Protein AF-0000000069056607 (afdb_homodimer)

Organism: Acyrthosiphon pisum (NCBI:txid7029)

Sequence (1382 aa):
MSVDIDGSADSGLPKTWFAKIFYEALVDFNGPRDVGSMACRQQTQMYARHLENDSLWAVQMSDSWSRYPNGILVGTSHHMGVYDECVNVHRPVQGKYCIPSVKLGSSNGVDFTVGKPDQPQSNDHAWREILGFVDNDKQMHRNIVKFGICIPDSCTADDLQVALQKEFDKHFLPHRVKAQVQVEPILCSTDKDEYPYDTGYYLTSSLVGFIFLVCCLSTAYHLIIITRDDNGENNKMPETFGSFSLIRNCIDLIYYDRNNELNIFNGLKVVAMLLVLFCHKFLYFVINPITYGIYLEKFYEDGSDFLLTAMNLIDPFFYIAGYLMYVMLIPQFNRPGTSWYHILMVIVYKYMKVLPSYVIMMMVTAFIIPHLGNGPFWASRIWPEADKCKNYWWANVLAVSNYIPVDNQCLISGWYVSCLLQFLVIGTTVVYICVKHRKIGIYLIITLFIVSLVTSFVTTYFNQAYGMIRIMYSFLESPSNSLEFSNYYRPFYHRGTPFYAGLLAGVVVEELKKRKIKFSKLVVYAGTLVISTVCIWVQLYGVVFYDTSRPYNAMEQSLYAVFSHCTWAVILFWITICHFTSGYGPIEKLLNNRLTVTLGRLSYTVYLVNIIVMMMIESKQRTAVTPSSYMLVDGWIIGTFRTYFVGALMYLIIDAPFGLLIKLLLFGTTRGHIDGGSTTAAQIETDAKTKMSVDIDGSADSGLPKTWFAKIFYEALVDFNGPRDVGSMACRQQTQMYARHLENDSLWAVQMSDSWSRYPNGILVGTSHHMGVYDECVNVHRPVQGKYCIPSVKLGSSNGVDFTVGKPDQPQSNDHAWREILGFVDNDKQMHRNIVKFGICIPDSCTADDLQVALQKEFDKHFLPHRVKAQVQVEPILCSTDKDEYPYDTGYYLTSSLVGFIFLVCCLSTAYHLIIITRDDNGENNKMPETFGSFSLIRNCIDLIYYDRNNELNIFNGLKVVAMLLVLFCHKFLYFVINPITYGIYLEKFYEDGSDFLLTAMNLIDPFFYIAGYLMYVMLIPQFNRPGTSWYHILMVIVYKYMKVLPSYVIMMMVTAFIIPHLGNGPFWASRIWPEADKCKNYWWANVLAVSNYIPVDNQCLISGWYVSCLLQFLVIGTTVVYICVKHRKIGIYLIITLFIVSLVTSFVTTYFNQAYGMIRIMYSFLESPSNSLEFSNYYRPFYHRGTPFYAGLLAGVVVEELKKRKIKFSKLVVYAGTLVISTVCIWVQLYGVVFYDTSRPYNAMEQSLYAVFSHCTWAVILFWITICHFTSGYGPIEKLLNNRLTVTLGRLSYTVYLVNIIVMMMIESKQRTAVTPSSYMLVDGWIIGTFRTYFVGALMYLIIDAPFGLLIKLLLFGTTRGHIDGGSTTAAQIETDAKTK

pLDDT: mean 89.75, std 13.71, range [21.86, 98.5]

InterPro domains:
  IPR002656 Acyltransferase 3 domain [PF01757] (265-650)
  IPR006621 Nose resistant-to-fluoxetine protein, N-terminal [PF20146] (40-163)
  IPR006621 Nose resistant-to-fluoxetine protein, N-terminal [SM00703] (37-183)
  IPR052728 Oxygen and lipid transport regulator [PTHR11161] (38-671)

Nearest PDB structures (foldseek):
  6oh3-assembly1_A  TM=2.008E-01  e=7.572E+00  Mus musculus
  5xar-assembly1_B  TM=1.338E-01  e=5.653E+00  Klebsiella pneumoniae
  6jb1-assembly1_B  TM=1.290E-01  e=8.231E+00  Mesocricetus auratus
  2xut-assembly2_B  TM=1.622E-01  e=2.188E+00  Shewanella oneidensis MR-1
  7p5j-assembly1_B  TM=1.218E-01  e=1.704E+00  Homo sapiens

Structure (mmCIF, N/CA/C/O backbone):
data_AF-0000000069056607-model_v1
#
loop_
_entity.id
_entity.type
_entity.pdbx_description
1 polymer 'Nose resistant-to-fluoxetine protein N-terminal domain-containing protein'
#
loop_
_atom_site.group_PDB
_atom_site.id
_atom_site.type_symbol
_atom_site.label_atom_id
_atom_site.label_alt_id
_atom_site.label_comp_id
_atom_site.label_asym_id
_atom_site.label_entity_id
_atom_site.label_seq_id
_atom_site.pdbx_PDB_ins_code
_atom_site.Cartn_x
_atom_site.Cartn_y
_atom_site.Cartn_z
_atom_site.occupancy
_atom_site.B_iso_or_equiv
_atom_site.auth_seq_id
_atom_site.auth_comp_id
_atom_site.auth_asym_id
_atom_site.auth_atom_id
_atom_site.pdbx_PDB_model_num
ATOM 1 N N . MET A 1 1 ? 2.594 -51.531 15.742 1 21.86 1 MET A N 1
ATOM 2 C CA . MET A 1 1 ? 1.297 -51.875 15.148 1 21.86 1 MET A CA 1
ATOM 3 C C . MET A 1 1 ? 1.132 -51.188 13.789 1 21.86 1 MET A C 1
ATOM 5 O O . MET A 1 1 ? 1.214 -49.969 13.688 1 21.86 1 MET A O 1
ATOM 9 N N . SER A 1 2 ? 1.56 -51.844 12.742 1 27.31 2 SER A N 1
ATOM 10 C CA . SER A 1 2 ? 1.334 -51.562 11.32 1 27.31 2 SER A CA 1
ATOM 11 C C . SER A 1 2 ? -0.145 -51.344 11.031 1 27.31 2 SER A C 1
ATOM 13 O O . SER A 1 2 ? -0.967 -52.25 11.195 1 27.31 2 SER A O 1
ATOM 15 N N . VAL A 1 3 ? -0.693 -50.219 11.383 1 33.91 3 VAL A N 1
ATOM 16 C CA . VAL A 1 3 ? -2.07 -49.969 10.969 1 33.91 3 VAL A CA 1
ATOM 17 C C . VAL A 1 3 ? -2.242 -50.312 9.5 1 33.91 3 VAL A C 1
ATOM 19 O O . VAL A 1 3 ? -1.54 -49.781 8.633 1 33.91 3 VAL A O 1
ATOM 22 N N . ASP A 1 4 ? -2.504 -51.531 9.242 1 34.16 4 ASP A N 1
ATOM 23 C CA . ASP A 1 4 ? -3.012 -52.062 7.98 1 34.16 4 ASP A CA 1
ATOM 24 C C . ASP A 1 4 ? -3.988 -51.094 7.332 1 34.16 4 ASP A C 1
ATOM 26 O O . ASP A 1 4 ? -5.066 -50.812 7.871 1 34.16 4 ASP A O 1
ATOM 30 N N . ILE A 1 5 ? -3.512 -50.094 6.809 1 38.94 5 ILE A N 1
ATOM 31 C CA . ILE A 1 5 ? -4.227 -49.156 5.949 1 38.94 5 ILE A CA 1
ATOM 32 C C . ILE A 1 5 ? -4.996 -49.938 4.875 1 38.94 5 ILE A C 1
ATOM 34 O O . ILE A 1 5 ? -5.285 -49.375 3.807 1 38.94 5 ILE A O 1
ATOM 38 N N . ASP A 1 6 ? -4.973 -51.344 4.93 1 36.66 6 ASP A N 1
ATOM 39 C CA . ASP A 1 6 ? -5.629 -52.188 3.928 1 36.66 6 ASP A CA 1
ATOM 40 C C . ASP A 1 6 ? -7.121 -51.875 3.854 1 36.66 6 ASP A C 1
ATOM 42 O O . ASP A 1 6 ? -7.879 -52.594 3.205 1 36.66 6 ASP A O 1
ATOM 46 N N . GLY A 1 7 ? -7.629 -51.312 4.84 1 36.28 7 GLY A N 1
ATOM 47 C CA . GLY A 1 7 ? -9.07 -51.156 4.711 1 36.28 7 GLY A CA 1
ATOM 48 C C . GLY A 1 7 ? -9.484 -50.375 3.479 1 36.28 7 GLY A C 1
ATOM 49 O O . GLY A 1 7 ? -10.289 -49.469 3.566 1 36.28 7 GLY A O 1
ATOM 50 N N . SER A 1 8 ? -8.586 -50.156 2.5 1 40.91 8 SER A N 1
ATOM 51 C CA . SER A 1 8 ? -9.078 -49.5 1.3 1 40.91 8 SER A CA 1
ATOM 52 C C . SER A 1 8 ? -10.289 -50.219 0.719 1 40.91 8 SER A C 1
ATOM 54 O O . SER A 1 8 ? -10.133 -51.156 -0.1 1 40.91 8 SER A O 1
ATOM 56 N N . ALA A 1 9 ? -10.992 -50.906 1.44 1 38.62 9 ALA A N 1
ATOM 57 C CA . ALA A 1 9 ? -12.289 -51.344 0.93 1 38.62 9 ALA A CA 1
ATOM 58 C C . ALA A 1 9 ? -12.883 -50.281 -0.01 1 38.62 9 ALA A C 1
ATOM 60 O O . ALA A 1 9 ? -12.492 -49.125 0.027 1 38.62 9 ALA A O 1
ATOM 61 N N . ASP A 1 10 ? -13.961 -50.719 -0.934 1 47.81 10 ASP A N 1
ATOM 62 C CA . ASP A 1 10 ? -14.781 -50.094 -1.973 1 47.81 10 ASP A CA 1
ATOM 63 C C . ASP A 1 10 ? -15.336 -48.75 -1.508 1 47.81 10 ASP A C 1
ATOM 65 O O . ASP A 1 10 ? -16.469 -48.688 -1.034 1 47.81 10 ASP A O 1
ATOM 69 N N . SER A 1 11 ? -14.703 -48.062 -0.808 1 56.56 11 SER A N 1
ATOM 70 C CA . SER A 1 11 ? -15.281 -46.875 -0.206 1 56.56 11 SER A CA 1
ATOM 71 C C . SER A 1 11 ? -15.914 -45.969 -1.263 1 56.56 11 SER A C 1
ATOM 73 O O . SER A 1 11 ? -16.484 -44.906 -0.938 1 56.56 11 SER A O 1
ATOM 75 N N . GLY A 1 12 ? -16.078 -46.562 -2.475 1 67.75 12 GLY A N 1
ATOM 76 C CA . GLY A 1 12 ? -16.75 -45.812 -3.502 1 67.75 12 GLY A CA 1
ATOM 77 C C . GLY A 1 12 ? -16.016 -44.531 -3.863 1 67.75 12 GLY A C 1
ATOM 78 O O . GLY A 1 12 ? -16.484 -43.75 -4.719 1 67.75 12 GLY A O 1
ATOM 79 N N . LEU A 1 13 ? -14.797 -44.344 -3.271 1 77.25 13 LEU A N 1
ATOM 80 C CA . LEU A 1 13 ? -14.055 -43.125 -3.578 1 77.25 13 LEU A CA 1
ATOM 81 C C . LEU A 1 13 ? -13.094 -43.375 -4.738 1 77.25 13 LEU A C 1
ATOM 83 O O . LEU A 1 13 ? -12.625 -44.469 -4.953 1 77.25 13 LEU A O 1
ATOM 87 N N . PRO A 1 14 ? -12.812 -42.281 -5.504 1 80.69 14 PRO A N 1
ATOM 88 C CA . PRO A 1 14 ? -11.867 -42.406 -6.613 1 80.69 14 PRO A CA 1
ATOM 89 C C . PRO A 1 14 ? -10.477 -42.844 -6.148 1 80.69 14 PRO A C 1
ATOM 91 O O . PRO A 1 14 ? -10.039 -42.438 -5.059 1 80.69 14 PRO A O 1
ATOM 94 N N . LYS A 1 15 ? -9.75 -43.531 -6.996 1 79.25 15 LYS A N 1
ATOM 95 C CA . LYS A 1 15 ? -8.43 -44.062 -6.645 1 79.25 15 LYS A CA 1
ATOM 96 C C . LYS A 1 15 ? -7.324 -43.156 -7.156 1 79.25 15 LYS A C 1
ATOM 98 O O . LYS A 1 15 ? -6.156 -43.312 -6.805 1 79.25 15 LYS A O 1
ATOM 103 N N . THR A 1 16 ? -7.723 -42.281 -8.047 1 86.44 16 THR A N 1
ATOM 104 C CA . THR A 1 16 ? -6.742 -41.344 -8.609 1 86.44 16 THR A CA 1
ATOM 105 C C . THR A 1 16 ? -7.031 -39.906 -8.164 1 86.44 16 THR A C 1
ATOM 107 O O . THR A 1 16 ? -8.188 -39.469 -8.148 1 86.44 16 THR A O 1
ATOM 110 N N . TRP A 1 17 ? -5.934 -39.344 -7.785 1 89.06 17 TRP A N 1
ATOM 111 C CA . TRP A 1 17 ? -6.07 -37.969 -7.301 1 89.06 17 TRP A CA 1
ATOM 112 C C . TRP A 1 17 ? -6.527 -37.031 -8.414 1 89.06 17 TRP A C 1
ATOM 114 O O . TRP A 1 17 ? -6.18 -37.25 -9.586 1 89.06 17 TRP A O 1
ATOM 124 N N . PHE A 1 18 ? -7.242 -36.094 -8.117 1 87.69 18 PHE A N 1
ATOM 125 C CA . PHE A 1 18 ? -7.902 -35.125 -9 1 87.69 18 PHE A CA 1
ATOM 126 C C . PHE A 1 18 ? -6.906 -34.5 -9.961 1 87.69 18 PHE A C 1
ATOM 128 O O . PHE A 1 18 ? -7.16 -34.406 -11.164 1 87.69 18 PHE A O 1
ATOM 135 N N . ALA A 1 19 ? -5.758 -34 -9.477 1 90.81 19 ALA A N 1
ATOM 136 C CA . ALA A 1 19 ? -4.793 -33.25 -10.281 1 90.81 19 ALA A CA 1
ATOM 137 C C . ALA A 1 19 ? -4.238 -34.125 -11.414 1 90.81 19 ALA A C 1
ATOM 139 O O . ALA A 1 19 ? -3.955 -33.625 -12.508 1 90.81 19 ALA A O 1
ATOM 140 N N . LYS A 1 20 ? -4.078 -35.375 -11.164 1 90.5 20 LYS A N 1
ATOM 141 C CA . LYS A 1 20 ? -3.592 -36.281 -12.195 1 90.5 20 LYS A CA 1
ATOM 142 C C . LYS A 1 20 ? -4.633 -36.5 -13.289 1 90.5 20 LYS A C 1
ATOM 144 O O . LYS A 1 20 ? -4.301 -36.5 -14.477 1 90.5 20 LYS A O 1
ATOM 149 N N . ILE A 1 21 ? -5.879 -36.656 -12.867 1 92.81 21 ILE A N 1
ATOM 150 C CA . ILE A 1 21 ? -6.957 -36.812 -13.844 1 92.81 21 ILE A CA 1
ATOM 151 C C . ILE A 1 21 ? -7.066 -35.531 -14.688 1 92.81 21 ILE A C 1
ATOM 153 O O . ILE A 1 21 ? -7.25 -35.594 -15.898 1 92.81 21 ILE A O 1
ATOM 157 N N . PHE A 1 22 ? -6.949 -34.469 -13.977 1 93.69 22 PHE A N 1
ATOM 158 C CA . PHE A 1 22 ? -6.992 -33.156 -14.625 1 93.69 22 PHE A CA 1
ATOM 159 C C . PHE A 1 22 ? -5.902 -33.062 -15.688 1 93.69 22 PHE A C 1
ATOM 161 O O . PHE A 1 22 ? -6.164 -32.625 -16.812 1 93.69 22 PHE A O 1
ATOM 168 N N . TYR A 1 23 ? -4.707 -33.438 -15.367 1 93.5 23 TYR A N 1
ATOM 169 C CA . TYR A 1 23 ? -3.584 -33.406 -16.297 1 93.5 23 TYR A CA 1
ATOM 170 C C . TYR A 1 23 ? -3.84 -34.344 -17.5 1 93.5 23 TYR A C 1
ATOM 172 O O . TYR A 1 23 ? -3.578 -33.969 -18.641 1 93.5 23 TYR A O 1
ATOM 180 N N . GLU A 1 24 ? -4.309 -35.5 -17.234 1 93.31 24 GLU A N 1
ATOM 181 C CA . GLU A 1 24 ? -4.566 -36.438 -18.312 1 93.31 24 GLU A CA 1
ATOM 182 C C . GLU A 1 24 ? -5.605 -35.906 -19.297 1 93.31 24 GLU A C 1
ATOM 184 O O . GLU A 1 24 ? -5.508 -36.125 -20.5 1 93.31 24 GLU A O 1
ATOM 189 N N . ALA A 1 25 ? -6.496 -35.188 -18.703 1 94.81 25 ALA A N 1
ATOM 190 C CA . ALA A 1 25 ? -7.551 -34.625 -19.531 1 94.81 25 ALA A CA 1
ATOM 191 C C . ALA A 1 25 ? -7.02 -33.469 -20.391 1 94.81 25 ALA A C 1
ATOM 193 O O . ALA A 1 25 ? -7.492 -33.25 -21.5 1 94.81 25 ALA A O 1
ATOM 194 N N . LEU A 1 26 ? -6 -32.781 -19.891 1 94.25 26 LEU A N 1
ATOM 195 C CA . LEU A 1 26 ? -5.672 -31.484 -20.5 1 94.25 26 LEU A CA 1
ATOM 196 C C . LEU A 1 26 ? -4.316 -31.547 -21.203 1 94.25 26 LEU A C 1
ATOM 198 O O . LEU A 1 26 ? -3.947 -30.641 -21.953 1 94.25 26 LEU A O 1
ATOM 202 N N . VAL A 1 27 ? -3.535 -32.562 -21.062 1 89.44 27 VAL A N 1
ATOM 203 C CA . VAL A 1 27 ? -2.17 -32.625 -21.562 1 89.44 27 VAL A CA 1
ATOM 204 C C . VAL A 1 27 ? -2.17 -32.438 -23.078 1 89.44 27 VAL A C 1
ATOM 206 O O . VAL A 1 27 ? -1.307 -31.766 -23.641 1 89.44 27 VAL A O 1
ATOM 209 N N . ASP A 1 28 ? -3.162 -32.938 -23.781 1 87.88 28 ASP A N 1
ATOM 210 C CA . ASP A 1 28 ? -3.207 -32.875 -25.234 1 87.88 28 ASP A CA 1
ATOM 211 C C . ASP A 1 28 ? -4.352 -31.969 -25.703 1 87.88 28 ASP A C 1
ATOM 213 O O . ASP A 1 28 ? -4.742 -32 -26.875 1 87.88 28 ASP A O 1
ATOM 217 N N . PHE A 1 29 ? -4.836 -31.234 -24.75 1 93.31 29 PHE A N 1
ATOM 218 C CA . PHE A 1 29 ? -5.953 -30.359 -25.094 1 93.31 29 PHE A CA 1
ATOM 219 C C . PHE A 1 29 ? -5.453 -29.031 -25.625 1 93.31 29 PHE A C 1
ATOM 221 O O . PHE A 1 29 ? -4.711 -28.312 -24.953 1 93.31 29 PHE A O 1
ATOM 228 N N . ASN A 1 30 ? -5.836 -28.609 -26.828 1 90.88 30 ASN A N 1
ATOM 229 C CA . ASN A 1 30 ? -5.402 -27.344 -27.422 1 90.88 30 ASN A CA 1
ATOM 230 C C . ASN A 1 30 ? -6.59 -26.5 -27.875 1 90.88 30 ASN A C 1
ATOM 232 O O . ASN A 1 30 ? -6.422 -25.531 -28.609 1 90.88 30 ASN A O 1
ATOM 236 N N . GLY A 1 31 ? -7.754 -26.938 -27.5 1 91.69 31 GLY A N 1
ATOM 237 C CA . GLY A 1 31 ? -8.945 -26.203 -27.922 1 91.69 31 GLY A CA 1
ATOM 238 C C . GLY A 1 31 ? -9.992 -27.078 -28.562 1 91.69 31 GLY A C 1
ATOM 239 O O . GLY A 1 31 ? -9.875 -28.312 -28.547 1 91.69 31 GLY A O 1
ATOM 240 N N . PRO A 1 32 ? -11.047 -26.453 -29.109 1 94.25 32 PRO A N 1
ATOM 241 C CA . PRO A 1 32 ? -12.125 -27.188 -29.766 1 94.25 32 PRO A CA 1
ATOM 242 C C . PRO A 1 32 ? -11.727 -27.719 -31.156 1 94.25 32 PRO A C 1
ATOM 244 O O . PRO A 1 32 ? -11.781 -26.969 -32.125 1 94.25 32 PRO A O 1
ATOM 247 N N . ARG A 1 33 ? -11.469 -28.922 -31.219 1 90.88 33 ARG A N 1
ATOM 248 C CA . ARG A 1 33 ? -11 -29.516 -32.469 1 90.88 33 ARG A CA 1
ATOM 249 C C . ARG A 1 33 ? -12.172 -29.906 -33.344 1 90.88 33 ARG A C 1
ATOM 251 O O . ARG A 1 33 ? -12.078 -29.828 -34.594 1 90.88 33 ARG A O 1
ATOM 258 N N . ASP A 1 34 ? -13.258 -30.359 -32.781 1 90.62 34 ASP A N 1
ATOM 259 C CA . ASP A 1 34 ? -14.367 -30.906 -33.562 1 90.62 34 ASP A CA 1
ATOM 260 C C . ASP A 1 34 ? -15.648 -30.109 -33.312 1 90.62 34 ASP A C 1
ATOM 262 O O . ASP A 1 34 ? -16.734 -30.562 -33.656 1 90.62 34 ASP A O 1
ATOM 266 N N . VAL A 1 35 ? -15.539 -29.078 -32.625 1 91.25 35 VAL A N 1
ATOM 267 C CA . VAL A 1 35 ? -16.688 -28.25 -32.281 1 91.25 35 VAL A CA 1
ATOM 268 C C . VAL A 1 35 ? -16.453 -26.812 -32.75 1 91.25 35 VAL A C 1
ATOM 270 O O . VAL A 1 35 ? -15.312 -26.391 -32.906 1 91.25 35 VAL A O 1
ATOM 273 N N . GLY A 1 36 ? -17.578 -26.172 -33.031 1 91 36 GLY A N 1
ATOM 274 C CA . GLY A 1 36 ? -17.484 -24.75 -33.344 1 91 36 GLY A CA 1
ATOM 275 C C . GLY A 1 36 ? -17.453 -24.453 -34.812 1 91 36 GLY A C 1
ATOM 276 O O . GLY A 1 36 ? -17.766 -25.312 -35.656 1 91 36 GLY A O 1
ATOM 277 N N . SER A 1 37 ? -17.141 -23.203 -35.25 1 94.5 37 SER A N 1
ATOM 278 C CA . SER A 1 37 ? -17.078 -22.734 -36.625 1 94.5 37 SER A CA 1
ATOM 279 C C . SER A 1 37 ? -15.922 -23.375 -37.375 1 94.5 37 SER A C 1
ATOM 281 O O . SER A 1 37 ? -15.031 -23.969 -36.781 1 94.5 37 SER A O 1
ATOM 283 N N . MET A 1 38 ? -15.922 -23.281 -38.656 1 96.38 38 MET A N 1
ATOM 284 C CA . MET A 1 38 ? -14.836 -23.812 -39.469 1 96.38 38 MET A CA 1
ATOM 285 C C . MET A 1 38 ? -13.516 -23.125 -39.125 1 96.38 38 MET A C 1
ATOM 287 O O . MET A 1 38 ? -12.477 -23.781 -39.062 1 96.38 38 MET A O 1
ATOM 291 N N . ALA A 1 39 ? -13.578 -21.875 -38.906 1 96.44 39 ALA A N 1
ATOM 292 C CA . ALA A 1 39 ? -12.383 -21.125 -38.531 1 96.44 39 ALA A CA 1
ATOM 293 C C . ALA A 1 39 ? -11.805 -21.625 -37.188 1 96.44 39 ALA A C 1
ATOM 295 O O . ALA A 1 39 ? -10.594 -21.766 -37.062 1 96.44 39 ALA A O 1
ATOM 296 N N . CYS A 1 40 ? -12.664 -21.844 -36.281 1 97 40 CYS A N 1
ATOM 297 C CA . CYS A 1 40 ? -12.25 -22.359 -34.969 1 97 40 CYS A CA 1
ATOM 298 C C . CYS A 1 40 ? -11.555 -23.703 -35.094 1 97 40 CYS A C 1
ATOM 300 O O . CYS A 1 40 ? -10.461 -23.891 -34.594 1 97 40 CYS A O 1
ATOM 302 N N . ARG A 1 41 ? -12.117 -24.625 -35.844 1 96.81 41 ARG A N 1
ATOM 303 C CA . ARG A 1 41 ? -11.57 -25.969 -36.031 1 96.81 41 ARG A CA 1
ATOM 304 C C . ARG A 1 41 ? -10.234 -25.922 -36.75 1 96.81 41 ARG A C 1
ATOM 306 O O . ARG A 1 41 ? -9.281 -26.594 -36.375 1 96.81 41 ARG A O 1
ATOM 313 N N . GLN A 1 42 ? -10.164 -25.078 -37.812 1 96.44 42 GLN A N 1
ATOM 314 C CA . GLN A 1 42 ? -8.953 -24.969 -38.594 1 96.44 42 GLN A CA 1
ATOM 315 C C . GLN A 1 42 ? -7.805 -24.375 -37.781 1 96.44 42 GLN A C 1
ATOM 317 O O . GLN A 1 42 ? -6.676 -24.859 -37.844 1 96.44 42 GLN A O 1
ATOM 322 N N . GLN A 1 43 ? -8.094 -23.359 -37.094 1 96.94 43 GLN A N 1
ATOM 323 C CA . GLN A 1 43 ? -7.055 -22.703 -36.312 1 96.94 43 GLN A CA 1
ATOM 324 C C . GLN A 1 43 ? -6.602 -23.578 -35.156 1 96.94 43 GLN A C 1
ATOM 326 O O . GLN A 1 43 ? -5.43 -23.547 -34.781 1 96.94 43 GLN A O 1
ATOM 331 N N . THR A 1 44 ? -7.543 -24.281 -34.562 1 97.12 44 THR A N 1
ATOM 332 C CA . THR A 1 44 ? -7.172 -25.219 -33.531 1 97.12 44 THR A CA 1
ATOM 333 C C . THR A 1 44 ? -6.27 -26.328 -34.062 1 97.12 44 THR A C 1
ATOM 335 O O . THR A 1 44 ? -5.32 -26.734 -33.406 1 97.12 44 THR A O 1
ATOM 338 N N . GLN A 1 45 ? -6.559 -26.797 -35.219 1 95.56 45 GLN A N 1
ATOM 339 C CA . GLN A 1 45 ? -5.715 -27.812 -35.844 1 95.56 45 GLN A CA 1
ATOM 340 C C . GLN A 1 45 ? -4.336 -27.25 -36.188 1 95.56 45 GLN A C 1
ATOM 342 O O . GLN A 1 45 ? -3.324 -27.938 -36.031 1 95.56 45 GLN A O 1
ATOM 347 N N . MET A 1 46 ? -4.402 -26.031 -36.688 1 95.38 46 MET A N 1
ATOM 348 C CA . MET A 1 46 ? -3.127 -25.359 -36.938 1 95.38 46 MET A CA 1
ATOM 349 C C . MET A 1 46 ? -2.318 -25.234 -35.625 1 95.38 46 MET A C 1
ATOM 351 O O . MET A 1 46 ? -1.108 -25.469 -35.625 1 95.38 46 MET A O 1
ATOM 355 N N . TYR A 1 47 ? -3.008 -24.828 -34.656 1 95.75 47 TYR A N 1
ATOM 356 C CA . TYR A 1 47 ? -2.395 -24.719 -33.312 1 95.75 47 TYR A CA 1
ATOM 357 C C . TYR A 1 47 ? -1.772 -26.031 -32.906 1 95.75 47 TYR A C 1
ATOM 359 O O . TYR A 1 47 ? -0.61 -26.078 -32.469 1 95.75 47 TYR A O 1
ATOM 367 N N . ALA A 1 48 ? -2.445 -27.141 -33.031 1 94.56 48 ALA A N 1
ATOM 368 C CA . ALA A 1 48 ? -1.977 -28.469 -32.625 1 94.56 48 ALA A CA 1
ATOM 369 C C . ALA A 1 48 ? -0.766 -28.891 -33.469 1 94.56 48 ALA A C 1
ATOM 371 O O . ALA A 1 48 ? 0.207 -29.422 -32.938 1 94.56 48 ALA A O 1
ATOM 372 N N . ARG A 1 49 ? -0.771 -28.609 -34.719 1 93.12 49 ARG A N 1
ATOM 373 C CA . ARG A 1 49 ? 0.318 -28.984 -35.594 1 93.12 49 ARG A CA 1
ATOM 374 C C . ARG A 1 49 ? 1.589 -28.203 -35.281 1 93.12 49 ARG A C 1
ATOM 376 O O . ARG A 1 49 ? 2.682 -28.781 -35.25 1 93.12 49 ARG A O 1
ATOM 383 N N . HIS A 1 50 ? 1.392 -26.969 -35.031 1 93.62 50 HIS A N 1
ATOM 384 C CA . HIS A 1 50 ? 2.549 -26.125 -34.75 1 93.62 50 HIS A CA 1
ATOM 385 C C . HIS A 1 50 ? 3.109 -26.406 -33.375 1 93.62 50 HIS A C 1
ATOM 387 O O . HIS A 1 50 ? 4.301 -26.203 -33.125 1 93.62 50 HIS A O 1
ATOM 393 N N . LEU A 1 51 ? 2.271 -26.828 -32.469 1 92.81 51 LEU A N 1
ATOM 394 C CA . LEU A 1 51 ? 2.734 -27.203 -31.141 1 92.81 51 LEU A CA 1
ATOM 395 C C . LEU A 1 51 ? 3.625 -28.453 -31.203 1 92.81 51 LEU A C 1
ATOM 397 O O . LEU A 1 51 ? 4.598 -28.562 -30.453 1 92.81 51 LEU A O 1
ATOM 401 N N . GLU A 1 52 ? 3.279 -29.328 -32.094 1 89.44 52 GLU A N 1
ATOM 402 C CA . GLU A 1 52 ? 4.082 -30.547 -32.281 1 89.44 52 GLU A CA 1
ATOM 403 C C . GLU A 1 52 ? 5.48 -30.203 -32.781 1 89.44 52 GLU A C 1
ATOM 405 O O . GLU A 1 52 ? 6.445 -30.906 -32.5 1 89.44 52 GLU A O 1
ATOM 410 N N . ASN A 1 53 ? 5.551 -29.047 -33.438 1 88.06 53 ASN A N 1
ATOM 411 C CA . ASN A 1 53 ? 6.832 -28.625 -34 1 88.06 53 ASN A CA 1
ATOM 412 C C . ASN A 1 53 ? 7.504 -27.562 -33.125 1 88.06 53 ASN A C 1
ATOM 414 O O . ASN A 1 53 ? 8.516 -26.984 -33.5 1 88.06 53 ASN A O 1
ATOM 418 N N . ASP A 1 54 ? 6.91 -27.25 -32.062 1 91.12 54 ASP A N 1
ATOM 419 C CA . ASP A 1 54 ? 7.43 -26.297 -31.078 1 91.12 54 ASP A CA 1
ATOM 420 C C . ASP A 1 54 ? 7.637 -24.922 -31.719 1 91.12 54 ASP A C 1
ATOM 422 O O . ASP A 1 54 ? 8.664 -24.281 -31.5 1 91.12 54 ASP A O 1
ATOM 426 N N . SER A 1 55 ? 6.703 -24.578 -32.562 1 92.12 55 SER A N 1
ATOM 427 C CA . SER A 1 55 ? 6.715 -23.203 -33.031 1 92.12 55 SER A CA 1
ATOM 428 C C . SER A 1 55 ? 6.512 -22.219 -31.906 1 92.12 55 SER A C 1
ATOM 430 O O . SER A 1 55 ? 5.711 -22.453 -31 1 92.12 55 SER A O 1
ATOM 432 N N . LEU A 1 56 ? 7.168 -21.172 -31.953 1 92.5 56 LEU A N 1
ATOM 433 C CA . LEU A 1 56 ? 7.207 -20.219 -30.844 1 92.5 56 LEU A CA 1
ATOM 434 C C . LEU A 1 56 ? 5.801 -19.766 -30.469 1 92.5 56 LEU A C 1
ATOM 436 O O . LEU A 1 56 ? 5.418 -19.812 -29.297 1 92.5 56 LEU A O 1
ATOM 440 N N . TRP A 1 57 ? 4.984 -19.281 -31.469 1 94.88 57 TRP A N 1
ATOM 441 C CA . TRP A 1 57 ? 3.654 -18.75 -31.188 1 94.88 57 TRP A CA 1
ATOM 442 C C . TRP A 1 57 ? 2.777 -19.812 -30.531 1 94.88 57 TRP A C 1
ATOM 444 O O . TRP A 1 57 ? 2.025 -19.516 -29.594 1 94.88 57 TRP A O 1
ATOM 454 N N . ALA A 1 58 ? 2.832 -21.047 -31.031 1 95.88 58 ALA A N 1
ATOM 455 C CA . ALA A 1 58 ? 2.018 -22.141 -30.516 1 95.88 58 ALA A CA 1
ATOM 456 C C . ALA A 1 58 ? 2.443 -22.531 -29.094 1 95.88 58 ALA A C 1
ATOM 458 O O . ALA A 1 58 ? 1.599 -22.781 -28.234 1 95.88 58 ALA A O 1
ATOM 459 N N . VAL A 1 59 ? 3.73 -22.547 -28.875 1 95.25 59 VAL A N 1
ATOM 460 C CA . VAL A 1 59 ? 4.234 -22.875 -27.547 1 95.25 59 VAL A CA 1
ATOM 461 C C . VAL A 1 59 ? 3.908 -21.75 -26.578 1 95.25 59 VAL A C 1
ATOM 463 O O . VAL A 1 59 ? 3.631 -22 -25.391 1 95.25 59 VAL A O 1
ATOM 466 N N . GLN A 1 60 ? 3.988 -20.562 -27.031 1 95.44 60 GLN A N 1
ATOM 467 C CA . GLN A 1 60 ? 3.605 -19.438 -26.188 1 95.44 60 GLN A CA 1
ATOM 468 C C . GLN A 1 60 ? 2.17 -19.578 -25.688 1 95.44 60 GLN A C 1
ATOM 470 O O . GLN A 1 60 ? 1.889 -19.359 -24.5 1 95.44 60 GLN A O 1
ATOM 475 N N . MET A 1 61 ? 1.265 -19.906 -26.562 1 96.56 61 MET A N 1
ATOM 476 C CA . MET A 1 61 ? -0.13 -20.109 -26.172 1 96.56 61 MET A CA 1
ATOM 477 C C . MET A 1 61 ? -0.262 -21.25 -25.188 1 96.56 61 MET A C 1
ATOM 479 O O . MET A 1 61 ? -0.975 -21.141 -24.188 1 96.56 61 MET A O 1
ATOM 483 N N . SER A 1 62 ? 0.468 -22.297 -25.438 1 95.88 62 SER A N 1
ATOM 484 C CA . SER A 1 62 ? 0.411 -23.484 -24.578 1 95.88 62 SER A CA 1
ATOM 485 C C . SER A 1 62 ? 1.091 -23.219 -23.234 1 95.88 62 SER A C 1
ATOM 487 O O . SER A 1 62 ? 0.631 -23.688 -22.203 1 95.88 62 SER A O 1
ATOM 489 N N . ASP A 1 63 ? 2.166 -22.484 -23.25 1 95.94 63 ASP A N 1
ATOM 490 C CA . ASP A 1 63 ? 2.971 -22.188 -22.062 1 95.94 63 ASP A CA 1
ATOM 491 C C . ASP A 1 63 ? 2.256 -21.188 -21.156 1 95.94 63 ASP A C 1
ATOM 493 O O . ASP A 1 63 ? 2.613 -21.047 -19.984 1 95.94 63 ASP A O 1
ATOM 497 N N . SER A 1 64 ? 1.208 -20.562 -21.562 1 96.56 64 SER A N 1
ATOM 498 C CA . SER A 1 64 ? 0.554 -19.469 -20.844 1 96.56 64 SER A CA 1
ATOM 499 C C . SER A 1 64 ? -0.382 -20.016 -19.766 1 96.56 64 SER A C 1
ATOM 501 O O . SER A 1 64 ? -0.872 -19.25 -18.922 1 96.56 64 SER A O 1
ATOM 503 N N . TRP A 1 65 ? -0.694 -21.234 -19.734 1 95.06 65 TRP A N 1
ATOM 504 C CA . TRP A 1 65 ? -1.637 -21.75 -18.75 1 95.06 65 TRP A CA 1
ATOM 505 C C . TRP A 1 65 ? -1.153 -23.078 -18.188 1 95.06 65 TRP A C 1
ATOM 507 O O . TRP A 1 65 ? -0.313 -23.75 -18.797 1 95.06 65 TRP A O 1
ATOM 517 N N . SER A 1 66 ? -1.617 -23.406 -17 1 88.88 66 SER A N 1
ATOM 518 C CA . SER A 1 66 ? -1.159 -24.594 -16.297 1 88.88 66 SER A CA 1
ATOM 519 C C . SER A 1 66 ? -2.07 -25.781 -16.562 1 88.88 66 SER A C 1
ATOM 521 O O . SER A 1 66 ? -3.283 -25.625 -16.719 1 88.88 66 SER A O 1
ATOM 523 N N . ARG A 1 67 ? -1.474 -26.984 -16.594 1 92.94 67 ARG A N 1
ATOM 524 C CA . ARG A 1 67 ? -2.225 -28.219 -16.859 1 92.94 67 ARG A CA 1
ATOM 525 C C . ARG A 1 67 ? -2.338 -29.062 -15.594 1 92.94 67 ARG A C 1
ATOM 527 O O . ARG A 1 67 ? -3.057 -30.062 -15.586 1 92.94 67 ARG A O 1
ATOM 534 N N . TYR A 1 68 ? -1.688 -28.656 -14.633 1 93.31 68 TYR A N 1
ATOM 535 C CA . TYR A 1 68 ? -1.691 -29.422 -13.391 1 93.31 68 TYR A CA 1
ATOM 536 C C . TYR A 1 68 ? -2.004 -28.516 -12.203 1 93.31 68 TYR A C 1
ATOM 538 O O . TYR A 1 68 ? -1.132 -27.781 -11.719 1 93.31 68 TYR A O 1
ATOM 546 N N . PRO A 1 69 ? -3.189 -28.562 -11.688 1 93.38 69 PRO A N 1
ATOM 547 C CA . PRO A 1 69 ? -3.549 -27.688 -10.562 1 93.38 69 PRO A CA 1
ATOM 548 C C . PRO A 1 69 ? -2.938 -28.156 -9.242 1 93.38 69 PRO A C 1
ATOM 550 O O . PRO A 1 69 ? -2.656 -29.344 -9.07 1 93.38 69 PRO A O 1
ATOM 553 N N . ASN A 1 70 ? -2.664 -27.297 -8.391 1 94.44 70 ASN A N 1
ATOM 554 C CA . ASN A 1 70 ? -2.162 -27.578 -7.051 1 94.44 70 ASN A CA 1
ATOM 555 C C . ASN A 1 70 ? -2.844 -26.719 -5.996 1 94.44 70 ASN A C 1
ATOM 557 O O . ASN A 1 70 ? -3.512 -25.734 -6.328 1 94.44 70 ASN A O 1
ATOM 561 N N . GLY A 1 71 ? -2.746 -27.109 -4.766 1 94.44 71 GLY A N 1
ATOM 562 C CA . GLY A 1 71 ? -3.318 -26.359 -3.654 1 94.44 71 GLY A CA 1
ATOM 563 C C . GLY A 1 71 ? -4.828 -26.469 -3.574 1 94.44 71 GLY A C 1
ATOM 564 O O . GLY A 1 71 ? -5.5 -25.562 -3.088 1 94.44 71 GLY A O 1
ATOM 565 N N . ILE A 1 72 ? -5.379 -27.516 -4.078 1 93 72 ILE A N 1
ATOM 566 C CA . ILE A 1 72 ? -6.828 -27.703 -4.117 1 93 72 ILE A CA 1
ATOM 567 C C . ILE A 1 72 ? -7.355 -27.953 -2.705 1 93 72 ILE A C 1
ATOM 569 O O . ILE A 1 72 ? -8.391 -27.406 -2.318 1 93 72 ILE A O 1
ATOM 573 N N . LEU A 1 73 ? -6.621 -28.672 -1.917 1 92.31 73 LEU A N 1
ATOM 574 C CA . LEU A 1 73 ? -7.043 -29.062 -0.576 1 92.31 73 LEU A CA 1
ATOM 575 C C . LEU A 1 73 ? -7.102 -27.844 0.348 1 92.31 73 LEU A C 1
ATOM 577 O O . LEU A 1 73 ? -7.816 -27.859 1.353 1 92.31 73 LEU A O 1
ATOM 581 N N . VAL A 1 74 ? -6.32 -26.859 -0.047 1 92.44 74 VAL A N 1
ATOM 582 C CA . VAL A 1 74 ? -6.242 -25.719 0.862 1 92.44 74 VAL A CA 1
ATOM 583 C C . VAL A 1 74 ? -7.031 -24.547 0.291 1 92.44 74 VAL A C 1
ATOM 585 O O . VAL A 1 74 ? -6.898 -23.422 0.759 1 92.44 74 VAL A O 1
ATOM 588 N N . GLY A 1 75 ? -7.758 -24.75 -0.708 1 90.31 75 GLY A N 1
ATOM 589 C CA . GLY A 1 75 ? -8.734 -23.781 -1.17 1 90.31 75 GLY A CA 1
ATOM 590 C C . GLY A 1 75 ? -8.18 -22.812 -2.203 1 90.31 75 GLY A C 1
ATOM 591 O O . GLY A 1 75 ? -8.5 -21.625 -2.193 1 90.31 75 GLY A O 1
ATOM 592 N N . THR A 1 76 ? -7.219 -23.234 -3.066 1 92.19 76 THR A N 1
ATOM 593 C CA . THR A 1 76 ? -6.805 -22.422 -4.207 1 92.19 76 THR A CA 1
ATOM 594 C C . THR A 1 76 ? -7.945 -22.266 -5.211 1 92.19 76 THR A C 1
ATOM 596 O O . THR A 1 76 ? -8.445 -23.266 -5.734 1 92.19 76 THR A O 1
ATOM 599 N N . SER A 1 77 ? -8.305 -21.031 -5.445 1 89.88 77 SER A N 1
ATOM 600 C CA . SER A 1 77 ? -9.5 -20.797 -6.246 1 89.88 77 SER A CA 1
ATOM 601 C C . SER A 1 77 ? -9.164 -20.719 -7.73 1 89.88 77 SER A C 1
ATOM 603 O O . SER A 1 77 ? -9.93 -21.188 -8.57 1 89.88 77 SER A O 1
ATOM 605 N N . HIS A 1 78 ? -8.023 -20.141 -8.023 1 93.44 78 HIS A N 1
ATOM 606 C CA . HIS A 1 78 ? -7.711 -19.859 -9.422 1 93.44 78 HIS A CA 1
ATOM 607 C C . HIS A 1 78 ? -6.285 -20.281 -9.758 1 93.44 78 HIS A C 1
ATOM 609 O O . HIS A 1 78 ? -5.359 -20.031 -8.984 1 93.44 78 HIS A O 1
ATOM 615 N N . HIS A 1 79 ? -6.129 -20.969 -10.789 1 95.19 79 HIS A N 1
ATOM 616 C CA . HIS A 1 79 ? -4.844 -21.172 -11.445 1 95.19 79 HIS A CA 1
ATOM 617 C C . HIS A 1 79 ? -4.727 -20.312 -12.703 1 95.19 79 HIS A C 1
ATOM 619 O O . HIS A 1 79 ? -5.035 -20.766 -13.805 1 95.19 79 HIS A O 1
ATOM 625 N N . MET A 1 80 ? -4.188 -19.219 -12.57 1 93.88 80 MET A N 1
ATOM 626 C CA . MET A 1 80 ? -4.312 -18.141 -13.547 1 93.88 80 MET A CA 1
ATOM 627 C C . MET A 1 80 ? -3.373 -18.359 -14.727 1 93.88 80 MET A C 1
ATOM 629 O O . MET A 1 80 ? -3.646 -17.906 -15.844 1 93.88 80 MET A O 1
ATOM 633 N N . GLY A 1 81 ? -2.24 -19.125 -14.539 1 94.88 81 GLY A N 1
ATOM 634 C CA . GLY A 1 81 ? -1.206 -19.078 -15.562 1 94.88 81 GLY A CA 1
ATOM 635 C C . GLY A 1 81 ? -0.68 -17.672 -15.82 1 94.88 81 GLY A C 1
ATOM 636 O O . GLY A 1 81 ? -0.414 -16.922 -14.883 1 94.88 81 GLY A O 1
ATOM 637 N N . VAL A 1 82 ? -0.405 -17.391 -17.125 1 96.5 82 VAL A N 1
ATOM 638 C CA . VAL A 1 82 ? 0.087 -16.062 -17.484 1 96.5 82 VAL A CA 1
ATOM 639 C C . VAL A 1 82 ? -0.834 -15.43 -18.531 1 96.5 82 VAL A C 1
ATOM 641 O O . VAL A 1 82 ? -0.669 -15.656 -19.719 1 96.5 82 VAL A O 1
ATOM 644 N N . TYR A 1 83 ? -1.702 -14.555 -18.125 1 96.19 83 TYR A N 1
ATOM 645 C CA . TYR A 1 83 ? -2.713 -13.906 -18.953 1 96.19 83 TYR A CA 1
ATOM 646 C C . TYR A 1 83 ? -2.074 -13.195 -20.141 1 96.19 83 TYR A C 1
ATOM 648 O O . TYR A 1 83 ? -2.486 -13.398 -21.281 1 96.19 83 TYR A O 1
ATOM 656 N N . ASP A 1 84 ? -1.049 -12.398 -19.938 1 95.12 84 ASP A N 1
ATOM 657 C CA . ASP A 1 84 ? -0.451 -11.531 -20.938 1 95.12 84 ASP A CA 1
ATOM 658 C C . ASP A 1 84 ? 0.309 -12.344 -21.984 1 95.12 84 ASP A C 1
ATOM 660 O O . ASP A 1 84 ? 0.442 -11.914 -23.141 1 95.12 84 ASP A O 1
ATOM 664 N N . GLU A 1 85 ? 0.812 -13.523 -21.594 1 96.06 85 GLU A N 1
ATOM 665 C CA . GLU A 1 85 ? 1.493 -14.391 -22.547 1 96.06 85 GLU A CA 1
ATOM 666 C C . GLU A 1 85 ? 0.533 -14.891 -23.625 1 96.06 85 GLU A C 1
ATOM 668 O O . GLU A 1 85 ? 0.918 -15.047 -24.781 1 96.06 85 GLU A O 1
ATOM 673 N N . CYS A 1 86 ? -0.674 -15.102 -23.25 1 97.06 86 CYS A N 1
ATOM 674 C CA . CYS A 1 86 ? -1.693 -15.602 -24.172 1 97.06 86 CYS A CA 1
ATOM 675 C C . CYS A 1 86 ? -2.211 -14.492 -25.062 1 97.06 86 CYS A C 1
ATOM 677 O O . CYS A 1 86 ? -2.16 -14.609 -26.297 1 97.06 86 CYS A O 1
ATOM 679 N N . VAL A 1 87 ? -2.613 -13.398 -24.5 1 96.56 87 VAL A N 1
ATOM 680 C CA . VAL A 1 87 ? -3.352 -12.375 -25.234 1 96.56 87 VAL A CA 1
ATOM 681 C C . VAL A 1 87 ? -2.4 -11.609 -26.156 1 96.56 87 VAL A C 1
ATOM 683 O O . VAL A 1 87 ? -2.834 -10.969 -27.109 1 96.56 87 VAL A O 1
ATOM 686 N N . ASN A 1 88 ? -1.095 -11.703 -25.969 1 93.88 88 ASN A N 1
ATOM 687 C CA . ASN A 1 88 ? -0.137 -10.953 -26.781 1 93.88 88 ASN A CA 1
ATOM 688 C C . ASN A 1 88 ? 0.331 -11.75 -27.984 1 93.88 88 ASN A C 1
ATOM 690 O O . ASN A 1 88 ? 1.193 -11.297 -28.734 1 93.88 88 ASN A O 1
ATOM 694 N N . VAL A 1 89 ? -0.2 -12.961 -28.188 1 95.69 89 VAL A N 1
ATOM 695 C CA . VAL A 1 89 ? 0.01 -13.688 -29.422 1 95.69 89 VAL A CA 1
ATOM 696 C C . VAL A 1 89 ? -0.96 -13.18 -30.5 1 95.69 89 VAL A C 1
ATOM 698 O O . VAL A 1 89 ? -2.178 -13.266 -30.328 1 95.69 89 VAL A O 1
ATOM 701 N N . HIS A 1 90 ? -0.462 -12.719 -31.656 1 93.75 90 HIS A N 1
ATOM 702 C CA . HIS A 1 90 ? -1.327 -12.07 -32.625 1 93.75 90 HIS A CA 1
ATOM 703 C C . HIS A 1 90 ? -1.334 -12.828 -33.969 1 93.75 90 HIS A C 1
ATOM 705 O O . HIS A 1 90 ? -2.332 -12.812 -34.688 1 93.75 90 HIS A O 1
ATOM 711 N N . ARG A 1 91 ? -0.219 -13.359 -34.344 1 92.06 91 ARG A N 1
ATOM 712 C CA . ARG A 1 91 ? -0.08 -14.07 -35.594 1 92.06 91 ARG A CA 1
ATOM 713 C C . ARG A 1 91 ? 0.731 -15.344 -35.438 1 92.06 91 ARG A C 1
ATOM 715 O O . ARG A 1 91 ? 1.634 -15.406 -34.594 1 92.06 91 ARG A O 1
ATOM 722 N N . PRO A 1 92 ? 0.308 -16.266 -36.188 1 94.12 92 PRO A N 1
ATOM 723 C CA . PRO A 1 92 ? -0.736 -16.375 -37.219 1 94.12 92 PRO A CA 1
ATOM 724 C C . PRO A 1 92 ? -2.131 -16.562 -36.625 1 94.12 92 PRO A C 1
ATOM 726 O O . PRO A 1 92 ? -3.131 -16.375 -37.312 1 94.12 92 PRO A O 1
ATOM 729 N N . VAL A 1 93 ? -2.193 -17.016 -35.406 1 94.75 93 VAL A N 1
ATOM 730 C CA . VAL A 1 93 ? -3.451 -17.188 -34.688 1 94.75 93 VAL A CA 1
ATOM 731 C C . VAL A 1 93 ? -3.477 -16.266 -33.469 1 94.75 93 VAL A C 1
ATOM 733 O O . VAL A 1 93 ? -2.516 -16.219 -32.688 1 94.75 93 VAL A O 1
ATOM 736 N N . GLN A 1 94 ? -4.578 -15.578 -33.344 1 95.06 94 GLN A N 1
ATOM 737 C CA . GLN A 1 94 ? -4.727 -14.703 -32.188 1 95.06 94 GLN A CA 1
ATOM 738 C C . GLN A 1 94 ? -5.133 -15.5 -30.953 1 95.06 94 GLN A C 1
ATOM 740 O O . GLN A 1 94 ? -6.074 -16.297 -31 1 95.06 94 GLN A O 1
ATOM 745 N N . GLY A 1 95 ? -4.344 -15.266 -29.828 1 96.94 95 GLY A N 1
ATOM 746 C CA . GLY A 1 95 ? -4.656 -15.953 -28.594 1 96.94 95 GLY A CA 1
ATOM 747 C C . GLY A 1 95 ? -5.793 -15.312 -27.828 1 96.94 95 GLY A C 1
ATOM 748 O O . GLY A 1 95 ? -5.887 -14.086 -27.75 1 96.94 95 GLY A O 1
ATOM 749 N N . LYS A 1 96 ? -6.684 -16.125 -27.328 1 97.38 96 LYS A N 1
ATOM 750 C CA . LYS A 1 96 ? -7.797 -15.742 -26.469 1 97.38 96 LYS A CA 1
ATOM 751 C C . LYS A 1 96 ? -7.703 -16.422 -25.109 1 97.38 96 LYS A C 1
ATOM 753 O O . LYS A 1 96 ? -7.637 -17.656 -25.031 1 97.38 96 LYS A O 1
ATOM 758 N N . TYR A 1 97 ? -7.652 -15.625 -24.078 1 97.81 97 TYR A N 1
ATOM 759 C CA . TYR A 1 97 ? -7.531 -16.125 -22.703 1 97.81 97 TYR A CA 1
ATOM 760 C C . TYR A 1 97 ? -8.906 -16.281 -22.062 1 97.81 97 TYR A C 1
ATOM 762 O O . TYR A 1 97 ? -9.672 -15.32 -21.984 1 97.81 97 TYR A O 1
ATOM 770 N N . CYS A 1 98 ? -9.273 -17.5 -21.578 1 98 98 CYS A N 1
ATOM 771 C CA . CYS A 1 98 ? -10.539 -17.781 -20.922 1 98 98 CYS A CA 1
ATOM 772 C C . CYS A 1 98 ? -10.32 -18.406 -19.547 1 98 98 CYS A C 1
ATOM 774 O O . CYS A 1 98 ? -9.266 -18.969 -19.281 1 98 98 CYS A O 1
ATOM 776 N N . ILE A 1 99 ? -11.273 -18.281 -18.672 1 97.38 99 ILE A N 1
ATOM 777 C CA . ILE A 1 99 ? -11.211 -18.875 -17.344 1 97.38 99 ILE A CA 1
ATOM 778 C C . ILE A 1 99 ? -12.406 -19.797 -17.141 1 97.38 99 ILE A C 1
ATOM 780 O O . ILE A 1 99 ? -13.43 -19.391 -16.594 1 97.38 99 ILE A O 1
ATOM 784 N N . PRO A 1 100 ? -12.281 -21.031 -17.5 1 97.81 100 PRO A N 1
ATOM 785 C CA . PRO A 1 100 ? -13.336 -22 -17.219 1 97.81 100 PRO A CA 1
ATOM 786 C C . PRO A 1 100 ? -13.43 -22.344 -15.734 1 97.81 100 PRO A C 1
ATOM 788 O O . PRO A 1 100 ? -12.438 -22.281 -15.008 1 97.81 100 PRO A O 1
ATOM 791 N N . SER A 1 101 ? -14.602 -22.688 -15.32 1 96.88 101 SER A N 1
ATOM 792 C CA . SER A 1 101 ? -14.867 -23.203 -13.977 1 96.88 101 SER A CA 1
ATOM 793 C C . SER A 1 101 ? -15.312 -24.656 -14.016 1 96.88 101 SER A C 1
ATOM 795 O O . SER A 1 101 ? -16.188 -25.016 -14.797 1 96.88 101 SER A O 1
ATOM 797 N N . VAL A 1 102 ? -14.672 -25.484 -13.219 1 96.12 102 VAL A N 1
ATOM 798 C CA . VAL A 1 102 ? -15 -26.906 -13.164 1 96.12 102 VAL A CA 1
ATOM 799 C C . VAL A 1 102 ? -15.531 -27.25 -11.773 1 96.12 102 VAL A C 1
ATOM 801 O O . VAL A 1 102 ? -14.812 -27.141 -10.781 1 96.12 102 VAL A O 1
ATOM 804 N N . LYS A 1 103 ? -16.734 -27.641 -11.695 1 94 103 LYS A N 1
ATOM 805 C CA . LYS A 1 103 ? -17.359 -28.062 -10.445 1 94 103 LYS A CA 1
ATOM 806 C C . LYS A 1 103 ? -17.391 -29.594 -10.336 1 94 103 LYS A C 1
ATOM 808 O O . LYS A 1 103 ? -17.922 -30.266 -11.227 1 94 103 LYS A O 1
ATOM 813 N N . LEU A 1 104 ? -16.859 -30.062 -9.266 1 91.56 104 LEU A N 1
ATOM 814 C CA . LEU A 1 104 ? -16.812 -31.5 -9.047 1 91.56 104 LEU A CA 1
ATOM 815 C C . LEU A 1 104 ? -17.984 -31.969 -8.188 1 91.56 104 LEU A C 1
ATOM 817 O O . LEU A 1 104 ? -18.391 -31.281 -7.254 1 91.56 104 LEU A O 1
ATOM 821 N N . GLY A 1 105 ? -18.547 -33.031 -8.586 1 86.75 105 GLY A N 1
ATOM 822 C CA . GLY A 1 105 ? -19.609 -33.688 -7.828 1 86.75 105 GLY A CA 1
ATOM 823 C C . GLY A 1 105 ? -19.609 -35.188 -7.977 1 86.75 105 GLY A C 1
ATOM 824 O O . GLY A 1 105 ? -18.844 -35.75 -8.758 1 86.75 105 GLY A O 1
ATOM 825 N N . SER A 1 106 ? -20.422 -35.75 -7.078 1 81.94 106 SER A N 1
ATOM 826 C CA . SER A 1 106 ? -20.531 -37.188 -7.164 1 81.94 106 SER A CA 1
ATOM 827 C C . SER A 1 106 ? -21.422 -37.594 -8.336 1 81.94 106 SER A C 1
ATOM 829 O O . SER A 1 106 ? -22.406 -36.938 -8.641 1 81.94 106 SER A O 1
ATOM 831 N N . SER A 1 107 ? -20.969 -38.625 -9.172 1 76.44 107 SER A N 1
ATOM 832 C CA . SER A 1 107 ? -21.781 -39.125 -10.281 1 76.44 107 SER A CA 1
ATOM 833 C C . SER A 1 107 ? -22.844 -40.094 -9.797 1 76.44 107 SER A C 1
ATOM 835 O O . SER A 1 107 ? -23.891 -40.25 -10.438 1 76.44 107 SER A O 1
ATOM 837 N N . ASN A 1 108 ? -22.562 -40.844 -8.758 1 69.62 108 ASN A N 1
ATOM 838 C CA . ASN A 1 108 ? -23.453 -41.938 -8.391 1 69.62 108 ASN A CA 1
ATOM 839 C C . ASN A 1 108 ? -24.188 -41.656 -7.086 1 69.62 108 ASN A C 1
ATOM 841 O O . ASN A 1 108 ? -24.562 -42.594 -6.371 1 69.62 108 ASN A O 1
ATOM 845 N N . GLY A 1 109 ? -24.359 -40.375 -6.828 1 64.44 109 GLY A N 1
ATOM 846 C CA . GLY A 1 109 ? -25.172 -40.094 -5.652 1 64.44 109 GLY A CA 1
ATOM 847 C C . GLY A 1 109 ? -24.469 -40.406 -4.348 1 64.44 109 GLY A C 1
ATOM 848 O O . GLY A 1 109 ? -25.109 -40.5 -3.303 1 64.44 109 GLY A O 1
ATOM 849 N N . VAL A 1 110 ? -23.188 -40.781 -4.383 1 64.44 110 VAL A N 1
ATOM 850 C CA . VAL A 1 110 ? -22.484 -41.062 -3.135 1 64.44 110 VAL A CA 1
ATOM 851 C C . VAL A 1 110 ? -22.422 -39.812 -2.285 1 64.44 110 VAL A C 1
ATOM 853 O O . VAL A 1 110 ? -22.109 -38.719 -2.795 1 64.44 110 VAL A O 1
ATOM 856 N N . ASP A 1 111 ? -22.891 -39.938 -1.061 1 65.88 111 ASP A N 1
ATOM 857 C CA . ASP A 1 111 ? -22.828 -38.812 -0.117 1 65.88 111 ASP A CA 1
ATOM 858 C C . ASP A 1 111 ? -21.469 -38.781 0.589 1 65.88 111 ASP A C 1
ATOM 860 O O . ASP A 1 111 ? -21.203 -39.594 1.477 1 65.88 111 ASP A O 1
ATOM 864 N N . PHE A 1 112 ? -20.609 -37.875 0.142 1 68.56 112 PHE A N 1
ATOM 865 C CA . PHE A 1 112 ? -19.266 -37.75 0.675 1 68.56 112 PHE A CA 1
ATOM 866 C C . PHE A 1 112 ? -19.281 -37.094 2.051 1 68.56 112 PHE A C 1
ATOM 868 O O . PHE A 1 112 ? -18.266 -37.031 2.736 1 68.56 112 PHE A O 1
ATOM 875 N N . THR A 1 113 ? -20.438 -36.594 2.41 1 64.75 113 THR A N 1
ATOM 876 C CA . THR A 1 113 ? -20.562 -35.875 3.682 1 64.75 113 THR A CA 1
ATOM 877 C C . THR A 1 113 ? -20.734 -36.875 4.832 1 64.75 113 THR A C 1
ATOM 879 O O . THR A 1 113 ? -20.5 -36.531 5.996 1 64.75 113 THR A O 1
ATOM 882 N N . VAL A 1 114 ? -21.156 -38.062 4.492 1 59.16 114 VAL A N 1
ATOM 883 C CA . VAL A 1 114 ? -21.469 -39.031 5.527 1 59.16 114 VAL A CA 1
ATOM 884 C C . VAL A 1 114 ? -20.188 -39.531 6.203 1 59.16 114 VAL A C 1
ATOM 886 O O . VAL A 1 114 ? -19.25 -39.969 5.527 1 59.16 114 VAL A O 1
ATOM 889 N N . GLY A 1 115 ? -20 -39.406 7.547 1 55.94 115 GLY A N 1
ATOM 890 C CA . GLY A 1 115 ? -18.891 -39.906 8.344 1 55.94 115 GLY A CA 1
ATOM 891 C C . GLY A 1 115 ? -17.719 -38.969 8.422 1 55.94 115 GLY A C 1
ATOM 892 O O . GLY A 1 115 ? -16.641 -39.312 8.891 1 55.94 115 GLY A O 1
ATOM 893 N N . LYS A 1 116 ? -17.906 -37.812 7.855 1 60.16 116 LYS A N 1
ATOM 894 C CA . LYS A 1 116 ? -16.781 -36.875 7.934 1 60.16 116 LYS A CA 1
ATOM 895 C C . LYS A 1 116 ? -16.609 -36.344 9.359 1 60.16 116 LYS A C 1
ATOM 897 O O . LYS A 1 116 ? -17.547 -35.844 9.961 1 60.16 116 LYS A O 1
ATOM 902 N N . PRO A 1 117 ? -15.352 -36.781 9.805 1 60.91 117 PRO A N 1
ATOM 903 C CA . PRO A 1 117 ? -15.086 -36.25 11.148 1 60.91 117 PRO A CA 1
ATOM 904 C C . PRO A 1 117 ? -15.07 -34.719 11.18 1 60.91 117 PRO A C 1
ATOM 906 O O . PRO A 1 117 ? -14.859 -34.062 10.148 1 60.91 117 PRO A O 1
ATOM 909 N N . ASP A 1 118 ? -15.453 -34.188 12.258 1 61.34 118 ASP A N 1
ATOM 910 C CA . ASP A 1 118 ? -15.477 -32.75 12.477 1 61.34 118 ASP A CA 1
ATOM 911 C C . ASP A 1 118 ? -14.102 -32.125 12.195 1 61.34 118 ASP A C 1
ATOM 913 O O . ASP A 1 118 ? -14.008 -31.047 11.586 1 61.34 118 ASP A O 1
ATOM 917 N N . GLN A 1 119 ? -13.07 -33.031 12.578 1 66.88 119 GLN A N 1
ATOM 918 C CA . GLN A 1 119 ? -11.711 -32.594 12.305 1 66.88 119 GLN A CA 1
ATOM 919 C C . GLN A 1 119 ? -10.977 -33.594 11.414 1 66.88 119 GLN A C 1
ATOM 921 O O . GLN A 1 119 ? -11.023 -34.812 11.664 1 66.88 119 GLN A O 1
ATOM 926 N N . PRO A 1 120 ? -10.508 -33.062 10.422 1 74 120 PRO A N 1
ATOM 927 C CA . PRO A 1 120 ? -9.789 -33.969 9.523 1 74 120 PRO A CA 1
ATOM 928 C C . PRO A 1 120 ? -8.617 -34.688 10.211 1 74 120 PRO A C 1
ATOM 930 O O . PRO A 1 120 ? -7.91 -34.062 11.016 1 74 120 PRO A O 1
ATOM 933 N N . GLN A 1 121 ? -8.57 -35.938 10.039 1 77.31 121 GLN A N 1
ATOM 934 C CA . GLN A 1 121 ? -7.441 -36.719 10.531 1 77.31 121 GLN A CA 1
ATOM 935 C C . GLN A 1 121 ? -6.426 -37 9.422 1 77.31 121 GLN A C 1
ATOM 937 O O . GLN A 1 121 ? -6.773 -37 8.242 1 77.31 121 GLN A O 1
ATOM 942 N N . SER A 1 122 ? -5.297 -37.219 9.703 1 83.31 122 SER A N 1
ATOM 943 C CA . SER A 1 122 ? -4.184 -37.344 8.773 1 83.31 122 SER A CA 1
ATOM 944 C C . SER A 1 122 ? -4.383 -38.562 7.844 1 83.31 122 SER A C 1
ATOM 946 O O . SER A 1 122 ? -3.988 -38.5 6.676 1 83.31 122 SER A O 1
ATOM 948 N N . ASN A 1 123 ? -5.113 -39.562 8.312 1 81.19 123 ASN A N 1
ATOM 949 C CA . ASN A 1 123 ? -5.242 -40.75 7.508 1 81.19 123 ASN A CA 1
ATOM 950 C C . ASN A 1 123 ? -6.574 -40.812 6.77 1 81.19 123 ASN A C 1
ATOM 952 O O . ASN A 1 123 ? -6.879 -41.781 6.09 1 81.19 123 ASN A O 1
ATOM 956 N N . ASP A 1 124 ? -7.262 -39.719 6.859 1 82.12 124 ASP A N 1
ATOM 957 C CA . ASP A 1 124 ? -8.523 -39.656 6.125 1 82.12 124 ASP A CA 1
ATOM 958 C C . ASP A 1 124 ? -8.273 -39.594 4.621 1 82.12 124 ASP A C 1
ATOM 960 O O . ASP A 1 124 ? -7.188 -39.219 4.18 1 82.12 124 ASP A O 1
ATOM 964 N N . HIS A 1 125 ? -9.281 -40.031 3.918 1 84.75 125 HIS A N 1
ATOM 965 C CA . HIS A 1 125 ? -9.172 -39.938 2.465 1 84.75 125 HIS A CA 1
ATOM 966 C C . HIS A 1 125 ? -9.289 -38.5 1.976 1 84.75 125 HIS A C 1
ATOM 968 O O . HIS A 1 125 ? -10.227 -37.812 2.336 1 84.75 125 HIS A O 1
ATOM 974 N N . ALA A 1 126 ? -8.461 -38.125 1.081 1 88.5 126 ALA A N 1
ATOM 975 C CA . ALA A 1 126 ? -8.328 -36.719 0.662 1 88.5 126 ALA A CA 1
ATOM 976 C C . ALA A 1 126 ? -9.562 -36.25 -0.103 1 88.5 126 ALA A C 1
ATOM 978 O O . ALA A 1 126 ? -9.945 -35.094 -0.028 1 88.5 126 ALA A O 1
ATOM 979 N N . TRP A 1 127 ? -10.266 -37.125 -0.783 1 86.5 127 TRP A N 1
ATOM 980 C CA . TRP A 1 127 ? -11.438 -36.781 -1.579 1 86.5 127 TRP A CA 1
ATOM 981 C C . TRP A 1 127 ? -12.586 -36.312 -0.687 1 86.5 127 TRP A C 1
ATOM 983 O O . TRP A 1 127 ? -13.461 -35.594 -1.131 1 86.5 127 TRP A O 1
ATOM 993 N N . ARG A 1 128 ? -12.531 -36.688 0.52 1 82.25 128 ARG A N 1
ATOM 994 C CA . ARG A 1 128 ? -13.57 -36.281 1.457 1 82.25 128 ARG A CA 1
ATOM 995 C C . ARG A 1 128 ? -13.477 -34.781 1.76 1 82.25 128 ARG A C 1
ATOM 997 O O . ARG A 1 128 ? -14.484 -34.125 2.006 1 82.25 128 ARG A O 1
ATOM 1004 N N . GLU A 1 129 ? -12.242 -34.344 1.632 1 82.88 129 GLU A N 1
ATOM 1005 C CA . GLU A 1 129 ? -12.031 -32.938 1.896 1 82.88 129 GLU A CA 1
ATOM 1006 C C . GLU A 1 129 ? -12.508 -32.062 0.722 1 82.88 129 GLU A C 1
ATOM 1008 O O . GLU A 1 129 ? -12.836 -30.906 0.895 1 82.88 129 GLU A O 1
ATOM 1013 N N . ILE A 1 130 ? -12.547 -32.625 -0.406 1 85.06 130 ILE A N 1
ATOM 1014 C CA . ILE A 1 130 ? -12.945 -31.891 -1.599 1 85.06 130 ILE A CA 1
ATOM 1015 C C . ILE A 1 130 ? -14.469 -31.891 -1.725 1 85.06 130 ILE A C 1
ATOM 1017 O O . ILE A 1 130 ? -15.07 -30.844 -2.012 1 85.06 130 ILE A O 1
ATOM 1021 N N . LEU A 1 131 ? -15.102 -33 -1.417 1 80.31 131 LEU A N 1
ATOM 1022 C CA . LEU A 1 131 ? -16.516 -33.156 -1.703 1 80.31 131 LEU A CA 1
ATOM 1023 C C . LEU A 1 131 ? -17.328 -33.188 -0.413 1 80.31 131 LEU A C 1
ATOM 1025 O O . LEU A 1 131 ? -18.562 -33.156 -0.452 1 80.31 131 LEU A O 1
ATOM 1029 N N . GLY A 1 132 ? -16.703 -33.188 0.727 1 69.44 132 GLY A N 1
ATOM 1030 C CA . GLY A 1 132 ? -17.438 -33.375 1.976 1 69.44 132 GLY A CA 1
ATOM 1031 C C . GLY A 1 132 ? -18 -32.062 2.518 1 69.44 132 GLY A C 1
ATOM 1032 O O . GLY A 1 132 ? -18.953 -32.094 3.309 1 69.44 132 GLY A O 1
ATOM 1033 N N . PHE A 1 133 ? -17.328 -30.953 2.309 1 63 133 PHE A N 1
ATOM 1034 C CA . PHE A 1 133 ? -17.766 -29.703 2.91 1 63 133 PHE A CA 1
ATOM 1035 C C . PHE A 1 133 ? -18.297 -28.75 1.847 1 63 133 PHE A C 1
ATOM 1037 O O . PHE A 1 133 ? -17.969 -27.562 1.855 1 63 133 PHE A O 1
ATOM 1044 N N . VAL A 1 134 ? -19.188 -29.25 1.069 1 61.97 134 VAL A N 1
ATOM 1045 C CA . VAL A 1 134 ? -19.641 -28.438 -0.058 1 61.97 134 VAL A CA 1
ATOM 1046 C C . VAL A 1 134 ? -20.656 -27.406 0.42 1 61.97 134 VAL A C 1
ATOM 1048 O O . VAL A 1 134 ? -20.75 -26.312 -0.137 1 61.97 134 VAL A O 1
ATOM 1051 N N . ASP A 1 135 ? -21.266 -27.547 1.576 1 64.75 135 ASP A N 1
ATOM 1052 C CA . ASP A 1 135 ? -22.328 -26.641 1.978 1 64.75 135 ASP A CA 1
ATOM 1053 C C . ASP A 1 135 ? -21.906 -25.797 3.184 1 64.75 135 ASP A C 1
ATOM 1055 O O . ASP A 1 135 ? -22.734 -25.094 3.775 1 64.75 135 ASP A O 1
ATOM 1059 N N . ASN A 1 136 ? -20.688 -25.828 3.48 1 77.94 136 ASN A N 1
ATOM 1060 C CA . ASN A 1 136 ? -20.219 -25.016 4.602 1 77.94 136 ASN A CA 1
ATOM 1061 C C . ASN A 1 136 ? -19.875 -23.594 4.168 1 77.94 136 ASN A C 1
ATOM 1063 O O . ASN A 1 136 ? -18.859 -23.359 3.518 1 77.94 136 ASN A O 1
ATOM 1067 N N . ASP A 1 137 ? -20.656 -22.656 4.609 1 83.62 137 ASP A N 1
ATOM 1068 C CA . ASP A 1 137 ? -20.562 -21.266 4.152 1 83.62 137 ASP A CA 1
ATOM 1069 C C . ASP A 1 137 ? -19.375 -20.562 4.809 1 83.62 137 ASP A C 1
ATOM 1071 O O . ASP A 1 137 ? -19.094 -19.406 4.5 1 83.62 137 ASP A O 1
ATOM 1075 N N . LYS A 1 138 ? -18.688 -21.281 5.762 1 82.31 138 LYS A N 1
ATOM 1076 C CA . LYS A 1 138 ? -17.484 -20.719 6.391 1 82.31 138 LYS A CA 1
ATOM 1077 C C . LYS A 1 138 ? -16.219 -21.188 5.676 1 82.31 138 LYS A C 1
ATOM 1079 O O . LYS A 1 138 ? -15.109 -20.812 6.062 1 82.31 138 LYS A O 1
ATOM 1084 N N . GLN A 1 139 ? -16.516 -22 4.652 1 81.75 139 GLN A N 1
ATOM 1085 C CA . GLN A 1 139 ? -15.367 -22.562 3.936 1 81.75 139 GLN A CA 1
ATOM 1086 C C . GLN A 1 139 ? -15.43 -22.203 2.451 1 81.75 139 GLN A C 1
ATOM 1088 O O . GLN A 1 139 ? -16.5 -22.188 1.853 1 81.75 139 GLN A O 1
ATOM 1093 N N . MET A 1 140 ? -14.312 -21.984 1.965 1 83.38 140 MET A N 1
ATOM 1094 C CA . MET A 1 140 ? -14.227 -21.812 0.518 1 83.38 140 MET A CA 1
ATOM 1095 C C . MET A 1 140 ? -14.5 -23.125 -0.204 1 83.38 140 MET A C 1
ATOM 1097 O O . MET A 1 140 ? -14.133 -24.203 0.283 1 83.38 140 MET A O 1
ATOM 1101 N N . HIS A 1 141 ? -15.023 -22.969 -1.324 1 83.06 141 HIS A N 1
ATOM 1102 C CA . HIS A 1 141 ? -15.344 -24.156 -2.105 1 83.06 141 HIS A CA 1
ATOM 1103 C C . HIS A 1 141 ? -14.07 -24.859 -2.564 1 83.06 141 HIS A C 1
ATOM 1105 O O . HIS A 1 141 ? -13.203 -24.25 -3.186 1 83.06 141 HIS A O 1
ATOM 1111 N N . ARG A 1 142 ? -14.008 -26.156 -2.248 1 88.19 142 ARG A N 1
ATOM 1112 C CA . ARG A 1 142 ? -12.867 -26.938 -2.703 1 88.19 142 ARG A CA 1
ATOM 1113 C C . ARG A 1 142 ? -13.219 -27.75 -3.953 1 88.19 142 ARG A C 1
ATOM 1115 O O . ARG A 1 142 ? -12.32 -28.219 -4.656 1 88.19 142 ARG A O 1
ATOM 1122 N N . ASN A 1 143 ? -14.461 -27.812 -4.238 1 90.25 143 ASN A N 1
ATOM 1123 C CA . ASN A 1 143 ? -14.898 -28.625 -5.359 1 90.25 143 ASN A CA 1
ATOM 1124 C C . ASN A 1 143 ? -15.055 -27.797 -6.633 1 90.25 143 ASN A C 1
ATOM 1126 O O . ASN A 1 143 ? -15.578 -28.281 -7.637 1 90.25 143 ASN A O 1
ATOM 1130 N N . ILE A 1 144 ? -14.719 -26.562 -6.582 1 91.88 144 ILE A N 1
ATOM 1131 C CA . ILE A 1 144 ? -14.75 -25.719 -7.773 1 91.88 144 ILE A CA 1
ATOM 1132 C C . ILE A 1 144 ? -13.336 -25.234 -8.102 1 91.88 144 ILE A C 1
ATOM 1134 O O . ILE A 1 144 ? -12.68 -24.594 -7.273 1 91.88 144 ILE A O 1
ATOM 1138 N N . VAL A 1 145 ? -12.883 -25.547 -9.227 1 93.44 145 VAL A N 1
ATOM 1139 C CA . VAL A 1 145 ? -11.555 -25.141 -9.672 1 93.44 145 VAL A CA 1
ATOM 1140 C C . VAL A 1 145 ? -11.664 -24.281 -10.922 1 93.44 145 VAL A C 1
ATOM 1142 O O . VAL A 1 145 ? -12.328 -24.656 -11.891 1 93.44 145 VAL A O 1
ATOM 1145 N N . LYS A 1 146 ? -11.109 -23.156 -10.867 1 95.69 146 LYS A N 1
ATOM 1146 C CA . LYS A 1 146 ? -11.031 -22.25 -12.023 1 95.69 146 LYS A CA 1
ATOM 1147 C C . LYS A 1 146 ? -9.609 -22.156 -12.547 1 95.69 146 LYS A C 1
ATOM 1149 O O . LYS A 1 146 ? -8.648 -22.156 -11.766 1 95.69 146 LYS A O 1
ATOM 1154 N N . PHE A 1 147 ? -9.438 -22.141 -13.828 1 96.19 147 PHE A N 1
ATOM 1155 C CA . PHE A 1 147 ? -8.094 -22.094 -14.383 1 96.19 147 PHE A CA 1
ATOM 1156 C C . PHE A 1 147 ? -8.086 -21.328 -15.703 1 96.19 147 PHE A C 1
ATOM 1158 O O . PHE A 1 147 ? -9.109 -21.25 -16.391 1 96.19 147 PHE A O 1
ATOM 1165 N N . GLY A 1 148 ? -6.961 -20.703 -16 1 96.62 148 GLY A N 1
ATOM 1166 C CA . GLY A 1 148 ? -6.797 -20.031 -17.281 1 96.62 148 GLY A CA 1
ATOM 1167 C C . GLY A 1 148 ? -6.465 -20.984 -18.422 1 96.62 148 GLY A C 1
ATOM 1168 O O . GLY A 1 148 ? -5.766 -21.984 -18.219 1 96.62 148 GLY A O 1
ATOM 1169 N N . ILE A 1 149 ? -6.93 -20.703 -19.594 1 97.44 149 ILE A N 1
ATOM 1170 C CA . ILE A 1 149 ? -6.633 -21.469 -20.797 1 97.44 149 ILE A CA 1
ATOM 1171 C C . ILE A 1 149 ? -6.52 -20.531 -22 1 97.44 149 ILE A C 1
ATOM 1173 O O . ILE A 1 149 ? -7.145 -19.469 -22.016 1 97.44 149 ILE A O 1
ATOM 1177 N N . CYS A 1 150 ? -5.66 -20.844 -22.906 1 97.88 150 CYS A N 1
ATOM 1178 C CA . CYS A 1 150 ? -5.453 -20.031 -24.094 1 97.88 150 CYS A CA 1
ATOM 1179 C C . CYS A 1 150 ? -5.914 -20.766 -25.344 1 97.88 150 CYS A C 1
ATOM 1181 O O . CYS A 1 150 ? -5.391 -21.828 -25.672 1 97.88 150 CYS A O 1
ATOM 1183 N N . ILE A 1 151 ? -6.859 -20.234 -26.078 1 97.62 151 ILE A N 1
ATOM 1184 C CA . ILE A 1 151 ? -7.406 -20.844 -27.281 1 97.62 151 ILE A CA 1
ATOM 1185 C C . ILE A 1 151 ? -7.402 -19.828 -28.422 1 97.62 151 ILE A C 1
ATOM 1187 O O . ILE A 1 151 ? -7.176 -18.625 -28.203 1 97.62 151 ILE A O 1
ATOM 1191 N N . PRO A 1 152 ? -7.609 -20.312 -29.641 1 97.12 152 PRO A N 1
ATOM 1192 C CA . PRO A 1 152 ? -7.711 -19.359 -30.75 1 97.12 152 PRO A CA 1
ATOM 1193 C C . PRO A 1 152 ? -8.914 -18.438 -30.625 1 97.12 152 PRO A C 1
ATOM 1195 O O . PRO A 1 152 ? -9.992 -18.859 -30.203 1 97.12 152 PRO A O 1
ATOM 1198 N N . ASP A 1 153 ? -8.758 -17.25 -31.016 1 96.19 153 ASP A N 1
ATOM 1199 C CA . ASP A 1 153 ? -9.781 -16.219 -30.859 1 96.19 153 ASP A CA 1
ATOM 1200 C C . ASP A 1 153 ? -11.016 -16.547 -31.703 1 96.19 153 ASP A C 1
ATOM 1202 O O . ASP A 1 153 ? -12.109 -16.062 -31.406 1 96.19 153 ASP A O 1
ATOM 1206 N N . SER A 1 154 ? -10.852 -17.344 -32.719 1 96.25 154 SER A N 1
ATOM 1207 C CA . SER A 1 154 ? -11.969 -17.719 -33.594 1 96.25 154 SER A CA 1
ATOM 1208 C C . SER A 1 154 ? -12.945 -18.641 -32.844 1 96.25 154 SER A C 1
ATOM 1210 O O . SER A 1 154 ? -14.078 -18.828 -33.312 1 96.25 154 SER A O 1
ATOM 1212 N N . CYS A 1 155 ? -12.523 -19.219 -31.75 1 97.38 155 CYS A N 1
ATOM 1213 C CA . CYS A 1 155 ? -13.383 -20.094 -30.969 1 97.38 155 CYS A CA 1
ATOM 1214 C C . CYS A 1 155 ? -14.18 -19.312 -29.922 1 97.38 155 CYS A C 1
ATOM 1216 O O . CYS A 1 155 ? -13.664 -18.359 -29.344 1 97.38 155 CYS A O 1
ATOM 1218 N N . THR A 1 156 ? -15.391 -19.719 -29.656 1 96.75 156 THR A N 1
ATOM 1219 C CA . THR A 1 156 ? -16.234 -19.047 -28.688 1 96.75 156 THR A CA 1
ATOM 1220 C C . THR A 1 156 ? -16.172 -19.75 -27.344 1 96.75 156 THR A C 1
ATOM 1222 O O . THR A 1 156 ? -15.641 -20.859 -27.234 1 96.75 156 THR A O 1
ATOM 1225 N N . ALA A 1 157 ? -16.719 -19.062 -26.328 1 97.56 157 ALA A N 1
ATOM 1226 C CA . ALA A 1 157 ? -16.781 -19.641 -24.984 1 97.56 157 ALA A CA 1
ATOM 1227 C C . ALA A 1 157 ? -17.609 -20.938 -24.984 1 97.56 157 ALA A C 1
ATOM 1229 O O . ALA A 1 157 ? -17.266 -21.891 -24.297 1 97.56 157 ALA A O 1
ATOM 1230 N N . ASP A 1 158 ? -18.656 -20.953 -25.75 1 97.5 158 ASP A N 1
ATOM 1231 C CA . ASP A 1 158 ? -19.516 -22.141 -25.844 1 97.5 158 ASP A CA 1
ATOM 1232 C C . ASP A 1 158 ? -18.766 -23.312 -26.469 1 97.5 158 ASP A C 1
ATOM 1234 O O . ASP A 1 158 ? -18.906 -24.453 -26.031 1 97.5 158 ASP A O 1
ATOM 1238 N N . ASP A 1 159 ? -18.016 -22.984 -27.5 1 97.88 159 ASP A N 1
ATOM 1239 C CA . ASP A 1 159 ? -17.188 -24.031 -28.125 1 97.88 159 ASP A CA 1
ATOM 1240 C C . ASP A 1 159 ? -16.25 -24.672 -27.109 1 97.88 159 ASP A C 1
ATOM 1242 O O . ASP A 1 159 ? -16.125 -25.891 -27.047 1 97.88 159 ASP A O 1
ATOM 1246 N N . LEU A 1 160 ? -15.633 -23.812 -26.375 1 97.94 160 LEU A N 1
ATOM 1247 C CA . LEU A 1 160 ? -14.68 -24.281 -25.359 1 97.94 160 LEU A CA 1
ATOM 1248 C C . LEU A 1 160 ? -15.383 -25.109 -24.297 1 97.94 160 LEU A C 1
ATOM 1250 O O . LEU A 1 160 ? -14.867 -26.141 -23.859 1 97.94 160 LEU A O 1
ATOM 1254 N N . GLN A 1 161 ? -16.531 -24.641 -23.781 1 98.06 161 GLN A N 1
ATOM 1255 C CA . GLN A 1 161 ? -17.281 -25.344 -22.75 1 98.06 161 GLN A CA 1
ATOM 1256 C C . GLN A 1 161 ? -17.641 -26.75 -23.203 1 98.06 161 GLN A C 1
ATOM 1258 O O . GLN A 1 161 ? -17.469 -27.719 -22.453 1 98.06 161 GLN A O 1
ATOM 1263 N N . VAL A 1 162 ? -18.109 -26.922 -24.438 1 97.62 162 VAL A N 1
ATOM 1264 C CA . VAL A 1 162 ? -18.516 -28.219 -24.969 1 97.62 162 VAL A CA 1
ATOM 1265 C C . VAL A 1 162 ? -17.297 -29.125 -25.125 1 97.62 162 VAL A C 1
ATOM 1267 O O . VAL A 1 162 ? -17.328 -30.297 -24.719 1 97.62 162 VAL A O 1
ATOM 1270 N N . ALA A 1 163 ? -16.25 -28.578 -25.703 1 97.38 163 ALA A N 1
ATOM 1271 C CA . ALA A 1 163 ? -15.047 -29.359 -25.922 1 97.38 163 ALA A CA 1
ATOM 1272 C C . ALA A 1 163 ? -14.445 -29.828 -24.609 1 97.38 163 ALA A C 1
ATOM 1274 O O . ALA A 1 163 ? -14.023 -30.984 -24.469 1 97.38 163 ALA A O 1
ATOM 1275 N N . LEU A 1 164 ? -14.367 -28.953 -23.656 1 97.31 164 LEU A N 1
ATOM 1276 C CA . LEU A 1 164 ? -13.805 -29.281 -22.344 1 97.31 164 LEU A CA 1
ATOM 1277 C C . LEU A 1 164 ? -14.688 -30.281 -21.609 1 97.31 164 LEU A C 1
ATOM 1279 O O . LEU A 1 164 ? -14.18 -31.188 -20.938 1 97.31 164 LEU A O 1
ATOM 1283 N N . GLN A 1 165 ? -16 -30.047 -21.688 1 97.19 165 GLN A N 1
ATOM 1284 C CA . GLN A 1 165 ? -16.922 -30.984 -21.047 1 97.19 165 GLN A CA 1
ATOM 1285 C C . GLN A 1 165 ? -16.719 -32.406 -21.562 1 97.19 165 GLN A C 1
ATOM 1287 O O . GLN A 1 165 ? -16.703 -33.344 -20.781 1 97.19 165 GLN A O 1
ATOM 1292 N N . LYS A 1 166 ? -16.594 -32.531 -22.844 1 96.19 166 LYS A N 1
ATOM 1293 C CA . LYS A 1 166 ? -16.375 -33.812 -23.453 1 96.19 166 LYS A CA 1
ATOM 1294 C C . LYS A 1 166 ? -15.086 -34.469 -22.938 1 96.19 166 LYS A C 1
ATOM 1296 O O . LYS A 1 166 ? -15.07 -35.656 -22.578 1 96.19 166 LYS A O 1
ATOM 1301 N N . GLU A 1 167 ? -14.008 -33.719 -22.922 1 96 167 GLU A N 1
ATOM 1302 C CA . GLU A 1 167 ? -12.719 -34.219 -22.469 1 96 167 GLU A CA 1
ATOM 1303 C C . GLU A 1 167 ? -12.773 -34.594 -20.984 1 96 167 GLU A C 1
ATOM 1305 O O . GLU A 1 167 ? -12.203 -35.625 -20.594 1 96 167 GLU A O 1
ATOM 1310 N N . PHE A 1 168 ? -13.383 -33.781 -20.172 1 96.56 168 PHE A N 1
ATOM 1311 C CA . PHE A 1 168 ? -13.453 -34.062 -18.734 1 96.56 168 PHE A CA 1
ATOM 1312 C C . PHE A 1 168 ? -14.359 -35.25 -18.453 1 96.56 168 PHE A C 1
ATOM 1314 O O . PHE A 1 168 ? -14.109 -36.031 -17.531 1 96.56 168 PHE A O 1
ATOM 1321 N N . ASP A 1 169 ? -15.445 -35.406 -19.203 1 95.38 169 ASP A N 1
ATOM 1322 C CA . ASP A 1 169 ? -16.297 -36.562 -19.062 1 95.38 169 ASP A CA 1
ATOM 1323 C C . ASP A 1 169 ? -15.508 -37.844 -19.359 1 95.38 169 ASP A C 1
ATOM 1325 O O . ASP A 1 169 ? -15.625 -38.844 -18.625 1 95.38 169 ASP A O 1
ATOM 1329 N N . LYS A 1 170 ? -14.727 -37.781 -20.375 1 95.31 170 LYS A N 1
ATOM 1330 C CA . LYS A 1 170 ? -13.938 -38.938 -20.797 1 95.31 170 LYS A CA 1
ATOM 1331 C C . LYS A 1 170 ? -12.984 -39.375 -19.703 1 95.31 170 LYS A C 1
ATOM 1333 O O . LYS A 1 170 ? -12.75 -40.594 -19.531 1 95.31 170 LYS A O 1
ATOM 1338 N N . HIS A 1 171 ? -12.492 -38.5 -18.922 1 95 171 HIS A N 1
ATOM 1339 C CA . HIS A 1 171 ? -11.414 -38.875 -18.016 1 95 171 HIS A CA 1
ATOM 1340 C C . HIS A 1 171 ? -11.922 -38.938 -16.578 1 95 171 HIS A C 1
ATOM 1342 O O . HIS A 1 171 ? -11.375 -39.688 -15.758 1 95 171 HIS A O 1
ATOM 1348 N N . PHE A 1 172 ? -12.992 -38.25 -16.172 1 93.06 172 PHE A N 1
ATOM 1349 C CA . PHE A 1 172 ? -13.445 -38.188 -14.789 1 93.06 172 PHE A CA 1
ATOM 1350 C C . PHE A 1 172 ? -14.539 -39.219 -14.539 1 93.06 172 PHE A C 1
ATOM 1352 O O . PHE A 1 172 ? -14.602 -39.812 -13.461 1 93.06 172 PHE A O 1
ATOM 1359 N N . LEU A 1 173 ? -15.391 -39.5 -15.492 1 91.5 173 LEU A N 1
ATOM 1360 C CA . LEU A 1 173 ? -16.547 -40.375 -15.297 1 91.5 173 LEU A CA 1
ATOM 1361 C C . LEU A 1 173 ? -16.109 -41.781 -14.93 1 91.5 173 LEU A C 1
ATOM 1363 O O . LEU A 1 173 ? -16.75 -42.438 -14.102 1 91.5 173 LEU A O 1
ATOM 1367 N N . PRO A 1 174 ? -15.039 -42.25 -15.523 1 90.44 174 PRO A N 1
ATOM 1368 C CA . PRO A 1 174 ? -14.57 -43.594 -15.133 1 90.44 174 PRO A CA 1
ATOM 1369 C C . PRO A 1 174 ? -14.211 -43.656 -13.648 1 90.44 174 PRO A C 1
ATOM 1371 O O . PRO A 1 174 ? -14.172 -44.75 -13.078 1 90.44 174 PRO A O 1
ATOM 1374 N N . HIS A 1 175 ? -13.906 -42.562 -13.086 1 87.69 175 HIS A N 1
ATOM 1375 C CA . HIS A 1 175 ? -13.547 -42.531 -11.672 1 87.69 175 HIS A CA 1
ATOM 1376 C C . HIS A 1 175 ? -14.758 -42.188 -10.812 1 87.69 175 HIS A C 1
ATOM 1378 O O . HIS A 1 175 ? -14.602 -41.781 -9.648 1 87.69 175 HIS A O 1
ATOM 1384 N N . ARG A 1 176 ? -15.93 -42.062 -11.305 1 83.5 176 ARG A N 1
ATOM 1385 C CA . ARG A 1 176 ? -17.188 -41.812 -10.617 1 83.5 176 ARG A CA 1
ATOM 1386 C C . ARG A 1 176 ? -17.266 -40.375 -10.109 1 83.5 176 ARG A C 1
ATOM 1388 O O . ARG A 1 176 ? -17.797 -40.125 -9.023 1 83.5 176 ARG A O 1
ATOM 1395 N N . VAL A 1 177 ? -16.609 -39.594 -10.805 1 88.5 177 VAL A N 1
ATOM 1396 C CA . VAL A 1 177 ? -16.656 -38.156 -10.492 1 88.5 177 VAL A CA 1
ATOM 1397 C C . VAL A 1 177 ? -17.219 -37.375 -11.68 1 88.5 177 VAL A C 1
ATOM 1399 O O . VAL A 1 177 ? -16.859 -37.656 -12.828 1 88.5 177 VAL A O 1
ATOM 1402 N N . LYS A 1 178 ? -18.156 -36.562 -11.398 1 91.12 178 LYS A N 1
ATOM 1403 C CA . LYS A 1 178 ? -18.719 -35.688 -12.422 1 91.12 178 LYS A CA 1
ATOM 1404 C C . LYS A 1 178 ? -18.078 -34.312 -12.359 1 91.12 178 LYS A C 1
ATOM 1406 O O . LYS A 1 178 ? -18.094 -33.625 -11.32 1 91.12 178 LYS A O 1
ATOM 1411 N N . ALA A 1 179 ? -17.438 -33.969 -13.461 1 94.62 179 ALA A N 1
ATOM 1412 C CA . ALA A 1 179 ? -16.844 -32.625 -13.586 1 94.62 179 ALA A CA 1
ATOM 1413 C C . ALA A 1 179 ? -17.656 -31.75 -14.531 1 94.62 179 ALA A C 1
ATOM 1415 O O . ALA A 1 179 ? -17.578 -31.906 -15.75 1 94.62 179 ALA A O 1
ATOM 1416 N N . GLN A 1 180 ? -18.359 -30.812 -13.961 1 96.12 180 GLN A N 1
ATOM 1417 C CA . GLN A 1 180 ? -19.188 -29.906 -14.766 1 96.12 180 GLN A CA 1
ATOM 1418 C C . GLN A 1 180 ? -18.422 -28.641 -15.133 1 96.12 180 GLN A C 1
ATOM 1420 O O . GLN A 1 180 ? -17.953 -27.922 -14.25 1 96.12 180 GLN A O 1
ATOM 1425 N N . VAL A 1 181 ? -18.328 -28.406 -16.406 1 97.88 181 VAL A N 1
ATOM 1426 C CA . VAL A 1 181 ? -17.547 -27.266 -16.906 1 97.88 181 VAL A CA 1
ATOM 1427 C C . VAL A 1 181 ? -18.469 -26.109 -17.234 1 97.88 181 VAL A C 1
ATOM 1429 O O . VAL A 1 181 ? -19.547 -26.312 -17.812 1 97.88 181 VAL A O 1
ATOM 1432 N N . GLN A 1 182 ? -18.141 -24.938 -16.797 1 97.94 182 GLN A N 1
ATOM 1433 C CA . GLN A 1 182 ? -18.844 -23.719 -17.156 1 97.94 182 GLN A CA 1
ATOM 1434 C C . GLN A 1 182 ? -17.875 -22.641 -17.641 1 97.94 182 GLN A C 1
ATOM 1436 O O . GLN A 1 182 ? -16.828 -22.422 -17.016 1 97.94 182 GLN A O 1
ATOM 1441 N N . VAL A 1 183 ? -18.109 -22.078 -18.812 1 97.94 183 VAL A N 1
ATOM 1442 C CA . VAL A 1 183 ? -17.297 -21 -19.359 1 97.94 183 VAL A CA 1
ATOM 1443 C C . VAL A 1 183 ? -18.172 -19.797 -19.672 1 97.94 183 VAL A C 1
ATOM 1445 O O . VAL A 1 183 ? -19.062 -19.859 -20.516 1 97.94 183 VAL A O 1
ATOM 1448 N N . GLU A 1 184 ? -17.969 -18.688 -19 1 96.81 184 GLU A N 1
ATOM 1449 C CA . GLU A 1 184 ? -18.703 -17.453 -19.25 1 96.81 184 GLU A CA 1
ATOM 1450 C C . GLU A 1 184 ? -18.016 -16.609 -20.312 1 96.81 184 GLU A C 1
ATOM 1452 O O . GLU A 1 184 ? -16.797 -16.391 -20.25 1 96.81 184 GLU A O 1
ATOM 1457 N N . PRO A 1 185 ? -18.719 -16.188 -21.266 1 96.75 185 PRO A N 1
ATOM 1458 C CA . PRO A 1 185 ? -18.109 -15.406 -22.344 1 96.75 185 PRO A CA 1
ATOM 1459 C C . PRO A 1 185 ? -17.359 -14.18 -21.844 1 96.75 185 PRO A C 1
ATOM 1461 O O . PRO A 1 185 ? -16.328 -13.812 -22.406 1 96.75 185 PRO A O 1
ATOM 1464 N N . ILE A 1 186 ? -17.797 -13.57 -20.797 1 95.44 186 ILE A N 1
ATOM 1465 C CA . ILE A 1 186 ? -17.203 -12.328 -20.312 1 95.44 186 ILE A CA 1
ATOM 1466 C C . ILE A 1 186 ? -15.836 -12.617 -19.688 1 95.44 186 ILE A C 1
ATOM 1468 O O . ILE A 1 186 ? -15.031 -11.703 -19.516 1 95.44 186 ILE A O 1
ATOM 1472 N N . LEU A 1 187 ? -15.555 -13.844 -19.359 1 96.69 187 LEU A N 1
ATOM 1473 C CA . LEU A 1 187 ? -14.273 -14.234 -18.781 1 96.69 187 LEU A CA 1
ATOM 1474 C C . LEU A 1 187 ? -13.312 -14.719 -19.859 1 96.69 187 LEU A C 1
ATOM 1476 O O . LEU A 1 187 ? -12.258 -15.273 -19.547 1 96.69 187 LEU A O 1
ATOM 1480 N N . CYS A 1 188 ? -13.641 -14.602 -21.109 1 97.06 188 CYS A N 1
ATOM 1481 C CA . CYS A 1 188 ? -12.75 -14.812 -22.25 1 97.06 188 CYS A CA 1
ATOM 1482 C C . CYS A 1 188 ? -12.344 -13.484 -22.875 1 97.06 188 CYS A C 1
ATOM 1484 O O . CYS A 1 188 ? -13.211 -12.688 -23.25 1 97.06 188 CYS A O 1
ATOM 1486 N N . SER A 1 189 ? -11.086 -13.242 -22.922 1 94.44 189 SER A N 1
ATOM 1487 C CA . SER A 1 189 ? -10.656 -11.922 -23.375 1 94.44 189 SER A CA 1
ATOM 1488 C C . SER A 1 189 ? -9.477 -12.023 -24.328 1 94.44 189 SER A C 1
ATOM 1490 O O . SER A 1 189 ? -8.695 -12.977 -24.266 1 94.44 189 SER A O 1
ATOM 1492 N N . THR A 1 190 ? -9.391 -11.125 -25.234 1 94.56 190 THR A N 1
ATOM 1493 C CA . THR A 1 190 ? -8.25 -10.891 -26.109 1 94.56 190 THR A CA 1
ATOM 1494 C C . THR A 1 190 ? -7.625 -9.531 -25.828 1 94.56 190 THR A C 1
ATOM 1496 O O . THR A 1 190 ? -8.094 -8.789 -24.969 1 94.56 190 THR A O 1
ATOM 1499 N N . ASP A 1 191 ? -6.5 -9.203 -26.469 1 89.75 191 ASP A N 1
ATOM 1500 C CA . ASP A 1 191 ? -5.836 -7.922 -26.266 1 89.75 191 ASP A CA 1
ATOM 1501 C C . ASP A 1 191 ? -6.633 -6.785 -26.891 1 89.75 191 ASP A C 1
ATOM 1503 O O . ASP A 1 191 ? -6.379 -5.609 -26.609 1 89.75 191 ASP A O 1
ATOM 1507 N N . LYS A 1 192 ? -7.664 -7.117 -27.641 1 82.75 192 LYS A N 1
ATOM 1508 C CA . LYS A 1 192 ? -8.422 -6.113 -28.375 1 82.75 192 LYS A CA 1
ATOM 1509 C C . LYS A 1 192 ? -9.75 -5.809 -27.703 1 82.75 192 LYS A C 1
ATOM 1511 O O . LYS A 1 192 ? -10.469 -4.891 -28.094 1 82.75 192 LYS A O 1
ATOM 1516 N N . ASP A 1 193 ? -10.047 -6.648 -26.734 1 82.81 193 ASP A N 1
ATOM 1517 C CA . ASP A 1 193 ? -11.336 -6.43 -26.094 1 82.81 193 ASP A CA 1
ATOM 1518 C C . ASP A 1 193 ? -11.352 -5.105 -25.328 1 82.81 193 ASP A C 1
ATOM 1520 O O . ASP A 1 193 ? -10.508 -4.879 -24.453 1 82.81 193 ASP A O 1
ATOM 1524 N N . GLU A 1 194 ? -12.234 -4.246 -25.844 1 84.62 194 GLU A N 1
ATOM 1525 C CA . GLU A 1 194 ? -12.422 -2.945 -25.203 1 84.62 194 GLU A CA 1
ATOM 1526 C C . GLU A 1 194 ? -13.898 -2.629 -25.016 1 84.62 194 GLU A C 1
ATOM 1528 O O . GLU A 1 194 ? -14.75 -3.113 -25.766 1 84.62 194 GLU A O 1
ATOM 1533 N N . TYR A 1 195 ? -14.211 -2.002 -24 1 89.81 195 TYR A N 1
ATOM 1534 C CA . TYR A 1 195 ? -15.547 -1.443 -23.781 1 89.81 195 TYR A CA 1
ATOM 1535 C C . TYR A 1 195 ? -15.875 -0.415 -24.859 1 89.81 195 TYR A C 1
ATOM 1537 O O . TYR A 1 195 ? -15.008 0.338 -25.297 1 89.81 195 TYR A O 1
ATOM 1545 N N . PRO A 1 196 ? -17.062 -0.43 -25.391 1 91.69 196 PRO A N 1
ATOM 1546 C CA . PRO A 1 196 ? -17.406 0.466 -26.484 1 91.69 196 PRO A CA 1
ATOM 1547 C C . PRO A 1 196 ? -17.25 1.94 -26.125 1 91.69 196 PRO A C 1
ATOM 1549 O O . PRO A 1 196 ? -17.594 2.346 -25.016 1 91.69 196 PRO A O 1
ATOM 1552 N N . TYR A 1 197 ? -16.672 2.666 -27.016 1 94.81 197 TYR A N 1
ATOM 1553 C CA . TYR A 1 197 ? -16.625 4.117 -26.891 1 94.81 197 TYR A CA 1
ATOM 1554 C C . TYR A 1 197 ? -17.891 4.758 -27.438 1 94.81 197 TYR A C 1
ATOM 1556 O O . TYR A 1 197 ? -17.953 5.113 -28.625 1 94.81 197 TYR A O 1
ATOM 1564 N N . ASP A 1 198 ? -18.875 4.918 -26.656 1 94.06 198 ASP A N 1
ATOM 1565 C CA . ASP A 1 198 ? -20.156 5.441 -27.094 1 94.06 198 ASP A CA 1
ATOM 1566 C C . ASP A 1 198 ? -20.219 6.957 -26.906 1 94.06 198 ASP A C 1
ATOM 1568 O O . ASP A 1 198 ? -19.234 7.586 -26.531 1 94.06 198 ASP A O 1
ATOM 1572 N N . THR A 1 199 ? -21.359 7.547 -27.203 1 96.38 199 THR A N 1
ATOM 1573 C CA . THR A 1 199 ? -21.562 8.984 -27.094 1 96.38 199 THR A CA 1
ATOM 1574 C C . THR A 1 199 ? -21.406 9.445 -25.641 1 96.38 199 THR A C 1
ATOM 1576 O O . THR A 1 199 ? -20.891 10.539 -25.391 1 96.38 199 THR A O 1
ATOM 1579 N N . GLY A 1 200 ? -21.734 8.539 -24.766 1 96.81 200 GLY A N 1
ATOM 1580 C CA . GLY A 1 200 ? -21.594 8.859 -23.359 1 96.81 200 GLY A CA 1
ATOM 1581 C C . GLY A 1 200 ? -20.141 9.07 -22.938 1 96.81 200 GLY A C 1
ATOM 1582 O O . GLY A 1 200 ? -19.844 9.945 -22.125 1 96.81 200 GLY A O 1
ATOM 1583 N N . TYR A 1 201 ? -19.297 8.273 -23.5 1 97.38 201 TYR A N 1
ATOM 1584 C CA . TYR A 1 201 ? -17.875 8.391 -23.203 1 97.38 201 TYR A CA 1
ATOM 1585 C C . TYR A 1 201 ? -17.328 9.742 -23.625 1 97.38 201 TYR A C 1
ATOM 1587 O O . TYR A 1 201 ? -16.656 10.43 -22.859 1 97.38 201 TYR A O 1
ATOM 1595 N N . TYR A 1 202 ? -17.625 10.234 -24.828 1 97.44 202 TYR A N 1
ATOM 1596 C CA . TYR A 1 202 ? -17.094 11.477 -25.359 1 97.44 202 TYR A CA 1
ATOM 1597 C C . TYR A 1 202 ? -17.703 12.68 -24.656 1 97.44 202 TYR A C 1
ATOM 1599 O O . TYR A 1 202 ? -17.016 13.656 -24.359 1 97.44 202 TYR A O 1
ATOM 1607 N N . LEU A 1 203 ? -19 12.578 -24.375 1 97.75 203 LEU A N 1
ATOM 1608 C CA . LEU A 1 203 ? -19.672 13.672 -23.688 1 97.75 203 LEU A CA 1
ATOM 1609 C C . LEU A 1 203 ? -19.141 13.828 -22.266 1 97.75 203 LEU A C 1
ATOM 1611 O O . LEU A 1 203 ? -18.859 14.945 -21.812 1 97.75 203 LEU A O 1
ATOM 1615 N N . THR A 1 204 ? -19.047 12.68 -21.609 1 97.88 204 THR A N 1
ATOM 1616 C CA . THR A 1 204 ? -18.562 12.727 -20.234 1 97.88 204 THR A CA 1
ATOM 1617 C C . THR A 1 204 ? -17.109 13.188 -20.188 1 97.88 204 THR A C 1
ATOM 1619 O O . THR A 1 204 ? -16.719 13.992 -19.344 1 97.88 204 THR A O 1
ATOM 1622 N N . SER A 1 205 ? -16.281 12.656 -21.078 1 97.81 205 SER A N 1
ATOM 1623 C CA . SER A 1 205 ? -14.875 13.055 -21.141 1 97.81 205 SER A CA 1
ATOM 1624 C C . SER A 1 205 ? -14.742 14.539 -21.453 1 97.81 205 SER A C 1
ATOM 1626 O O . SER A 1 205 ? -13.891 15.227 -20.891 1 97.81 205 SER A O 1
ATOM 1628 N N . SER A 1 206 ? -15.594 15.039 -22.344 1 97.94 206 SER A N 1
ATOM 1629 C CA . SER A 1 206 ? -15.578 16.453 -22.688 1 97.94 206 SER A CA 1
ATOM 1630 C C . SER A 1 206 ? -16.031 17.312 -21.516 1 97.94 206 SER A C 1
ATOM 1632 O O . SER A 1 206 ? -15.469 18.391 -21.281 1 97.94 206 SER A O 1
ATOM 1634 N N . LEU A 1 207 ? -17.031 16.844 -20.828 1 97.88 207 LEU A N 1
ATOM 1635 C CA . LEU A 1 207 ? -17.531 17.578 -19.688 1 97.88 207 LEU A CA 1
ATOM 1636 C C . LEU A 1 207 ? -16.484 17.656 -18.578 1 97.88 207 LEU A C 1
ATOM 1638 O O . LEU A 1 207 ? -16.188 18.75 -18.078 1 97.88 207 LEU A O 1
ATOM 1642 N N . VAL A 1 208 ? -15.961 16.547 -18.172 1 97.19 208 VAL A N 1
ATOM 1643 C CA . VAL A 1 208 ? -14.953 16.5 -17.125 1 97.19 208 VAL A CA 1
ATOM 1644 C C . VAL A 1 208 ? -13.711 17.266 -17.562 1 97.19 208 VAL A C 1
ATOM 1646 O O . VAL A 1 208 ? -13.109 18 -16.781 1 97.19 208 VAL A O 1
ATOM 1649 N N . GLY A 1 209 ? -13.336 17.047 -18.844 1 97.31 209 GLY A N 1
ATOM 1650 C CA . GLY A 1 209 ? -12.211 17.797 -19.391 1 97.31 209 GLY A CA 1
ATOM 1651 C C . GLY A 1 209 ? -12.43 19.297 -19.391 1 97.31 209 GLY A C 1
ATOM 1652 O O . GLY A 1 209 ? -11.516 20.062 -19.094 1 97.31 209 GLY A O 1
ATOM 1653 N N . PHE A 1 210 ? -13.617 19.719 -19.703 1 97.62 210 PHE A N 1
ATOM 1654 C CA . PHE A 1 210 ? -13.969 21.125 -19.719 1 97.62 210 PHE A CA 1
ATOM 1655 C C . PHE A 1 210 ? -13.898 21.719 -18.328 1 97.62 210 PHE A C 1
ATOM 1657 O O . PHE A 1 210 ? -13.336 22.797 -18.125 1 97.62 210 PHE A O 1
ATOM 1664 N N . ILE A 1 211 ? -14.469 21.047 -17.375 1 97.31 211 ILE A N 1
ATOM 1665 C CA . ILE A 1 211 ? -14.438 21.516 -15.992 1 97.31 211 ILE A CA 1
ATOM 1666 C C . ILE A 1 211 ? -12.992 21.641 -15.516 1 97.31 211 ILE A C 1
ATOM 1668 O O . ILE A 1 211 ? -12.617 22.625 -14.875 1 97.31 211 ILE A O 1
ATOM 1672 N N . PHE A 1 212 ? -12.219 20.594 -15.844 1 97 212 PHE A N 1
ATOM 1673 C CA . PHE A 1 212 ? -10.812 20.609 -15.469 1 97 212 PHE A CA 1
ATOM 1674 C C . PHE A 1 212 ? -10.086 21.781 -16.125 1 97 212 PHE A C 1
ATOM 1676 O O . PHE A 1 212 ? -9.258 22.438 -15.492 1 97 212 PHE A O 1
ATOM 1683 N N . LEU A 1 213 ? -10.375 22.047 -17.359 1 97.5 213 LEU A N 1
ATOM 1684 C CA . LEU A 1 213 ? -9.773 23.172 -18.078 1 97.5 213 LEU A CA 1
ATOM 1685 C C . LEU A 1 213 ? -10.133 24.484 -17.422 1 97.5 213 LEU A C 1
ATOM 1687 O O . LEU A 1 213 ? -9.281 25.375 -17.266 1 97.5 213 LEU A O 1
ATOM 1691 N N . VAL A 1 214 ? -11.383 24.641 -17.031 1 97.19 214 VAL A N 1
ATOM 1692 C CA . VAL A 1 214 ? -11.828 25.844 -16.359 1 97.19 214 VAL A CA 1
ATOM 1693 C C . VAL A 1 214 ? -11.086 26.016 -15.039 1 97.19 214 VAL A C 1
ATOM 1695 O O . VAL A 1 214 ? -10.688 27.125 -14.672 1 97.19 214 VAL A O 1
ATOM 1698 N N . CYS A 1 215 ? -10.93 24.906 -14.305 1 97.25 215 CYS A N 1
ATOM 1699 C CA . CYS A 1 215 ? -10.18 24.953 -13.055 1 97.25 215 CYS A CA 1
ATOM 1700 C C . CYS A 1 215 ? -8.742 25.406 -13.297 1 97.25 215 CYS A C 1
ATOM 1702 O O . CYS A 1 215 ? -8.203 26.219 -12.539 1 97.25 215 CYS A O 1
ATOM 1704 N N . CYS A 1 216 ? -8.133 24.891 -14.359 1 96.81 216 CYS A N 1
ATOM 1705 C CA . CYS A 1 216 ? -6.758 25.25 -14.688 1 96.81 216 CYS A CA 1
ATOM 1706 C C . CYS A 1 216 ? -6.652 26.719 -15.07 1 96.81 216 CYS A C 1
ATOM 1708 O O . CYS A 1 216 ? -5.746 27.422 -14.617 1 96.81 216 CYS A O 1
ATOM 1710 N N . LEU A 1 217 ? -7.562 27.234 -15.883 1 96.5 217 LEU A N 1
ATOM 1711 C CA . LEU A 1 217 ? -7.566 28.625 -16.312 1 96.5 217 LEU A CA 1
ATOM 1712 C C . LEU A 1 217 ? -7.82 29.562 -15.125 1 96.5 217 LEU A C 1
ATOM 1714 O O . LEU A 1 217 ? -7.176 30.594 -15 1 96.5 217 LEU A O 1
ATOM 1718 N N . SER A 1 218 ? -8.773 29.141 -14.312 1 96.62 218 SER A N 1
ATOM 1719 C CA . SER A 1 218 ? -9.055 29.922 -13.117 1 96.62 218 SER A CA 1
ATOM 1720 C C . SER A 1 218 ? -7.852 29.953 -12.18 1 96.62 218 SER A C 1
ATOM 1722 O O . SER A 1 218 ? -7.555 31 -11.578 1 96.62 218 SER A O 1
ATOM 1724 N N . THR A 1 219 ? -7.184 28.875 -12.031 1 94.69 219 THR A N 1
ATOM 1725 C CA . THR A 1 219 ? -6.004 28.797 -11.18 1 94.69 219 THR A CA 1
ATOM 1726 C C . THR A 1 219 ? -4.871 29.641 -11.742 1 94.69 219 THR A C 1
ATOM 1728 O O . THR A 1 219 ? -4.184 30.344 -10.992 1 94.69 219 THR A O 1
ATOM 1731 N N . ALA A 1 220 ? -4.648 29.594 -13.07 1 92.06 220 ALA A N 1
ATOM 1732 C CA . ALA A 1 220 ? -3.627 30.422 -13.719 1 92.06 220 ALA A CA 1
ATOM 1733 C C . ALA A 1 220 ? -3.908 31.906 -13.523 1 92.06 220 ALA A C 1
ATOM 1735 O O . ALA A 1 220 ? -2.998 32.688 -13.227 1 92.06 220 ALA A O 1
ATOM 1736 N N . TYR A 1 221 ? -5.156 32.25 -13.688 1 91.94 221 TYR A N 1
ATOM 1737 C CA . TYR A 1 221 ? -5.555 33.656 -13.484 1 91.94 221 TYR A CA 1
ATOM 1738 C C . TYR A 1 221 ? -5.344 34.062 -12.039 1 91.94 221 TYR A C 1
ATOM 1740 O O . TYR A 1 221 ? -4.895 35.188 -11.773 1 91.94 221 TYR A O 1
ATOM 1748 N N . HIS A 1 222 ? -5.746 33.188 -11.133 1 90.44 222 HIS A N 1
ATOM 1749 C CA . HIS A 1 222 ? -5.547 33.469 -9.719 1 90.44 222 HIS A CA 1
ATOM 1750 C C . HIS A 1 222 ? -4.07 33.656 -9.398 1 90.44 222 HIS A C 1
ATOM 1752 O O . HIS A 1 222 ? -3.711 34.531 -8.602 1 90.44 222 HIS A O 1
ATOM 1758 N N . LEU A 1 223 ? -3.174 32.875 -9.93 1 85.06 223 LEU A N 1
ATOM 1759 C CA . LEU A 1 223 ? -1.735 32.969 -9.711 1 85.06 223 LEU A CA 1
ATOM 1760 C C . LEU A 1 223 ? -1.206 34.312 -10.227 1 85.06 223 LEU A C 1
ATOM 1762 O O . LEU A 1 223 ? -0.319 34.906 -9.617 1 85.06 223 LEU A O 1
ATOM 1766 N N . ILE A 1 224 ? -1.731 34.75 -11.344 1 84.38 224 ILE A N 1
ATOM 1767 C CA . ILE A 1 224 ? -1.335 36.031 -11.906 1 84.38 224 ILE A CA 1
ATOM 1768 C C . ILE A 1 224 ? -1.742 37.156 -10.969 1 84.38 224 ILE A C 1
ATOM 1770 O O . ILE A 1 224 ? -0.969 38.094 -10.734 1 84.38 224 ILE A O 1
ATOM 1774 N N . ILE A 1 225 ? -2.865 37.062 -10.398 1 86.06 225 ILE A N 1
ATOM 1775 C CA . ILE A 1 225 ? -3.365 38.094 -9.484 1 86.06 225 ILE A CA 1
ATOM 1776 C C . ILE A 1 225 ? -2.512 38.094 -8.219 1 86.06 225 ILE A C 1
ATOM 1778 O O . ILE A 1 225 ? -2.176 39.156 -7.707 1 86.06 225 ILE A O 1
ATOM 1782 N N . ILE A 1 226 ? -2.197 36.906 -7.68 1 82.81 226 ILE A N 1
ATOM 1783 C CA . ILE A 1 226 ? -1.389 36.812 -6.473 1 82.81 226 ILE A CA 1
ATOM 1784 C C . ILE A 1 226 ? -0.015 37.438 -6.715 1 82.81 226 ILE A C 1
ATOM 1786 O O . ILE A 1 226 ? 0.52 38.125 -5.848 1 82.81 226 ILE A O 1
ATOM 1790 N N . THR A 1 227 ? 0.583 37.25 -7.855 1 76.31 227 THR A N 1
ATOM 1791 C CA . THR A 1 227 ? 1.9 37.781 -8.195 1 76.31 227 THR A CA 1
ATOM 1792 C C . THR A 1 227 ? 1.843 39.281 -8.383 1 76.31 227 THR A C 1
ATOM 1794 O O . THR A 1 227 ? 2.77 40 -8 1 76.31 227 THR A O 1
ATOM 1797 N N . ARG A 1 228 ? 0.721 39.75 -8.938 1 77.44 228 ARG A N 1
ATOM 1798 C CA . ARG A 1 228 ? 0.564 41.188 -9.164 1 77.44 228 ARG A CA 1
ATOM 1799 C C . ARG A 1 228 ? 0.275 41.906 -7.863 1 77.44 228 ARG A C 1
ATOM 1801 O O . ARG A 1 228 ? 0.678 43.062 -7.691 1 77.44 228 ARG A O 1
ATOM 1808 N N . ASP A 1 229 ? -0.528 41.281 -7.039 1 75.5 229 ASP A N 1
ATOM 1809 C CA . ASP A 1 229 ? -0.817 41.844 -5.738 1 75.5 229 ASP A CA 1
ATOM 1810 C C . ASP A 1 229 ? 0.461 42.062 -4.926 1 75.5 229 ASP A C 1
ATOM 1812 O O . ASP A 1 229 ? 0.595 43.031 -4.188 1 75.5 229 ASP A O 1
ATOM 1816 N N . ASP A 1 230 ? 1.274 41.094 -5.004 1 68 230 ASP A N 1
ATOM 1817 C CA . ASP A 1 230 ? 2.564 41.219 -4.328 1 68 230 ASP A CA 1
ATOM 1818 C C . ASP A 1 230 ? 3.342 42.438 -4.836 1 68 230 ASP A C 1
ATOM 1820 O O . ASP A 1 230 ? 4.164 43 -4.109 1 68 230 ASP A O 1
ATOM 1824 N N . ASN A 1 231 ? 2.777 42.938 -6.023 1 65.38 231 ASN A N 1
ATOM 1825 C CA . ASN A 1 231 ? 3.414 44.094 -6.609 1 65.38 231 ASN A CA 1
ATOM 1826 C C . ASN A 1 231 ? 2.582 45.375 -6.387 1 65.38 231 ASN A C 1
ATOM 1828 O O . ASN A 1 231 ? 2.854 46.406 -6.984 1 65.38 231 ASN A O 1
ATOM 1832 N N . GLY A 1 232 ? 1.479 45.219 -5.613 1 69.06 232 GLY A N 1
ATOM 1833 C CA . GLY A 1 232 ? 0.757 46.406 -5.18 1 69.06 232 GLY A CA 1
ATOM 1834 C C . GLY A 1 232 ? -0.556 46.625 -5.914 1 69.06 232 GLY A C 1
ATOM 1835 O O . GLY A 1 232 ? -1.306 47.531 -5.609 1 69.06 232 GLY A O 1
ATOM 1836 N N . GLU A 1 233 ? -0.895 45.781 -6.902 1 70.75 233 GLU A N 1
ATOM 1837 C CA . GLU A 1 233 ? -2.152 45.938 -7.621 1 70.75 233 GLU A CA 1
ATOM 1838 C C . GLU A 1 233 ? -3.273 45.125 -6.984 1 70.75 233 GLU A C 1
ATOM 1840 O O . GLU A 1 233 ? -3.082 43.969 -6.648 1 70.75 233 GLU A O 1
ATOM 1845 N N . ASN A 1 234 ? -4.352 45.781 -6.59 1 71.56 234 ASN A N 1
ATOM 1846 C CA . ASN A 1 234 ? -5.445 45.062 -5.922 1 71.56 234 ASN A CA 1
ATOM 1847 C C . ASN A 1 234 ? -6.512 44.625 -6.914 1 71.56 234 ASN A C 1
ATOM 1849 O O . ASN A 1 234 ? -7.469 45.344 -7.176 1 71.56 234 ASN A O 1
ATOM 1853 N N . ASN A 1 235 ? -6.203 43.625 -7.73 1 76.5 235 ASN A N 1
ATOM 1854 C CA . ASN A 1 235 ? -7.23 43.062 -8.609 1 76.5 235 ASN A CA 1
ATOM 1855 C C . ASN A 1 235 ? -7.977 41.906 -7.938 1 76.5 235 ASN A C 1
ATOM 1857 O O . ASN A 1 235 ? -7.367 41.062 -7.266 1 76.5 235 ASN A O 1
ATOM 1861 N N . LYS A 1 236 ? -9.328 42.062 -7.949 1 79.19 236 LYS A N 1
ATOM 1862 C CA . LYS A 1 236 ? -10.125 41 -7.32 1 79.19 236 LYS A CA 1
ATOM 1863 C C . LYS A 1 236 ? -10.672 40.031 -8.359 1 79.19 236 LYS A C 1
ATOM 1865 O O . LYS A 1 236 ? -11.062 40.438 -9.453 1 79.19 236 LYS A O 1
ATOM 1870 N N . MET A 1 237 ? -10.578 38.75 -8.156 1 85.81 237 MET A N 1
ATOM 1871 C CA . MET A 1 237 ? -11.125 37.688 -9 1 85.81 237 MET A CA 1
ATOM 1872 C C . MET A 1 237 ? -12.648 37.656 -8.914 1 85.81 237 MET A C 1
ATOM 1874 O O . MET A 1 237 ? -13.219 37.781 -7.828 1 85.81 237 MET A O 1
ATOM 1878 N N . PRO A 1 238 ? -13.32 37.625 -10.109 1 86.31 238 PRO A N 1
ATOM 1879 C CA . PRO A 1 238 ? -14.766 37.406 -10.023 1 86.31 238 PRO A CA 1
ATOM 1880 C C . PRO A 1 238 ? -15.125 36.156 -9.234 1 86.31 238 PRO A C 1
ATOM 1882 O O . PRO A 1 238 ? -14.445 35.125 -9.344 1 86.31 238 PRO A O 1
ATOM 1885 N N . GLU A 1 239 ? -16.125 36.219 -8.555 1 86.62 239 GLU A N 1
ATOM 1886 C CA . GLU A 1 239 ? -16.484 35.156 -7.609 1 86.62 239 GLU A CA 1
ATOM 1887 C C . GLU A 1 239 ? -16.812 33.844 -8.336 1 86.62 239 GLU A C 1
ATOM 1889 O O . GLU A 1 239 ? -16.391 32.781 -7.91 1 86.62 239 GLU A O 1
ATOM 1894 N N . THR A 1 240 ? -17.531 33.938 -9.43 1 89.06 240 THR A N 1
ATOM 1895 C CA . THR A 1 240 ? -17.938 32.75 -10.156 1 89.06 240 THR A CA 1
ATOM 1896 C C . THR A 1 240 ? -16.734 32.062 -10.773 1 89.06 240 THR A C 1
ATOM 1898 O O . THR A 1 240 ? -16.594 30.828 -10.656 1 89.06 240 THR A O 1
ATOM 1901 N N . PHE A 1 241 ? -15.906 32.781 -11.328 1 91.44 241 PHE A N 1
ATOM 1902 C CA . PHE A 1 241 ? -14.719 32.219 -11.953 1 91.44 241 PHE A CA 1
ATOM 1903 C C . PHE A 1 241 ? -13.711 31.797 -10.891 1 91.44 241 PHE A C 1
ATOM 1905 O O . PHE A 1 241 ? -13.023 30.781 -11.055 1 91.44 241 PHE A O 1
ATOM 1912 N N . GLY A 1 242 ? -13.695 32.469 -9.773 1 91.94 242 GLY A N 1
ATOM 1913 C CA . GLY A 1 242 ? -12.773 32.188 -8.688 1 91.94 242 GLY A CA 1
ATOM 1914 C C . GLY A 1 242 ? -13.117 30.922 -7.93 1 91.94 242 GLY A C 1
ATOM 1915 O O . GLY A 1 242 ? -12.242 30.312 -7.312 1 91.94 242 GLY A O 1
ATOM 1916 N N . SER A 1 243 ? -14.367 30.531 -8.062 1 93.12 243 SER A N 1
ATOM 1917 C CA . SER A 1 243 ? -14.797 29.328 -7.375 1 93.12 243 SER A CA 1
ATOM 1918 C C . SER A 1 243 ? -14.109 28.094 -7.949 1 93.12 243 SER A C 1
ATOM 1920 O O . SER A 1 243 ? -14.008 27.062 -7.281 1 93.12 243 SER A O 1
ATOM 1922 N N . PHE A 1 244 ? -13.539 28.219 -9.164 1 96.5 244 PHE A N 1
ATOM 1923 C CA . PHE A 1 244 ? -12.93 27.078 -9.836 1 96.5 244 PHE A CA 1
ATOM 1924 C C . PHE A 1 244 ? -11.422 27.078 -9.625 1 96.5 244 PHE A C 1
ATOM 1926 O O . PHE A 1 244 ? -10.719 26.172 -10.102 1 96.5 244 PHE A O 1
ATOM 1933 N N . SER A 1 245 ? -10.93 28.047 -8.891 1 96.19 245 SER A N 1
ATOM 1934 C CA . SER A 1 245 ? -9.5 28.109 -8.633 1 96.19 245 SER A CA 1
ATOM 1935 C C . SER A 1 245 ? -9.062 27.016 -7.664 1 96.19 245 SER A C 1
ATOM 1937 O O . SER A 1 245 ? -9.539 26.953 -6.531 1 96.19 245 SER A O 1
ATOM 1939 N N . LEU A 1 246 ? -8.117 26.234 -8.031 1 95.5 246 LEU A N 1
ATOM 1940 C CA . LEU A 1 246 ? -7.605 25.156 -7.188 1 95.5 246 LEU A CA 1
ATOM 1941 C C . LEU A 1 246 ? -6.863 25.703 -5.977 1 95.5 246 LEU A C 1
ATOM 1943 O O . LEU A 1 246 ? -6.875 25.109 -4.902 1 95.5 246 LEU A O 1
ATOM 1947 N N . ILE A 1 247 ? -6.254 26.828 -6.121 1 91.94 247 ILE A N 1
ATOM 1948 C CA . ILE A 1 247 ? -5.531 27.453 -5.02 1 91.94 247 ILE A CA 1
ATOM 1949 C C . ILE A 1 247 ? -6.516 27.875 -3.93 1 91.94 247 ILE A C 1
ATOM 1951 O O . ILE A 1 247 ? -6.324 27.547 -2.756 1 91.94 247 ILE A O 1
ATOM 1955 N N . ARG A 1 248 ? -7.555 28.547 -4.312 1 92.56 248 ARG A N 1
ATOM 1956 C CA . ARG A 1 248 ? -8.57 29 -3.361 1 92.56 248 ARG A CA 1
ATOM 1957 C C . ARG A 1 248 ? -9.227 27.812 -2.67 1 92.56 248 ARG A C 1
ATOM 1959 O O . ARG A 1 248 ? -9.398 27.812 -1.449 1 92.56 248 ARG A O 1
ATOM 1966 N N . ASN A 1 249 ? -9.586 26.797 -3.461 1 95.62 249 ASN A N 1
ATOM 1967 C CA . ASN A 1 249 ? -10.258 25.625 -2.914 1 95.62 249 ASN A CA 1
ATOM 1968 C C . ASN A 1 249 ? -9.336 24.828 -1.998 1 95.62 249 ASN A C 1
ATOM 1970 O O . ASN A 1 249 ? -9.789 24.234 -1.022 1 95.62 249 ASN A O 1
ATOM 1974 N N . CYS A 1 250 ? -8.047 24.781 -2.301 1 93.56 250 CYS A N 1
ATOM 1975 C CA . CYS A 1 250 ? -7.09 24.094 -1.443 1 93.56 250 CYS A CA 1
ATOM 1976 C C . CYS A 1 250 ? -6.926 24.828 -0.116 1 93.56 250 CYS A C 1
ATOM 1978 O O . CYS A 1 250 ? -6.84 24.188 0.938 1 93.56 250 CYS A O 1
ATOM 1980 N N . ILE A 1 251 ? -6.887 26.141 -0.18 1 91.25 251 ILE A N 1
ATOM 1981 C CA . ILE A 1 251 ? -6.766 26.953 1.025 1 91.25 251 ILE A CA 1
ATOM 1982 C C . ILE A 1 251 ? -8.008 26.766 1.899 1 91.25 251 ILE A C 1
ATOM 1984 O O . ILE A 1 251 ? -7.895 26.594 3.115 1 91.25 251 ILE A O 1
ATOM 1988 N N . ASP A 1 252 ? -9.141 26.703 1.221 1 93.75 252 ASP A N 1
ATOM 1989 C CA . ASP A 1 252 ? -10.391 26.5 1.949 1 93.75 252 ASP A CA 1
ATOM 1990 C C . ASP A 1 252 ? -10.453 25.109 2.574 1 93.75 252 ASP A C 1
ATOM 1992 O O . ASP A 1 252 ? -10.977 24.938 3.674 1 93.75 252 ASP A O 1
ATOM 1996 N N . LEU A 1 253 ? -9.969 24.188 1.883 1 95.5 253 LEU A N 1
ATOM 1997 C CA . LEU A 1 253 ? -9.969 22.797 2.361 1 95.5 253 LEU A CA 1
ATOM 1998 C C . LEU A 1 253 ? -9.102 22.656 3.604 1 95.5 253 LEU A C 1
ATOM 2000 O O . LEU A 1 253 ? -9.477 21.953 4.551 1 95.5 253 LEU A O 1
ATOM 2004 N N . ILE A 1 254 ? -7.934 23.359 3.654 1 93.19 254 ILE A N 1
ATOM 2005 C CA . ILE A 1 254 ? -6.969 23.188 4.738 1 93.19 254 ILE A CA 1
ATOM 2006 C C . ILE A 1 254 ? -7.254 24.203 5.84 1 93.19 254 ILE A C 1
ATOM 2008 O O . ILE A 1 254 ? -6.707 24.094 6.941 1 93.19 254 ILE A O 1
ATOM 2012 N N . TYR A 1 255 ? -8.18 25.094 5.613 1 92.38 255 TYR A N 1
ATOM 2013 C CA . TYR A 1 255 ? -8.5 26.125 6.59 1 92.38 255 TYR A CA 1
ATOM 2014 C C . TYR A 1 255 ? -8.914 25.516 7.922 1 92.38 255 TYR A C 1
ATOM 2016 O O . TYR A 1 255 ? -9.68 24.547 7.953 1 92.38 255 TYR A O 1
ATOM 2024 N N . TYR A 1 256 ? -8.297 25.969 9 1 91.69 256 TYR A N 1
ATOM 2025 C CA . TYR A 1 256 ? -8.531 25.422 10.328 1 91.69 256 TYR A CA 1
ATOM 2026 C C . TYR A 1 256 ? -8.773 26.531 11.344 1 91.69 256 TYR A C 1
ATOM 2028 O O . TYR A 1 256 ? -7.934 27.422 11.508 1 91.69 256 TYR A O 1
ATOM 2036 N N . ASP A 1 257 ? -10 26.516 11.867 1 93 257 ASP A N 1
ATOM 2037 C CA . ASP A 1 257 ? -10.336 27.391 12.984 1 93 257 ASP A CA 1
ATOM 2038 C C . ASP A 1 257 ? -10.305 26.625 14.305 1 93 257 ASP A C 1
ATOM 2040 O O . ASP A 1 257 ? -11.211 25.844 14.594 1 93 257 ASP A O 1
ATOM 2044 N N . ARG A 1 258 ? -9.352 26.953 15.156 1 88.81 258 ARG A N 1
ATOM 2045 C CA . ARG A 1 258 ? -9.141 26.234 16.406 1 88.81 258 ARG A CA 1
ATOM 2046 C C . ARG A 1 258 ? -10.312 26.422 17.359 1 88.81 258 ARG A C 1
ATOM 2048 O O . ARG A 1 258 ? -10.586 25.562 18.203 1 88.81 258 ARG A O 1
ATOM 2055 N N . ASN A 1 259 ? -11.055 27.5 17.219 1 89.44 259 ASN A N 1
ATOM 2056 C CA . ASN A 1 259 ? -12.109 27.844 18.172 1 89.44 259 ASN A CA 1
ATOM 2057 C C . ASN A 1 259 ? -13.453 27.25 17.766 1 89.44 259 ASN A C 1
ATOM 2059 O O . ASN A 1 259 ? -14.43 27.344 18.516 1 89.44 259 ASN A O 1
ATOM 2063 N N . ASN A 1 260 ? -13.484 26.578 16.656 1 92.81 260 ASN A N 1
ATOM 2064 C CA . ASN A 1 260 ? -14.719 25.938 16.234 1 92.81 260 ASN A CA 1
ATOM 2065 C C . ASN A 1 260 ? -14.938 24.609 16.984 1 92.81 260 ASN A C 1
ATOM 2067 O O . ASN A 1 260 ? -14.266 23.625 16.703 1 92.81 260 ASN A O 1
ATOM 2071 N N . GLU A 1 261 ? -15.906 24.578 17.781 1 90.81 261 GLU A N 1
ATOM 2072 C CA . GLU A 1 261 ? -16.172 23.438 18.641 1 90.81 261 GLU A CA 1
ATOM 2073 C C . GLU A 1 261 ? -16.688 22.25 17.828 1 90.81 261 GLU A C 1
ATOM 2075 O O . GLU A 1 261 ? -16.625 21.094 18.281 1 90.81 261 GLU A O 1
ATOM 2080 N N . LEU A 1 262 ? -17.203 22.453 16.703 1 94.5 262 LEU A N 1
ATOM 2081 C CA . LEU A 1 262 ? -17.781 21.391 15.883 1 94.5 262 LEU A CA 1
ATOM 2082 C C . LEU A 1 262 ? -16.688 20.594 15.18 1 94.5 262 LEU A C 1
ATOM 2084 O O . LEU A 1 262 ? -16.953 19.547 14.578 1 94.5 262 LEU A O 1
ATOM 2088 N N . ASN A 1 263 ? -15.422 21 15.266 1 95.12 263 ASN A N 1
ATOM 2089 C CA . ASN A 1 263 ? -14.297 20.344 14.602 1 95.12 263 ASN A CA 1
ATOM 2090 C C . ASN A 1 263 ? -14.125 18.906 15.086 1 95.12 263 ASN A C 1
ATOM 2092 O O . ASN A 1 263 ? -13.586 18.062 14.367 1 95.12 263 ASN A O 1
ATOM 2096 N N . ILE A 1 264 ? -14.609 18.641 16.25 1 95.12 264 ILE A N 1
ATOM 2097 C CA . ILE A 1 264 ? -14.453 17.312 16.828 1 95.12 264 ILE A CA 1
ATOM 2098 C C . ILE A 1 264 ? -15.125 16.281 15.93 1 95.12 264 ILE A C 1
ATOM 2100 O O . ILE A 1 264 ? -14.656 15.141 15.82 1 95.12 264 ILE A O 1
ATOM 2104 N N . PHE A 1 265 ? -16.156 16.656 15.266 1 96.69 265 PHE A N 1
ATOM 2105 C CA . PHE A 1 265 ? -16.891 15.719 14.43 1 96.69 265 PHE A CA 1
ATOM 2106 C C . PHE A 1 265 ? -16.109 15.383 13.172 1 96.69 265 PHE A C 1
ATOM 2108 O O . PHE A 1 265 ? -16.219 14.273 12.641 1 96.69 265 PHE A O 1
ATOM 2115 N N . ASN A 1 266 ? -15.281 16.328 12.703 1 96.69 266 ASN A N 1
ATOM 2116 C CA . ASN A 1 266 ? -14.383 16 11.602 1 96.69 266 ASN A CA 1
ATOM 2117 C C . ASN A 1 266 ? -13.391 14.914 12 1 96.69 266 ASN A C 1
ATOM 2119 O O . ASN A 1 266 ? -13.125 14 11.219 1 96.69 266 ASN A O 1
ATOM 2123 N N . GLY A 1 267 ? -12.891 15.07 13.203 1 96.75 267 GLY A N 1
ATOM 2124 C CA . GLY A 1 267 ? -11.984 14.039 13.695 1 96.75 267 GLY A CA 1
ATOM 2125 C C . GLY A 1 267 ? -12.648 12.68 13.82 1 96.75 267 GLY A C 1
ATOM 2126 O O . GLY A 1 267 ? -12.062 11.664 13.445 1 96.75 267 GLY A O 1
ATOM 2127 N N . LEU A 1 268 ? -13.836 12.68 14.312 1 97 268 LEU A N 1
ATOM 2128 C CA . LEU A 1 268 ? -14.57 11.43 14.484 1 97 268 LEU A CA 1
ATOM 2129 C C . LEU A 1 268 ? -14.898 10.805 13.133 1 97 268 LEU A C 1
ATOM 2131 O O . LEU A 1 268 ? -14.852 9.586 12.984 1 97 268 LEU A O 1
ATOM 2135 N N . LYS A 1 269 ? -15.203 11.602 12.172 1 97.81 269 LYS A N 1
ATOM 2136 C CA . LYS A 1 269 ? -15.469 11.125 10.82 1 97.81 269 LYS A CA 1
ATOM 2137 C C . LYS A 1 269 ? -14.234 10.438 10.234 1 97.81 269 LYS A C 1
ATOM 2139 O O . LYS A 1 269 ? -14.359 9.43 9.539 1 97.81 269 LYS A O 1
ATOM 2144 N N . VAL A 1 270 ? -13.102 11.055 10.477 1 97.88 270 VAL A N 1
ATOM 2145 C CA . VAL A 1 270 ? -11.859 10.508 9.93 1 97.88 270 VAL A CA 1
ATOM 2146 C C . VAL A 1 270 ? -11.602 9.125 10.516 1 97.88 270 VAL A C 1
ATOM 2148 O O . VAL A 1 270 ? -11.289 8.188 9.781 1 97.88 270 VAL A O 1
ATOM 2151 N N . VAL A 1 271 ? -11.773 8.961 11.805 1 97.06 271 VAL A N 1
ATOM 2152 C CA . VAL A 1 271 ? -11.547 7.676 12.469 1 97.06 271 VAL A CA 1
ATOM 2153 C C . VAL A 1 271 ? -12.531 6.641 11.93 1 97.06 271 VAL A C 1
ATOM 2155 O O . VAL A 1 271 ? 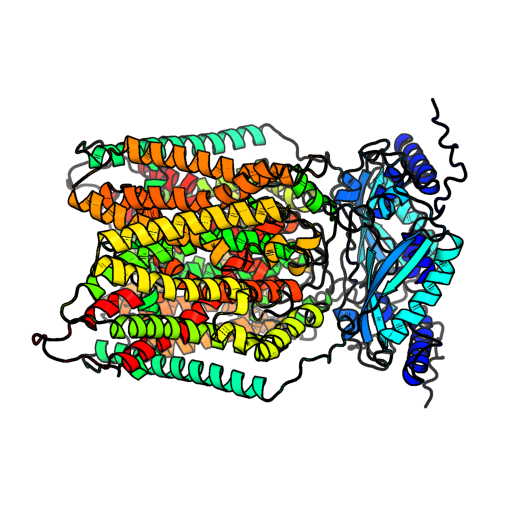-12.141 5.523 11.594 1 97.06 271 VAL A O 1
ATOM 2158 N N . ALA A 1 272 ? -13.734 7.059 11.82 1 97.44 272 ALA A N 1
ATOM 2159 C CA . ALA A 1 272 ? -14.766 6.16 11.305 1 97.44 272 ALA A CA 1
ATOM 2160 C C . ALA A 1 272 ? -14.484 5.773 9.859 1 97.44 272 ALA A C 1
ATOM 2162 O O . ALA A 1 272 ? -14.625 4.605 9.484 1 97.44 272 ALA A O 1
ATOM 2163 N N . MET A 1 273 ? -14.062 6.738 9.07 1 98.19 273 MET A N 1
ATOM 2164 C CA . MET A 1 273 ? -13.812 6.492 7.648 1 98.19 273 MET A CA 1
ATOM 2165 C C . MET A 1 273 ? -12.633 5.543 7.457 1 98.19 273 MET A C 1
ATOM 2167 O O . MET A 1 273 ? -12.68 4.66 6.598 1 98.19 273 MET A O 1
ATOM 2171 N N . LEU A 1 274 ? -11.625 5.711 8.242 1 97.62 274 LEU A N 1
ATOM 2172 C CA . LEU A 1 274 ? -10.469 4.82 8.156 1 97.62 274 LEU A CA 1
ATOM 2173 C C . LEU A 1 274 ? -10.875 3.385 8.484 1 97.62 274 LEU A C 1
ATOM 2175 O O . LEU A 1 274 ? -10.391 2.441 7.852 1 97.62 274 LEU A O 1
ATOM 2179 N N . LEU A 1 275 ? -11.742 3.26 9.445 1 97.19 275 LEU A N 1
ATOM 2180 C CA . LEU A 1 275 ? -12.219 1.933 9.812 1 97.19 275 LEU A CA 1
ATOM 2181 C C . LEU A 1 275 ? -13.125 1.357 8.727 1 97.19 275 LEU A C 1
ATOM 2183 O O . LEU A 1 275 ? -13.062 0.162 8.43 1 97.19 275 LEU A O 1
ATOM 2187 N N . VAL A 1 276 ? -13.914 2.191 8.125 1 97.44 276 VAL A N 1
ATOM 2188 C CA . VAL A 1 276 ? -14.797 1.765 7.043 1 97.44 276 VAL A CA 1
ATOM 2189 C C . VAL A 1 276 ? -13.961 1.27 5.863 1 97.44 276 VAL A C 1
ATOM 2191 O O . VAL A 1 276 ? -14.25 0.215 5.289 1 97.44 276 VAL A O 1
ATOM 2194 N N . LEU A 1 277 ? -12.922 2.027 5.52 1 97.5 277 LEU A N 1
ATOM 2195 C CA . LEU A 1 277 ? -12.062 1.646 4.406 1 97.5 277 LEU A CA 1
ATOM 2196 C C . LEU A 1 277 ? -11.352 0.329 4.691 1 97.5 277 LEU A C 1
ATOM 2198 O O . LEU A 1 277 ? -11.148 -0.482 3.787 1 97.5 277 LEU A O 1
ATOM 2202 N N . PHE A 1 278 ? -11 0.074 5.934 1 96.12 278 PHE A N 1
ATOM 2203 C CA . PHE A 1 278 ? -10.367 -1.179 6.328 1 96.12 278 PHE A CA 1
ATOM 2204 C C . PHE A 1 278 ? -11.328 -2.348 6.164 1 96.12 278 PHE A C 1
ATOM 2206 O O . PHE A 1 278 ? -10.953 -3.396 5.633 1 96.12 278 PHE A O 1
ATOM 2213 N N . CYS A 1 279 ? -12.516 -2.117 6.602 1 94.69 279 CYS A N 1
ATOM 2214 C CA . CYS A 1 279 ? -13.531 -3.158 6.48 1 94.69 279 CYS A CA 1
ATOM 2215 C C . CYS A 1 279 ? -13.844 -3.443 5.016 1 94.69 279 CYS A C 1
ATOM 2217 O O . CYS A 1 279 ? -14.023 -4.598 4.629 1 94.69 279 CYS A O 1
ATOM 2219 N N . HIS A 1 280 ? -13.93 -2.379 4.238 1 95.31 280 HIS A N 1
ATOM 2220 C CA . HIS A 1 280 ? -14.203 -2.57 2.818 1 95.31 280 HIS A CA 1
ATOM 2221 C C . HIS A 1 280 ? -13.086 -3.365 2.148 1 95.31 280 HIS A C 1
ATOM 2223 O O . HIS A 1 280 ? -13.352 -4.184 1.264 1 95.31 280 HIS A O 1
ATOM 2229 N N . LYS A 1 281 ? -11.883 -3.115 2.555 1 93.88 281 LYS A N 1
ATOM 2230 C CA . LYS A 1 281 ? -10.781 -3.902 2 1 93.88 281 LYS A CA 1
ATOM 2231 C C . LYS A 1 281 ? -10.938 -5.383 2.342 1 93.88 281 LYS A C 1
ATOM 2233 O O . LYS A 1 281 ? -10.688 -6.25 1.503 1 93.88 281 LYS A O 1
ATOM 2238 N N . PHE A 1 282 ? -11.352 -5.648 3.498 1 90.81 282 PHE A N 1
ATOM 2239 C CA . PHE A 1 282 ? -11.57 -7.023 3.928 1 90.81 282 PHE A CA 1
ATOM 2240 C C . PHE A 1 282 ? -12.68 -7.672 3.104 1 90.81 282 PHE A C 1
ATOM 2242 O O . PHE A 1 282 ? -12.523 -8.805 2.639 1 90.81 282 PHE A O 1
ATOM 2249 N N . LEU A 1 283 ? -13.734 -6.938 2.863 1 90.5 283 LEU A N 1
ATOM 2250 C CA . LEU A 1 283 ? -14.883 -7.461 2.129 1 90.5 283 LEU A CA 1
ATOM 2251 C C . LEU A 1 283 ? -14.516 -7.742 0.676 1 90.5 283 LEU A C 1
ATOM 2253 O O . LEU A 1 283 ? -14.977 -8.727 0.096 1 90.5 283 LEU A O 1
ATOM 2257 N N . TYR A 1 284 ? -13.633 -6.906 0.144 1 86.69 284 TYR A N 1
ATOM 2258 C CA . TYR A 1 284 ? -13.328 -7.02 -1.278 1 86.69 284 TYR A CA 1
ATOM 2259 C C . TYR A 1 284 ? -12.047 -7.812 -1.5 1 86.69 284 TYR A C 1
ATOM 2261 O O . TYR A 1 284 ? -11.664 -8.086 -2.641 1 86.69 284 TYR A O 1
ATOM 2269 N N . PHE A 1 285 ? -11.422 -8.25 -0.487 1 79.38 285 PHE A N 1
ATOM 2270 C CA . PHE A 1 285 ? -10.195 -9.031 -0.6 1 79.38 285 PHE A CA 1
ATOM 2271 C C . PHE A 1 285 ? -10.484 -10.406 -1.203 1 79.38 285 PHE A C 1
ATOM 2273 O O . PHE A 1 285 ? -9.719 -10.898 -2.029 1 79.38 285 PHE A O 1
ATOM 2280 N N . VAL A 1 286 ? -11.648 -10.945 -0.941 1 76.25 286 VAL A N 1
ATOM 2281 C CA . VAL A 1 286 ? -11.922 -12.344 -1.243 1 76.25 286 VAL A CA 1
ATOM 2282 C C . VAL A 1 286 ? -12.32 -12.484 -2.711 1 76.25 286 VAL A C 1
ATOM 2284 O O . VAL A 1 286 ? -12.336 -13.594 -3.252 1 76.25 286 VAL A O 1
ATOM 2287 N N . ILE A 1 287 ? -12.539 -11.312 -3.367 1 79.75 287 ILE A N 1
ATOM 2288 C CA . ILE A 1 287 ? -12.922 -11.414 -4.77 1 79.75 287 ILE A CA 1
ATOM 2289 C C . ILE A 1 287 ? -11.695 -11.711 -5.625 1 79.75 287 ILE A C 1
ATOM 2291 O O . ILE A 1 287 ? -11.812 -12.148 -6.77 1 79.75 287 ILE A O 1
ATOM 2295 N N . ASN A 1 288 ? -10.516 -11.547 -5.023 1 84.38 288 ASN A N 1
ATOM 2296 C CA . ASN A 1 288 ? -9.266 -11.844 -5.715 1 84.38 288 ASN A CA 1
ATOM 2297 C C . ASN A 1 288 ? -9.055 -13.352 -5.867 1 84.38 288 ASN A C 1
ATOM 2299 O O . ASN A 1 288 ? -9.625 -14.141 -5.121 1 84.38 288 ASN A O 1
ATOM 2303 N N . PRO A 1 289 ? -8.359 -13.68 -6.965 1 91.94 289 PRO A N 1
ATOM 2304 C CA . PRO A 1 289 ? -7.898 -15.07 -6.961 1 91.94 289 PRO A CA 1
ATOM 2305 C C . PRO A 1 289 ? -7.031 -15.398 -5.75 1 91.94 289 PRO A C 1
ATOM 2307 O O . PRO A 1 289 ? -6.129 -14.633 -5.402 1 91.94 289 PRO A O 1
ATOM 2310 N N . ILE A 1 290 ? -7.406 -16.453 -5.117 1 91.44 290 ILE A N 1
ATOM 2311 C CA . ILE A 1 290 ? -6.801 -16.75 -3.822 1 91.44 290 ILE A CA 1
ATOM 2312 C C . ILE A 1 290 ? -6.055 -18.078 -3.893 1 91.44 290 ILE A C 1
ATOM 2314 O O . ILE A 1 290 ? -6.539 -19.031 -4.496 1 91.44 290 ILE A O 1
ATOM 2318 N N . THR A 1 291 ? -4.863 -17.969 -3.234 1 90.94 291 THR A N 1
ATOM 2319 C CA . THR A 1 291 ? -4.164 -19.203 -2.887 1 90.94 291 THR A CA 1
ATOM 2320 C C . THR A 1 291 ? -4.207 -19.438 -1.379 1 90.94 291 THR A C 1
ATOM 2322 O O . THR A 1 291 ? -4.371 -18.5 -0.602 1 90.94 291 THR A O 1
ATOM 2325 N N . TYR A 1 292 ? -4.289 -20.625 -0.865 1 91 292 TYR A N 1
ATOM 2326 C CA . TYR A 1 292 ? -4.309 -20.953 0.554 1 91 292 TYR A CA 1
ATOM 2327 C C . TYR A 1 292 ? -5.547 -20.391 1.233 1 91 292 TYR A C 1
ATOM 2329 O O . TYR A 1 292 ? -5.445 -19.672 2.227 1 91 292 TYR A O 1
ATOM 2337 N N . GLY A 1 293 ? -6.664 -20.703 0.769 1 89.25 293 GLY A N 1
ATOM 2338 C CA . GLY A 1 293 ? -7.949 -20.203 1.232 1 89.25 293 GLY A CA 1
ATOM 2339 C C . GLY A 1 293 ? -8.25 -20.562 2.672 1 89.25 293 GLY A C 1
ATOM 2340 O O . GLY A 1 293 ? -9.07 -19.922 3.328 1 89.25 293 GLY A O 1
ATOM 2341 N N . ILE A 1 294 ? -7.551 -21.516 3.238 1 88.88 294 ILE A N 1
ATOM 2342 C CA . ILE A 1 294 ? -7.77 -21.984 4.602 1 88.88 294 ILE A CA 1
ATOM 2343 C C . ILE A 1 294 ? -7.492 -20.844 5.59 1 88.88 294 ILE A C 1
ATOM 2345 O O . ILE A 1 294 ? -8.109 -20.781 6.652 1 88.88 294 ILE A O 1
ATOM 2349 N N . TYR A 1 295 ? -6.609 -20.016 5.18 1 86 295 TYR A N 1
ATOM 2350 C CA . TYR A 1 295 ? -6.32 -18.891 6.059 1 86 295 TYR A CA 1
ATOM 2351 C C . TYR A 1 295 ? -7.566 -18.031 6.281 1 86 295 TYR A C 1
ATOM 2353 O O . TYR A 1 295 ? -7.805 -17.547 7.387 1 86 295 TYR A O 1
ATOM 2361 N N . LEU A 1 296 ? -8.367 -17.828 5.27 1 84.56 296 LEU A N 1
ATOM 2362 C CA . LEU A 1 296 ? -9.594 -17.047 5.375 1 84.56 296 LEU A CA 1
ATOM 2363 C C . LEU A 1 296 ? -10.617 -17.75 6.258 1 84.56 296 LEU A C 1
ATOM 2365 O O . LEU A 1 296 ? -11.406 -17.109 6.945 1 84.56 296 LEU A O 1
ATOM 2369 N N . GLU A 1 297 ? -10.531 -19.062 6.203 1 84.94 297 GLU A N 1
ATOM 2370 C CA . GLU A 1 297 ? -11.453 -19.844 7.027 1 84.94 297 GLU A CA 1
ATOM 2371 C C . GLU A 1 297 ? -11.125 -19.703 8.508 1 84.94 297 GLU A C 1
ATOM 2373 O O . GLU A 1 297 ? -12.023 -19.703 9.352 1 84.94 297 GLU A O 1
ATOM 2378 N N . LYS A 1 298 ? -9.883 -19.5 8.75 1 83.12 298 LYS A N 1
ATOM 2379 C CA . LYS A 1 298 ? -9.438 -19.359 10.133 1 83.12 298 LYS A CA 1
ATOM 2380 C C . LYS A 1 298 ? -9.875 -18.016 10.711 1 83.12 298 LYS A C 1
ATOM 2382 O O . LYS A 1 298 ? -9.93 -17.844 11.93 1 83.12 298 LYS A O 1
ATOM 2387 N N . PHE A 1 299 ? -10.234 -17.156 9.867 1 77.31 299 PHE A N 1
ATOM 2388 C CA . PHE A 1 299 ? -10.703 -15.852 10.312 1 77.31 299 PHE A CA 1
ATOM 2389 C C . PHE A 1 299 ? -11.992 -15.984 11.117 1 77.31 299 PHE A C 1
ATOM 2391 O O . PHE A 1 299 ? -12.242 -15.203 12.039 1 77.31 299 PHE A O 1
ATOM 2398 N N . TYR A 1 300 ? -12.805 -16.953 10.805 1 78.56 300 TYR A N 1
ATOM 2399 C CA . TYR A 1 300 ? -14.086 -17.156 11.477 1 78.56 300 TYR A CA 1
ATOM 2400 C C . TYR A 1 300 ? -13.875 -17.781 12.852 1 78.56 300 TYR A C 1
ATOM 2402 O O . TYR A 1 300 ? -14.75 -17.672 13.727 1 78.56 300 TYR A O 1
ATOM 2410 N N . GLU A 1 301 ? -12.703 -18.359 13.008 1 78.88 301 GLU A N 1
ATOM 2411 C CA . GLU A 1 301 ? -12.43 -19.031 14.273 1 78.88 301 GLU A CA 1
ATOM 2412 C C . GLU A 1 301 ? -11.492 -18.203 15.141 1 78.88 301 GLU A C 1
ATOM 2414 O O . GLU A 1 301 ? -11.781 -17.938 16.312 1 78.88 301 GLU A O 1
ATOM 2419 N N . ASP A 1 302 ? -10.406 -17.781 14.531 1 77.75 302 ASP A N 1
ATOM 2420 C CA . ASP A 1 302 ? -9.367 -17.078 15.281 1 77.75 302 ASP A CA 1
ATOM 2421 C C . ASP A 1 302 ? -9.164 -15.672 14.742 1 77.75 302 ASP A C 1
ATOM 2423 O O . ASP A 1 302 ? -8.172 -15.016 15.07 1 77.75 302 ASP A O 1
ATOM 2427 N N . GLY A 1 303 ? -10.07 -15.328 13.961 1 75.31 303 GLY A N 1
ATOM 2428 C CA . GLY A 1 303 ? -9.883 -14.023 13.359 1 75.31 303 GLY A CA 1
ATOM 2429 C C . GLY A 1 303 ? -10.352 -12.883 14.242 1 75.31 303 GLY A C 1
ATOM 2430 O O . GLY A 1 303 ? -10.609 -13.078 15.438 1 75.31 303 GLY A O 1
ATOM 2431 N N . SER A 1 304 ? -10.336 -11.727 13.656 1 81.69 304 SER A N 1
ATOM 2432 C CA . SER A 1 304 ? -10.703 -10.516 14.367 1 81.69 304 SER A CA 1
ATOM 2433 C C . SER A 1 304 ? -12.211 -10.398 14.531 1 81.69 304 SER A C 1
ATOM 2435 O O . SER A 1 304 ? -12.938 -10.266 13.547 1 81.69 304 SER A O 1
ATOM 2437 N N . ASP A 1 305 ? -12.648 -10.367 15.727 1 90.06 305 ASP A N 1
ATOM 2438 C CA . ASP A 1 305 ? -14.062 -10.172 16.047 1 90.06 305 ASP A CA 1
ATOM 2439 C C . ASP A 1 305 ? -14.562 -8.836 15.523 1 90.06 305 ASP A C 1
ATOM 2441 O O . ASP A 1 305 ? -15.719 -8.711 15.117 1 90.06 305 ASP A O 1
AT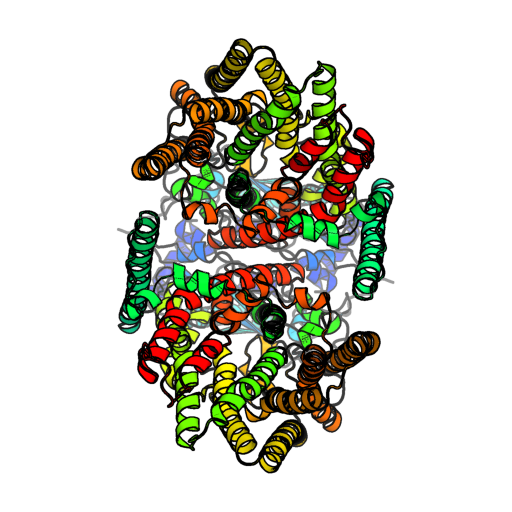OM 2445 N N . PHE A 1 306 ? -13.727 -7.984 15.469 1 92.31 306 PHE A N 1
ATOM 2446 C CA . PHE A 1 306 ? -14.07 -6.641 15.023 1 92.31 306 PHE A CA 1
ATOM 2447 C C . PHE A 1 306 ? -14.477 -6.645 13.555 1 92.31 306 PHE A C 1
ATOM 2449 O O . PHE A 1 306 ? -15.492 -6.047 13.188 1 92.31 306 PHE A O 1
ATOM 2456 N N . LEU A 1 307 ? -13.758 -7.34 12.727 1 91.62 307 LEU A N 1
ATOM 2457 C CA . LEU A 1 307 ? -14.031 -7.363 11.289 1 91.62 307 LEU A CA 1
ATOM 2458 C C . LEU A 1 307 ? -15.344 -8.094 11 1 91.62 307 LEU A C 1
ATOM 2460 O O . LEU A 1 307 ? -16.078 -7.703 10.094 1 91.62 307 LEU A O 1
ATOM 2464 N N . LEU A 1 308 ? -15.633 -9.07 11.789 1 93.19 308 LEU A N 1
ATOM 2465 C CA . LEU A 1 308 ? -16.828 -9.883 11.57 1 93.19 308 LEU A CA 1
ATOM 2466 C C . LEU A 1 308 ? -18.078 -9.141 12 1 93.19 308 LEU A C 1
ATOM 2468 O O . LEU A 1 308 ? -19.188 -9.516 11.625 1 93.19 308 LEU A O 1
ATOM 2472 N N . THR A 1 309 ? -17.938 -8.078 12.797 1 94.56 309 THR A N 1
ATOM 2473 C CA . THR A 1 309 ? -19.078 -7.328 13.297 1 94.56 309 THR A CA 1
ATOM 2474 C C . THR A 1 309 ? -19 -5.863 12.867 1 94.56 309 THR A C 1
ATOM 2476 O O . THR A 1 309 ? -19.562 -4.988 13.523 1 94.56 309 THR A O 1
ATOM 2479 N N . ALA A 1 310 ? -18.344 -5.562 11.797 1 91.81 310 ALA A N 1
ATOM 2480 C CA . ALA A 1 310 ? -17.953 -4.195 11.453 1 91.81 310 ALA A CA 1
ATOM 2481 C C . ALA A 1 310 ? -19 -3.549 10.547 1 91.81 310 ALA A C 1
ATOM 2483 O O . ALA A 1 310 ? -18.859 -2.387 10.156 1 91.81 310 ALA A O 1
ATOM 2484 N N . MET A 1 311 ? -20.109 -4.078 10.258 1 93.25 311 MET A N 1
ATOM 2485 C CA . MET A 1 311 ? -21.062 -3.572 9.266 1 93.25 311 MET A CA 1
ATOM 2486 C C . MET A 1 311 ? -21.797 -2.346 9.789 1 93.25 311 MET A C 1
ATOM 2488 O O . MET A 1 311 ? -22.438 -1.63 9.031 1 93.25 311 MET A O 1
ATOM 2492 N N . ASN A 1 312 ? -21.688 -1.991 11.047 1 94.12 312 ASN A N 1
ATOM 2493 C CA . ASN A 1 312 ? -22.359 -0.83 11.625 1 94.12 312 ASN A CA 1
ATOM 2494 C C . ASN A 1 312 ? -21.422 0.379 11.688 1 94.12 312 ASN A C 1
ATOM 2496 O O . ASN A 1 312 ? -21.75 1.384 12.328 1 94.12 312 ASN A O 1
ATOM 2500 N N . LEU A 1 313 ? -20.312 0.337 11 1 95.25 313 LEU A N 1
ATOM 2501 C CA . LEU A 1 313 ? -19.328 1.398 11.055 1 95.25 313 LEU A CA 1
ATOM 2502 C C . LEU A 1 313 ? -19.812 2.643 10.32 1 95.25 313 LEU A C 1
ATOM 2504 O O . LEU A 1 313 ? -19.203 3.709 10.43 1 95.25 313 LEU A O 1
ATOM 2508 N N . ILE A 1 314 ? -20.922 2.604 9.656 1 95.38 314 ILE A N 1
ATOM 2509 C CA . ILE A 1 314 ? -21.5 3.754 8.969 1 95.38 314 ILE A CA 1
ATOM 2510 C C . ILE A 1 314 ? -22.391 4.535 9.922 1 95.38 314 ILE A C 1
ATOM 2512 O O . ILE A 1 314 ? -22.703 5.703 9.68 1 95.38 314 ILE A O 1
ATOM 2516 N N . ASP A 1 315 ? -22.812 4.008 11.07 1 97.31 315 ASP A N 1
ATOM 2517 C CA . ASP A 1 315 ? -23.75 4.586 12.023 1 97.31 315 ASP A CA 1
ATOM 2518 C C . ASP A 1 315 ? -23.234 5.926 12.555 1 97.31 315 ASP A C 1
ATOM 2520 O O . ASP A 1 315 ? -24.016 6.875 12.695 1 97.31 315 ASP A O 1
ATOM 2524 N N . PRO A 1 316 ? -21.922 6.031 12.812 1 97.75 316 PRO A N 1
ATOM 2525 C CA . PRO A 1 316 ? -21.422 7.324 13.281 1 97.75 316 PRO A CA 1
ATOM 2526 C C . PRO A 1 316 ? -21.734 8.461 12.312 1 97.75 316 PRO A C 1
ATOM 2528 O O . PRO A 1 316 ? -22.016 9.586 12.742 1 97.75 316 PRO A O 1
ATOM 2531 N N . PHE A 1 317 ? -21.75 8.219 11.086 1 97.81 317 PHE A N 1
ATOM 2532 C CA . PHE A 1 317 ? -22.016 9.258 10.094 1 97.81 317 PHE A CA 1
ATOM 2533 C C . PHE A 1 317 ? -23.469 9.711 10.156 1 97.81 317 PHE A C 1
ATOM 2535 O O . PHE A 1 317 ? -23.766 10.898 10.023 1 97.81 317 PHE A O 1
ATOM 2542 N N . PHE A 1 318 ? -24.391 8.773 10.375 1 98.06 318 PHE A N 1
ATOM 2543 C CA . PHE A 1 318 ? -25.797 9.133 10.547 1 98.06 318 PHE A CA 1
ATOM 2544 C C . PHE A 1 318 ? -25.984 9.953 11.812 1 98.06 318 PHE A C 1
ATOM 2546 O O . PHE A 1 318 ? -26.734 10.938 11.812 1 98.06 318 PHE A O 1
ATOM 2553 N N . TYR A 1 319 ? -25.312 9.531 12.875 1 98.44 319 TYR A N 1
ATOM 2554 C CA . TYR A 1 319 ? -25.406 10.25 14.141 1 98.44 319 TYR A CA 1
ATOM 2555 C C . TYR A 1 319 ? -24.938 11.688 13.992 1 98.44 319 TYR A C 1
ATOM 2557 O O . TYR A 1 319 ? -25.625 12.617 14.43 1 98.44 319 TYR A O 1
ATOM 2565 N N . ILE A 1 320 ? -23.797 11.875 13.359 1 98.25 320 ILE A N 1
ATOM 2566 C CA . ILE A 1 320 ? -23.203 13.203 13.203 1 98.25 320 ILE A CA 1
ATOM 2567 C C . ILE A 1 320 ? -24.109 14.07 12.328 1 98.25 320 ILE A C 1
ATOM 2569 O O . ILE A 1 320 ? -24.312 15.25 12.617 1 98.25 320 ILE A O 1
ATOM 2573 N N . ALA A 1 321 ? -24.672 13.484 11.305 1 97.56 321 ALA A N 1
ATOM 2574 C CA . ALA A 1 321 ? -25.609 14.211 10.445 1 97.56 321 ALA A CA 1
ATOM 2575 C C . ALA A 1 321 ? -26.812 14.703 11.234 1 97.56 321 ALA A C 1
ATOM 2577 O O . ALA A 1 321 ? -27.25 15.852 11.062 1 97.56 321 ALA A O 1
ATOM 2578 N N . GLY A 1 322 ? -27.344 13.914 12.125 1 98.19 322 GLY A N 1
ATOM 2579 C CA . GLY A 1 322 ? -28.484 14.312 12.945 1 98.19 322 GLY A CA 1
ATOM 2580 C C . GLY A 1 322 ? -28.172 15.461 13.883 1 98.19 322 GLY A C 1
ATOM 2581 O O . GLY A 1 322 ? -28.922 16.438 13.945 1 98.19 322 GLY A O 1
ATOM 2582 N N . TYR A 1 323 ? -27.062 15.336 14.578 1 98 323 TYR A N 1
ATOM 2583 C CA . TYR A 1 323 ? -26.688 16.375 15.516 1 98 323 TYR A CA 1
ATOM 2584 C C . TYR A 1 323 ? -26.453 17.703 14.797 1 98 323 TYR A C 1
ATOM 2586 O O . TYR A 1 323 ? -26.938 18.75 15.234 1 98 323 TYR A O 1
ATOM 2594 N N . LEU A 1 324 ? -25.703 17.641 13.695 1 96.69 324 LEU A N 1
ATOM 2595 C CA . LEU A 1 324 ? -25.359 18.859 12.953 1 96.69 324 LEU A CA 1
ATOM 2596 C C . LEU A 1 324 ? -26.609 19.5 12.359 1 96.69 324 LEU A C 1
ATOM 2598 O O . LEU A 1 324 ? -26.719 20.719 12.297 1 96.69 324 LEU A O 1
ATOM 2602 N N . MET A 1 325 ? -27.5 18.672 11.914 1 96.38 325 MET A N 1
ATOM 2603 C CA . MET A 1 325 ? -28.75 19.203 11.375 1 96.38 325 MET A CA 1
ATOM 2604 C C . MET A 1 325 ? -29.516 20 12.438 1 96.38 325 MET A C 1
ATOM 2606 O O . MET A 1 325 ? -30.031 21.078 12.164 1 96.38 325 MET A O 1
ATOM 2610 N N . TYR A 1 326 ? -29.578 19.5 13.641 1 96.88 326 TYR A N 1
ATOM 2611 C CA . TYR A 1 326 ? -30.266 20.172 14.734 1 96.88 326 TYR A CA 1
ATOM 2612 C C . TYR A 1 326 ? -29.594 21.5 15.07 1 96.88 326 TYR A C 1
ATOM 2614 O O . TYR A 1 326 ? -30.25 22.531 15.117 1 96.88 326 TYR A O 1
ATOM 2622 N N . VAL A 1 327 ? -28.328 21.5 15.211 1 95.31 327 VAL A N 1
ATOM 2623 C CA . VAL A 1 327 ? -27.578 22.656 15.703 1 95.31 327 VAL A CA 1
ATOM 2624 C C . VAL A 1 327 ? -27.547 23.75 14.633 1 95.31 327 VAL A C 1
ATOM 2626 O O . VAL A 1 327 ? -27.578 24.938 14.945 1 95.31 327 VAL A O 1
ATOM 2629 N N . MET A 1 328 ? -27.547 23.328 13.398 1 93.19 328 MET A N 1
ATOM 2630 C CA . MET A 1 328 ? -27.391 24.297 12.328 1 93.19 328 MET A CA 1
ATOM 2631 C C . MET A 1 328 ? -28.734 24.891 11.922 1 93.19 328 MET A C 1
ATOM 2633 O O . MET A 1 328 ? -28.812 26.047 11.508 1 93.19 328 MET A O 1
ATOM 2637 N N . LEU A 1 329 ? -29.797 24.188 12.086 1 94 329 LEU A N 1
ATOM 2638 C CA . LEU A 1 329 ? -31.094 24.625 11.57 1 94 329 LEU A CA 1
ATOM 2639 C C . LEU A 1 329 ? -31.859 25.422 12.625 1 94 329 LEU A C 1
ATOM 2641 O O . LEU A 1 329 ? -32.688 26.266 12.289 1 94 329 LEU A O 1
ATOM 2645 N N . ILE A 1 330 ? -31.578 25.281 13.852 1 93 330 ILE A N 1
ATOM 2646 C CA . ILE A 1 330 ? -32.312 25.938 14.93 1 93 330 ILE A CA 1
ATOM 2647 C C . ILE A 1 330 ? -32.188 27.453 14.789 1 93 330 ILE A C 1
ATOM 2649 O O . ILE A 1 330 ? -33.188 28.156 14.742 1 93 330 ILE A O 1
ATOM 2653 N N . PRO A 1 331 ? -30.953 27.891 14.75 1 90.94 331 PRO A N 1
ATOM 2654 C CA . PRO A 1 331 ? -30.844 29.344 14.602 1 90.94 331 PRO A CA 1
ATOM 2655 C C . PRO A 1 331 ? -31.469 29.844 13.305 1 90.94 331 PRO A C 1
ATOM 2657 O O . PRO A 1 331 ? -32 30.969 13.258 1 90.94 331 PRO A O 1
ATOM 2660 N N . GLN A 1 332 ? -31.469 29.062 12.289 1 89.25 332 GLN A N 1
ATOM 2661 C CA . GLN A 1 332 ? -32.031 29.453 11 1 89.25 332 GLN A CA 1
ATOM 2662 C C . GLN A 1 332 ? -33.562 29.531 11.055 1 89.25 332 GLN A C 1
ATOM 2664 O O . GLN A 1 332 ? -34.156 30.469 10.5 1 89.25 332 GLN A O 1
ATOM 2669 N N . PHE A 1 333 ? -34.188 28.656 11.688 1 93.19 333 PHE A N 1
ATOM 2670 C CA . PHE A 1 333 ? -35.625 28.594 11.727 1 93.19 333 PHE A CA 1
ATOM 2671 C C . PHE A 1 333 ? -36.188 29.5 12.812 1 93.19 333 PHE A C 1
ATOM 2673 O O . PHE A 1 333 ? -37.406 29.781 12.844 1 93.19 333 PHE A O 1
ATOM 2680 N N . ASN A 1 334 ? -35.344 29.938 13.719 1 90.88 334 ASN A N 1
ATOM 2681 C CA . ASN A 1 334 ? -35.781 30.859 14.766 1 90.88 334 ASN A CA 1
ATOM 2682 C C . ASN A 1 334 ? -35.844 32.312 14.258 1 90.88 334 ASN A C 1
ATOM 2684 O O . ASN A 1 334 ? -36.344 33.188 14.945 1 90.88 334 ASN A O 1
ATOM 2688 N N . ARG A 1 335 ? -35.406 32.438 13.109 1 89.19 335 ARG A N 1
ATOM 2689 C CA . ARG A 1 335 ? -35.5 33.75 12.531 1 89.19 335 ARG A CA 1
ATOM 2690 C C . ARG A 1 335 ? -36.938 34.188 12.297 1 89.19 335 ARG A C 1
ATOM 2692 O O . ARG A 1 335 ? -37.781 33.344 11.93 1 89.19 335 ARG A O 1
ATOM 2699 N N . PRO A 1 336 ? -37.094 35.562 12.523 1 86.38 336 PRO A N 1
ATOM 2700 C CA . PRO A 1 336 ? -38.469 36.062 12.305 1 86.38 336 PRO A CA 1
ATOM 2701 C C . PRO A 1 336 ? -38.938 35.875 10.867 1 86.38 336 PRO A C 1
ATOM 2703 O O . PRO A 1 336 ? -38.156 36.031 9.93 1 86.38 336 PRO A O 1
ATOM 2706 N N . GLY A 1 337 ? -40.125 35.469 10.602 1 83.88 337 GLY A N 1
ATOM 2707 C CA . GLY A 1 337 ? -40.719 35.344 9.273 1 83.88 337 GLY A CA 1
ATOM 2708 C C . GLY A 1 337 ? -40.5 33.969 8.648 1 83.88 337 GLY A C 1
ATOM 2709 O O . GLY A 1 337 ? -40.781 33.781 7.469 1 83.88 337 GLY A O 1
ATOM 2710 N N . THR A 1 338 ? -39.938 33.094 9.43 1 86.62 338 THR A N 1
ATOM 2711 C CA . THR A 1 338 ? -39.688 31.75 8.906 1 86.62 338 THR A CA 1
ATOM 2712 C C . THR A 1 338 ? -41 30.984 8.727 1 86.62 338 THR A C 1
ATOM 2714 O O . THR A 1 338 ? -41.844 30.969 9.625 1 86.62 338 THR A O 1
ATOM 2717 N N . SER A 1 339 ? -41.219 30.562 7.387 1 88 339 SER A N 1
ATOM 2718 C CA . SER A 1 339 ? -42.406 29.781 7.051 1 88 339 SER A CA 1
ATOM 2719 C C . SER A 1 339 ? -42.031 28.422 6.477 1 88 339 SER A C 1
ATOM 2721 O O . SER A 1 339 ? -40.844 28.078 6.391 1 88 339 SER A O 1
ATOM 2723 N N . TRP A 1 340 ? -43.031 27.656 6.145 1 86.12 340 TRP A N 1
ATOM 2724 C CA . TRP A 1 340 ? -42.875 26.297 5.625 1 86.12 340 TRP A CA 1
ATOM 2725 C C . TRP A 1 340 ? -42.062 26.328 4.336 1 86.12 340 TRP A C 1
ATOM 2727 O O . TRP A 1 340 ? -41.406 25.328 3.99 1 86.12 340 TRP A O 1
ATOM 2737 N N . TYR A 1 341 ? -42.062 27.359 3.643 1 88.81 341 TYR A N 1
ATOM 2738 C CA . TYR A 1 341 ? -41.312 27.516 2.404 1 88.81 341 TYR A CA 1
ATOM 2739 C C . TYR A 1 341 ? -39.812 27.375 2.658 1 88.81 341 TYR A C 1
ATOM 2741 O O . TYR A 1 341 ? -39.062 26.906 1.793 1 88.81 341 TYR A O 1
ATOM 2749 N N . HIS A 1 342 ? -39.406 27.734 3.828 1 89.25 342 HIS A N 1
ATOM 2750 C CA . HIS A 1 342 ? -38 27.656 4.176 1 89.25 342 HIS A CA 1
ATOM 2751 C C . HIS A 1 342 ? -37.562 26.203 4.34 1 89.25 342 HIS A C 1
ATOM 2753 O O . HIS A 1 342 ? -36.375 25.875 4.094 1 89.25 342 HIS A O 1
ATOM 2759 N N . ILE A 1 343 ? -38.438 25.344 4.719 1 92.81 343 ILE A N 1
ATOM 2760 C CA . ILE A 1 343 ? -38.156 23.922 4.809 1 92.81 343 ILE A CA 1
ATOM 2761 C C . ILE A 1 343 ? -37.781 23.391 3.43 1 92.81 343 ILE A C 1
ATOM 2763 O O . ILE A 1 343 ? -36.75 22.703 3.281 1 92.81 343 ILE A O 1
ATOM 2767 N N . LEU A 1 344 ? -38.562 23.703 2.48 1 93.44 344 LEU A N 1
ATOM 2768 C CA . LEU A 1 344 ? -38.344 23.25 1.114 1 93.44 344 LEU A CA 1
ATOM 2769 C C . LEU A 1 344 ? -37.031 23.797 0.578 1 93.44 344 LEU A C 1
ATOM 2771 O O . LEU A 1 344 ? -36.281 23.094 -0.128 1 93.44 344 LEU A O 1
ATOM 2775 N N . MET A 1 345 ? -36.688 24.984 0.942 1 90.5 345 MET A N 1
ATOM 2776 C CA . MET A 1 345 ? -35.469 25.609 0.45 1 90.5 345 MET A CA 1
ATOM 2777 C C . MET A 1 345 ? -34.25 24.922 1.03 1 90.5 345 MET A C 1
ATOM 2779 O O . MET A 1 345 ? -33.25 24.719 0.328 1 90.5 345 MET A O 1
ATOM 2783 N N . VAL A 1 346 ? -34.344 24.594 2.311 1 92.75 346 VAL A N 1
ATOM 2784 C CA . VAL A 1 346 ? -33.219 23.922 2.951 1 92.75 346 VAL A CA 1
ATOM 2785 C C . VAL A 1 346 ? -33.031 22.547 2.312 1 92.75 346 VAL A C 1
ATOM 2787 O O . VAL A 1 346 ? -31.891 22.156 2.027 1 92.75 346 VAL A O 1
ATOM 2790 N N . ILE A 1 347 ? -34.094 21.844 2.057 1 95.06 347 ILE A N 1
ATOM 2791 C CA . ILE A 1 347 ? -34.031 20.516 1.47 1 95.06 347 ILE A CA 1
ATOM 2792 C C . ILE A 1 347 ? -33.438 20.594 0.059 1 95.06 347 ILE A C 1
ATOM 2794 O O . ILE A 1 347 ? -32.562 19.828 -0.297 1 95.06 347 ILE A O 1
ATOM 2798 N N . VAL A 1 348 ? -33.875 21.531 -0.697 1 94.31 348 VAL A N 1
ATOM 2799 C CA . VAL A 1 348 ? -33.438 21.688 -2.074 1 94.31 348 VAL A CA 1
ATOM 2800 C C . VAL A 1 348 ? -31.953 22.078 -2.086 1 94.31 348 VAL A C 1
ATOM 2802 O O . VAL A 1 348 ? -31.172 21.547 -2.887 1 94.31 348 VAL A O 1
ATOM 2805 N N . TYR A 1 349 ? -31.562 22.906 -1.233 1 92.75 349 TYR A N 1
ATOM 2806 C CA . TYR A 1 349 ? -30.188 23.359 -1.171 1 92.75 349 TYR A CA 1
ATOM 2807 C C . TYR A 1 349 ? -29.25 22.203 -0.855 1 92.75 349 TYR A C 1
ATOM 2809 O O . TYR A 1 349 ? -28.266 21.984 -1.565 1 92.75 349 TYR A O 1
ATOM 2817 N N . LYS A 1 350 ? -29.547 21.5 0.155 1 93.12 350 LYS A N 1
ATOM 2818 C CA . LYS A 1 350 ? -28.688 20.391 0.573 1 93.12 350 LYS A CA 1
ATOM 2819 C C . LYS A 1 350 ? -28.688 19.281 -0.466 1 93.12 350 LYS A C 1
ATOM 2821 O O . LYS A 1 350 ? -27.672 18.625 -0.687 1 93.12 350 LYS A O 1
ATOM 2826 N N . TYR A 1 351 ? -29.844 19.078 -1.016 1 94.31 351 TYR A N 1
ATOM 2827 C CA . TYR A 1 351 ? -29.938 18.094 -2.082 1 94.31 351 TYR A CA 1
ATOM 2828 C C . TYR A 1 351 ? -29.062 18.484 -3.27 1 94.31 351 TYR A C 1
ATOM 2830 O O . TYR A 1 351 ? -28.312 17.656 -3.799 1 94.31 351 TYR A O 1
ATOM 2838 N N . MET A 1 352 ? -29.094 19.703 -3.645 1 94.31 352 MET A N 1
ATOM 2839 C CA . MET A 1 352 ? -28.312 20.203 -4.785 1 94.31 352 MET A CA 1
ATOM 2840 C C . MET A 1 352 ? -26.828 20.203 -4.473 1 94.31 352 MET A C 1
ATOM 2842 O O . MET A 1 352 ? -26 20.047 -5.371 1 94.31 352 MET A O 1
ATOM 2846 N N . LYS A 1 353 ? -26.5 20.328 -3.279 1 93.19 353 LYS A N 1
ATOM 2847 C CA . LYS A 1 353 ? -25.094 20.359 -2.869 1 93.19 353 LYS A CA 1
ATOM 2848 C C . LYS A 1 353 ? -24.453 18.969 -2.969 1 93.19 353 LYS A C 1
ATOM 2850 O O . LYS A 1 353 ? -23.25 18.859 -3.213 1 93.19 353 LYS A O 1
ATOM 2855 N N . VAL A 1 354 ? -25.219 17.984 -2.834 1 94.12 354 VAL A N 1
ATOM 2856 C CA . VAL A 1 354 ? -24.734 16.609 -2.842 1 94.12 354 VAL A CA 1
ATOM 2857 C C . VAL A 1 354 ? -24.641 16.109 -4.277 1 94.12 354 VAL A C 1
ATOM 2859 O O . VAL A 1 354 ? -23.797 15.258 -4.59 1 94.12 354 VAL A O 1
ATOM 2862 N N . LEU A 1 355 ? -25.297 16.625 -5.219 1 95.38 355 LEU A N 1
ATOM 2863 C CA . LEU A 1 355 ? -25.562 16.047 -6.531 1 95.38 355 LEU A CA 1
ATOM 2864 C C . LEU A 1 355 ? -24.344 16.188 -7.441 1 95.38 355 LEU A C 1
ATOM 2866 O O . LEU A 1 355 ? -24.016 15.258 -8.188 1 95.38 355 LEU A O 1
ATOM 2870 N N . PRO A 1 356 ? -23.625 17.281 -7.414 1 96.19 356 PRO A N 1
ATOM 2871 C CA . PRO A 1 356 ? -22.562 17.438 -8.414 1 96.19 356 PRO A CA 1
ATOM 2872 C C . PRO A 1 356 ? -21.531 16.312 -8.352 1 96.19 356 PRO A C 1
ATOM 2874 O O . PRO A 1 356 ? -21.281 15.633 -9.352 1 96.19 356 PRO A O 1
ATOM 2877 N N . SER A 1 357 ? -20.922 16.047 -7.227 1 97.12 357 SER A N 1
ATOM 2878 C CA . SER A 1 357 ? -19.922 14.977 -7.098 1 97.12 357 SER A CA 1
ATOM 2879 C C . SER A 1 357 ? -20.562 13.609 -7.312 1 97.12 357 SER A C 1
ATOM 2881 O O . SER A 1 357 ? -19.938 12.711 -7.887 1 97.12 357 SER A O 1
ATOM 2883 N N . TYR A 1 358 ? -21.812 13.453 -6.891 1 97.62 358 TYR A N 1
ATOM 2884 C CA . TYR A 1 358 ? -22.531 12.188 -7.016 1 97.62 358 TYR A CA 1
ATOM 2885 C C . TYR A 1 358 ? -22.797 11.852 -8.477 1 97.62 358 TYR A C 1
ATOM 2887 O O . TYR A 1 358 ? -22.531 10.734 -8.922 1 97.62 358 TYR A O 1
ATOM 2895 N N . VAL A 1 359 ? -23.234 12.828 -9.203 1 97.31 359 VAL A N 1
ATOM 2896 C CA . VAL A 1 359 ? -23.578 12.648 -10.609 1 97.31 359 VAL A CA 1
ATOM 2897 C C . VAL A 1 359 ? -22.297 12.43 -11.43 1 97.31 359 VAL A C 1
ATOM 2899 O O . VAL A 1 359 ? -22.25 11.555 -12.297 1 97.31 359 VAL A O 1
ATOM 2902 N N . ILE A 1 360 ? -21.281 13.188 -11.172 1 97.69 360 ILE A N 1
ATOM 2903 C CA . ILE A 1 360 ? -20.031 13.031 -11.906 1 97.69 360 ILE A CA 1
ATOM 2904 C C . ILE A 1 360 ? -19.438 11.656 -11.633 1 97.69 360 ILE A C 1
ATOM 2906 O O . ILE A 1 360 ? -18.891 11.016 -12.531 1 97.69 360 ILE A O 1
ATOM 2910 N N . MET A 1 361 ? -19.531 11.172 -10.375 1 97.75 361 MET A N 1
ATOM 2911 C CA . MET A 1 361 ? -19.016 9.844 -10.055 1 97.75 361 MET A CA 1
ATOM 2912 C C . MET A 1 361 ? -19.781 8.766 -10.812 1 97.75 361 MET A C 1
ATOM 2914 O O . MET A 1 361 ? -19.188 7.793 -11.281 1 97.75 361 MET A O 1
ATOM 2918 N N . MET A 1 362 ? -21.125 8.922 -10.953 1 98.06 362 MET A N 1
ATOM 2919 C CA . MET A 1 362 ? -21.922 7.977 -11.711 1 98.06 362 MET A CA 1
ATOM 2920 C C . MET A 1 362 ? -21.547 8 -13.188 1 98.06 362 MET A C 1
ATOM 2922 O O . MET A 1 362 ? -21.406 6.949 -13.812 1 98.06 362 MET A O 1
ATOM 2926 N N . MET A 1 363 ? -21.328 9.188 -13.703 1 98 363 MET A N 1
ATOM 2927 C CA . MET A 1 363 ? -20.984 9.336 -15.117 1 98 363 MET A CA 1
ATOM 2928 C C . MET A 1 363 ? -19.609 8.75 -15.398 1 98 363 MET A C 1
ATOM 2930 O O . MET A 1 363 ? -19.422 8.023 -16.375 1 98 363 MET A O 1
ATOM 2934 N N . VAL A 1 364 ? -18.641 9.062 -14.57 1 98 364 VAL A N 1
ATOM 2935 C CA . VAL A 1 364 ? -17.281 8.555 -14.75 1 98 364 VAL A CA 1
ATOM 2936 C C . VAL A 1 364 ? -17.281 7.035 -14.641 1 98 364 VAL A C 1
ATOM 2938 O O . VAL A 1 364 ? -16.562 6.355 -15.375 1 98 364 VAL A O 1
ATOM 2941 N N . THR A 1 365 ? -18.094 6.473 -13.75 1 98 365 THR A N 1
ATOM 2942 C CA . THR A 1 365 ? -18.188 5.027 -13.586 1 98 365 THR A CA 1
ATOM 2943 C C . THR A 1 365 ? -18.844 4.387 -14.805 1 98 365 THR A C 1
ATOM 2945 O O . THR A 1 365 ? -18.406 3.33 -15.266 1 98 365 THR A O 1
ATOM 2948 N N . ALA A 1 366 ? -19.797 5.031 -15.375 1 98.06 366 ALA A N 1
ATOM 2949 C CA . ALA A 1 366 ? -20.562 4.496 -16.5 1 98.06 366 ALA A CA 1
ATOM 2950 C C . ALA A 1 366 ? -19.766 4.559 -17.797 1 98.06 366 ALA A C 1
ATOM 2952 O O . ALA A 1 366 ? -19.828 3.643 -18.609 1 98.06 366 ALA A O 1
ATOM 2953 N N . PHE A 1 367 ? -18.938 5.605 -17.938 1 98 367 PHE A N 1
ATOM 2954 C CA . PHE A 1 367 ? -18.5 5.859 -19.312 1 98 367 PHE A CA 1
ATOM 2955 C C . PHE A 1 367 ? -16.984 5.938 -19.391 1 98 367 PHE A C 1
ATOM 2957 O O . PHE A 1 367 ? -16.406 5.742 -20.469 1 98 367 PHE A O 1
ATOM 2964 N N . ILE A 1 368 ? -16.297 6.191 -18.328 1 97.69 368 ILE A N 1
ATOM 2965 C CA . ILE A 1 368 ? -14.859 6.449 -18.422 1 97.69 368 ILE A CA 1
ATOM 2966 C C . ILE A 1 368 ? -14.086 5.285 -17.797 1 97.69 368 ILE A C 1
ATOM 2968 O O . ILE A 1 368 ? -13.164 4.75 -18.422 1 97.69 368 ILE A O 1
ATOM 2972 N N . ILE A 1 369 ? -14.445 4.781 -16.656 1 97.38 369 ILE A N 1
ATOM 2973 C CA . ILE A 1 369 ? -13.695 3.822 -15.852 1 97.38 369 ILE A CA 1
ATOM 2974 C C . ILE A 1 369 ? -13.516 2.525 -16.641 1 97.38 369 ILE A C 1
ATOM 2976 O O . ILE A 1 369 ? -12.445 1.908 -16.578 1 97.38 369 ILE A O 1
ATOM 2980 N N . PRO A 1 370 ? -14.516 2.035 -17.422 1 97.12 370 PRO A N 1
ATOM 2981 C CA . PRO A 1 370 ? -14.32 0.786 -18.156 1 97.12 370 PRO A CA 1
ATOM 2982 C C . PRO A 1 370 ? -13.125 0.833 -19.109 1 97.12 370 PRO A C 1
ATOM 2984 O O . PRO A 1 370 ? -12.578 -0.212 -19.469 1 97.12 370 PRO A O 1
ATOM 2987 N N . HIS A 1 371 ? -12.641 2.029 -19.453 1 96.31 371 HIS A N 1
ATOM 2988 C CA . HIS A 1 371 ? -11.57 2.174 -20.422 1 96.31 371 HIS A CA 1
ATOM 2989 C C . HIS A 1 371 ? -10.227 2.396 -19.75 1 96.31 371 HIS A C 1
ATOM 2991 O O . HIS A 1 371 ? -9.211 2.588 -20.422 1 96.31 371 HIS A O 1
ATOM 2997 N N . LEU A 1 372 ? -10.125 2.357 -18.438 1 94.31 372 LEU A N 1
ATOM 2998 C CA . LEU A 1 372 ? -8.922 2.754 -17.719 1 94.31 372 LEU A CA 1
ATOM 2999 C C . LEU A 1 372 ? -8.109 1.532 -17.312 1 94.31 372 LEU A C 1
ATOM 3001 O O . LEU A 1 372 ? -7.105 1.66 -16.609 1 94.31 372 LEU A O 1
ATOM 3005 N N . GLY A 1 373 ? -8.523 0.37 -17.766 1 92 373 GLY A N 1
ATOM 3006 C CA . GLY A 1 373 ? -7.773 -0.805 -17.344 1 92 373 GLY A CA 1
ATOM 3007 C C . GLY A 1 373 ? -8.008 -2.01 -18.234 1 92 373 GLY A C 1
ATOM 3008 O O . GLY A 1 373 ? -8.734 -1.918 -19.234 1 92 373 GLY A O 1
ATOM 3009 N N . ASN A 1 374 ? -7.285 -3.051 -17.969 1 92 374 ASN A N 1
ATOM 3010 C CA . ASN A 1 374 ? -7.383 -4.355 -18.625 1 92 374 ASN A CA 1
ATOM 3011 C C . ASN A 1 374 ? -6.941 -5.477 -17.688 1 92 374 ASN A C 1
ATOM 3013 O O . ASN A 1 374 ? -6.512 -5.219 -16.562 1 92 374 ASN A O 1
ATOM 3017 N N . GLY A 1 375 ? -7.098 -6.711 -18.188 1 92.12 375 GLY A N 1
ATOM 3018 C CA . GLY A 1 375 ? -6.781 -7.875 -17.375 1 92.12 375 GLY A CA 1
ATOM 3019 C C . GLY A 1 375 ? -7.855 -8.945 -17.438 1 92.12 375 GLY A C 1
ATOM 3020 O O . GLY A 1 375 ? -8.93 -8.727 -18 1 92.12 375 GLY A O 1
ATOM 3021 N N . PRO A 1 376 ? -7.504 -10.016 -16.797 1 94 376 PRO A N 1
ATOM 3022 C CA . PRO A 1 376 ? -8.414 -11.156 -16.906 1 94 376 PRO A CA 1
ATOM 3023 C C . PRO A 1 376 ? -9.758 -10.906 -16.219 1 94 376 PRO A C 1
ATOM 3025 O O . PRO A 1 376 ? -10.773 -11.484 -16.609 1 94 376 PRO A O 1
ATOM 3028 N N . PHE A 1 377 ? -9.828 -10.008 -15.211 1 95.12 377 PHE A N 1
ATOM 3029 C CA . PHE A 1 377 ? -11.047 -9.82 -14.438 1 95.12 377 PHE A CA 1
ATOM 3030 C C . PHE A 1 377 ? -11.633 -8.438 -14.672 1 95.12 377 PHE A C 1
ATOM 3032 O O . PHE A 1 377 ? -12.648 -8.078 -14.086 1 95.12 377 PHE A O 1
ATOM 3039 N N . TRP A 1 378 ? -11.039 -7.633 -15.492 1 95.12 378 TRP A N 1
ATOM 3040 C CA . TRP A 1 378 ? -11.461 -6.25 -15.664 1 95.12 378 TRP A CA 1
ATOM 3041 C C . TRP A 1 378 ? -12.875 -6.176 -16.219 1 95.12 378 TRP A C 1
ATOM 3043 O O . TRP A 1 378 ? -13.75 -5.539 -15.633 1 95.12 378 TRP A O 1
ATOM 3053 N N . ALA A 1 379 ? -13.125 -6.891 -17.312 1 95.75 379 ALA A N 1
ATOM 3054 C CA . ALA A 1 379 ? -14.43 -6.855 -17.969 1 95.75 379 ALA A CA 1
ATOM 3055 C C . ALA A 1 379 ? -15.516 -7.406 -17.047 1 95.75 379 ALA A C 1
ATOM 3057 O O . ALA A 1 379 ? -16.578 -6.793 -16.891 1 95.75 379 ALA A O 1
ATOM 3058 N N . SER A 1 380 ? -15.281 -8.5 -16.406 1 94.62 380 SER A N 1
ATOM 3059 C CA . SER A 1 380 ? -16.297 -9.18 -15.617 1 94.62 380 SER A CA 1
ATOM 3060 C C . SER A 1 380 ? -16.641 -8.383 -14.359 1 94.62 380 SER A C 1
ATOM 3062 O O . SER A 1 380 ? -17.734 -8.523 -13.82 1 94.62 380 SER A O 1
ATOM 3064 N N . ARG A 1 381 ? -15.758 -7.531 -13.922 1 93.94 381 ARG A N 1
ATOM 3065 C CA . ARG A 1 381 ? -16 -6.836 -12.664 1 93.94 381 ARG A CA 1
ATOM 3066 C C . ARG A 1 381 ? -16.375 -5.379 -12.906 1 93.94 381 ARG A C 1
ATOM 3068 O O . ARG A 1 381 ? -17.266 -4.844 -12.227 1 93.94 381 ARG A O 1
ATOM 3075 N N . ILE A 1 382 ? -15.773 -4.711 -13.891 1 96.12 382 ILE A N 1
ATOM 3076 C CA . ILE A 1 382 ? -15.945 -3.275 -14.086 1 96.12 382 ILE A CA 1
ATOM 3077 C C . ILE A 1 382 ? -17.078 -3.018 -15.062 1 96.12 382 ILE A C 1
ATOM 3079 O O . ILE A 1 382 ? -17.906 -2.113 -14.859 1 96.12 382 ILE A O 1
ATOM 3083 N N . TRP A 1 383 ? -17.188 -3.797 -16.141 1 96.19 383 TRP A N 1
ATOM 3084 C CA . TRP A 1 383 ? -18.156 -3.516 -17.188 1 96.19 383 TRP A CA 1
ATOM 3085 C C . TRP A 1 383 ? -19.578 -3.637 -16.656 1 96.19 383 TRP A C 1
ATOM 3087 O O . TRP A 1 383 ? -20.438 -2.785 -16.938 1 96.19 383 TRP A O 1
ATOM 3097 N N . PRO A 1 384 ? -19.922 -4.645 -15.844 1 95 384 PRO A N 1
ATOM 3098 C CA . PRO A 1 384 ? -21.266 -4.691 -15.258 1 95 384 PRO A CA 1
ATOM 3099 C C . PRO A 1 384 ? -21.562 -3.482 -14.375 1 95 384 PRO A C 1
ATOM 3101 O O . PRO A 1 384 ? -22.719 -3.025 -14.32 1 95 384 PRO A O 1
ATOM 3104 N N . GLU A 1 385 ? -20.625 -2.984 -13.633 1 95.25 385 GLU A N 1
ATOM 3105 C CA . GLU A 1 385 ? -20.828 -1.787 -12.82 1 95.25 385 GLU A CA 1
ATOM 3106 C C . GLU A 1 385 ? -21.172 -0.583 -13.695 1 95.25 385 GLU A C 1
ATOM 3108 O O . GLU A 1 385 ? -22.016 0.238 -13.32 1 95.25 385 GLU A O 1
ATOM 3113 N N . ALA A 1 386 ? -20.5 -0.504 -14.812 1 97.06 386 ALA A N 1
ATOM 3114 C CA . ALA A 1 386 ? -20.797 0.567 -15.758 1 97.06 386 ALA A CA 1
ATOM 3115 C C . ALA A 1 386 ? -22.219 0.452 -16.297 1 97.06 386 ALA A C 1
ATOM 3117 O O . ALA A 1 386 ? -22.938 1.448 -16.359 1 97.06 386 ALA A O 1
ATOM 3118 N N . ASP A 1 387 ? -22.625 -0.717 -16.609 1 96.88 387 ASP A N 1
ATOM 3119 C CA . ASP A 1 387 ? -23.969 -0.939 -17.156 1 96.88 387 ASP A CA 1
ATOM 3120 C C . ASP A 1 387 ? -25.031 -0.647 -16.109 1 96.88 387 ASP A C 1
ATOM 3122 O O . ASP A 1 387 ? -26.109 -0.122 -16.438 1 96.88 387 ASP A O 1
ATOM 3126 N N . LYS A 1 388 ? -24.797 -1.019 -14.906 1 96.75 388 LYS A N 1
ATOM 3127 C CA . LYS A 1 388 ? -25.719 -0.701 -13.828 1 96.75 388 LYS A CA 1
ATOM 3128 C C . LYS A 1 388 ? -25.953 0.805 -13.719 1 96.75 388 LYS A C 1
ATOM 3130 O O . LYS A 1 388 ? -27.078 1.256 -13.539 1 96.75 388 LYS A O 1
ATOM 3135 N N . CYS A 1 389 ? -24.891 1.54 -13.82 1 97.38 389 CYS A N 1
ATOM 3136 C CA . CYS A 1 389 ? -25.016 2.988 -13.703 1 97.38 389 CYS A CA 1
ATOM 3137 C C . CYS A 1 389 ? -25.688 3.58 -14.93 1 97.38 389 CYS A C 1
ATOM 3139 O O . CYS A 1 389 ? -26.406 4.578 -14.828 1 97.38 389 CYS A O 1
ATOM 3141 N N . LYS A 1 390 ? -25.531 2.992 -16.125 1 97 390 LYS A N 1
ATOM 3142 C CA . LYS A 1 390 ? -26.219 3.449 -17.328 1 97 390 LYS A CA 1
ATOM 3143 C C . LYS A 1 390 ? -27.719 3.205 -17.234 1 97 390 LYS A C 1
ATOM 3145 O O . LYS A 1 390 ? -28.516 4.043 -17.672 1 97 390 LYS A O 1
ATOM 3150 N N . ASN A 1 391 ? -28.062 2.156 -16.547 1 96.62 391 ASN A N 1
ATOM 3151 C CA . ASN A 1 391 ? -29.469 1.728 -16.547 1 96.62 391 ASN A CA 1
ATOM 3152 C C . ASN A 1 391 ? -30.219 2.25 -15.336 1 96.62 391 ASN A C 1
ATOM 3154 O O . ASN A 1 391 ? -31.438 2.471 -15.406 1 96.62 391 ASN A O 1
ATOM 3158 N N . TYR A 1 392 ? -29.5 2.451 -14.188 1 97.19 392 TYR A N 1
ATOM 3159 C CA . TYR A 1 392 ? -30.234 2.707 -12.953 1 97.19 392 TYR A CA 1
ATOM 3160 C C . TYR A 1 392 ? -29.766 4.004 -12.305 1 97.19 392 TYR A C 1
ATOM 3162 O O . TYR A 1 392 ? -30.031 4.238 -11.125 1 97.19 392 TYR A O 1
ATOM 3170 N N . TRP A 1 393 ? -29.062 4.898 -13 1 96.88 393 TRP A N 1
ATOM 3171 C CA . TRP A 1 393 ? -28.594 6.172 -12.469 1 96.88 393 TRP A CA 1
ATOM 3172 C C . TRP A 1 393 ? -29.75 6.973 -11.875 1 96.88 393 TRP A C 1
ATOM 3174 O O . TRP A 1 393 ? -29.562 7.715 -10.906 1 96.88 393 TRP A O 1
ATOM 3184 N N . TRP A 1 394 ? -30.969 6.824 -12.391 1 96.75 394 TRP A N 1
ATOM 3185 C CA . TRP A 1 394 ? -32.156 7.59 -11.984 1 96.75 394 TRP A CA 1
ATOM 3186 C C . TRP A 1 394 ? -32.531 7.293 -10.539 1 96.75 394 TRP A C 1
ATOM 3188 O O . TRP A 1 394 ? -32.969 8.18 -9.812 1 96.75 394 TRP A O 1
ATOM 3198 N N . ALA A 1 395 ? -32.344 6.055 -10.094 1 97.44 395 ALA A N 1
ATOM 3199 C CA . ALA A 1 395 ? -32.656 5.68 -8.719 1 97.44 395 ALA A CA 1
ATOM 3200 C C . ALA A 1 395 ? -31.781 6.43 -7.723 1 97.44 395 ALA A C 1
ATOM 3202 O O . ALA A 1 395 ? -32.219 6.773 -6.625 1 97.44 395 ALA A O 1
ATOM 3203 N N . ASN A 1 396 ? -30.531 6.664 -8.094 1 97.12 396 ASN A N 1
ATOM 3204 C CA . ASN A 1 396 ? -29.609 7.422 -7.254 1 97.12 396 ASN A CA 1
ATOM 3205 C C . ASN A 1 396 ? -30 8.898 -7.176 1 97.12 396 ASN A C 1
ATOM 3207 O O . ASN A 1 396 ? -30.016 9.484 -6.094 1 97.12 396 ASN A O 1
ATOM 3211 N N . VAL A 1 397 ? -30.359 9.469 -8.289 1 96.5 397 VAL A N 1
ATOM 3212 C CA . VAL A 1 397 ? -30.703 10.891 -8.344 1 96.5 397 VAL A CA 1
ATOM 3213 C C . VAL A 1 397 ? -32 11.133 -7.586 1 96.5 397 VAL A C 1
ATOM 3215 O O . VAL A 1 397 ? -32.156 12.164 -6.922 1 96.5 397 VAL A O 1
ATOM 3218 N N . LEU A 1 398 ? -32.875 10.164 -7.609 1 96.31 398 LEU A N 1
ATOM 3219 C CA . LEU A 1 398 ? -34.156 10.305 -6.93 1 96.31 398 LEU A CA 1
ATOM 3220 C C . LEU A 1 398 ? -34.062 9.852 -5.477 1 96.31 398 LEU A C 1
ATOM 3222 O O . LEU A 1 398 ? -35.062 9.867 -4.746 1 96.31 398 LEU A O 1
ATOM 3226 N N . ALA A 1 399 ? -32.969 9.453 -5.004 1 96.56 399 ALA A N 1
ATOM 3227 C CA . ALA A 1 399 ? -32.688 9.031 -3.631 1 96.56 399 ALA A CA 1
ATOM 3228 C C . ALA A 1 399 ? -33.531 7.82 -3.252 1 96.56 399 ALA A C 1
ATOM 3230 O O . ALA A 1 399 ? -34.094 7.77 -2.158 1 96.56 399 ALA A O 1
ATOM 3231 N N . VAL A 1 400 ? -33.656 6.805 -4.203 1 96.56 400 VAL A N 1
ATOM 3232 C CA . VAL A 1 400 ? -34.406 5.594 -3.904 1 96.56 400 VAL A CA 1
ATOM 3233 C C . VAL A 1 400 ? -33.562 4.363 -4.246 1 96.56 400 VAL A C 1
ATOM 3235 O O . VAL A 1 400 ? -34.125 3.275 -4.457 1 96.56 400 VAL A O 1
ATOM 3238 N N . SER A 1 401 ? -32.281 4.543 -4.359 1 95.25 401 SER A N 1
ATOM 3239 C CA . SER A 1 401 ? -31.391 3.447 -4.723 1 95.25 401 SER A CA 1
ATOM 3240 C C . SER A 1 401 ? -31.391 2.357 -3.656 1 95.25 401 SER A C 1
ATOM 3242 O O . SER A 1 401 ? -31.094 1.195 -3.947 1 95.25 401 SER A O 1
ATOM 3244 N N . ASN A 1 402 ? -31.703 2.68 -2.361 1 95.19 402 ASN A N 1
ATOM 3245 C CA . ASN A 1 402 ? -31.719 1.717 -1.265 1 95.19 402 ASN A CA 1
ATOM 3246 C C . ASN A 1 402 ? -32.906 0.774 -1.353 1 95.19 402 ASN A C 1
ATOM 3248 O O . ASN A 1 402 ? -33 -0.178 -0.578 1 95.19 402 ASN A O 1
ATOM 3252 N N . TYR A 1 403 ? -33.812 0.987 -2.395 1 94.44 403 TYR A N 1
ATOM 3253 C CA . TYR A 1 403 ? -34.969 0.116 -2.596 1 94.44 403 TYR A CA 1
ATOM 3254 C C . TYR A 1 403 ? -34.812 -0.689 -3.881 1 94.44 403 TYR A C 1
ATOM 3256 O O . TYR A 1 403 ? -35.656 -1.545 -4.184 1 94.44 403 TYR A O 1
ATOM 3264 N N . ILE A 1 404 ? -33.781 -0.414 -4.605 1 93.56 404 ILE A N 1
ATOM 3265 C CA . ILE A 1 404 ? -33.469 -1.167 -5.816 1 93.56 404 ILE A CA 1
ATOM 3266 C C . ILE A 1 404 ? -32.688 -2.422 -5.449 1 93.56 404 ILE A C 1
ATOM 3268 O O . ILE A 1 404 ? -31.844 -2.398 -4.539 1 93.56 404 ILE A O 1
ATOM 3272 N N . PRO A 1 405 ? -32.969 -3.5 -6.195 1 94 405 PRO A N 1
ATOM 3273 C CA . PRO A 1 405 ? -32.156 -4.691 -5.906 1 94 405 PRO A CA 1
ATOM 3274 C C . PRO A 1 405 ? -30.656 -4.418 -5.961 1 94 405 PRO A C 1
ATOM 3276 O O . PRO A 1 405 ? -30.188 -3.633 -6.797 1 94 405 PRO A O 1
ATOM 3279 N N . VAL A 1 406 ? -29.969 -5.078 -5.082 1 92.25 406 VAL A N 1
ATOM 3280 C CA . VAL A 1 406 ? -28.531 -4.848 -4.895 1 92.25 406 VAL A CA 1
ATOM 3281 C C . VAL A 1 406 ? -27.797 -5.016 -6.227 1 92.25 406 VAL A C 1
ATOM 3283 O O . VAL A 1 406 ? -26.906 -4.234 -6.551 1 92.25 406 VAL A O 1
ATOM 3286 N N . ASP A 1 407 ? -28.141 -5.984 -7.062 1 91.56 407 ASP A N 1
ATOM 3287 C CA . ASP A 1 407 ? -27.453 -6.32 -8.312 1 91.56 407 ASP A CA 1
ATOM 3288 C C . ASP A 1 407 ? -27.703 -5.258 -9.375 1 91.56 407 ASP A C 1
ATOM 3290 O O . ASP A 1 407 ? -27.031 -5.227 -10.398 1 91.56 407 ASP A O 1
ATOM 3294 N N . ASN A 1 408 ? -28.656 -4.293 -9.023 1 93.06 408 ASN A N 1
ATOM 3295 C CA . ASN A 1 408 ? -28.984 -3.264 -10 1 93.06 408 ASN A CA 1
ATOM 3296 C C . ASN A 1 408 ? -28.609 -1.872 -9.5 1 93.06 408 ASN A C 1
ATOM 3298 O O . ASN A 1 408 ? -28.938 -0.87 -10.141 1 93.06 408 ASN A O 1
ATOM 3302 N N . GLN A 1 409 ? -27.969 -1.853 -8.508 1 92.81 409 GLN A N 1
ATOM 3303 C CA . GLN A 1 409 ? -27.672 -0.561 -7.898 1 92.81 409 GLN A CA 1
ATOM 3304 C C . GLN A 1 409 ? -26.469 0.094 -8.562 1 92.81 409 GLN A C 1
ATOM 3306 O O . GLN A 1 409 ? -25.422 -0.542 -8.734 1 92.81 409 GLN A O 1
ATOM 3311 N N . CYS A 1 410 ? -26.688 1.325 -8.992 1 96.25 410 CYS A N 1
ATOM 3312 C CA . CYS A 1 410 ? -25.547 2.135 -9.438 1 96.25 410 CYS A CA 1
ATOM 3313 C C . CYS A 1 410 ? -24.734 2.623 -8.25 1 96.25 410 CYS A C 1
ATOM 3315 O O . CYS A 1 410 ? -25.219 3.387 -7.422 1 96.25 410 CYS A O 1
ATOM 3317 N N . LEU A 1 411 ? -23.469 2.229 -8.164 1 95.19 411 LEU A N 1
ATOM 3318 C CA . LEU A 1 411 ? -22.609 2.533 -7.02 1 95.19 411 LEU A CA 1
ATOM 3319 C C . LEU A 1 411 ? -23.203 1.946 -5.738 1 95.19 411 LEU A C 1
ATOM 3321 O O . LEU A 1 411 ? -24.078 2.551 -5.117 1 95.19 411 LEU A O 1
ATOM 3325 N N . ILE A 1 412 ? -22.75 0.952 -5.277 1 90 412 ILE A N 1
ATOM 3326 C CA . ILE A 1 412 ? -23.281 0.28 -4.102 1 90 412 ILE A CA 1
ATOM 3327 C C . ILE A 1 412 ? -23.266 1.237 -2.912 1 90 412 ILE A C 1
ATOM 3329 O O . ILE A 1 412 ? -24.125 1.146 -2.025 1 90 412 ILE A O 1
ATOM 3333 N N . SER A 1 413 ? -22.391 2.191 -2.846 1 88.56 413 SER A N 1
ATOM 3334 C CA . SER A 1 413 ? -22.359 3.199 -1.791 1 88.56 413 SER A CA 1
ATOM 3335 C C . SER A 1 413 ? -23.594 4.105 -1.854 1 88.56 413 SER A C 1
ATOM 3337 O O . SER A 1 413 ? -23.891 4.82 -0.896 1 88.56 413 SER A O 1
ATOM 3339 N N . GLY A 1 414 ? -24.359 4.02 -2.885 1 94.06 414 GLY A N 1
ATOM 3340 C CA . GLY A 1 414 ? -25.5 4.891 -3.104 1 94.06 414 GLY A CA 1
ATOM 3341 C C . GLY A 1 414 ? -26.625 4.672 -2.094 1 94.06 414 GLY A C 1
ATOM 3342 O O . GLY A 1 414 ? -27.422 5.574 -1.847 1 94.06 414 GLY A O 1
ATOM 3343 N N . TRP A 1 415 ? -26.672 3.541 -1.484 1 94.94 415 TRP A N 1
ATOM 3344 C CA . TRP A 1 415 ? -27.734 3.307 -0.507 1 94.94 415 TRP A CA 1
ATOM 3345 C C . TRP A 1 415 ? -27.609 4.273 0.666 1 94.94 415 TRP A C 1
ATOM 3347 O O . TRP A 1 415 ? -28.625 4.785 1.16 1 94.94 415 TRP A O 1
ATOM 3357 N N . TYR A 1 416 ? -26.406 4.508 1.15 1 96.12 416 TYR A N 1
ATOM 3358 C CA . TYR A 1 416 ? -26.172 5.426 2.26 1 96.12 416 TYR A CA 1
ATOM 3359 C C . TYR A 1 416 ? -26.578 6.848 1.889 1 96.12 416 TYR A C 1
ATOM 3361 O O . TYR A 1 416 ? -27.188 7.551 2.691 1 96.12 416 TYR A O 1
ATOM 3369 N N . VAL A 1 417 ? -26.219 7.266 0.614 1 96.62 417 VAL A N 1
ATOM 3370 C CA . VAL A 1 417 ? -26.562 8.609 0.164 1 96.62 417 VAL A CA 1
ATOM 3371 C C . VAL A 1 417 ? -28.078 8.773 0.1 1 96.62 417 VAL A C 1
ATOM 3373 O O . VAL A 1 417 ? -28.609 9.812 0.493 1 96.62 417 VAL A O 1
ATOM 3376 N N . SER A 1 418 ? -28.703 7.77 -0.363 1 97.19 418 SER A N 1
ATOM 3377 C CA . SER A 1 418 ? -30.156 7.809 -0.4 1 97.19 418 SER A CA 1
ATOM 3378 C C . SER A 1 418 ? -30.734 7.91 1.004 1 97.19 418 SER A C 1
ATOM 3380 O O . SER A 1 418 ? -31.672 8.688 1.24 1 97.19 418 SER A O 1
ATOM 3382 N N . CYS A 1 419 ? -30.234 7.203 1.953 1 97 419 CYS A N 1
ATOM 3383 C CA . CYS A 1 419 ? -30.672 7.289 3.34 1 97 419 CYS A CA 1
ATOM 3384 C C . CYS A 1 419 ? -30.469 8.695 3.893 1 97 419 CYS A C 1
ATOM 3386 O O . CYS A 1 419 ? -31.344 9.242 4.559 1 97 419 CYS A O 1
ATOM 3388 N N . LEU A 1 420 ? -29.344 9.219 3.604 1 96.31 420 LEU A N 1
ATOM 3389 C CA . LEU A 1 420 ? -29 10.539 4.109 1 96.31 420 LEU A CA 1
ATOM 3390 C C . LEU A 1 420 ? -29.969 11.594 3.58 1 96.31 420 LEU A C 1
ATOM 3392 O O . LEU A 1 420 ? -30.406 12.477 4.32 1 96.31 420 LEU A O 1
ATOM 3396 N N . LEU A 1 421 ? -30.297 11.5 2.32 1 96.44 421 LEU A N 1
ATOM 3397 C CA . LEU A 1 421 ? -31.203 12.453 1.703 1 96.44 421 LEU A CA 1
ATOM 3398 C C . LEU A 1 421 ? -32.625 12.273 2.229 1 96.44 421 LEU A C 1
ATOM 3400 O O . LEU A 1 421 ? -33.375 13.242 2.377 1 96.44 421 LEU A O 1
ATOM 3404 N N . GLN A 1 422 ? -33 11.086 2.484 1 97.69 422 GLN A N 1
ATOM 3405 C CA . GLN A 1 422 ? -34.281 10.82 3.09 1 97.69 422 GLN A CA 1
ATOM 3406 C C . GLN A 1 422 ? -34.344 11.359 4.52 1 97.69 422 GLN A C 1
ATOM 3408 O O . GLN A 1 422 ? -35.344 11.977 4.914 1 97.69 422 GLN A O 1
ATOM 3413 N N . PHE A 1 423 ? -33.312 11.188 5.289 1 97.75 423 PHE A N 1
ATOM 3414 C CA . PHE A 1 423 ? -33.219 11.727 6.641 1 97.75 423 PHE A CA 1
ATOM 3415 C C . PHE A 1 423 ? -33.188 13.25 6.613 1 97.75 423 PHE A C 1
ATOM 3417 O O . PHE A 1 423 ? -33.625 13.906 7.547 1 97.75 423 PHE A O 1
ATOM 3424 N N . LEU A 1 424 ? -32.594 13.781 5.539 1 96.31 424 LEU A N 1
ATOM 3425 C CA . LEU A 1 424 ? -32.594 15.234 5.367 1 96.31 424 LEU A CA 1
ATOM 3426 C C . LEU A 1 424 ? -34.031 15.773 5.367 1 96.31 424 LEU A C 1
ATOM 3428 O O . LEU A 1 424 ? -34.312 16.781 6.023 1 96.31 424 LEU A O 1
ATOM 3432 N N . VAL A 1 425 ? -34.875 15.086 4.672 1 96.56 425 VAL A N 1
ATOM 3433 C CA . VAL A 1 425 ? -36.281 15.516 4.59 1 96.56 425 VAL A CA 1
ATOM 3434 C C . VAL A 1 425 ? -36.938 15.375 5.957 1 96.56 425 VAL A C 1
ATOM 3436 O O . VAL A 1 425 ? -37.562 16.312 6.445 1 96.56 425 VAL A O 1
ATOM 3439 N N . ILE A 1 426 ? -36.75 14.312 6.594 1 97.25 426 ILE A N 1
ATOM 3440 C CA . ILE A 1 426 ? -37.344 14.039 7.887 1 97.25 426 ILE A CA 1
ATOM 3441 C C . ILE A 1 426 ? -36.781 14.977 8.945 1 97.25 426 ILE A C 1
ATOM 3443 O O . ILE A 1 426 ? -37.531 15.617 9.688 1 97.25 426 ILE A O 1
ATOM 3447 N N . GLY A 1 427 ? -35.5 15.062 8.969 1 97.25 427 GLY A N 1
ATOM 3448 C CA . GLY A 1 427 ? -34.844 15.859 9.977 1 97.25 427 GLY A CA 1
ATOM 3449 C C . GLY A 1 427 ? -35.156 17.328 9.891 1 97.25 427 GLY A C 1
ATOM 3450 O O . GLY A 1 427 ? -35.438 17.969 10.914 1 97.25 427 GLY A O 1
ATOM 3451 N N . THR A 1 428 ? -35.156 17.906 8.664 1 96.62 428 THR A N 1
ATOM 3452 C CA . THR A 1 428 ? -35.469 19.312 8.492 1 96.62 428 THR A CA 1
ATOM 3453 C C . THR A 1 428 ? -36.906 19.625 8.945 1 96.62 428 THR A C 1
ATOM 3455 O O . THR A 1 428 ? -37.156 20.641 9.594 1 96.62 428 THR A O 1
ATOM 3458 N N . THR A 1 429 ? -37.812 18.734 8.664 1 96.38 429 THR A N 1
ATOM 3459 C CA . THR A 1 429 ? -39.219 18.906 9.047 1 96.38 429 THR A CA 1
ATOM 3460 C C . THR A 1 429 ? -39.375 18.828 10.57 1 96.38 429 THR A C 1
ATOM 3462 O O . THR A 1 429 ? -40.031 19.672 11.172 1 96.38 429 THR A O 1
ATOM 3465 N N . VAL A 1 430 ? -38.719 17.922 11.148 1 97 430 VAL A N 1
ATOM 3466 C CA . VAL A 1 430 ? -38.844 17.703 12.586 1 97 430 VAL A CA 1
ATOM 3467 C C . VAL A 1 430 ? -38.219 18.875 13.336 1 97 430 VAL A C 1
ATOM 3469 O O . VAL A 1 430 ? -38.75 19.344 14.336 1 97 430 VAL A O 1
ATOM 3472 N N . VAL A 1 431 ? -37.094 19.344 12.914 1 96.56 431 VAL A N 1
ATOM 3473 C CA . VAL A 1 431 ? -36.406 20.453 13.578 1 96.56 431 VAL A CA 1
ATOM 3474 C C . VAL A 1 431 ? -37.25 21.719 13.453 1 96.56 431 VAL A C 1
ATOM 3476 O O . VAL A 1 431 ? -37.312 22.531 14.391 1 96.56 431 VAL A O 1
ATOM 3479 N N . TYR A 1 432 ? -37.906 21.875 12.258 1 95.69 432 TYR A N 1
ATOM 3480 C CA . TYR A 1 432 ? -38.812 23.016 12.094 1 95.69 432 TYR A CA 1
ATOM 3481 C C . TYR A 1 432 ? -39.938 22.969 13.109 1 95.69 432 TYR A C 1
ATOM 3483 O O . TYR A 1 432 ? -40.281 23.984 13.727 1 95.69 432 TYR A O 1
ATOM 3491 N N . ILE A 1 433 ? -40.5 21.812 13.289 1 95.75 433 ILE A N 1
ATOM 3492 C CA . ILE A 1 433 ? -41.594 21.641 14.25 1 95.75 433 ILE A CA 1
ATOM 3493 C C . ILE A 1 433 ? -41.062 21.891 15.664 1 95.75 433 ILE A C 1
ATOM 3495 O O . ILE A 1 433 ? -41.781 22.469 16.5 1 95.75 433 ILE A O 1
ATOM 3499 N N . CYS A 1 434 ? -39.875 21.516 15.961 1 95.38 434 CYS A N 1
ATOM 3500 C CA . CYS A 1 434 ? -39.25 21.719 17.266 1 95.38 434 CYS A CA 1
ATOM 3501 C C . CYS A 1 434 ? -39.094 23.219 17.562 1 95.38 434 CYS A C 1
ATOM 3503 O O . CYS A 1 434 ? -39.219 23.641 18.719 1 95.38 434 CYS A O 1
ATOM 3505 N N . VAL A 1 435 ? -38.812 24.016 16.547 1 94.31 435 VAL A N 1
ATOM 3506 C CA . VAL A 1 435 ? -38.625 25.438 16.719 1 94.31 435 VAL A CA 1
ATOM 3507 C C . VAL A 1 435 ? -40 26.125 16.938 1 94.31 435 VAL A C 1
ATOM 3509 O O . VAL A 1 435 ? -40.125 27.031 17.766 1 94.31 435 VAL A O 1
ATOM 3512 N N . LYS A 1 436 ? -41.031 25.703 16.234 1 93.62 436 LYS A N 1
ATOM 3513 C CA . LYS A 1 436 ? -42.344 26.312 16.328 1 93.62 436 LYS A CA 1
ATOM 3514 C C . LYS A 1 436 ? -43.062 25.859 17.578 1 93.62 436 LYS A C 1
ATOM 3516 O O . LYS A 1 436 ? -43.75 26.656 18.234 1 93.62 436 LYS A O 1
ATOM 3521 N N . HIS A 1 437 ? -43 24.562 17.75 1 94.75 437 HIS A N 1
ATOM 3522 C CA . HIS A 1 437 ? -43.562 23.953 18.938 1 94.75 437 HIS A CA 1
ATOM 3523 C C . HIS A 1 437 ? -42.562 23.031 19.641 1 94.75 437 HIS A C 1
ATOM 3525 O O . HIS A 1 437 ? -42.562 21.828 19.375 1 94.75 437 HIS A O 1
ATOM 3531 N N . ARG A 1 438 ? -41.875 23.438 20.547 1 94.75 438 ARG A N 1
ATOM 3532 C CA . ARG A 1 438 ? -40.719 22.766 21.156 1 94.75 438 ARG A CA 1
ATOM 3533 C C . ARG A 1 438 ? -41.125 21.406 21.734 1 94.75 438 ARG A C 1
ATOM 3535 O O . ARG A 1 438 ? -40.5 20.391 21.422 1 94.75 438 ARG A O 1
ATOM 3542 N N . LYS A 1 439 ? -42.188 21.328 22.547 1 96.56 439 LYS A N 1
ATOM 3543 C CA . LYS A 1 439 ? -42.562 20.078 23.203 1 96.56 439 LYS A CA 1
ATOM 3544 C C . LYS A 1 439 ? -43 19.031 22.172 1 96.56 439 LYS A C 1
ATOM 3546 O O . LYS A 1 439 ? -42.625 17.875 22.281 1 96.56 439 LYS A O 1
ATOM 3551 N N . ILE A 1 440 ? -43.781 19.422 21.188 1 97.06 440 ILE A N 1
ATOM 3552 C CA . ILE A 1 440 ? -44.25 18.516 20.156 1 97.06 440 ILE A CA 1
ATOM 3553 C C . ILE A 1 440 ? -43.062 18 19.344 1 97.06 440 ILE A C 1
ATOM 3555 O O . ILE A 1 440 ? -43.031 16.812 18.984 1 97.06 440 ILE A O 1
ATOM 3559 N N . GLY A 1 441 ? -42.188 18.906 19.031 1 97 441 GLY A N 1
ATOM 3560 C CA . GLY A 1 441 ? -41 18.516 18.281 1 97 441 GLY A CA 1
ATOM 3561 C C . GLY A 1 441 ? -40.156 17.484 19 1 97 441 GLY A C 1
ATOM 3562 O O . GLY A 1 441 ? -39.719 16.5 18.406 1 97 441 GLY A O 1
ATOM 3563 N N . ILE A 1 442 ? -39.906 17.672 20.266 1 97.5 442 ILE A N 1
ATOM 3564 C CA . ILE A 1 442 ? -39.094 16.75 21.062 1 97.5 442 ILE A CA 1
ATOM 3565 C C . ILE A 1 442 ? -39.781 15.391 21.141 1 97.5 442 ILE A C 1
ATOM 3567 O O . ILE A 1 442 ? -39.156 14.352 20.984 1 97.5 442 ILE A O 1
ATOM 3571 N N . TYR A 1 443 ? -41.094 15.375 21.328 1 97.69 443 TYR A N 1
ATOM 3572 C CA . TYR A 1 443 ? -41.844 14.125 21.375 1 97.69 443 TYR A CA 1
ATOM 3573 C C . TYR A 1 443 ? -41.781 13.398 20.047 1 97.69 443 TYR A C 1
ATOM 3575 O O . TYR A 1 443 ? -41.75 12.164 20 1 97.69 443 TYR A O 1
ATOM 3583 N N . LEU A 1 444 ? -41.812 14.164 18.984 1 97.94 444 LEU A N 1
ATOM 3584 C CA . LEU A 1 444 ? -41.719 13.562 17.672 1 97.94 444 LEU A CA 1
ATOM 3585 C C . LEU A 1 444 ? -40.344 12.883 17.484 1 97.94 444 LEU A C 1
ATOM 3587 O O . LEU A 1 444 ? -40.281 11.789 16.906 1 97.94 444 LEU A O 1
ATOM 3591 N N . ILE A 1 445 ? -39.25 13.539 17.891 1 98.19 445 ILE A N 1
ATOM 3592 C CA . ILE A 1 445 ? -37.938 12.945 17.797 1 98.19 445 ILE A CA 1
ATOM 3593 C C . ILE A 1 445 ? -37.875 11.648 18.594 1 98.19 445 ILE A C 1
ATOM 3595 O O . ILE A 1 445 ? -37.375 10.633 18.109 1 98.19 445 ILE A O 1
ATOM 3599 N N . ILE A 1 446 ? -38.406 11.641 19.781 1 98.19 446 ILE A N 1
ATOM 3600 C CA . ILE A 1 446 ? -38.406 10.477 20.656 1 98.19 446 ILE A CA 1
ATOM 3601 C C . ILE A 1 446 ? -39.25 9.367 20.031 1 98.19 446 ILE A C 1
ATOM 3603 O O . ILE A 1 446 ? -38.844 8.195 20.047 1 98.19 446 ILE A O 1
ATOM 3607 N N . THR A 1 447 ? -40.406 9.734 19.484 1 98 447 THR A N 1
ATOM 3608 C CA . THR A 1 447 ? -41.281 8.75 18.859 1 98 447 THR A CA 1
ATOM 3609 C C . THR A 1 447 ? -40.562 8.109 17.656 1 98 447 THR A C 1
ATOM 3611 O O . THR A 1 447 ? -40.625 6.887 17.5 1 98 447 THR A O 1
ATOM 3614 N N . LEU A 1 448 ? -39.969 8.938 16.812 1 98.12 448 LEU A N 1
ATOM 3615 C CA . LEU A 1 448 ? -39.219 8.414 15.656 1 98.12 448 LEU A CA 1
ATOM 3616 C C . LEU A 1 448 ? -38.094 7.508 16.094 1 98.12 448 LEU A C 1
ATOM 3618 O O . LEU A 1 448 ? -37.812 6.48 15.469 1 98.12 448 LEU A O 1
ATOM 3622 N N . PHE A 1 449 ? -37.375 7.895 17.188 1 97.88 449 PHE A N 1
ATOM 3623 C CA . PHE A 1 449 ? -36.312 7.09 17.75 1 97.88 449 PHE A CA 1
ATOM 3624 C C . PHE A 1 449 ? -36.812 5.734 18.219 1 97.88 449 PHE A C 1
ATOM 3626 O O . PHE A 1 449 ? -36.25 4.695 17.875 1 97.88 449 PHE A O 1
ATOM 3633 N N . ILE A 1 450 ? -37.938 5.695 18.906 1 97.5 450 ILE A N 1
ATOM 3634 C CA . ILE A 1 450 ? -38.531 4.473 19.422 1 97.5 450 ILE A CA 1
ATOM 3635 C C . ILE A 1 450 ? -39.031 3.609 18.281 1 97.5 450 ILE A C 1
ATOM 3637 O O . ILE A 1 450 ? -38.875 2.389 18.281 1 97.5 450 ILE A O 1
ATOM 3641 N N . VAL A 1 451 ? -39.656 4.207 17.266 1 97.56 451 VAL A N 1
ATOM 3642 C CA . VAL A 1 451 ? -40.156 3.479 16.109 1 97.56 451 VAL A CA 1
ATOM 3643 C C . VAL A 1 451 ? -39.031 2.797 15.375 1 97.56 451 VAL A C 1
ATOM 3645 O O . VAL A 1 451 ? -39.156 1.665 14.906 1 97.56 451 VAL A O 1
ATOM 3648 N N . SER A 1 452 ? -37.938 3.482 15.242 1 97.06 452 SER A N 1
ATOM 3649 C CA . SER A 1 452 ? -36.75 2.896 14.586 1 97.06 452 SER A CA 1
ATOM 3650 C C . SER A 1 452 ? -36.25 1.68 15.352 1 97.06 452 SER A C 1
ATOM 3652 O O . SER A 1 452 ? -35.906 0.664 14.75 1 97.06 452 SER A O 1
ATOM 3654 N N . LEU A 1 453 ? -36.219 1.719 16.703 1 97.12 453 LEU A N 1
ATOM 3655 C CA . LEU A 1 453 ? -35.781 0.597 17.531 1 97.12 453 LEU A CA 1
ATOM 3656 C C . LEU A 1 453 ? -36.75 -0.576 17.391 1 97.12 453 LEU A C 1
ATOM 3658 O O . LEU A 1 453 ? -36.344 -1.72 17.219 1 97.12 453 LEU A O 1
ATOM 3662 N N . VAL A 1 454 ? -38.031 -0.267 17.391 1 97.12 454 VAL A N 1
ATOM 3663 C CA . VAL A 1 454 ? -39.062 -1.29 17.344 1 97.12 454 VAL A CA 1
ATOM 3664 C C . VAL A 1 454 ? -39.094 -1.941 15.969 1 97.12 454 VAL A C 1
ATOM 3666 O O . VAL A 1 454 ? -39.344 -3.145 15.844 1 97.12 454 VAL A O 1
ATOM 3669 N N . THR A 1 455 ? -38.875 -1.182 14.93 1 96.94 455 THR A N 1
ATOM 3670 C CA . THR A 1 455 ? -38.844 -1.717 13.57 1 96.94 455 THR A CA 1
ATOM 3671 C C . THR A 1 455 ? -37.781 -2.781 13.414 1 96.94 455 THR A C 1
ATOM 3673 O O . THR A 1 455 ? -38.031 -3.842 12.836 1 96.94 455 THR A O 1
ATOM 3676 N N . SER A 1 456 ? -36.594 -2.52 13.938 1 95.88 456 SER A N 1
ATOM 3677 C CA . SER A 1 456 ? -35.5 -3.484 13.867 1 95.88 456 SER A CA 1
ATOM 3678 C C . SER A 1 456 ? -35.844 -4.754 14.641 1 95.88 456 SER A C 1
ATOM 3680 O O . SER A 1 456 ? -35.531 -5.859 14.188 1 95.88 456 SER A O 1
ATOM 3682 N N . PHE A 1 457 ? -36.5 -4.578 15.805 1 97 457 PHE A N 1
ATOM 3683 C CA . PHE A 1 457 ? -36.875 -5.715 16.641 1 97 457 PHE A CA 1
ATOM 3684 C C . PHE A 1 457 ? -37.938 -6.559 15.945 1 97 457 PHE A C 1
ATOM 3686 O O . PHE A 1 457 ? -37.781 -7.773 15.805 1 97 457 PHE A O 1
ATOM 3693 N N . VAL A 1 458 ? -38.969 -5.961 15.398 1 97.12 458 VAL A N 1
ATOM 3694 C CA . VAL A 1 458 ? -40.125 -6.641 14.844 1 97.12 458 VAL A CA 1
ATOM 3695 C C . VAL A 1 458 ? -39.75 -7.348 13.547 1 97.12 458 VAL A C 1
ATOM 3697 O O . VAL A 1 458 ? -40.156 -8.5 13.32 1 97.12 458 VAL A O 1
ATOM 3700 N N . THR A 1 459 ? -39 -6.672 12.703 1 96.12 459 THR A N 1
ATOM 3701 C CA . THR A 1 459 ? -38.625 -7.266 11.422 1 96.12 459 THR A CA 1
ATOM 3702 C C . THR A 1 459 ? -37.719 -8.484 11.641 1 96.12 459 THR A C 1
ATOM 3704 O O . THR A 1 459 ? -37.875 -9.492 10.953 1 96.12 459 THR A O 1
ATOM 3707 N N . THR A 1 460 ? -36.812 -8.422 12.602 1 96.62 460 THR A N 1
ATOM 3708 C CA . THR A 1 460 ? -35.906 -9.539 12.883 1 96.62 460 THR A CA 1
ATOM 3709 C C . THR A 1 460 ? -36.688 -10.703 13.516 1 96.62 460 THR A C 1
ATOM 3711 O O . THR A 1 460 ? -36.5 -11.859 13.141 1 96.62 460 THR A O 1
ATOM 3714 N N . TYR A 1 461 ? -37.625 -10.383 14.422 1 96.81 461 TYR A N 1
ATOM 3715 C CA . TYR A 1 461 ? -38.375 -11.398 15.156 1 96.81 461 TYR A CA 1
ATOM 3716 C C . TYR A 1 461 ? -39.312 -12.148 14.242 1 96.81 461 TYR A C 1
ATOM 3718 O O . TYR A 1 461 ? -39.344 -13.383 14.219 1 96.81 461 TYR A O 1
ATOM 3726 N N . PHE A 1 462 ? -40.062 -11.5 13.406 1 96.5 462 PHE A N 1
ATOM 3727 C CA . PHE A 1 462 ? -41.125 -12.117 12.625 1 96.5 462 PHE A CA 1
ATOM 3728 C C . PHE A 1 462 ? -40.562 -12.781 11.375 1 96.5 462 PHE A C 1
ATOM 3730 O O . PHE A 1 462 ? -41.094 -13.789 10.914 1 96.5 462 PHE A O 1
ATOM 3737 N N . ASN A 1 463 ? -39.469 -12.297 10.852 1 95.81 463 ASN A N 1
ATOM 3738 C CA . ASN A 1 463 ? -38.875 -12.891 9.648 1 95.81 463 ASN A CA 1
ATOM 3739 C C . ASN A 1 463 ? -37.812 -13.914 10 1 95.81 463 ASN A C 1
ATOM 3741 O O . ASN A 1 463 ? -37.219 -14.523 9.102 1 95.81 463 ASN A O 1
ATOM 3745 N N . GLN A 1 464 ? -37.531 -14.078 11.234 1 95.31 464 GLN A N 1
ATOM 3746 C CA . GLN A 1 464 ? -36.531 -15.031 11.703 1 95.31 464 GLN A CA 1
ATOM 3747 C C . GLN A 1 464 ? -35.188 -14.75 11.062 1 95.31 464 GLN A C 1
ATOM 3749 O O . GLN A 1 464 ? -34.531 -15.672 10.555 1 95.31 464 GLN A O 1
ATOM 3754 N N . ALA A 1 465 ? -34.906 -13.5 10.961 1 95.5 465 ALA A N 1
ATOM 3755 C CA . ALA A 1 465 ? -33.625 -13.07 10.398 1 95.5 465 ALA A CA 1
ATOM 3756 C C . ALA A 1 465 ? -32.562 -13.008 11.477 1 95.5 465 ALA A C 1
ATOM 3758 O O . ALA A 1 465 ? -32.875 -13.07 12.672 1 95.5 465 ALA A O 1
ATOM 3759 N N . TYR A 1 466 ? -31.359 -13.055 11.086 1 94.75 466 TYR A N 1
ATOM 3760 C CA . TYR A 1 466 ? -30.266 -12.852 12.031 1 94.75 466 TYR A CA 1
ATOM 3761 C C . TYR A 1 466 ? -30.188 -11.391 12.461 1 94.75 466 TYR A C 1
ATOM 3763 O O . TYR A 1 466 ? -30.578 -10.492 11.711 1 94.75 466 TYR A O 1
ATOM 3771 N N . GLY A 1 467 ? -29.703 -11.156 13.594 1 94.5 467 GLY A N 1
ATOM 3772 C CA . GLY A 1 467 ? -29.656 -9.828 14.172 1 94.5 467 GLY A CA 1
ATOM 3773 C C . GLY A 1 467 ? -28.609 -8.938 13.555 1 94.5 467 GLY A C 1
ATOM 3774 O O . GLY A 1 467 ? -28.578 -7.73 13.812 1 94.5 467 GLY A O 1
ATOM 3775 N N . MET A 1 468 ? -27.766 -9.531 12.711 1 94.56 468 MET A N 1
ATOM 3776 C CA . MET A 1 468 ? -26.719 -8.789 12.023 1 94.56 468 MET A CA 1
ATOM 3777 C C . MET A 1 468 ? -26.406 -9.414 10.664 1 94.56 468 MET A C 1
ATOM 3779 O O . MET A 1 468 ? -26.859 -10.523 10.367 1 94.56 468 MET A O 1
ATOM 3783 N N . ILE A 1 469 ? -25.781 -8.625 9.844 1 94.81 469 ILE A N 1
ATOM 3784 C CA . ILE A 1 469 ? -25.266 -9.195 8.602 1 94.81 469 ILE A CA 1
ATOM 3785 C C . ILE A 1 469 ? -24.062 -10.086 8.891 1 94.81 469 ILE A C 1
ATOM 3787 O O . ILE A 1 469 ? -23.031 -9.609 9.359 1 94.81 469 ILE A O 1
ATOM 3791 N N . ARG A 1 470 ? -24.266 -11.391 8.68 1 93.62 470 ARG A N 1
ATOM 3792 C CA . ARG A 1 470 ? -23.141 -12.305 8.812 1 93.62 470 ARG A CA 1
ATOM 3793 C C . ARG A 1 470 ? -22.25 -12.281 7.57 1 93.62 470 ARG A C 1
ATOM 3795 O O . ARG A 1 470 ? -22.734 -12.531 6.461 1 93.62 470 ARG A O 1
ATOM 3802 N N . ILE A 1 471 ? -20.953 -11.922 7.727 1 92.06 471 ILE A N 1
ATOM 3803 C CA . ILE A 1 471 ? -20.016 -11.836 6.621 1 92.06 471 ILE A CA 1
ATOM 3804 C C . ILE A 1 471 ? -19.5 -13.234 6.266 1 92.06 471 ILE A C 1
ATOM 3806 O O . ILE A 1 471 ? -18.312 -13.531 6.434 1 92.06 471 ILE A O 1
ATOM 3810 N N . MET A 1 472 ? -20.422 -14.008 5.781 1 90.62 472 MET A N 1
ATOM 3811 C CA . MET A 1 472 ? -20.094 -15.359 5.34 1 90.62 472 MET A CA 1
ATOM 3812 C C . MET A 1 472 ? -19.531 -15.352 3.924 1 90.62 472 MET A C 1
ATOM 3814 O O . MET A 1 472 ? -19.578 -14.32 3.242 1 90.62 472 MET A O 1
ATOM 3818 N N . TYR A 1 473 ? -19.062 -16.453 3.477 1 86.44 473 TYR A N 1
ATOM 3819 C CA . TYR A 1 473 ? -18.422 -16.531 2.164 1 86.44 473 TYR A CA 1
ATOM 3820 C C . TYR A 1 473 ? -19.422 -16.188 1.061 1 86.44 473 TYR A C 1
ATOM 3822 O O . TYR A 1 473 ? -19.062 -15.5 0.094 1 86.44 473 TYR A O 1
ATOM 3830 N N . SER A 1 474 ? -20.625 -16.672 1.188 1 87.81 474 SER A N 1
ATOM 3831 C CA . SER A 1 474 ? -21.641 -16.375 0.192 1 87.81 474 SER A CA 1
ATOM 3832 C C . SER A 1 474 ? -21.891 -14.875 0.083 1 87.81 474 SER A C 1
ATOM 3834 O O . SER A 1 474 ? -22.109 -14.352 -1.011 1 87.81 474 SER A O 1
ATOM 3836 N N . PHE A 1 475 ? -21.891 -14.148 1.222 1 90.12 475 PHE A N 1
ATOM 3837 C CA . PHE A 1 475 ? -22.031 -12.695 1.232 1 90.12 475 PHE A CA 1
ATOM 3838 C C . PHE A 1 475 ? -20.844 -12.023 0.554 1 90.12 475 PHE A C 1
ATOM 3840 O O . PHE A 1 475 ? -21.016 -11.055 -0.19 1 90.12 475 PHE A O 1
ATOM 3847 N N . LEU A 1 476 ? -19.641 -12.555 0.815 1 87.44 476 LEU A N 1
ATOM 3848 C CA . LEU A 1 476 ? -18.422 -11.992 0.251 1 87.44 476 LEU A CA 1
ATOM 3849 C C . LEU A 1 476 ? -18.391 -12.156 -1.265 1 87.44 476 LEU A C 1
ATOM 3851 O O . LEU A 1 476 ? -17.844 -11.312 -1.978 1 87.44 476 LEU A O 1
ATOM 3855 N N . GLU A 1 477 ? -18.984 -13.211 -1.729 1 85.38 477 GLU A N 1
ATOM 3856 C CA . GLU A 1 477 ? -19.062 -13.43 -3.17 1 85.38 477 GLU A CA 1
ATOM 3857 C C . GLU A 1 477 ? -20.016 -12.438 -3.83 1 85.38 477 GLU A C 1
ATOM 3859 O O . GLU A 1 477 ? -19.703 -11.891 -4.895 1 85.38 477 GLU A O 1
ATOM 3864 N N . SER A 1 478 ? -21.141 -12.258 -3.15 1 87.06 478 SER A N 1
ATOM 3865 C CA . SER A 1 478 ? -22.141 -11.297 -3.605 1 87.06 478 SER A CA 1
ATOM 3866 C C . SER A 1 478 ? -23 -10.805 -2.445 1 87.06 478 SER A C 1
ATOM 3868 O O . SER A 1 478 ? -23.656 -11.602 -1.777 1 87.06 478 SER A O 1
ATOM 3870 N N . PRO A 1 479 ? -23.016 -9.578 -2.342 1 88 479 PRO A N 1
ATOM 3871 C CA . PRO A 1 479 ? -23.828 -9.047 -1.245 1 88 479 PRO A CA 1
ATOM 3872 C C . PRO A 1 479 ? -25.312 -9.352 -1.416 1 88 479 PRO A C 1
ATOM 3874 O O . PRO A 1 479 ? -26.062 -9.336 -0.439 1 88 479 PRO A O 1
ATOM 3877 N N . SER A 1 480 ? -25.75 -9.688 -2.615 1 88.94 480 SER A N 1
ATOM 3878 C CA . SER A 1 480 ? -27.141 -10 -2.877 1 88.94 480 SER A CA 1
ATOM 3879 C C . SER A 1 480 ? -27.547 -11.32 -2.23 1 88.94 480 SER A C 1
ATOM 3881 O O . SER A 1 480 ? -28.734 -11.602 -2.068 1 88.94 480 SER A O 1
ATOM 3883 N N . ASN A 1 481 ? -26.562 -12.039 -1.779 1 88.25 481 ASN A N 1
ATOM 3884 C CA . ASN A 1 481 ? -26.828 -13.344 -1.181 1 88.25 481 ASN A CA 1
ATOM 3885 C C . ASN A 1 481 ? -27.25 -13.211 0.28 1 88.25 481 ASN A C 1
ATOM 3887 O O . ASN A 1 481 ? -27.672 -14.188 0.902 1 88.25 481 ASN A O 1
ATOM 3891 N N . SER A 1 482 ? -27.219 -12.055 0.798 1 91.5 482 SER A N 1
ATOM 3892 C CA . SER A 1 482 ? -27.641 -11.812 2.178 1 91.5 482 SER A CA 1
ATOM 3893 C C . SER A 1 482 ? -29 -11.141 2.238 1 91.5 482 SER A C 1
ATOM 3895 O O . SER A 1 482 ? -29.141 -9.984 1.83 1 91.5 482 SER A O 1
ATOM 3897 N N . LEU A 1 483 ? -29.906 -11.781 2.832 1 91.94 483 LEU A N 1
ATOM 3898 C CA . LEU A 1 483 ? -31.25 -11.242 3.016 1 91.94 483 LEU A CA 1
ATOM 3899 C C . LEU A 1 483 ? -31.234 -10.047 3.963 1 91.94 483 LEU A C 1
ATOM 3901 O O . LEU A 1 483 ? -31.953 -9.07 3.754 1 91.94 483 LEU A O 1
ATOM 3905 N N . GLU A 1 484 ? -30.391 -10.148 4.961 1 94.25 484 GLU A N 1
ATOM 3906 C CA . GLU A 1 484 ? -30.281 -9.078 5.945 1 94.25 484 GLU A CA 1
ATOM 3907 C C . GLU A 1 484 ? -29.766 -7.793 5.305 1 94.25 484 GLU A C 1
ATOM 3909 O O . GLU A 1 484 ? -30.297 -6.711 5.582 1 94.25 484 GLU A O 1
ATOM 3914 N N . PHE A 1 485 ? -28.812 -7.949 4.422 1 94.31 485 PHE A N 1
ATOM 3915 C CA . PHE A 1 485 ? -28.266 -6.766 3.775 1 94.31 485 PHE A CA 1
ATOM 3916 C C . PHE A 1 485 ? -29.266 -6.152 2.811 1 94.31 485 PHE A C 1
ATOM 3918 O O . PHE A 1 485 ? -29.453 -4.934 2.785 1 94.31 485 PHE A O 1
ATOM 3925 N N . SER A 1 486 ? -29.938 -6.965 2.072 1 93.31 486 SER A N 1
ATOM 3926 C CA . SER A 1 486 ? -30.844 -6.516 1.014 1 93.31 486 SER A CA 1
ATOM 3927 C C . SER A 1 486 ? -32.094 -5.879 1.592 1 93.31 486 SER A C 1
ATOM 3929 O O . SER A 1 486 ? -32.562 -4.844 1.103 1 93.31 486 SER A O 1
ATOM 3931 N N . ASN A 1 487 ? -32.562 -6.422 2.77 1 92.25 487 ASN A N 1
ATOM 3932 C CA . ASN A 1 487 ? -33.906 -6.023 3.178 1 92.25 487 ASN A CA 1
ATOM 3933 C C . ASN A 1 487 ? -33.906 -5.352 4.547 1 92.25 487 ASN A C 1
ATOM 3935 O O . ASN A 1 487 ? -34.812 -4.574 4.863 1 92.25 487 ASN A O 1
ATOM 3939 N N . TYR A 1 488 ? -32.969 -5.59 5.336 1 93.69 488 TYR A N 1
ATOM 3940 C CA . TYR A 1 488 ? -33.062 -5.133 6.719 1 93.69 488 TYR A CA 1
ATOM 3941 C C . TYR A 1 488 ? -31.891 -4.227 7.078 1 93.69 488 TYR A C 1
ATOM 3943 O O . TYR A 1 488 ? -31.656 -3.928 8.258 1 93.69 488 TYR A O 1
ATOM 3951 N N . TYR A 1 489 ? -31.125 -3.855 6.102 1 94.25 489 TYR A N 1
ATOM 3952 C CA . TYR A 1 489 ? -29.953 -3.01 6.355 1 94.25 489 TYR A CA 1
ATOM 3953 C C . TYR A 1 489 ? -30.031 -1.728 5.531 1 94.25 489 TYR A C 1
ATOM 3955 O O . TYR A 1 489 ? -29.891 -0.628 6.074 1 94.25 489 TYR A O 1
ATOM 3963 N N . ARG A 1 490 ? -30.344 -1.689 4.273 1 94.56 490 ARG A N 1
ATOM 3964 C CA . ARG A 1 490 ? -30.219 -0.592 3.322 1 94.56 490 ARG A CA 1
ATOM 3965 C C . ARG A 1 490 ? -31.375 0.397 3.465 1 94.56 490 ARG A C 1
ATOM 3967 O O . ARG A 1 490 ? -31.172 1.61 3.371 1 94.56 490 ARG A O 1
ATOM 3974 N N . PRO A 1 491 ? -32.562 -0.087 3.789 1 95.38 491 PRO A N 1
ATOM 3975 C CA . PRO A 1 491 ? -33.688 0.88 3.902 1 95.38 491 PRO A CA 1
ATOM 3976 C C . PRO A 1 491 ? -33.469 1.852 5.062 1 95.38 491 PRO A C 1
ATOM 3978 O O . PRO A 1 491 ? -33 1.459 6.133 1 95.38 491 PRO A O 1
ATOM 3981 N N . PHE A 1 492 ? -33.906 3.121 4.914 1 95.75 492 PHE A N 1
ATOM 3982 C CA . PHE A 1 492 ? -33.625 4.184 5.871 1 95.75 492 PHE A CA 1
ATOM 3983 C C . PHE A 1 492 ? -34.312 3.918 7.203 1 95.75 492 PHE A C 1
ATOM 3985 O O . PHE A 1 492 ? -33.812 4.34 8.258 1 95.75 492 PHE A O 1
ATOM 3992 N N . TYR A 1 493 ? -35.469 3.154 7.176 1 94.62 493 TYR A N 1
ATOM 3993 C CA . TYR A 1 493 ? -36.219 2.951 8.414 1 94.62 493 TYR A CA 1
ATOM 3994 C C . TYR A 1 493 ? -35.531 1.935 9.312 1 94.62 493 TYR A C 1
ATOM 3996 O O . TYR A 1 493 ? -35.875 1.793 10.484 1 94.62 493 TYR A O 1
ATOM 4004 N N . HIS A 1 494 ? -34.5 1.261 8.82 1 94.38 494 HIS A N 1
ATOM 4005 C CA . HIS A 1 494 ? -33.656 0.386 9.641 1 94.38 494 HIS A CA 1
ATOM 4006 C C . HIS A 1 494 ? -32.375 1.088 10.078 1 94.38 494 HIS A C 1
ATOM 4008 O O . HIS A 1 494 ? -31.625 0.561 10.898 1 94.38 494 HIS A O 1
ATOM 4014 N N . ARG A 1 495 ? -32.156 2.32 9.586 1 95.31 495 ARG A N 1
ATOM 4015 C CA . ARG A 1 495 ? -30.891 3.018 9.852 1 95.31 495 ARG A CA 1
ATOM 4016 C C . ARG A 1 495 ? -31.141 4.324 10.602 1 95.31 495 ARG A C 1
ATOM 4018 O O . ARG A 1 495 ? -30.219 5.129 10.773 1 95.31 495 ARG A O 1
ATOM 4025 N N . GLY A 1 496 ? -32.344 4.543 11.047 1 97 496 GLY A N 1
ATOM 4026 C CA . GLY A 1 496 ? -32.75 5.816 11.617 1 97 496 GLY A CA 1
ATOM 4027 C C . GLY A 1 496 ? -32.281 6.008 13.047 1 97 496 GLY A C 1
ATOM 4028 O O . GLY A 1 496 ? -32.125 7.137 13.508 1 97 496 GLY A O 1
ATOM 4029 N N . THR A 1 497 ? -31.938 4.961 13.758 1 97.31 497 THR A N 1
ATOM 4030 C CA . THR A 1 497 ? -31.625 5.004 15.18 1 97.31 497 THR A CA 1
ATOM 4031 C C . THR A 1 497 ? -30.469 5.957 15.453 1 97.31 497 THR A C 1
ATOM 4033 O O . THR A 1 497 ? -30.594 6.883 16.266 1 97.31 497 THR A O 1
ATOM 4036 N N . PRO A 1 498 ? -29.344 5.762 14.773 1 98.06 498 PRO A N 1
ATOM 4037 C CA . PRO A 1 498 ? -28.25 6.699 15.047 1 98.06 498 PRO A CA 1
ATOM 4038 C C . PRO A 1 498 ? -28.594 8.133 14.656 1 98.06 498 PRO A C 1
ATOM 4040 O O . PRO A 1 498 ? -28.219 9.078 15.359 1 98.06 498 PRO A O 1
ATOM 4043 N N . PHE A 1 499 ? -29.359 8.398 13.633 1 98.12 499 PHE A N 1
ATOM 4044 C CA . PHE A 1 499 ? -29.719 9.734 13.172 1 98.12 499 PHE A CA 1
ATOM 4045 C C . PHE A 1 499 ? -30.594 10.438 14.203 1 98.12 499 PHE A C 1
ATOM 4047 O O . PHE A 1 499 ? -30.328 11.586 14.57 1 98.12 499 PHE A O 1
ATOM 4054 N N . TYR A 1 500 ? -31.578 9.75 14.68 1 98.44 500 TYR A N 1
ATOM 4055 C CA . TYR A 1 500 ? -32.5 10.336 15.656 1 98.44 500 TYR A CA 1
ATOM 4056 C C . TYR A 1 500 ? -31.781 10.539 17 1 98.44 500 TYR A C 1
ATOM 4058 O O . TYR A 1 500 ? -32.094 11.492 17.719 1 98.44 500 TYR A O 1
ATOM 4066 N N . ALA A 1 501 ? -30.906 9.633 17.312 1 98.38 501 ALA A N 1
ATOM 4067 C CA . ALA A 1 501 ? -30.078 9.844 18.516 1 98.38 501 ALA A CA 1
ATOM 4068 C C . ALA A 1 501 ? -29.266 11.125 18.391 1 98.38 501 ALA A C 1
ATOM 4070 O O . ALA A 1 501 ? -29.062 11.836 19.391 1 98.38 501 ALA A O 1
ATOM 4071 N N . GLY A 1 502 ? -28.766 11.414 17.188 1 98.5 502 GLY A N 1
ATOM 4072 C CA . GLY A 1 502 ? -28.062 12.672 16.953 1 98.5 502 GLY A CA 1
ATOM 4073 C C . GLY A 1 502 ? -28.922 13.891 17.172 1 98.5 502 GLY A C 1
ATOM 4074 O O . GLY A 1 502 ? -28.5 14.859 17.812 1 98.5 502 GLY A O 1
ATOM 4075 N N . LEU A 1 503 ? -30.172 13.828 16.688 1 98.38 503 LEU A N 1
ATOM 4076 C CA . LEU A 1 503 ? -31.109 14.914 16.922 1 98.38 503 LEU A CA 1
ATOM 4077 C C . LEU A 1 503 ? -31.375 15.102 18.406 1 98.38 503 LEU A C 1
ATOM 4079 O O . LEU A 1 503 ? -31.375 16.234 18.906 1 98.38 503 LEU A O 1
ATOM 4083 N N . LEU A 1 504 ? -31.547 13.992 19.047 1 98 504 LEU A N 1
ATOM 4084 C CA . LEU A 1 504 ? -31.828 14.023 20.484 1 98 504 LEU A CA 1
ATOM 4085 C C . LEU A 1 504 ? -30.641 14.602 21.25 1 98 504 LEU A C 1
ATOM 4087 O O . LEU A 1 504 ? -30.812 15.297 22.25 1 98 504 LEU A O 1
ATOM 4091 N N . ALA A 1 505 ? -29.453 14.25 20.828 1 98.31 505 ALA A N 1
ATOM 4092 C CA . ALA A 1 505 ? -28.25 14.812 21.453 1 98.31 505 ALA A CA 1
ATOM 4093 C C . ALA A 1 505 ? -28.25 16.328 21.359 1 98.31 505 ALA A C 1
ATOM 4095 O O . ALA A 1 505 ? -27.797 17.016 22.281 1 98.31 505 ALA A O 1
ATOM 4096 N N . GLY A 1 506 ? -28.672 16.859 20.188 1 97.69 506 GLY A N 1
ATOM 4097 C CA . GLY A 1 506 ? -28.781 18.297 20.047 1 97.69 506 GLY A CA 1
ATOM 4098 C C . GLY A 1 506 ? -29.688 18.938 21.094 1 97.69 506 GLY A C 1
ATOM 4099 O O . GLY A 1 506 ? -29.328 19.938 21.703 1 97.69 506 GLY A O 1
ATOM 4100 N N . VAL A 1 507 ? -30.812 18.312 21.391 1 97.31 507 VAL A N 1
ATOM 4101 C CA . VAL A 1 507 ? -31.781 18.797 22.375 1 97.31 507 VAL A CA 1
ATOM 4102 C C . VAL A 1 507 ? -31.172 18.734 23.766 1 97.31 507 VAL A C 1
ATOM 4104 O O . VAL A 1 507 ? -31.25 19.703 24.531 1 97.31 507 VAL A O 1
ATOM 4107 N N . VAL A 1 508 ? -30.547 17.656 24.031 1 97.38 508 VAL A N 1
ATOM 4108 C CA . VAL A 1 508 ? -30 17.422 25.359 1 97.38 508 VAL A CA 1
ATOM 4109 C C . VAL A 1 508 ? -28.859 18.391 25.641 1 97.38 508 VAL A C 1
ATOM 4111 O O . VAL A 1 508 ? -28.766 18.953 26.734 1 97.38 508 VAL A O 1
ATOM 4114 N N . VAL A 1 509 ? -28 18.562 24.75 1 97.44 509 VAL A N 1
ATOM 4115 C CA . VAL A 1 509 ? -26.859 19.469 24.906 1 97.44 509 VAL A CA 1
ATOM 4116 C C . VAL A 1 509 ? -27.359 20.891 25.141 1 97.44 509 VAL A C 1
ATOM 4118 O O . VAL A 1 509 ? -26.828 21.609 25.984 1 97.44 509 VAL A O 1
ATOM 4121 N N . GLU A 1 510 ? -28.359 21.281 24.359 1 95.62 510 GLU A N 1
ATOM 4122 C CA . GLU A 1 510 ? -28.953 22.609 24.516 1 95.62 510 GLU A CA 1
ATOM 4123 C C . GLU A 1 510 ? -29.5 22.812 25.922 1 95.62 510 GLU A C 1
ATOM 4125 O O . GLU A 1 510 ? -29.266 23.844 26.547 1 95.62 510 GLU A O 1
ATOM 4130 N N . GLU A 1 511 ? -30.172 21.828 26.438 1 95.5 511 GLU A N 1
ATOM 4131 C CA . GLU A 1 511 ? -30.75 21.906 27.781 1 95.5 511 GLU A CA 1
ATOM 4132 C C . GLU A 1 511 ? -29.672 21.922 28.844 1 95.5 511 GLU A C 1
ATOM 4134 O O . GLU A 1 511 ? -29.781 22.641 29.844 1 95.5 511 GLU A O 1
ATOM 4139 N N . LEU A 1 512 ? -28.688 21.125 28.656 1 96.5 512 LEU A N 1
ATOM 4140 C CA . LEU A 1 512 ? -27.594 21.047 29.625 1 96.5 512 LEU A CA 1
ATOM 4141 C C . LEU A 1 512 ? -26.812 22.344 29.656 1 96.5 512 LEU A C 1
ATOM 4143 O O . LEU A 1 512 ? -26.375 22.797 30.734 1 96.5 512 LEU A O 1
ATOM 4147 N N . LYS A 1 513 ? -26.594 22.891 28.547 1 94.75 513 LYS A N 1
ATOM 4148 C CA . LYS A 1 513 ? -25.906 24.188 28.484 1 94.75 513 LYS A CA 1
ATOM 4149 C C . LYS A 1 513 ? -26.719 25.281 29.188 1 94.75 513 LYS A C 1
ATOM 4151 O O . LYS A 1 513 ? -26.156 26.125 29.875 1 94.75 513 LYS A O 1
ATOM 4156 N N . LYS A 1 514 ? -28.031 25.25 28.984 1 94.62 514 LYS A N 1
ATOM 4157 C CA . LYS A 1 514 ? -28.922 26.219 29.609 1 94.62 514 LYS A CA 1
ATOM 4158 C C . LYS A 1 514 ? -28.859 26.109 31.141 1 94.62 514 LYS A C 1
ATOM 4160 O O . LYS A 1 514 ? -28.875 27.125 31.844 1 94.62 514 LYS A O 1
ATOM 4165 N N . ARG A 1 515 ? -28.656 24.969 31.531 1 96.06 515 ARG A N 1
ATOM 4166 C CA . ARG A 1 515 ? -28.641 24.719 32.969 1 96.06 515 ARG A CA 1
ATOM 4167 C C . ARG A 1 515 ? -27.219 24.812 33.531 1 96.06 515 ARG A C 1
ATOM 4169 O O . ARG A 1 515 ? -27 24.672 34.719 1 96.06 515 ARG A O 1
ATOM 4176 N N . LYS A 1 516 ? -26.188 24.953 32.781 1 95.06 516 LYS A N 1
ATOM 4177 C CA . LYS A 1 516 ? -24.781 25.094 33.125 1 95.06 516 LYS A CA 1
ATOM 4178 C C . LYS A 1 516 ? -24.281 23.875 33.875 1 95.06 516 LYS A C 1
ATOM 4180 O O . LYS A 1 516 ? -23.594 24 34.906 1 95.06 516 LYS A O 1
ATOM 4185 N N . ILE A 1 517 ? -24.672 22.781 33.438 1 94.25 517 ILE A N 1
ATOM 4186 C CA . ILE A 1 517 ? -24.25 21.516 34.031 1 94.25 517 ILE A CA 1
ATOM 4187 C C . ILE A 1 517 ? -22.906 21.094 33.469 1 94.25 517 ILE A C 1
ATOM 4189 O O . ILE A 1 517 ? -22.75 21.016 32.219 1 94.25 517 ILE A O 1
ATOM 4193 N N . LYS A 1 518 ? -21.906 20.844 34.375 1 93.31 518 LYS A N 1
ATOM 4194 C CA . LYS A 1 518 ? -20.594 20.359 34 1 93.31 518 LYS A CA 1
ATOM 4195 C C . LYS A 1 518 ? -20.219 19.078 34.75 1 93.31 518 LYS A C 1
ATOM 4197 O O . LYS A 1 518 ? -20.578 18.906 35.906 1 93.31 518 LYS A O 1
ATOM 4202 N N . PHE A 1 519 ? -19.594 18.234 34 1 94.06 519 PHE A N 1
ATOM 4203 C CA . PHE A 1 519 ? -19.125 17 34.594 1 94.06 519 PHE A CA 1
ATOM 4204 C C . PHE A 1 519 ? -17.672 17.125 35.062 1 94.06 519 PHE A C 1
ATOM 4206 O O . PHE A 1 519 ? -16.906 17.891 34.469 1 94.06 519 PHE A O 1
ATOM 4213 N N . SER A 1 520 ? -17.344 16.422 36.125 1 91.5 520 SER A N 1
ATOM 4214 C CA . SER A 1 520 ? -15.945 16.375 36.531 1 91.5 520 SER A CA 1
ATOM 4215 C C . SER A 1 520 ? -15.094 15.617 35.531 1 91.5 520 SER A C 1
ATOM 4217 O O . SER A 1 520 ? -15.602 14.781 34.781 1 91.5 520 SER A O 1
ATOM 4219 N N . LYS A 1 521 ? -13.852 15.844 35.469 1 86.25 521 LYS A N 1
ATOM 4220 C CA . LYS A 1 521 ? -12.945 15.195 34.5 1 86.25 521 LYS A CA 1
ATOM 4221 C C . LYS A 1 521 ? -12.914 13.688 34.719 1 86.25 521 LYS A C 1
ATOM 4223 O O . LYS A 1 521 ? -12.805 12.922 33.781 1 86.25 521 LYS A O 1
ATOM 4228 N N . LEU A 1 522 ? -12.969 13.281 35.938 1 88.81 522 LEU A N 1
ATOM 4229 C CA . LEU A 1 522 ? -12.969 11.852 36.25 1 88.81 522 LEU A CA 1
ATOM 4230 C C . LEU A 1 522 ? -14.203 11.18 35.656 1 88.81 522 LEU A C 1
ATOM 4232 O O . LEU A 1 522 ? -14.109 10.078 35.094 1 88.81 522 LEU A O 1
ATOM 4236 N N . VAL A 1 523 ? -15.305 11.852 35.781 1 94.12 523 VAL A N 1
ATOM 4237 C CA . VAL A 1 523 ? -16.547 11.297 35.25 1 94.12 523 VAL A CA 1
ATOM 4238 C C . VAL A 1 523 ? -16.484 11.25 33.719 1 94.12 523 VAL A C 1
ATOM 4240 O O . VAL A 1 523 ? -16.938 10.281 33.094 1 94.12 523 VAL A O 1
ATOM 4243 N N . VAL A 1 524 ? -15.938 12.273 33.156 1 94.44 524 VAL A N 1
ATOM 4244 C CA . VAL A 1 524 ? -15.836 12.359 31.703 1 94.44 524 VAL A CA 1
ATOM 4245 C C . VAL A 1 524 ? -14.969 11.219 31.172 1 94.44 524 VAL A C 1
ATOM 4247 O O . VAL A 1 524 ? -15.383 10.477 30.281 1 94.44 524 VAL A O 1
ATOM 4250 N N . TYR A 1 525 ? -13.789 10.961 31.766 1 91.12 525 TYR A N 1
ATOM 4251 C CA . TYR A 1 525 ? -12.859 9.961 31.25 1 91.12 525 TYR A CA 1
ATOM 4252 C C . TYR A 1 525 ? -13.312 8.555 31.641 1 91.12 525 TYR A C 1
ATOM 4254 O O . TYR A 1 525 ? -13.273 7.637 30.828 1 91.12 525 TYR A O 1
ATOM 4262 N N . ALA A 1 526 ? -13.688 8.383 32.906 1 95 526 ALA A N 1
ATOM 4263 C CA . ALA A 1 526 ? -14.164 7.078 33.344 1 95 526 ALA A CA 1
ATOM 4264 C C . ALA A 1 526 ? -15.445 6.688 32.625 1 95 526 ALA A C 1
ATOM 4266 O O . ALA A 1 526 ? -15.625 5.523 32.25 1 95 526 ALA A O 1
ATOM 4267 N N . GLY A 1 527 ? -16.344 7.699 32.5 1 96.69 527 GLY A N 1
ATOM 4268 C CA . GLY A 1 527 ? -17.562 7.441 31.734 1 96.69 527 GLY A CA 1
ATOM 4269 C C . GLY A 1 527 ? -17.297 7.039 30.297 1 96.69 527 GLY A C 1
ATOM 4270 O O . GLY A 1 527 ? -17.922 6.105 29.797 1 96.69 527 GLY A O 1
ATOM 4271 N N . THR A 1 528 ? -16.438 7.75 29.672 1 96.38 528 THR A N 1
ATOM 4272 C CA . THR A 1 528 ? -16.094 7.434 28.281 1 96.38 528 THR A CA 1
ATOM 4273 C C . THR A 1 528 ? -15.508 6.027 28.188 1 96.38 528 THR A C 1
ATOM 4275 O O . THR A 1 528 ? -15.844 5.273 27.266 1 96.38 528 THR A O 1
ATOM 4278 N N . LEU A 1 529 ? -14.648 5.625 29.094 1 96.06 529 LEU A N 1
ATOM 4279 C CA . LEU A 1 529 ? -14.023 4.309 29.094 1 96.06 529 LEU A CA 1
ATOM 4280 C C . LEU A 1 529 ? -15.055 3.215 29.328 1 96.06 529 LEU A C 1
ATOM 4282 O O . LEU A 1 529 ? -15.078 2.209 28.609 1 96.06 529 LEU A O 1
ATOM 4286 N N . VAL A 1 530 ? -15.883 3.416 30.266 1 97.62 530 VAL A N 1
ATOM 4287 C CA . VAL A 1 530 ? -16.875 2.408 30.641 1 97.62 530 VAL A CA 1
ATOM 4288 C C . VAL A 1 530 ? -17.891 2.248 29.5 1 97.62 530 VAL A C 1
ATOM 4290 O O . VAL A 1 530 ? -18.172 1.13 29.078 1 97.62 530 VAL A O 1
ATOM 4293 N N . ILE A 1 531 ? -18.406 3.33 29 1 97.81 531 ILE A N 1
ATOM 4294 C CA . ILE A 1 531 ? -19.422 3.293 27.953 1 97.81 531 ILE A CA 1
ATOM 4295 C C . ILE A 1 531 ? -18.828 2.674 26.688 1 97.81 531 ILE A C 1
ATOM 4297 O O . ILE A 1 531 ? -19.469 1.828 26.047 1 97.81 531 ILE A O 1
ATOM 4301 N N . SER A 1 532 ? -17.641 3.07 26.328 1 97.25 532 SER A N 1
ATOM 4302 C CA . SER A 1 532 ? -17 2.52 25.141 1 97.25 532 SER A CA 1
ATOM 4303 C C . SER A 1 532 ? -16.75 1.021 25.281 1 97.25 532 SER A C 1
ATOM 4305 O O . SER A 1 532 ? -16.984 0.255 24.344 1 97.25 532 SER A O 1
ATOM 4307 N N . THR A 1 533 ? -16.297 0.563 26.469 1 97.38 533 THR A N 1
ATOM 4308 C CA . THR A 1 533 ? -16.016 -0.847 26.688 1 97.38 533 THR A CA 1
ATOM 4309 C C . THR A 1 533 ? -17.281 -1.684 26.625 1 97.38 533 THR A C 1
ATOM 4311 O O . THR A 1 533 ? -17.312 -2.744 26 1 97.38 533 THR A O 1
ATOM 4314 N N . VAL A 1 534 ? -18.297 -1.167 27.219 1 97.44 534 VAL A N 1
ATOM 4315 C CA . VAL A 1 534 ? -19.562 -1.887 27.219 1 97.44 534 VAL A CA 1
ATOM 4316 C C . VAL A 1 534 ? -20.125 -1.955 25.797 1 97.44 534 VAL A C 1
ATOM 4318 O O . VAL A 1 534 ? -20.578 -3.014 25.344 1 97.44 534 VAL A O 1
ATOM 4321 N N . CYS A 1 535 ? -20.141 -0.859 25.094 1 97.44 535 CYS A N 1
ATOM 4322 C CA . CYS A 1 535 ? -20.672 -0.813 23.734 1 97.44 535 CYS A CA 1
ATOM 4323 C C . CYS A 1 535 ? -19.859 -1.694 22.797 1 97.44 535 CYS A C 1
ATOM 4325 O O . CYS A 1 535 ? -20.406 -2.383 21.938 1 97.44 535 CYS A O 1
ATOM 4327 N N . ILE A 1 536 ? -18.547 -1.676 22.953 1 96.19 536 ILE A N 1
ATOM 4328 C CA . ILE A 1 536 ? -17.703 -2.521 22.125 1 96.19 536 ILE A CA 1
ATOM 4329 C C . ILE A 1 536 ? -17.969 -3.992 22.438 1 96.19 536 ILE A C 1
ATOM 4331 O O . ILE A 1 536 ? -18 -4.832 21.547 1 96.19 536 ILE A O 1
ATOM 4335 N N . TRP A 1 537 ? -18.156 -4.281 23.719 1 96.62 537 TRP A N 1
ATOM 4336 C CA . TRP A 1 537 ? -18.469 -5.648 24.109 1 96.62 537 TRP A CA 1
ATOM 4337 C C . TRP A 1 537 ? -19.781 -6.105 23.469 1 96.62 537 TRP A C 1
ATOM 4339 O O . TRP A 1 537 ? -19.875 -7.234 22.984 1 96.62 537 TRP A O 1
ATOM 4349 N N . VAL A 1 538 ? -20.734 -5.273 23.422 1 96.75 538 VAL A N 1
ATOM 4350 C CA . VAL A 1 538 ? -22.016 -5.586 22.797 1 96.75 538 VAL A CA 1
ATOM 4351 C C . VAL A 1 538 ? -21.828 -5.812 21.312 1 96.75 538 VAL A C 1
ATOM 4353 O O . VAL A 1 538 ? -22.391 -6.754 20.734 1 96.75 538 VAL A O 1
ATOM 4356 N N . GLN A 1 539 ? -21.078 -4.977 20.688 1 96 539 GLN A N 1
ATOM 4357 C CA . GLN A 1 539 ? -20.812 -5.117 19.266 1 96 539 GLN A CA 1
ATOM 4358 C C . GLN A 1 539 ? -20.125 -6.449 18.953 1 96 539 GLN A C 1
ATOM 4360 O O . GLN A 1 539 ? -20.516 -7.156 18.031 1 96 539 GLN A O 1
ATOM 4365 N N . LEU A 1 540 ? -19.109 -6.824 19.781 1 95.44 540 LEU A N 1
ATOM 4366 C CA . LEU A 1 540 ? -18.312 -8.016 19.531 1 95.44 540 LEU A CA 1
ATOM 4367 C C . LEU A 1 540 ? -19.094 -9.281 19.891 1 95.44 540 LEU A C 1
ATOM 4369 O O . LEU A 1 540 ? -18.75 -10.375 19.438 1 95.44 540 LEU A O 1
ATOM 4373 N N . TYR A 1 541 ? -20.141 -9.117 20.672 1 95.19 541 TYR A N 1
ATOM 4374 C CA . TYR A 1 541 ? -20.984 -10.25 21.016 1 95.19 541 TYR A CA 1
ATOM 4375 C C . TYR A 1 541 ? -21.562 -10.906 19.766 1 95.19 541 TYR A C 1
ATOM 4377 O O . TYR A 1 541 ? -21.828 -12.109 19.75 1 95.19 541 TYR A O 1
ATOM 4385 N N . GLY A 1 542 ? -21.672 -10.203 18.688 1 94.81 542 GLY A N 1
ATOM 4386 C CA . GLY A 1 542 ? -22.266 -10.711 17.453 1 94.81 542 GLY A CA 1
ATOM 4387 C C . GLY A 1 542 ? -21.484 -11.867 16.859 1 94.81 542 GLY A C 1
ATOM 4388 O O . GLY A 1 542 ? -22 -12.617 16.016 1 94.81 542 GLY A O 1
ATOM 4389 N N . VAL A 1 543 ? -20.297 -12.125 17.297 1 94.06 543 VAL A N 1
ATOM 4390 C CA . VAL A 1 543 ? -19.438 -13.172 16.734 1 94.06 543 VAL A CA 1
ATOM 4391 C C . VAL A 1 543 ? -20.047 -14.539 17.062 1 94.06 543 VAL A C 1
ATOM 4393 O O . VAL A 1 543 ? -19.828 -15.508 16.312 1 94.06 543 VAL A O 1
ATOM 4396 N N . VAL A 1 544 ? -20.844 -14.641 18.062 1 93.19 544 VAL A N 1
ATOM 4397 C CA . VAL A 1 544 ? -21.438 -15.898 18.469 1 93.19 544 VAL A CA 1
ATOM 4398 C C . VAL A 1 544 ? -22.391 -16.406 17.391 1 93.19 544 VAL A C 1
ATOM 4400 O O . VAL A 1 544 ? -22.625 -17.609 17.266 1 93.19 544 VAL A O 1
ATOM 4403 N N . PHE A 1 545 ? -22.859 -15.523 16.578 1 93.44 545 PHE A N 1
ATOM 4404 C CA . PHE A 1 545 ? -23.859 -15.891 15.578 1 93.44 545 PHE A CA 1
ATOM 4405 C C . PHE A 1 545 ? -23.203 -16.594 14.391 1 93.44 545 PHE A C 1
ATOM 4407 O O . PHE A 1 545 ? -23.906 -17.125 13.523 1 93.44 545 PHE A O 1
ATOM 4414 N N . TYR A 1 546 ? -21.891 -16.641 14.344 1 91.38 546 TYR A N 1
ATOM 4415 C CA . TYR A 1 546 ? -21.188 -17.328 13.273 1 91.38 546 TYR A CA 1
ATOM 4416 C C . TYR A 1 546 ? -21.078 -18.828 13.57 1 91.38 546 TYR A C 1
ATOM 4418 O O . TYR A 1 546 ? -20.734 -19.609 12.688 1 91.38 546 TYR A O 1
ATOM 4426 N N . ASP A 1 547 ? -21.359 -19.141 14.82 1 88.06 547 ASP A N 1
ATOM 4427 C CA . ASP A 1 547 ? -21.406 -20.562 15.172 1 88.06 547 ASP A CA 1
ATOM 4428 C C . ASP A 1 547 ? -22.672 -21.219 14.633 1 88.06 547 ASP A C 1
ATOM 4430 O O . ASP A 1 547 ? -23.766 -21.016 15.172 1 88.06 547 ASP A O 1
ATOM 4434 N N . THR A 1 548 ? -22.516 -22 13.703 1 82.38 548 THR A N 1
ATOM 4435 C CA . THR A 1 548 ? -23.641 -22.609 13.008 1 82.38 548 THR A CA 1
ATOM 4436 C C . THR A 1 548 ? -24.281 -23.703 13.859 1 82.38 548 THR A C 1
ATOM 4438 O O . THR A 1 548 ? -25.406 -24.125 13.602 1 82.38 548 THR A O 1
ATOM 4441 N N . SER A 1 549 ? -23.609 -24.172 14.852 1 83.31 549 SER A N 1
ATOM 4442 C CA . SER A 1 549 ? -24.141 -25.234 15.711 1 83.31 549 SER A CA 1
ATOM 4443 C C . SER A 1 549 ? -25.047 -24.656 16.781 1 83.31 549 SER A C 1
ATOM 4445 O O . SER A 1 549 ? -25.828 -25.391 17.406 1 83.31 549 SER A O 1
ATOM 4447 N N . ARG A 1 550 ? -25.109 -23.391 16.875 1 89 550 ARG A N 1
ATOM 4448 C CA . ARG A 1 550 ? -25.938 -22.75 17.891 1 89 550 ARG A CA 1
ATOM 4449 C C . ARG A 1 550 ? -27.391 -22.641 17.422 1 89 550 ARG A C 1
ATOM 4451 O O . ARG A 1 550 ? -27.656 -22.219 16.281 1 89 550 ARG A O 1
ATOM 4458 N N . PRO A 1 551 ? -28.266 -23.062 18.234 1 93.38 551 PRO A N 1
ATOM 4459 C CA . PRO A 1 551 ? -29.672 -22.953 17.828 1 93.38 551 PRO A CA 1
ATOM 4460 C C . PRO A 1 551 ? -30.125 -21.5 17.672 1 93.38 551 PRO A C 1
ATOM 4462 O O . PRO A 1 551 ? -29.703 -20.625 18.453 1 93.38 551 PRO A O 1
ATOM 4465 N N . TYR A 1 552 ? -30.953 -21.281 16.688 1 94.25 552 TYR A N 1
ATOM 4466 C CA . TYR A 1 552 ? -31.484 -19.953 16.422 1 94.25 552 TYR A CA 1
ATOM 4467 C C . TYR A 1 552 ? -32.438 -19.516 17.516 1 94.25 552 TYR A C 1
ATOM 4469 O O . TYR A 1 552 ? -33.344 -20.266 17.875 1 94.25 552 TYR A O 1
ATOM 4477 N N . ASN A 1 553 ? -32.219 -18.422 18.141 1 96.5 553 ASN A N 1
ATOM 4478 C CA . ASN A 1 553 ? -33.094 -17.781 19.125 1 96.5 553 ASN A CA 1
ATOM 4479 C C . ASN A 1 553 ? -33.594 -16.422 18.641 1 96.5 553 ASN A C 1
ATOM 4481 O O . ASN A 1 553 ? -32.812 -15.461 18.609 1 96.5 553 ASN A O 1
ATOM 4485 N N . ALA A 1 554 ? -34.844 -16.344 18.359 1 96.44 554 ALA A N 1
ATOM 4486 C CA . ALA A 1 554 ? -35.438 -15.141 17.766 1 96.44 554 ALA A CA 1
ATOM 4487 C C . ALA A 1 554 ? -35.312 -13.945 18.688 1 96.44 554 ALA A C 1
ATOM 4489 O O . ALA A 1 554 ? -35.062 -12.82 18.234 1 96.44 554 ALA A O 1
ATOM 4490 N N . MET A 1 555 ? -35.531 -14.148 19.984 1 96.88 555 MET A N 1
ATOM 4491 C CA . MET A 1 555 ? -35.438 -13.062 20.953 1 96.88 555 MET A CA 1
ATOM 4492 C C . MET A 1 555 ? -34.031 -12.523 21.047 1 96.88 555 MET A C 1
ATOM 4494 O O . MET A 1 555 ? -33.812 -11.305 21.031 1 96.88 555 MET A O 1
ATOM 4498 N N . GLU A 1 556 ? -33.094 -13.414 21.094 1 96.94 556 GLU A N 1
ATOM 4499 C CA . GLU A 1 556 ? -31.688 -13.016 21.156 1 96.94 556 GLU A CA 1
ATOM 4500 C C . GLU A 1 556 ? -31.281 -12.227 19.922 1 96.94 556 GLU A C 1
ATOM 4502 O O . GLU A 1 556 ? -30.625 -11.18 20.031 1 96.94 556 GLU A O 1
ATOM 4507 N N . GLN A 1 557 ? -31.656 -12.742 18.812 1 97.38 557 GLN A N 1
ATOM 4508 C CA . GLN A 1 557 ? -31.328 -12.086 17.547 1 97.38 557 GLN A CA 1
ATOM 4509 C C . GLN A 1 557 ? -32 -10.719 17.438 1 97.38 557 GLN A C 1
ATOM 4511 O O . GLN A 1 557 ? -31.359 -9.75 17.016 1 97.38 557 GLN A O 1
ATOM 4516 N N . SER A 1 558 ? -33.25 -10.648 17.828 1 97.62 558 SER A N 1
ATOM 4517 C CA . SER A 1 558 ? -33.969 -9.398 17.734 1 97.62 558 SER A CA 1
ATOM 4518 C C . SER A 1 558 ? -33.406 -8.352 18.688 1 97.62 558 SER A C 1
ATOM 4520 O O . SER A 1 558 ? -33.312 -7.176 18.328 1 97.62 558 SER A O 1
ATOM 4522 N N . LEU A 1 559 ? -33.062 -8.711 19.844 1 97.31 559 LEU A N 1
ATOM 4523 C CA . LEU A 1 559 ? -32.469 -7.793 20.812 1 97.31 559 LEU A CA 1
ATOM 4524 C C . LEU A 1 559 ? -31.109 -7.301 20.312 1 97.31 559 LEU A C 1
ATOM 4526 O O . LEU A 1 559 ? -30.781 -6.117 20.438 1 97.31 559 LEU A O 1
ATOM 4530 N N . TYR A 1 560 ? -30.375 -8.273 19.781 1 97.25 560 TYR A N 1
ATOM 4531 C CA . TYR A 1 560 ? -29.062 -7.867 19.266 1 97.25 560 TYR A CA 1
ATOM 4532 C C . TYR A 1 560 ? -29.219 -6.91 18.094 1 97.25 560 TYR A C 1
ATOM 4534 O O . TYR A 1 560 ? -28.422 -5.98 17.938 1 97.25 560 TYR A O 1
ATOM 4542 N N . ALA A 1 561 ? -30.172 -7.133 17.234 1 96.69 561 ALA A N 1
ATOM 4543 C CA . ALA A 1 561 ? -30.422 -6.238 16.109 1 96.69 561 ALA A CA 1
ATOM 4544 C C . ALA A 1 561 ? -30.656 -4.805 16.578 1 96.69 561 ALA A C 1
ATOM 4546 O O . ALA A 1 561 ? -30.219 -3.852 15.93 1 96.69 561 ALA A O 1
ATOM 4547 N N . VAL A 1 562 ? -31.297 -4.637 17.672 1 96.38 562 VAL A N 1
ATOM 4548 C CA . VAL A 1 562 ? -31.594 -3.326 18.25 1 96.38 562 VAL A CA 1
ATOM 4549 C C . VAL A 1 562 ? -30.328 -2.75 18.891 1 96.38 562 VAL A C 1
ATOM 4551 O O . VAL A 1 562 ? -29.922 -1.626 18.578 1 96.38 562 VAL A O 1
ATOM 4554 N N . PHE A 1 563 ? -29.672 -3.504 19.672 1 95.38 563 PHE A N 1
ATOM 4555 C CA . PHE A 1 563 ? -28.562 -3.016 20.469 1 95.38 563 PHE A CA 1
ATOM 4556 C C . PHE A 1 563 ? -27.344 -2.74 19.578 1 95.38 563 PHE A C 1
ATOM 4558 O O . PHE A 1 563 ? -26.578 -1.822 19.859 1 95.38 563 PHE A O 1
ATOM 4565 N N . SER A 1 564 ? -27.172 -3.566 18.609 1 93.44 564 SER A N 1
ATOM 4566 C CA . SER A 1 564 ? -26 -3.387 17.734 1 93.44 564 SER A CA 1
ATOM 4567 C C . SER A 1 564 ? -26.031 -2.031 17.047 1 93.44 564 SER A C 1
ATOM 4569 O O . SER A 1 564 ? -25 -1.413 16.828 1 93.44 564 SER A O 1
ATOM 4571 N N . HIS A 1 565 ? -27.172 -1.485 16.703 1 91.62 565 HIS A N 1
ATOM 4572 C CA . HIS A 1 565 ? -27.312 -0.192 16.047 1 91.62 565 HIS A CA 1
ATOM 4573 C C . HIS A 1 565 ? -27.281 0.95 17.062 1 91.62 565 HIS A C 1
ATOM 4575 O O . HIS A 1 565 ? -27.219 2.121 16.672 1 91.62 565 HIS A O 1
ATOM 4581 N N . CYS A 1 566 ? -27.203 0.627 18.312 1 95.19 566 CYS A N 1
ATOM 4582 C CA . CYS A 1 566 ? -27.141 1.643 19.359 1 95.19 566 CYS A CA 1
ATOM 4583 C C . CYS A 1 566 ? -25.719 1.849 19.844 1 95.19 566 CYS A C 1
ATOM 4585 O O . CYS A 1 566 ? -25.406 2.869 20.469 1 95.19 566 CYS A O 1
ATOM 4587 N N . THR A 1 567 ? -24.844 0.951 19.562 1 96.25 567 THR A N 1
ATOM 4588 C CA . THR A 1 567 ? -23.516 0.966 20.172 1 96.25 567 THR A CA 1
ATOM 4589 C C . THR A 1 567 ? -22.781 2.252 19.812 1 96.25 567 THR A C 1
ATOM 4591 O O . THR A 1 567 ? -22.438 3.039 20.703 1 96.25 567 THR A O 1
ATOM 4594 N N . TRP A 1 568 ? -22.641 2.574 18.547 1 96.75 568 TRP A N 1
ATOM 4595 C CA . TRP A 1 568 ? -21.922 3.775 18.141 1 96.75 568 TRP A CA 1
ATOM 4596 C C . TRP A 1 568 ? -22.703 5.031 18.516 1 96.75 568 TRP A C 1
ATOM 4598 O O . TRP A 1 568 ? -22.109 6.059 18.859 1 96.75 568 TRP A O 1
ATOM 4608 N N . ALA A 1 569 ? -24.031 4.938 18.453 1 97.5 569 ALA A N 1
ATOM 4609 C CA . ALA A 1 569 ? -24.875 6.078 18.812 1 97.5 569 ALA A CA 1
ATOM 4610 C C . ALA A 1 569 ? -24.688 6.461 20.281 1 97.5 569 ALA A C 1
ATOM 4612 O O . ALA A 1 569 ? -24.578 7.645 20.609 1 97.5 569 ALA A O 1
ATOM 4613 N N . VAL A 1 570 ? -24.609 5.48 21.141 1 98.06 570 VAL A N 1
ATOM 4614 C CA . VAL A 1 570 ? -24.453 5.73 22.562 1 98.06 570 VAL A CA 1
ATOM 4615 C C . VAL A 1 570 ? -23.062 6.305 22.844 1 98.06 570 VAL A C 1
ATOM 4617 O O . VAL A 1 570 ? -22.922 7.25 23.625 1 98.06 570 VAL A O 1
ATOM 4620 N N . ILE A 1 571 ? -22.078 5.738 22.25 1 97.94 571 ILE A N 1
ATOM 4621 C CA . ILE A 1 571 ? -20.719 6.23 22.422 1 97.94 571 ILE A CA 1
ATOM 4622 C C . ILE A 1 571 ? -20.641 7.695 22 1 97.94 571 ILE A C 1
ATOM 4624 O O . ILE A 1 571 ? -20.141 8.539 22.75 1 97.94 571 ILE A O 1
ATOM 4628 N N . LEU A 1 572 ? -21.203 8.008 20.844 1 98.06 572 LEU A N 1
ATOM 4629 C CA . LEU A 1 572 ? -21.109 9.359 20.297 1 98.06 572 LEU A CA 1
ATOM 4630 C C . LEU A 1 572 ? -22 10.312 21.094 1 98.06 572 LEU A C 1
ATOM 4632 O O . LEU A 1 572 ? -21.656 11.492 21.25 1 98.06 572 LEU A O 1
ATOM 4636 N N . PHE A 1 573 ? -23.125 9.789 21.547 1 98.38 573 PHE A N 1
ATOM 4637 C CA . PHE A 1 573 ? -24.016 10.586 22.391 1 98.38 573 PHE A CA 1
ATOM 4638 C C . PHE A 1 573 ? -23.266 11.062 23.641 1 98.38 573 PHE A C 1
ATOM 4640 O O . PHE A 1 573 ? -23.297 12.25 23.984 1 98.38 573 PHE A O 1
ATOM 4647 N N . TRP A 1 574 ? -22.578 10.195 24.266 1 97.88 574 TRP A N 1
ATOM 4648 C CA . TRP A 1 574 ? -21.812 10.516 25.453 1 97.88 574 TRP A CA 1
ATOM 4649 C C . TRP A 1 574 ? -20.672 11.492 25.125 1 97.88 574 TRP A C 1
ATOM 4651 O O . TRP A 1 574 ? -20.484 12.484 25.828 1 97.88 574 TRP A O 1
ATOM 4661 N N . ILE A 1 575 ? -19.938 11.234 24.062 1 96.88 575 ILE A N 1
ATOM 4662 C CA . ILE A 1 575 ? -18.828 12.086 23.656 1 96.88 575 ILE A CA 1
ATOM 4663 C C . ILE A 1 575 ? -19.344 13.492 23.359 1 96.88 575 ILE A C 1
ATOM 4665 O O . ILE A 1 575 ? -18.703 14.484 23.75 1 96.88 575 ILE A O 1
ATOM 4669 N N . THR A 1 576 ? -20.484 13.578 22.703 1 97.56 576 THR A N 1
ATOM 4670 C CA . THR A 1 576 ? -21.078 14.859 22.328 1 97.56 576 THR A CA 1
ATOM 4671 C C . THR A 1 576 ? -21.469 15.664 23.562 1 97.56 576 THR A C 1
ATOM 4673 O O . THR A 1 576 ? -21.125 16.844 23.688 1 97.56 576 THR A O 1
ATOM 4676 N N . ILE A 1 577 ? -22.078 15.008 24.531 1 97 577 ILE A N 1
ATOM 4677 C CA . ILE A 1 577 ? -22.531 15.664 25.75 1 97 577 ILE A CA 1
ATOM 4678 C C . ILE A 1 577 ? -21.312 16.172 26.531 1 97 577 ILE A C 1
ATOM 4680 O O . ILE A 1 577 ? -21.281 17.328 26.953 1 97 577 ILE A O 1
ATOM 4684 N N . CYS A 1 578 ? -20.344 15.375 26.656 1 96.25 578 CYS A N 1
ATOM 4685 C CA . CYS A 1 578 ? -19.156 15.727 27.422 1 96.25 578 CYS A CA 1
ATOM 4686 C C . CYS A 1 578 ? -18.359 16.828 26.734 1 96.25 578 CYS A C 1
ATOM 4688 O O . CYS A 1 578 ? -17.859 17.75 27.391 1 96.25 578 CYS A O 1
ATOM 4690 N N . HIS A 1 579 ? -18.219 16.75 25.469 1 95.44 579 HIS A N 1
ATOM 4691 C CA . HIS A 1 579 ? -17.422 17.719 24.703 1 95.44 579 HIS A CA 1
ATOM 4692 C C . HIS A 1 579 ? -18.031 19.125 24.797 1 95.44 579 HIS A C 1
ATOM 4694 O O . HIS A 1 579 ? -17.312 20.109 24.984 1 95.44 579 HIS A O 1
ATOM 4700 N N . PHE A 1 580 ? -19.344 19.25 24.703 1 95.5 580 PHE A N 1
ATOM 4701 C CA . PHE A 1 580 ? -19.984 20.562 24.594 1 95.5 580 PHE A CA 1
ATOM 4702 C C . PHE A 1 580 ? -20.328 21.125 25.969 1 95.5 580 PHE A C 1
ATOM 4704 O O . PHE A 1 580 ? -20.703 22.281 26.078 1 95.5 580 PHE A O 1
ATOM 4711 N N . THR A 1 581 ? -20.141 20.344 27.031 1 94.5 581 THR A N 1
ATOM 4712 C CA . THR A 1 581 ? -20.406 20.859 28.375 1 94.5 581 THR A CA 1
ATOM 4713 C C . THR A 1 581 ? -19.109 21.047 29.141 1 94.5 581 THR A C 1
ATOM 4715 O O . THR A 1 581 ? -18.719 22.172 29.453 1 94.5 581 THR A O 1
ATOM 4718 N N . SER A 1 582 ? -18.328 19.969 29.344 1 91.94 582 SER A N 1
ATOM 4719 C CA . SER A 1 582 ? -17.125 19.984 30.172 1 91.94 582 SER A CA 1
ATOM 4720 C C . SER A 1 582 ? -15.859 19.984 29.328 1 91.94 582 SER A C 1
ATOM 4722 O O . SER A 1 582 ? -14.836 20.547 29.719 1 91.94 582 SER A O 1
ATOM 4724 N N . GLY A 1 583 ? -15.922 19.422 28.266 1 89.75 583 GLY A N 1
ATOM 4725 C CA . GLY A 1 583 ? -14.742 19.312 27.422 1 89.75 583 GLY A CA 1
ATOM 4726 C C . GLY A 1 583 ? -13.836 18.156 27.812 1 89.75 583 GLY A C 1
ATOM 4727 O O . GLY A 1 583 ? -13.961 17.594 28.906 1 89.75 583 GLY A O 1
ATOM 4728 N N . TYR A 1 584 ? -12.938 17.734 26.938 1 88.94 584 TYR A N 1
ATOM 4729 C CA . TYR A 1 584 ? -12.023 16.609 27.156 1 88.94 584 TYR A CA 1
ATOM 4730 C C . TYR A 1 584 ? -10.602 17.109 27.375 1 88.94 584 TYR A C 1
ATOM 4732 O O . TYR A 1 584 ? -9.672 16.312 27.484 1 88.94 584 TYR A O 1
ATOM 4740 N N . GLY A 1 585 ? -10.391 18.359 27.438 1 81.44 585 GLY A N 1
ATOM 4741 C CA . GLY A 1 585 ? -9.062 18.906 27.688 1 81.44 585 GLY A CA 1
ATOM 4742 C C . GLY A 1 585 ? -8.117 18.734 26.516 1 81.44 585 GLY A C 1
ATOM 4743 O O . GLY A 1 585 ? -8.523 18.891 25.359 1 81.44 585 GLY A O 1
ATOM 4744 N N . PRO A 1 586 ? -6.867 18.359 26.766 1 77.12 586 PRO A N 1
ATOM 4745 C CA . PRO A 1 586 ? -5.855 18.312 25.703 1 77.12 586 PRO A CA 1
ATOM 4746 C C . PRO A 1 586 ? -6.09 17.156 24.719 1 77.12 586 PRO A C 1
ATOM 4748 O O . PRO A 1 586 ? -5.625 17.219 23.578 1 77.12 586 PRO A O 1
ATOM 4751 N N . ILE A 1 587 ? -6.801 16.203 25.109 1 79.81 587 ILE A N 1
ATOM 4752 C CA . ILE A 1 587 ? -7.031 15.039 24.266 1 79.81 587 ILE A CA 1
ATOM 4753 C C . ILE A 1 587 ? -7.91 15.43 23.078 1 79.81 587 ILE A C 1
ATOM 4755 O O . ILE A 1 587 ? -7.922 14.734 22.062 1 79.81 587 ILE A O 1
ATOM 4759 N N . GLU A 1 588 ? -8.594 16.516 23.203 1 87.38 588 GLU A N 1
ATOM 4760 C CA . GLU A 1 588 ? -9.469 17 22.141 1 87.38 588 GLU A CA 1
ATOM 4761 C C . GLU A 1 588 ? -8.664 17.375 20.891 1 87.38 588 GLU A C 1
ATOM 4763 O O . GLU A 1 588 ? -9.188 17.328 19.781 1 87.38 588 GLU A O 1
ATOM 4768 N N . LYS A 1 589 ? -7.398 17.672 21.141 1 85.38 589 LYS A N 1
ATOM 4769 C CA . LYS A 1 589 ? -6.547 18.109 20.047 1 85.38 589 LYS A CA 1
ATOM 4770 C C . LYS A 1 589 ? -6.27 16.969 19.078 1 85.38 589 LYS A C 1
ATOM 4772 O O . LYS A 1 589 ? -5.941 17.188 17.906 1 85.38 589 LYS A O 1
ATOM 4777 N N . LEU A 1 590 ? -6.465 15.805 19.516 1 87 590 LEU A N 1
ATOM 4778 C CA . LEU A 1 590 ? -6.258 14.641 18.656 1 87 590 LEU A CA 1
ATOM 4779 C C . LEU A 1 590 ? -7.32 14.57 17.562 1 87 590 LEU A C 1
ATOM 4781 O O . LEU A 1 590 ? -7.051 14.109 16.453 1 87 590 LEU A O 1
ATOM 4785 N N . LEU A 1 591 ? -8.484 15.062 17.891 1 92.88 591 LEU A N 1
ATOM 4786 C CA . LEU A 1 591 ? -9.594 15 16.953 1 92.88 591 LEU A CA 1
ATOM 4787 C C . LEU A 1 591 ? -9.898 16.391 16.375 1 92.88 591 LEU A C 1
ATOM 4789 O O . LEU A 1 591 ? -10.734 16.516 15.492 1 92.88 591 LEU A O 1
ATOM 4793 N N . ASN A 1 592 ? -9.266 17.328 16.922 1 93.19 592 ASN A N 1
ATOM 4794 C CA . ASN A 1 592 ? -9.445 18.719 16.484 1 93.19 592 ASN A CA 1
ATOM 4795 C C . ASN A 1 592 ? -8.117 19.344 16.094 1 93.19 592 ASN A C 1
ATOM 4797 O O . ASN A 1 592 ? -7.516 20.078 16.875 1 93.19 592 ASN A O 1
ATOM 4801 N N . ASN A 1 593 ? -7.695 19.109 14.984 1 91.44 593 ASN A N 1
ATOM 4802 C CA . ASN A 1 593 ? -6.48 19.703 14.422 1 91.44 593 ASN A CA 1
ATOM 4803 C C . ASN A 1 593 ? -6.605 19.906 12.914 1 91.44 593 ASN A C 1
ATOM 4805 O O . ASN A 1 593 ? -7.586 19.484 12.305 1 91.44 593 ASN A O 1
ATOM 4809 N N . ARG A 1 594 ? -5.684 20.516 12.336 1 91.25 594 ARG A N 1
ATOM 4810 C CA . ARG A 1 594 ? -5.746 20.906 10.93 1 91.25 594 ARG A CA 1
ATOM 4811 C C . ARG A 1 594 ? -5.824 19.672 10.023 1 91.25 594 ARG A C 1
ATOM 4813 O O . ARG A 1 594 ? -6.539 19.688 9.023 1 91.25 594 ARG A O 1
ATOM 4820 N N . LEU A 1 595 ? -5.16 18.641 10.359 1 92.31 595 LEU A N 1
ATOM 4821 C CA . LEU A 1 595 ? -5.137 17.438 9.539 1 92.31 595 LEU A CA 1
ATOM 4822 C C . LEU A 1 595 ? -6.488 16.719 9.57 1 92.31 595 LEU A C 1
ATOM 4824 O O . LEU A 1 595 ? -7.035 16.375 8.523 1 92.31 595 LEU A O 1
ATOM 4828 N N . THR A 1 596 ? -7.023 16.562 10.719 1 95.62 596 THR A N 1
ATOM 4829 C CA . THR A 1 596 ? -8.273 15.828 10.859 1 95.62 596 THR A CA 1
ATOM 4830 C C . THR A 1 596 ? -9.43 16.609 10.25 1 95.62 596 THR A C 1
ATOM 4832 O O . THR A 1 596 ? -10.344 16.016 9.664 1 95.62 596 THR A O 1
ATOM 4835 N N . VAL A 1 597 ? -9.383 17.906 10.414 1 96.75 597 VAL A N 1
ATOM 4836 C CA . VAL A 1 597 ? -10.445 18.734 9.844 1 96.75 597 VAL A CA 1
ATOM 4837 C C . VAL A 1 597 ? -10.398 18.656 8.32 1 96.75 597 VAL A C 1
ATOM 4839 O O . VAL A 1 597 ? -11.438 18.484 7.668 1 96.75 597 VAL A O 1
ATOM 4842 N N . THR A 1 598 ? -9.164 18.688 7.766 1 96.5 598 THR A N 1
ATOM 4843 C CA . THR A 1 598 ? -8.992 18.609 6.32 1 96.5 598 THR A CA 1
ATOM 4844 C C . THR A 1 598 ? -9.469 17.266 5.793 1 96.5 598 THR A C 1
ATOM 4846 O O . THR A 1 598 ? -10.242 17.203 4.836 1 96.5 598 THR A O 1
ATOM 4849 N N . LEU A 1 599 ? -9.125 16.203 6.445 1 97.5 599 LEU A N 1
ATOM 4850 C CA . LEU A 1 599 ? -9.508 14.859 6.02 1 97.5 599 LEU A CA 1
ATOM 4851 C C . LEU A 1 599 ? -11 14.625 6.254 1 97.5 599 LEU A C 1
ATOM 4853 O O . LEU A 1 599 ? -11.641 13.891 5.496 1 97.5 599 LEU A O 1
ATOM 4857 N N . GLY A 1 600 ? -11.484 15.242 7.305 1 97.81 600 GLY A N 1
ATOM 4858 C CA . GLY A 1 600 ? -12.898 15.109 7.602 1 97.81 600 GLY A CA 1
ATOM 4859 C C . GLY A 1 600 ? -13.789 15.758 6.555 1 97.81 600 GLY A C 1
ATOM 4860 O O . GLY A 1 600 ? -14.859 15.234 6.234 1 97.81 600 GLY A O 1
ATOM 4861 N N . ARG A 1 601 ? -13.305 16.828 5.98 1 97.06 601 ARG A N 1
ATOM 4862 C CA . ARG A 1 601 ? -14.055 17.531 4.949 1 97.06 601 ARG A CA 1
ATOM 4863 C C . ARG A 1 601 ? -14.125 16.703 3.662 1 97.06 601 ARG A C 1
ATOM 4865 O O . ARG A 1 601 ? -15.016 16.922 2.836 1 97.06 601 ARG A O 1
ATOM 4872 N N . LEU A 1 602 ? -13.227 15.734 3.58 1 98.06 602 LEU A N 1
ATOM 4873 C CA . LEU A 1 602 ? -13.172 14.906 2.381 1 98.06 602 LEU A CA 1
ATOM 4874 C C . LEU A 1 602 ? -14.008 13.641 2.549 1 98.06 602 LEU A C 1
ATOM 4876 O O . LEU A 1 602 ? -14.109 12.828 1.628 1 98.06 602 LEU A O 1
ATOM 4880 N N . SER A 1 603 ? -14.695 13.484 3.637 1 97.25 603 SER A N 1
ATOM 4881 C CA . SER A 1 603 ? -15.359 12.227 3.975 1 97.25 603 SER A CA 1
ATOM 4882 C C . SER A 1 603 ? -16.406 11.859 2.934 1 97.25 603 SER A C 1
ATOM 4884 O O . SER A 1 603 ? -16.531 10.695 2.555 1 97.25 603 SER A O 1
ATOM 4886 N N . TYR A 1 604 ? -17.172 12.844 2.457 1 96.38 604 TYR A N 1
ATOM 4887 C CA . TYR A 1 604 ? -18.234 12.57 1.495 1 96.38 604 TYR A CA 1
ATOM 4888 C C . TYR A 1 604 ? -17.656 12.078 0.172 1 96.38 604 TYR A C 1
ATOM 4890 O O . TYR A 1 604 ? -18.078 11.039 -0.35 1 96.38 604 TYR A O 1
ATOM 4898 N N . THR A 1 605 ? -16.656 12.797 -0.362 1 97.94 605 THR A N 1
ATOM 4899 C CA . THR A 1 605 ? -16.062 12.422 -1.645 1 97.94 605 THR A CA 1
ATOM 4900 C C . THR A 1 605 ? -15.289 11.117 -1.52 1 97.94 605 THR A C 1
ATOM 4902 O O . THR A 1 605 ? -15.297 10.289 -2.438 1 97.94 605 THR A O 1
ATOM 4905 N N . VAL A 1 606 ? -14.633 10.922 -0.411 1 98.12 606 VAL A N 1
ATOM 4906 C CA . VAL A 1 606 ? -13.906 9.68 -0.156 1 98.12 606 VAL A CA 1
ATOM 4907 C C . VAL A 1 606 ? -14.883 8.508 -0.131 1 98.12 606 VAL A C 1
ATOM 4909 O O . VAL A 1 606 ? -14.609 7.449 -0.708 1 98.12 606 VAL A O 1
ATOM 4912 N N . TYR A 1 607 ? -16 8.711 0.532 1 97.06 607 TYR A N 1
ATOM 4913 C CA . TYR A 1 607 ? -17.016 7.672 0.595 1 97.06 607 TYR A CA 1
ATOM 4914 C C . TYR A 1 607 ? -17.547 7.34 -0.795 1 97.06 607 TYR A C 1
ATOM 4916 O O . TYR A 1 607 ? -17.797 6.176 -1.113 1 97.06 607 TYR A O 1
ATOM 4924 N N . LEU A 1 608 ? -17.672 8.312 -1.63 1 97.12 608 LEU A N 1
ATOM 4925 C CA . LEU A 1 608 ? -18.25 8.125 -2.961 1 97.12 608 LEU A CA 1
ATOM 4926 C C . LEU A 1 608 ? -17.297 7.324 -3.848 1 97.12 608 LEU A C 1
ATOM 4928 O O . LEU A 1 608 ? -17.75 6.488 -4.637 1 97.12 608 LEU A O 1
ATOM 4932 N N . VAL A 1 609 ? -16.031 7.52 -3.686 1 97.5 609 VAL A N 1
ATOM 4933 C CA . VAL A 1 609 ? -15.125 6.961 -4.68 1 97.5 609 VAL A CA 1
ATOM 4934 C C . VAL A 1 609 ? -14.531 5.652 -4.164 1 97.5 609 VAL A C 1
ATOM 4936 O O . VAL A 1 609 ? -13.961 4.875 -4.938 1 97.5 609 VAL A O 1
ATOM 4939 N N . ASN A 1 610 ? -14.586 5.332 -2.916 1 97.12 610 ASN A N 1
ATOM 4940 C CA . ASN A 1 610 ? -13.758 4.32 -2.273 1 97.12 610 ASN A CA 1
ATOM 4941 C C . ASN A 1 610 ? -13.984 2.939 -2.887 1 97.12 610 ASN A C 1
ATOM 4943 O O . ASN A 1 610 ? -13.031 2.234 -3.207 1 97.12 610 ASN A O 1
ATOM 4947 N N . ILE A 1 611 ? -15.219 2.539 -3.141 1 95.75 611 ILE A N 1
ATOM 4948 C CA . ILE A 1 611 ? -15.492 1.183 -3.6 1 95.75 611 ILE A CA 1
ATOM 4949 C C . ILE A 1 611 ? -15.016 1.021 -5.043 1 95.75 611 ILE A C 1
ATOM 4951 O O . ILE A 1 611 ? -14.422 -0.001 -5.398 1 95.75 611 ILE A O 1
ATOM 4955 N N . ILE A 1 612 ? -15.242 2 -5.855 1 96.06 612 ILE A N 1
ATOM 4956 C CA . ILE A 1 612 ? -14.828 1.932 -7.254 1 96.06 612 ILE A CA 1
ATOM 4957 C C . ILE A 1 612 ? -13.297 1.881 -7.332 1 96.06 612 ILE A C 1
ATOM 4959 O O . ILE A 1 612 ? -12.742 1.146 -8.148 1 96.06 612 ILE A O 1
ATOM 4963 N N . VAL A 1 613 ? -12.641 2.678 -6.48 1 96 613 VAL A N 1
ATOM 4964 C CA . VAL A 1 613 ?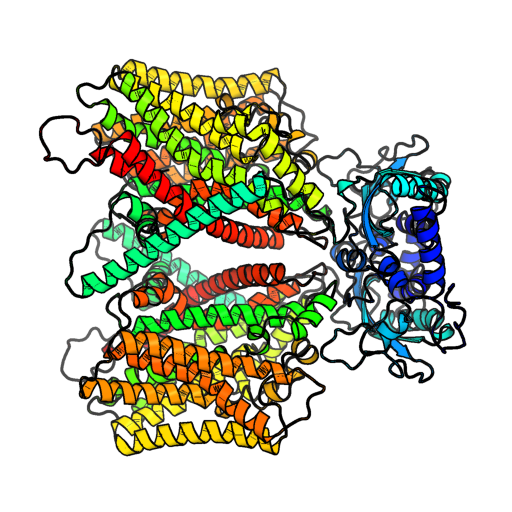 -11.188 2.666 -6.445 1 96 613 VAL A CA 1
ATOM 4965 C C . VAL A 1 613 ? -10.688 1.279 -6.043 1 96 613 VAL A C 1
ATOM 4967 O O . VAL A 1 613 ? -9.773 0.736 -6.668 1 96 613 VAL A O 1
ATOM 4970 N N . MET A 1 614 ? -11.297 0.681 -5.105 1 94.38 614 MET A N 1
ATOM 4971 C CA . MET A 1 614 ? -10.906 -0.65 -4.648 1 94.38 614 MET A CA 1
ATOM 4972 C C . MET A 1 614 ? -11.164 -1.694 -5.73 1 94.38 614 MET A C 1
ATOM 4974 O O . MET A 1 614 ? -10.336 -2.578 -5.953 1 94.38 614 MET A O 1
ATOM 4978 N N . MET A 1 615 ? -12.273 -1.563 -6.402 1 94.06 615 MET A N 1
ATOM 4979 C CA . MET A 1 615 ? -12.609 -2.498 -7.473 1 94.06 615 MET A CA 1
ATOM 4980 C C . MET A 1 615 ? -11.602 -2.398 -8.617 1 94.06 615 MET A C 1
ATOM 4982 O O . MET A 1 615 ? -11.242 -3.41 -9.219 1 94.06 615 MET A O 1
ATOM 4986 N N . MET A 1 616 ? -11.203 -1.201 -8.93 1 94.75 616 MET A N 1
ATOM 4987 C CA . MET A 1 616 ? -10.219 -1.018 -10 1 94.75 616 MET A CA 1
ATOM 4988 C C . MET A 1 616 ? -8.891 -1.678 -9.633 1 94.75 616 MET A C 1
ATOM 4990 O O . MET A 1 616 ? -8.25 -2.303 -10.484 1 94.75 616 MET A O 1
ATOM 4994 N N . ILE A 1 617 ? -8.477 -1.563 -8.391 1 93 617 ILE A N 1
ATOM 4995 C CA . ILE A 1 617 ? -7.227 -2.154 -7.93 1 93 617 ILE A CA 1
ATOM 4996 C C . ILE A 1 617 ? -7.301 -3.676 -8.047 1 93 617 ILE A C 1
ATOM 4998 O O . ILE A 1 617 ? -6.402 -4.305 -8.609 1 93 617 ILE A O 1
ATOM 5002 N N . GLU A 1 618 ? -8.398 -4.262 -7.613 1 92.38 618 GLU A N 1
ATOM 5003 C CA . GLU A 1 618 ? -8.531 -5.715 -7.555 1 92.38 618 GLU A CA 1
ATOM 5004 C C . GLU A 1 618 ? -8.766 -6.305 -8.945 1 92.38 618 GLU A C 1
ATOM 5006 O O . GLU A 1 618 ? -8.375 -7.441 -9.211 1 92.38 618 GLU A O 1
ATOM 5011 N N . SER A 1 619 ? -9.398 -5.543 -9.828 1 93.88 619 SER A N 1
ATOM 5012 C CA . SER A 1 619 ? -9.727 -6.043 -11.156 1 93.88 619 SER A CA 1
ATOM 5013 C C . SER A 1 619 ? -8.5 -6.086 -12.062 1 93.88 619 SER A C 1
ATOM 5015 O O . SER A 1 619 ? -8.508 -6.742 -13.102 1 93.88 619 SER A O 1
ATOM 5017 N N . LYS A 1 620 ? -7.438 -5.473 -11.688 1 92.06 620 LYS A N 1
ATOM 5018 C CA . LYS A 1 620 ? -6.215 -5.453 -12.484 1 92.06 620 LYS A CA 1
ATOM 5019 C C . LYS A 1 620 ? -5.262 -6.566 -12.055 1 92.06 620 LYS A C 1
ATOM 5021 O O . LYS A 1 620 ? -4.191 -6.734 -12.641 1 92.06 620 LYS A O 1
ATOM 5026 N N . GLN A 1 621 ? -5.676 -7.352 -11.125 1 90.62 621 GLN A N 1
ATOM 5027 C CA . GLN A 1 621 ? -4.836 -8.438 -10.625 1 90.62 621 GLN A CA 1
ATOM 5028 C C . GLN A 1 621 ? -4.633 -9.508 -11.688 1 90.62 621 GLN A C 1
ATOM 5030 O O . GLN A 1 621 ? -5.566 -9.852 -12.414 1 90.62 621 GLN A O 1
ATOM 5035 N N . ARG A 1 622 ? -3.352 -9.992 -11.789 1 92.94 622 ARG A N 1
ATOM 5036 C CA . ARG A 1 622 ? -3 -10.984 -12.805 1 92.94 622 ARG A CA 1
ATOM 5037 C C . ARG A 1 622 ? -2.574 -12.297 -12.156 1 92.94 622 ARG A C 1
ATOM 5039 O O . ARG A 1 622 ? -2.475 -13.328 -12.828 1 92.94 622 ARG A O 1
ATOM 5046 N N . THR A 1 623 ? -2.318 -12.242 -10.875 1 91.75 623 THR A N 1
ATOM 5047 C CA . THR A 1 623 ? -1.873 -13.422 -10.148 1 91.75 623 THR A CA 1
ATOM 5048 C C . THR A 1 623 ? -2.693 -13.617 -8.875 1 91.75 623 THR A C 1
ATOM 5050 O O . THR A 1 623 ? -3.312 -12.672 -8.383 1 91.75 623 THR A O 1
ATOM 5053 N N . ALA A 1 624 ? -2.699 -14.875 -8.461 1 92.12 624 ALA A N 1
ATOM 5054 C CA . ALA A 1 624 ? -3.4 -15.164 -7.211 1 92.12 624 ALA A CA 1
ATOM 5055 C C . ALA A 1 624 ? -2.652 -14.594 -6.012 1 92.12 624 ALA A C 1
ATOM 5057 O O . ALA A 1 624 ? -1.436 -14.398 -6.066 1 92.12 624 ALA A O 1
ATOM 5058 N N . VAL A 1 625 ? -3.395 -14.289 -4.984 1 90.44 625 VAL A N 1
ATOM 5059 C CA . VAL A 1 625 ? -2.793 -13.742 -3.777 1 90.44 625 VAL A CA 1
ATOM 5060 C C . VAL A 1 625 ? -3.039 -14.68 -2.602 1 90.44 625 VAL A C 1
ATOM 5062 O O . VAL A 1 625 ? -3.975 -15.484 -2.625 1 90.44 625 VAL A O 1
ATOM 5065 N N . THR A 1 626 ? -2.152 -14.625 -1.615 1 90.19 626 THR A N 1
ATOM 5066 C CA . THR A 1 626 ? -2.326 -15.367 -0.369 1 90.19 626 THR A CA 1
ATOM 5067 C C . THR A 1 626 ? -2.889 -14.461 0.723 1 90.19 626 THR A C 1
ATOM 5069 O O . THR A 1 626 ? -2.223 -13.516 1.16 1 90.19 626 THR A O 1
ATOM 5072 N N . PRO A 1 627 ? -4.082 -14.758 1.14 1 88.44 627 PRO A N 1
ATOM 5073 C CA . PRO A 1 627 ? -4.648 -13.922 2.197 1 88.44 627 PRO A CA 1
ATOM 5074 C C . PRO A 1 627 ? -3.848 -13.992 3.496 1 88.44 627 PRO A C 1
ATOM 5076 O O . PRO A 1 627 ? -3.359 -15.062 3.869 1 88.44 627 PRO A O 1
ATOM 5079 N N . SER A 1 628 ? -3.535 -12.914 4.055 1 88.25 628 SER A N 1
ATOM 5080 C CA . SER A 1 628 ? -2.863 -12.773 5.344 1 88.25 628 SER A CA 1
ATOM 5081 C C . SER A 1 628 ? -3.188 -11.438 5.996 1 88.25 628 SER A C 1
ATOM 5083 O O . SER A 1 628 ? -3.729 -10.539 5.348 1 88.25 628 SER A O 1
ATOM 5085 N N . SER A 1 629 ? -2.982 -11.375 7.273 1 88.06 629 SER A N 1
ATOM 5086 C CA . SER A 1 629 ? -3.199 -10.117 7.98 1 88.06 629 SER A CA 1
ATOM 5087 C C . SER A 1 629 ? -2.311 -9.008 7.426 1 88.06 629 SER A C 1
ATOM 5089 O O . SER A 1 629 ? -2.73 -7.852 7.34 1 88.06 629 SER A O 1
ATOM 5091 N N . TYR A 1 630 ? -1.114 -9.359 7.012 1 87.88 630 TYR A N 1
ATOM 5092 C CA . TYR A 1 630 ? -0.186 -8.383 6.461 1 87.88 630 TYR A CA 1
ATOM 5093 C C . TYR A 1 630 ? -0.682 -7.848 5.125 1 87.88 630 TYR A C 1
ATOM 5095 O O . TYR A 1 630 ? -0.59 -6.648 4.852 1 87.88 630 TYR A O 1
ATOM 5103 N N . MET A 1 631 ? -1.18 -8.758 4.305 1 89.31 631 MET A N 1
ATOM 5104 C CA . MET A 1 631 ? -1.685 -8.344 3 1 89.31 631 MET A CA 1
ATOM 5105 C C . MET A 1 631 ? -2.916 -7.453 3.15 1 89.31 631 MET A C 1
ATOM 5107 O O . MET A 1 631 ? -3.123 -6.535 2.357 1 89.31 631 MET A O 1
ATOM 5111 N N . LEU A 1 632 ? -3.717 -7.766 4.168 1 91.62 632 LEU A N 1
ATOM 5112 C CA . LEU A 1 632 ? -4.902 -6.957 4.43 1 91.62 632 LEU A CA 1
ATOM 5113 C C . LEU A 1 632 ? -4.52 -5.539 4.832 1 91.62 632 LEU A C 1
ATOM 5115 O O . LEU A 1 632 ? -5.086 -4.566 4.324 1 91.62 632 LEU A O 1
ATOM 5119 N N . VAL A 1 633 ? -3.561 -5.41 5.684 1 93.5 633 VAL A N 1
ATOM 5120 C CA . VAL A 1 633 ? -3.115 -4.102 6.148 1 93.5 633 VAL A CA 1
ATOM 5121 C C . VAL A 1 633 ? -2.465 -3.338 4.996 1 93.5 633 VAL A C 1
ATOM 5123 O O . VAL A 1 633 ? -2.703 -2.141 4.828 1 93.5 633 VAL A O 1
ATOM 5126 N N . ASP A 1 634 ? -1.644 -3.949 4.195 1 93.19 634 ASP A N 1
ATOM 5127 C CA . ASP A 1 634 ? -1.015 -3.309 3.045 1 93.19 634 ASP A CA 1
ATOM 5128 C C . ASP A 1 634 ? -2.061 -2.842 2.035 1 93.19 634 ASP A C 1
ATOM 5130 O O . ASP A 1 634 ? -1.951 -1.747 1.48 1 93.19 634 ASP A O 1
ATOM 5134 N N . GLY A 1 635 ? -3.039 -3.773 1.791 1 94.06 635 GLY A N 1
ATOM 5135 C CA . GLY A 1 635 ? -4.125 -3.375 0.912 1 94.06 635 GLY A CA 1
ATOM 5136 C C . GLY A 1 635 ? -4.906 -2.184 1.433 1 94.06 635 GLY A C 1
ATOM 5137 O O . GLY A 1 635 ? -5.344 -1.332 0.654 1 94.06 635 GLY A O 1
ATOM 5138 N N . TRP A 1 636 ? -5.098 -2.145 2.742 1 95.69 636 TRP A N 1
ATOM 5139 C CA . TRP A 1 636 ? -5.785 -1.032 3.391 1 95.69 636 TRP A CA 1
ATOM 5140 C C . TRP A 1 636 ? -5.012 0.268 3.203 1 95.69 636 TRP A C 1
ATOM 5142 O O . TRP A 1 636 ? -5.598 1.313 2.92 1 95.69 636 TRP A O 1
ATOM 5152 N N . ILE A 1 637 ? -3.697 0.184 3.254 1 96.38 637 ILE A N 1
ATOM 5153 C CA . ILE A 1 637 ? -2.854 1.363 3.094 1 96.38 637 ILE A CA 1
ATOM 5154 C C . ILE A 1 637 ? -2.955 1.881 1.662 1 96.38 637 ILE A C 1
ATOM 5156 O O . ILE A 1 637 ? -3.193 3.07 1.44 1 96.38 637 ILE A O 1
ATOM 5160 N N . ILE A 1 638 ? -2.883 1.031 0.703 1 96.06 638 ILE A N 1
ATOM 5161 C CA . ILE A 1 638 ? -2.961 1.404 -0.705 1 96.06 638 ILE A CA 1
ATOM 5162 C C . ILE A 1 638 ? -4.344 1.974 -1.011 1 96.06 638 ILE A C 1
ATOM 5164 O O . ILE A 1 638 ? -4.465 3.037 -1.625 1 96.06 638 ILE A O 1
ATOM 5168 N N . GLY A 1 639 ? -5.336 1.216 -0.516 1 96.25 639 GLY A N 1
ATOM 5169 C CA . GLY A 1 639 ? -6.703 1.64 -0.777 1 96.25 639 GLY A CA 1
ATOM 5170 C C . GLY A 1 639 ? -7.035 2.988 -0.168 1 96.25 639 GLY A C 1
ATOM 5171 O O . GLY A 1 639 ? -7.676 3.824 -0.81 1 96.25 639 GLY A O 1
ATOM 5172 N N . THR A 1 640 ? -6.602 3.174 1.038 1 97.38 640 THR A N 1
ATOM 5173 C CA . THR A 1 640 ? -6.887 4.422 1.737 1 97.38 640 THR A CA 1
ATOM 5174 C C . THR A 1 640 ? -6.188 5.594 1.057 1 97.38 640 THR A C 1
ATOM 5176 O O . THR A 1 640 ? -6.805 6.633 0.808 1 97.38 640 THR A O 1
ATOM 5179 N N . PHE A 1 641 ? -4.941 5.434 0.682 1 96.62 641 PHE A N 1
ATOM 5180 C CA . PHE A 1 641 ? -4.184 6.512 0.058 1 96.62 641 PHE A CA 1
ATOM 5181 C C . PHE A 1 641 ? -4.77 6.863 -1.306 1 96.62 641 PHE A C 1
ATOM 5183 O O . PHE A 1 641 ? -4.969 8.039 -1.616 1 96.62 641 PHE A O 1
ATOM 5190 N N . ARG A 1 642 ? -5.055 5.887 -2.098 1 96.75 642 ARG A N 1
ATOM 5191 C CA . ARG A 1 642 ? -5.605 6.133 -3.426 1 96.75 642 ARG A CA 1
ATOM 5192 C C . ARG A 1 642 ? -7 6.742 -3.338 1 96.75 642 ARG A C 1
ATOM 5194 O O . ARG A 1 642 ? -7.348 7.629 -4.121 1 96.75 642 ARG A O 1
ATOM 5201 N N . THR A 1 643 ? -7.77 6.285 -2.387 1 98 643 THR A N 1
ATOM 5202 C CA . THR A 1 643 ? -9.133 6.785 -2.219 1 98 643 THR A CA 1
ATOM 5203 C C . THR A 1 643 ? -9.117 8.25 -1.779 1 98 643 THR A C 1
ATOM 5205 O O . THR A 1 643 ? -9.859 9.07 -2.326 1 98 643 THR A O 1
ATOM 5208 N N . TYR A 1 644 ? -8.305 8.539 -0.818 1 98.06 644 TYR A N 1
ATOM 5209 C CA . TYR A 1 644 ? -8.227 9.93 -0.365 1 98.06 644 TYR A CA 1
ATOM 5210 C C . TYR A 1 644 ? -7.66 10.828 -1.456 1 98.06 644 TYR A C 1
ATOM 5212 O O . TYR A 1 644 ? -8.047 11.992 -1.572 1 98.06 644 TYR A O 1
ATOM 5220 N N . PHE A 1 645 ? -6.777 10.312 -2.281 1 97 645 PHE A N 1
ATOM 5221 C CA . PHE A 1 645 ? -6.223 11.094 -3.385 1 97 645 PHE A CA 1
ATOM 5222 C C . PHE A 1 645 ? -7.301 11.414 -4.41 1 97 645 PHE A C 1
ATOM 5224 O O . PHE A 1 645 ? -7.484 12.578 -4.785 1 97 645 PHE A O 1
ATOM 5231 N N . VAL A 1 646 ? -8.023 10.398 -4.828 1 97.81 646 VAL A N 1
ATOM 5232 C CA . VAL A 1 646 ? -9.086 10.594 -5.809 1 97.81 646 VAL A CA 1
ATOM 5233 C C . VAL A 1 646 ? -10.211 11.422 -5.191 1 97.81 646 VAL A C 1
ATOM 5235 O O . VAL A 1 646 ? -10.805 12.266 -5.859 1 97.81 646 VAL A O 1
ATOM 5238 N N . GLY A 1 647 ? -10.484 11.164 -3.914 1 98.19 647 GLY A N 1
ATOM 5239 C CA . GLY A 1 647 ? -11.484 11.953 -3.217 1 98.19 647 GLY A CA 1
ATOM 5240 C C . GLY A 1 647 ? -11.133 13.43 -3.133 1 98.19 647 GLY A C 1
ATOM 5241 O O . GLY A 1 647 ? -12 14.289 -3.273 1 98.19 647 GLY A O 1
ATOM 5242 N N . ALA A 1 648 ? -9.852 13.711 -2.934 1 98.06 648 ALA A N 1
ATOM 5243 C CA . ALA A 1 648 ? -9.398 15.102 -2.881 1 98.06 648 ALA A CA 1
ATOM 5244 C C . ALA A 1 648 ? -9.539 15.773 -4.242 1 98.06 648 ALA A C 1
ATOM 5246 O O . ALA A 1 648 ? -9.938 16.938 -4.324 1 98.06 648 ALA A O 1
ATOM 5247 N N . LEU A 1 649 ? -9.258 15.062 -5.281 1 97.38 649 LEU A N 1
ATOM 5248 C CA . LEU A 1 649 ? -9.422 15.602 -6.625 1 97.38 649 LEU A CA 1
ATOM 5249 C C . LEU A 1 649 ? -10.891 15.898 -6.914 1 97.38 649 LEU A C 1
ATOM 5251 O O . LEU A 1 649 ? -11.219 16.953 -7.465 1 97.38 649 LEU A O 1
ATOM 5255 N N . MET A 1 650 ? -11.711 14.992 -6.547 1 97.75 650 MET A N 1
ATOM 5256 C CA . MET A 1 650 ? -13.141 15.18 -6.734 1 97.75 650 MET A CA 1
ATOM 5257 C C . MET A 1 650 ? -13.641 16.391 -5.949 1 97.75 650 MET A C 1
ATOM 5259 O O . MET A 1 650 ? -14.453 17.172 -6.445 1 97.75 650 MET A O 1
ATOM 5263 N N . TYR A 1 651 ? -13.125 16.547 -4.766 1 97.81 651 TYR A N 1
ATOM 5264 C CA . TYR A 1 651 ? -13.516 17.672 -3.928 1 97.81 651 TYR A CA 1
ATOM 5265 C C . TYR A 1 651 ? -13.055 18.984 -4.543 1 97.81 651 TYR A C 1
ATOM 5267 O O . TYR A 1 651 ? -13.844 19.938 -4.676 1 97.81 651 TYR A O 1
ATOM 5275 N N . LEU A 1 652 ? -11.82 19.094 -5.02 1 97.5 652 LEU A N 1
ATOM 5276 C CA . LEU A 1 652 ? -11.203 20.328 -5.477 1 97.5 652 LEU A CA 1
ATOM 5277 C C . LEU A 1 652 ? -11.758 20.75 -6.836 1 97.5 652 LEU A C 1
ATOM 5279 O O . LEU A 1 652 ? -11.906 21.938 -7.113 1 97.5 652 LEU A O 1
ATOM 5283 N N . ILE A 1 653 ? -12.094 19.766 -7.656 1 97.12 653 ILE A N 1
ATOM 5284 C CA . ILE A 1 653 ? -12.438 20.062 -9.039 1 97.12 653 ILE A CA 1
ATOM 5285 C C . ILE A 1 653 ? -13.953 20.172 -9.18 1 97.12 653 ILE A C 1
ATOM 5287 O O . ILE A 1 653 ? -14.453 20.984 -9.977 1 97.12 653 ILE A O 1
ATOM 5291 N N . ILE A 1 654 ? -14.695 19.438 -8.359 1 97.56 654 ILE A N 1
ATOM 5292 C CA . ILE A 1 654 ? -16.141 19.359 -8.578 1 97.56 654 ILE A CA 1
ATOM 5293 C C . ILE A 1 654 ? -16.875 19.891 -7.352 1 97.56 654 ILE A C 1
ATOM 5295 O O . ILE A 1 654 ? -17.594 20.875 -7.43 1 97.56 654 ILE A O 1
ATOM 5299 N N . ASP A 1 655 ? -16.609 19.297 -6.254 1 96.81 655 ASP A N 1
ATOM 5300 C CA . ASP A 1 655 ? -17.438 19.516 -5.07 1 96.81 655 ASP A CA 1
ATOM 5301 C C . ASP A 1 655 ? -17.344 20.969 -4.609 1 96.81 655 ASP A C 1
ATOM 5303 O O . ASP A 1 655 ? -18.375 21.609 -4.348 1 96.81 655 ASP A O 1
ATOM 5307 N N . ALA A 1 656 ? -16.203 21.5 -4.488 1 95.88 656 ALA A N 1
ATOM 5308 C CA . ALA A 1 656 ? -15.984 22.844 -3.961 1 95.88 656 ALA A CA 1
ATOM 5309 C C . ALA A 1 656 ? -16.5 23.906 -4.926 1 95.88 656 ALA A C 1
ATOM 5311 O O . ALA A 1 656 ? -17.297 24.766 -4.543 1 95.88 656 ALA A O 1
ATOM 5312 N N . PRO A 1 657 ? -16.141 23.891 -6.207 1 95.38 657 PRO A N 1
ATOM 5313 C CA . PRO A 1 657 ? -16.625 24.938 -7.113 1 95.38 657 PRO A CA 1
ATOM 5314 C C . PRO A 1 657 ? -18.141 24.938 -7.254 1 95.38 657 PRO A C 1
ATOM 5316 O O . PRO A 1 657 ? -18.781 25.984 -7.234 1 95.38 657 PRO A O 1
ATOM 5319 N N . PHE A 1 658 ? -18.75 23.828 -7.352 1 94.88 658 PHE A N 1
ATOM 5320 C CA . PHE A 1 658 ? -20.188 23.766 -7.57 1 94.88 658 PHE A CA 1
ATOM 5321 C C . PHE A 1 658 ? -20.953 24.062 -6.289 1 94.88 658 PHE A C 1
ATOM 5323 O O . PHE A 1 658 ? -22.094 24.5 -6.332 1 94.88 658 PHE A O 1
ATOM 5330 N N . GLY A 1 659 ? -20.344 23.672 -5.195 1 91.56 659 GLY A N 1
ATOM 5331 C CA . GLY A 1 659 ? -20.953 24.094 -3.941 1 91.56 659 GLY A CA 1
ATOM 5332 C C . GLY A 1 659 ? -21.141 25.594 -3.834 1 91.56 659 GLY A C 1
ATOM 5333 O O . GLY A 1 659 ? -22.203 26.062 -3.422 1 91.56 659 GLY A O 1
ATOM 5334 N N . LEU A 1 660 ? -20.172 26.328 -4.242 1 89.31 660 LEU A N 1
ATOM 5335 C CA . LEU A 1 660 ? -20.234 27.781 -4.207 1 89.31 660 LEU A CA 1
ATOM 5336 C C . LEU A 1 660 ? -21.188 28.312 -5.273 1 89.31 660 LEU A C 1
ATOM 5338 O O . LEU A 1 660 ? -21.906 29.281 -5.039 1 89.31 660 LEU A O 1
ATOM 5342 N N . LEU A 1 661 ? -21.203 27.734 -6.398 1 90.69 661 LEU A N 1
ATOM 5343 C CA . LEU A 1 661 ? -22.062 28.156 -7.484 1 90.69 661 LEU A CA 1
ATOM 5344 C C . LEU A 1 661 ? -23.531 27.984 -7.105 1 90.69 661 LEU A C 1
ATOM 5346 O O . LEU A 1 661 ? -24.359 28.844 -7.422 1 90.6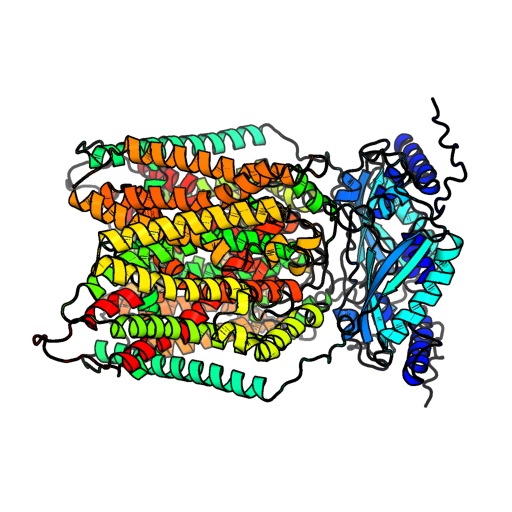9 661 LEU A O 1
ATOM 5350 N N . ILE A 1 662 ? -23.844 26.891 -6.488 1 92 662 ILE A N 1
ATOM 5351 C CA . ILE A 1 662 ? -25.203 26.594 -6.062 1 92 662 ILE A CA 1
ATOM 5352 C C . ILE A 1 662 ? -25.641 27.625 -5.016 1 92 662 ILE A C 1
ATOM 5354 O O . ILE A 1 662 ? -26.781 28.109 -5.051 1 92 662 ILE A O 1
ATOM 5358 N N . LYS A 1 663 ? -24.75 27.891 -4.164 1 88.62 663 LYS A N 1
ATOM 5359 C CA . LYS A 1 663 ? -25.047 28.906 -3.164 1 88.62 663 LYS A CA 1
ATOM 5360 C C . LYS A 1 663 ? -25.328 30.25 -3.818 1 88.62 663 LYS A C 1
ATOM 5362 O O . LYS A 1 663 ? -26.266 30.953 -3.443 1 88.62 663 LYS A O 1
ATOM 5367 N N . LEU A 1 664 ? -24.578 30.594 -4.812 1 87.56 664 LEU A N 1
ATOM 5368 C CA . LEU A 1 664 ? -24.734 31.859 -5.52 1 87.56 664 LEU A CA 1
ATOM 5369 C C . LEU A 1 664 ? -26.031 31.859 -6.336 1 87.56 664 LEU A C 1
ATOM 5371 O O . LEU A 1 664 ? -26.703 32.906 -6.445 1 87.56 664 LEU A O 1
ATOM 5375 N N . LEU A 1 665 ? -26.344 30.781 -6.883 1 85.38 665 LEU A N 1
ATOM 5376 C CA . LEU A 1 665 ? -27.531 30.656 -7.723 1 85.38 665 LEU A CA 1
ATOM 5377 C C . LEU A 1 665 ? -28.797 30.75 -6.887 1 85.38 665 LEU A C 1
ATOM 5379 O O . LEU A 1 665 ? -29.766 31.406 -7.293 1 85.38 665 LEU A O 1
ATOM 5383 N N . LEU A 1 666 ? -28.797 30.141 -5.75 1 85.44 666 LEU A N 1
ATOM 5384 C CA . LEU A 1 666 ? -30.016 30.062 -4.941 1 85.44 666 LEU A CA 1
ATOM 5385 C C . LEU A 1 666 ? -30.156 31.297 -4.055 1 85.44 666 LEU A C 1
ATOM 5387 O O . LEU A 1 666 ? -31.281 31.766 -3.809 1 85.44 666 LEU A O 1
ATOM 5391 N N . PHE A 1 667 ? -29.031 31.891 -3.568 1 82 667 PHE A N 1
ATOM 5392 C CA . PHE A 1 667 ? -29.125 32.969 -2.574 1 82 667 PHE A CA 1
ATOM 5393 C C . PHE A 1 667 ? -28.531 34.25 -3.113 1 82 667 PHE A C 1
ATOM 5395 O O . PHE A 1 667 ? -28.688 35.312 -2.504 1 82 667 PHE A O 1
ATOM 5402 N N . GLY A 1 668 ? -28.109 34.438 -4.32 1 73.12 668 GLY A N 1
ATOM 5403 C CA . GLY A 1 668 ? -27.562 35.656 -4.926 1 73.12 668 GLY A CA 1
ATOM 5404 C C . GLY A 1 668 ? -26.281 36.125 -4.27 1 73.12 668 GLY A C 1
ATOM 5405 O O . GLY A 1 668 ? -25.766 35.469 -3.355 1 73.12 668 GLY A O 1
ATOM 5406 N N . THR A 1 669 ? -25.469 37.188 -4.812 1 61.62 669 THR A N 1
ATOM 5407 C CA . THR A 1 669 ? -24.219 37.781 -4.34 1 61.62 669 THR A CA 1
ATOM 5408 C C . THR A 1 669 ? -24.484 38.719 -3.17 1 61.62 669 THR A C 1
ATOM 5410 O O . THR A 1 669 ? -25.156 39.75 -3.328 1 61.62 669 THR A O 1
ATOM 5413 N N . THR A 1 670 ? -24.922 38.594 -2.066 1 47.34 670 THR A N 1
ATOM 5414 C CA . THR A 1 670 ? -25.234 39.594 -1.056 1 47.34 670 THR A CA 1
ATOM 5415 C C . THR A 1 670 ? -24.031 40.5 -0.802 1 47.34 670 THR A C 1
ATOM 5417 O O . THR A 1 670 ? -23.094 40.125 -0.091 1 47.34 670 THR A O 1
ATOM 5420 N N . ARG A 1 671 ? -23.5 41.438 -1.627 1 41.31 671 ARG A N 1
ATOM 5421 C CA . ARG A 1 671 ? -22.656 42.531 -1.205 1 41.31 671 ARG A CA 1
ATOM 5422 C C . ARG A 1 671 ? -23.344 43.375 -0.145 1 41.31 671 ARG A C 1
ATOM 5424 O O . ARG A 1 671 ? -22.859 44.469 0.209 1 41.31 671 ARG A O 1
ATOM 5431 N N . GLY A 1 672 ? -24.781 43.594 -0.255 1 35.84 672 GLY A N 1
ATOM 5432 C CA . GLY A 1 672 ? -25.406 44.75 0.37 1 35.84 672 GLY A CA 1
ATOM 5433 C C . GLY A 1 672 ? -25.031 44.906 1.832 1 35.84 672 GLY A C 1
ATOM 5434 O O . GLY A 1 672 ? -24.547 43.969 2.459 1 35.84 672 GLY A O 1
ATOM 5435 N N . HIS A 1 673 ? -25.156 46.406 2.346 1 32.94 673 HIS A N 1
ATOM 5436 C CA . HIS A 1 673 ? -25.328 47 3.67 1 32.94 673 HIS A CA 1
ATOM 5437 C C . HIS A 1 673 ? -26.172 46.094 4.57 1 32.94 673 HIS A C 1
ATOM 5439 O O . HIS A 1 673 ? -27.141 45.5 4.125 1 32.94 673 HIS A O 1
ATOM 5445 N N . ILE A 1 674 ? -25.641 45.688 5.652 1 32.44 674 ILE A N 1
ATOM 5446 C CA . ILE A 1 674 ? -26.375 45.156 6.785 1 32.44 674 ILE A CA 1
ATOM 5447 C C . ILE A 1 674 ? -27.688 45.906 6.949 1 32.44 674 ILE A C 1
ATOM 5449 O O . ILE A 1 674 ? -27.75 46.938 7.645 1 32.44 674 ILE A O 1
ATOM 5453 N N . ASP A 1 675 ? -28.391 46.438 6 1 29.02 675 ASP A N 1
ATOM 5454 C CA . ASP A 1 675 ? -29.703 46.844 6.527 1 29.02 675 ASP A CA 1
ATOM 5455 C C . ASP A 1 675 ? -30.422 45.656 7.145 1 29.02 675 ASP A C 1
ATOM 5457 O O . ASP A 1 675 ? -30.078 44.5 6.871 1 29.02 675 ASP A O 1
ATOM 5461 N N . GLY A 1 676 ? -31.641 45.938 7.809 1 30.03 676 GLY A N 1
ATOM 5462 C CA . GLY A 1 676 ? -32.469 45.188 8.742 1 30.03 676 GLY A CA 1
ATOM 5463 C C . GLY A 1 676 ? -32.812 43.781 8.242 1 30.03 676 GLY A C 1
ATOM 5464 O O . GLY A 1 676 ? -33.375 42.969 8.992 1 30.03 676 GLY A O 1
ATOM 5465 N N . GLY A 1 677 ? -33.219 43.688 6.91 1 29.92 677 GLY A N 1
ATOM 5466 C CA . GLY A 1 677 ? -34.031 42.5 6.719 1 29.92 677 GLY A CA 1
ATOM 5467 C C . GLY A 1 677 ? -33.25 41.219 6.758 1 29.92 677 GLY A C 1
ATOM 5468 O O . GLY A 1 677 ? -32.406 41 7.66 1 29.92 677 GLY A O 1
ATOM 5469 N N . SER A 1 678 ? -33.281 40.312 5.586 1 33.44 678 SER A N 1
ATOM 5470 C CA . SER A 1 678 ? -33.25 38.844 5.711 1 33.44 678 SER A CA 1
ATOM 5471 C C . SER A 1 678 ? -31.812 38.344 5.887 1 33.44 678 SER A C 1
ATOM 5473 O O . SER A 1 678 ? -30.969 38.531 5.008 1 33.44 678 SER A O 1
ATOM 5475 N N . THR A 1 679 ? -31.156 38.344 7.016 1 33.59 679 THR A N 1
ATOM 5476 C CA . THR A 1 679 ? -30.094 37.688 7.777 1 33.59 679 THR A CA 1
ATOM 5477 C C . THR A 1 679 ? -29.922 36.25 7.34 1 33.59 679 THR A C 1
ATOM 5479 O O . THR A 1 679 ? -29.062 35.531 7.875 1 33.59 679 THR A O 1
ATOM 5482 N N . THR A 1 680 ? -30.672 35.812 6.461 1 36.72 680 THR A N 1
ATOM 5483 C CA . THR A 1 680 ? -30.672 34.375 6.184 1 36.72 680 THR A CA 1
ATOM 5484 C C . THR A 1 680 ? -29.391 33.969 5.457 1 36.72 680 THR A C 1
ATOM 5486 O O . THR A 1 680 ? -28.891 32.844 5.625 1 36.72 680 THR A O 1
ATOM 5489 N N . ALA A 1 681 ? -28.703 34.781 4.656 1 37.28 681 ALA A N 1
ATOM 5490 C CA . ALA A 1 681 ? -27.656 34.375 3.73 1 37.28 681 ALA A CA 1
ATOM 5491 C C . ALA A 1 681 ? -26.312 34.25 4.449 1 37.28 681 ALA A C 1
ATOM 5493 O O . ALA A 1 681 ? -25.5 33.406 4.105 1 37.28 681 ALA A O 1
ATOM 5494 N N . ALA A 1 682 ? -25.938 35.094 5.406 1 38.41 682 ALA A N 1
ATOM 5495 C CA . ALA A 1 682 ? -24.625 35.094 6.035 1 38.41 682 ALA A CA 1
ATOM 5496 C C . ALA A 1 682 ? -24.375 33.781 6.77 1 38.41 682 ALA A C 1
ATOM 5498 O O . ALA A 1 682 ? -23.25 33.25 6.75 1 38.41 682 ALA A O 1
ATOM 5499 N N . GLN A 1 683 ? -25.359 33.281 7.484 1 37.69 683 GLN A N 1
ATOM 5500 C CA . GLN A 1 683 ? -25.203 32.125 8.359 1 37.69 683 GLN A CA 1
ATOM 5501 C C . GLN A 1 683 ? -25.141 30.828 7.559 1 37.69 683 GLN A C 1
ATOM 5503 O O . GLN A 1 683 ? -24.641 29.812 8.047 1 37.69 683 GLN A O 1
ATOM 5508 N N . ILE A 1 684 ? -25.594 30.859 6.359 1 39.47 684 ILE A N 1
ATOM 5509 C CA . ILE A 1 684 ? -25.453 29.672 5.523 1 39.47 684 ILE A CA 1
ATOM 5510 C C . ILE A 1 684 ? -24 29.516 5.102 1 39.47 684 ILE A C 1
ATOM 5512 O O . ILE A 1 684 ? -23.594 28.453 4.617 1 39.47 684 ILE A O 1
ATOM 5516 N N . GLU A 1 685 ? -23.188 30.516 5.258 1 38 685 GLU A N 1
ATOM 5517 C CA . GLU A 1 685 ? -21.781 30.484 4.891 1 38 685 GLU A CA 1
ATOM 5518 C C . GLU A 1 685 ? -21.016 29.484 5.742 1 38 685 GLU A C 1
ATOM 5520 O O . GLU A 1 685 ? -20.094 28.812 5.246 1 38 685 GLU A O 1
ATOM 5525 N N . THR A 1 686 ? -21.297 29.578 7.039 1 38.12 686 THR A N 1
ATOM 5526 C CA . THR A 1 686 ? -20.578 28.625 7.883 1 38.12 686 THR A CA 1
ATOM 5527 C C . THR A 1 686 ? -20.969 27.188 7.551 1 38.12 686 THR A C 1
ATOM 5529 O O . THR A 1 686 ? -20.234 26.25 7.852 1 38.12 686 THR A O 1
ATOM 5532 N N . ASP A 1 687 ? -22.203 27 7.078 1 42.03 687 ASP A N 1
ATOM 5533 C CA . ASP A 1 687 ? -22.797 25.672 6.945 1 42.03 687 ASP A CA 1
ATOM 5534 C C . ASP A 1 687 ? -22.172 24.891 5.793 1 42.03 687 ASP A C 1
ATOM 5536 O O . ASP A 1 687 ? -22.406 23.688 5.645 1 42.03 687 ASP A O 1
ATOM 5540 N N . ALA A 1 688 ? -21.797 25.594 4.855 1 40.66 688 ALA A N 1
ATOM 5541 C CA . ALA A 1 688 ? -21.297 25 3.619 1 40.66 688 ALA A CA 1
ATOM 5542 C C . ALA A 1 688 ? -20.016 24.203 3.869 1 40.66 688 ALA A C 1
ATOM 5544 O O . ALA A 1 688 ? -19.609 23.406 3.023 1 40.66 688 ALA A O 1
ATOM 5545 N N . LYS A 1 689 ? -19.312 24.453 4.973 1 43.34 689 LYS A N 1
ATOM 5546 C CA . LYS A 1 689 ? -17.984 23.859 5.129 1 43.34 689 LYS A CA 1
ATOM 5547 C C . LYS A 1 689 ? -18.062 22.5 5.816 1 43.34 689 LYS A C 1
ATOM 5549 O O . LYS A 1 689 ? -17.062 21.797 5.93 1 43.34 689 LYS A O 1
ATOM 5554 N N . THR A 1 690 ? -19.453 22.047 6.352 1 41.38 690 THR A N 1
ATOM 5555 C CA . THR A 1 690 ? -19.531 20.766 7.027 1 41.38 690 THR A CA 1
ATOM 5556 C C . THR A 1 690 ? -20.438 19.797 6.258 1 41.38 690 THR A C 1
ATOM 5558 O O . THR A 1 690 ? -21.656 20 6.195 1 41.38 690 THR A O 1
ATOM 5561 N N . LYS A 1 691 ? -20.062 19.172 5.152 1 42.38 691 LYS A N 1
ATOM 5562 C CA . LYS A 1 691 ? -20.828 18.078 4.562 1 42.38 691 LYS A CA 1
ATOM 5563 C C . LYS A 1 691 ? -20.656 16.781 5.367 1 42.38 691 LYS A C 1
ATOM 5565 O O . LYS A 1 691 ? -19.547 16.453 5.773 1 42.38 691 LYS A O 1
ATOM 5570 N N . MET B 1 1 ? 0.374 -20.562 -50.469 1 22.17 1 MET B N 1
ATOM 5571 C CA . MET B 1 1 ? 1.711 -21.109 -50.281 1 22.17 1 MET B CA 1
ATOM 5572 C C . MET B 1 1 ? 1.866 -21.734 -48.906 1 22.17 1 MET B C 1
ATOM 5574 O O . MET B 1 1 ? 1.702 -21.047 -47.875 1 22.17 1 MET B O 1
ATOM 5578 N N . SER B 1 2 ? 1.521 -22.984 -48.781 1 27.09 2 SER B N 1
ATOM 5579 C CA . SER B 1 2 ? 1.739 -23.906 -47.656 1 27.09 2 SER B CA 1
ATOM 5580 C C . SER B 1 2 ? 3.201 -23.906 -47.219 1 27.09 2 SER B C 1
ATOM 5582 O O . SER B 1 2 ? 4.078 -24.328 -48 1 27.09 2 SER B O 1
ATOM 5584 N N . VAL B 1 3 ? 3.67 -22.875 -46.562 1 33.88 3 VAL B N 1
ATOM 5585 C CA . VAL B 1 3 ? 5.035 -22.969 -46.031 1 33.88 3 VAL B CA 1
ATOM 5586 C C . VAL B 1 3 ? 5.258 -24.328 -45.375 1 33.88 3 VAL B C 1
ATOM 5588 O O . VAL B 1 3 ? 4.527 -24.703 -44.469 1 33.88 3 VAL B O 1
ATOM 5591 N N . ASP B 1 4 ? 5.645 -25.25 -46.156 1 33.66 4 ASP B N 1
ATOM 5592 C CA . ASP B 1 4 ? 6.203 -26.531 -45.75 1 33.66 4 ASP B CA 1
ATOM 5593 C C . ASP B 1 4 ? 7.082 -26.391 -44.5 1 33.66 4 ASP B C 1
ATOM 5595 O O . ASP B 1 4 ? 8.133 -25.75 -44.562 1 33.66 4 ASP B O 1
ATOM 5599 N N . ILE B 1 5 ? 6.52 -26.203 -43.438 1 38.69 5 ILE B N 1
ATOM 5600 C CA . ILE B 1 5 ? 7.121 -26.234 -42.125 1 38.69 5 ILE B CA 1
ATOM 5601 C C . ILE B 1 5 ? 7.953 -27.5 -41.969 1 38.69 5 ILE B C 1
ATOM 5603 O O . ILE B 1 5 ? 8.344 -27.844 -40.844 1 38.69 5 ILE B O 1
ATOM 5607 N N . ASP B 1 6 ? 8.008 -28.406 -43.062 1 36.34 6 ASP B N 1
ATOM 5608 C CA . ASP B 1 6 ? 8.711 -29.672 -43 1 36.34 6 ASP B CA 1
ATOM 5609 C C . ASP B 1 6 ? 10.195 -29.469 -42.75 1 36.34 6 ASP B C 1
ATOM 5611 O O . ASP B 1 6 ? 10.992 -30.406 -42.875 1 36.34 6 ASP B O 1
ATOM 5615 N N . GLY B 1 7 ? 10.672 -28.359 -42.969 1 36.25 7 GLY B N 1
ATOM 5616 C CA . GLY B 1 7 ? 12.109 -28.312 -42.781 1 36.25 7 GLY B CA 1
ATOM 5617 C C . GLY B 1 7 ? 12.539 -28.734 -41.375 1 36.25 7 GLY B C 1
ATOM 5618 O O . GLY B 1 7 ? 13.25 -27.984 -40.688 1 36.25 7 GLY B O 1
ATOM 5619 N N . SER B 1 8 ? 11.727 -29.469 -40.625 1 40.91 8 SER B N 1
ATOM 5620 C CA . SER B 1 8 ? 12.234 -29.953 -39.344 1 40.91 8 SER B CA 1
ATOM 5621 C C . SER B 1 8 ? 13.562 -30.688 -39.531 1 40.91 8 SER B C 1
ATOM 5623 O O . SER B 1 8 ? 13.594 -31.891 -39.781 1 40.91 8 SER B O 1
ATOM 5625 N N . ALA B 1 9 ? 14.328 -30.391 -40.438 1 38.31 9 ALA B N 1
ATOM 5626 C CA . ALA B 1 9 ? 15.711 -30.875 -40.375 1 38.31 9 ALA B CA 1
ATOM 5627 C C . ALA B 1 9 ? 16.203 -30.953 -38.938 1 38.31 9 ALA B C 1
ATOM 5629 O O . ALA B 1 9 ? 15.664 -30.281 -38.031 1 38.31 9 ALA B O 1
ATOM 5630 N N . ASP B 1 10 ? 17.188 -31.953 -38.594 1 48.03 10 ASP B N 1
ATOM 5631 C CA . ASP B 1 10 ? 17.922 -32.344 -37.406 1 48.03 10 ASP B CA 1
ATOM 5632 C C . ASP B 1 10 ? 18.406 -31.109 -36.625 1 48.03 10 ASP B C 1
ATOM 5634 O O . ASP B 1 10 ? 19.531 -30.656 -36.844 1 48.03 10 ASP B O 1
ATOM 5638 N N . SER B 1 11 ? 17.734 -30.141 -36.562 1 56.78 11 SER B N 1
ATOM 5639 C CA . SER B 1 11 ? 18.219 -28.875 -36 1 56.78 11 SER B CA 1
ATOM 5640 C C . SER B 1 11 ? 18.828 -29.094 -34.625 1 56.78 11 SER B C 1
ATOM 5642 O O . SER B 1 11 ? 19.344 -28.156 -34 1 56.78 11 SER B O 1
ATOM 5644 N N . GLY B 1 12 ? 19.062 -30.422 -34.312 1 67.81 12 GLY B N 1
ATOM 5645 C CA . GLY B 1 12 ? 19.719 -30.672 -33.031 1 67.81 12 GLY B CA 1
ATOM 5646 C C . GLY B 1 12 ? 18.938 -30.188 -31.844 1 67.81 12 GLY B C 1
ATOM 5647 O O . GLY B 1 12 ? 19.359 -30.344 -30.703 1 67.81 12 GLY B O 1
ATOM 5648 N N . LEU B 1 13 ? 17.688 -29.688 -32.125 1 77.5 13 LEU B N 1
ATOM 5649 C CA . LEU B 1 13 ? 16.891 -29.188 -31.016 1 77.5 13 LEU B CA 1
ATOM 5650 C C . LEU B 1 13 ? 15.969 -30.281 -30.469 1 77.5 13 LEU B C 1
ATOM 5652 O O . LEU B 1 13 ? 15.578 -31.188 -31.203 1 77.5 13 LEU B O 1
ATOM 5656 N N . PRO B 1 14 ? 15.648 -30.172 -29.156 1 81.06 14 PRO B N 1
ATOM 5657 C CA . PRO B 1 14 ? 14.742 -31.172 -28.594 1 81.06 14 PRO B CA 1
ATOM 5658 C C . PRO B 1 14 ? 13.359 -31.172 -29.25 1 81.06 14 PRO B C 1
ATOM 5660 O O . PRO B 1 14 ? 12.883 -30.109 -29.672 1 81.06 14 PRO B O 1
ATOM 5663 N N . LYS B 1 15 ? 12.703 -32.312 -29.266 1 79.44 15 LYS B N 1
ATO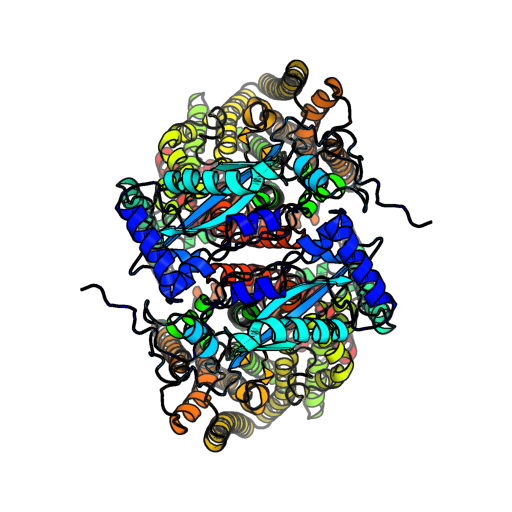M 5664 C CA . LYS B 1 15 ? 11.406 -32.438 -29.922 1 79.44 15 LYS B CA 1
ATOM 5665 C C . LYS B 1 15 ? 10.266 -32.312 -28.922 1 79.44 15 LYS B C 1
ATOM 5667 O O . LYS B 1 15 ? 9.094 -32.25 -29.312 1 79.44 15 LYS B O 1
ATOM 5672 N N . THR B 1 16 ? 10.625 -32.406 -27.672 1 86.38 16 THR B N 1
ATOM 5673 C CA . THR B 1 16 ? 9.609 -32.312 -26.625 1 86.38 16 THR B CA 1
ATOM 5674 C C . THR B 1 16 ? 9.805 -31.047 -25.797 1 86.38 16 THR B C 1
ATOM 5676 O O . THR B 1 16 ? 10.938 -30.688 -25.453 1 86.38 16 THR B O 1
ATOM 5679 N N . TRP B 1 17 ? 8.672 -30.453 -25.641 1 89.19 17 TRP B N 1
ATOM 5680 C CA . TRP B 1 17 ? 8.719 -29.203 -24.891 1 89.19 17 TRP B CA 1
ATOM 5681 C C . TRP B 1 17 ? 9.148 -29.438 -23.453 1 89.19 17 TRP B C 1
ATOM 5683 O O . TRP B 1 17 ? 8.844 -30.484 -22.875 1 89.19 17 TRP B O 1
ATOM 5693 N N . PHE B 1 18 ? 9.797 -28.547 -22.875 1 87.94 18 PHE B N 1
ATOM 5694 C CA . PHE B 1 18 ? 10.43 -28.594 -21.562 1 87.94 18 PHE B CA 1
ATOM 5695 C C . PHE B 1 18 ? 9.422 -28.984 -20.484 1 87.94 18 PHE B C 1
ATOM 5697 O O . PHE B 1 18 ? 9.703 -29.844 -19.656 1 87.94 18 PHE B O 1
ATOM 5704 N N . ALA B 1 19 ? 8.234 -28.359 -20.438 1 91 19 ALA B N 1
ATOM 5705 C CA . ALA B 1 19 ? 7.25 -28.562 -19.375 1 91 19 ALA B CA 1
ATOM 5706 C C . ALA B 1 19 ? 6.777 -30.016 -19.344 1 91 19 ALA B C 1
ATOM 5708 O O . ALA B 1 19 ? 6.496 -30.562 -18.266 1 91 19 ALA B O 1
ATOM 5709 N N . LYS B 1 20 ? 6.676 -30.625 -20.469 1 90.62 20 LYS B N 1
ATOM 5710 C CA . LYS B 1 20 ? 6.27 -32.031 -20.547 1 90.62 20 LYS B CA 1
ATOM 5711 C C . LYS B 1 20 ? 7.352 -32.938 -19.969 1 90.62 20 LYS B C 1
ATOM 5713 O O . LYS B 1 20 ? 7.055 -33.875 -19.219 1 90.62 20 LYS B O 1
ATOM 5718 N N . ILE B 1 21 ? 8.602 -32.656 -20.344 1 92.88 21 ILE B N 1
ATOM 5719 C CA . ILE B 1 21 ? 9.711 -33.438 -19.797 1 92.88 21 ILE B CA 1
ATOM 5720 C C . ILE B 1 21 ? 9.773 -33.281 -18.281 1 92.88 21 ILE B C 1
ATOM 5722 O O . ILE B 1 21 ? 10 -34.25 -17.562 1 92.88 21 ILE B O 1
ATOM 5726 N N . PHE B 1 22 ? 9.578 -32.062 -17.906 1 93.81 22 PHE B N 1
ATOM 5727 C CA . PHE B 1 22 ? 9.57 -31.734 -16.484 1 93.81 22 PHE B CA 1
ATOM 5728 C C . PHE B 1 22 ? 8.5 -32.531 -15.75 1 93.81 22 PHE B C 1
ATOM 5730 O O . PHE B 1 22 ? 8.766 -33.094 -14.695 1 93.81 22 PHE B O 1
ATOM 5737 N N . TYR B 1 23 ? 7.328 -32.625 -16.297 1 93.62 23 TYR B N 1
ATOM 5738 C CA . TYR B 1 23 ? 6.227 -33.375 -15.703 1 93.62 23 TYR B CA 1
ATOM 5739 C C . TYR B 1 23 ? 6.562 -34.844 -15.641 1 93.62 23 TYR B C 1
ATOM 5741 O O . TYR B 1 23 ? 6.309 -35.5 -14.633 1 93.62 23 TYR B O 1
ATOM 5749 N N . GLU B 1 24 ? 7.082 -35.344 -16.688 1 93.25 24 GLU B N 1
ATOM 5750 C CA . GLU B 1 24 ? 7.422 -36.781 -16.734 1 93.25 24 GLU B CA 1
ATOM 5751 C C . GLU B 1 24 ? 8.453 -37.125 -15.664 1 93.25 24 GLU B C 1
ATOM 5753 O O . GLU B 1 24 ? 8.398 -38.219 -15.07 1 93.25 24 GLU B O 1
ATOM 5758 N N . ALA B 1 25 ? 9.289 -36.188 -15.461 1 94.94 25 ALA B N 1
ATOM 5759 C CA . ALA B 1 25 ? 10.336 -36.406 -14.461 1 94.94 25 ALA B CA 1
ATOM 5760 C C . ALA B 1 25 ? 9.766 -36.375 -13.047 1 94.94 25 ALA B C 1
ATOM 5762 O O . ALA B 1 25 ? 10.25 -37.062 -12.156 1 94.94 25 ALA B O 1
ATOM 5763 N N . LEU B 1 26 ? 8.703 -35.594 -12.859 1 94.19 26 LEU B N 1
ATOM 5764 C CA . LEU B 1 26 ? 8.32 -35.281 -11.484 1 94.19 26 LEU B CA 1
ATOM 5765 C C . LEU B 1 26 ? 6.984 -35.906 -11.125 1 94.19 26 LEU B C 1
ATOM 5767 O O . LEU B 1 26 ? 6.586 -35.906 -9.961 1 94.19 26 LEU B O 1
ATOM 5771 N N . VAL B 1 27 ? 6.266 -36.469 -12 1 89.5 27 VAL B N 1
ATOM 5772 C CA . VAL B 1 27 ? 4.918 -36.969 -11.766 1 89.5 27 VAL B CA 1
ATOM 5773 C C . VAL B 1 27 ? 4.941 -38.031 -10.656 1 89.5 27 VAL B C 1
ATOM 5775 O O . VAL B 1 27 ? 4.059 -38.062 -9.797 1 89.5 27 VAL B O 1
ATOM 5778 N N . ASP B 1 28 ? 5.969 -38.844 -10.57 1 88.06 28 ASP B N 1
ATOM 5779 C CA . ASP B 1 28 ? 6.043 -39.875 -9.57 1 88.06 28 ASP B CA 1
ATOM 5780 C C . ASP B 1 28 ? 7.148 -39.594 -8.555 1 88.06 28 ASP B C 1
ATOM 5782 O O . ASP B 1 28 ? 7.574 -40.5 -7.828 1 88.06 28 ASP B O 1
ATOM 5786 N N . PHE B 1 29 ? 7.578 -38.375 -8.594 1 93.44 29 PHE B N 1
ATOM 5787 C CA . PHE B 1 29 ? 8.656 -38.031 -7.676 1 93.44 29 PHE B CA 1
ATOM 5788 C C . PHE B 1 29 ? 8.102 -37.625 -6.32 1 93.44 29 PHE B C 1
ATOM 5790 O O . PHE B 1 29 ? 7.301 -36.688 -6.227 1 93.44 29 PHE B O 1
ATOM 5797 N N . ASN B 1 30 ? 8.5 -38.25 -5.223 1 91.12 30 ASN B N 1
ATOM 5798 C CA . ASN B 1 30 ? 8.016 -37.906 -3.885 1 91.12 30 ASN B CA 1
ATOM 5799 C C . ASN B 1 30 ? 9.172 -37.656 -2.914 1 91.12 30 ASN B C 1
ATOM 5801 O O . ASN B 1 30 ? 8.969 -37.625 -1.699 1 91.12 30 ASN B O 1
ATOM 5805 N N . GLY B 1 31 ? 10.344 -37.562 -3.451 1 91.94 31 GLY B N 1
ATOM 5806 C CA . GLY B 1 31 ? 11.5 -37.375 -2.596 1 91.94 31 GLY B CA 1
ATOM 5807 C C . GLY B 1 31 ? 12.609 -38.375 -2.834 1 91.94 31 GLY B C 1
ATOM 5808 O O . GLY B 1 31 ? 12.555 -39.156 -3.787 1 91.94 31 GLY B O 1
ATOM 5809 N N . PRO B 1 32 ? 13.641 -38.344 -1.967 1 94.38 32 PRO B N 1
ATOM 5810 C CA . PRO B 1 32 ? 14.773 -39.281 -2.094 1 94.38 32 PRO B CA 1
ATOM 5811 C C . PRO B 1 32 ? 14.445 -40.688 -1.623 1 94.38 32 PRO B C 1
ATOM 5813 O O . PRO B 1 32 ? 14.484 -40.969 -0.422 1 94.38 32 PRO B O 1
ATOM 5816 N N . ARG B 1 33 ? 14.242 -41.5 -2.52 1 91 33 ARG B N 1
ATOM 5817 C CA . ARG B 1 33 ? 13.844 -42.875 -2.184 1 91 33 ARG B CA 1
ATOM 5818 C C . ARG B 1 33 ? 15.062 -43.75 -1.887 1 91 33 ARG B C 1
ATOM 5820 O O . ARG B 1 33 ? 14.992 -44.656 -1.048 1 91 33 ARG B O 1
ATOM 5827 N N . ASP B 1 34 ? 16.156 -43.531 -2.58 1 90.56 34 ASP B N 1
ATOM 5828 C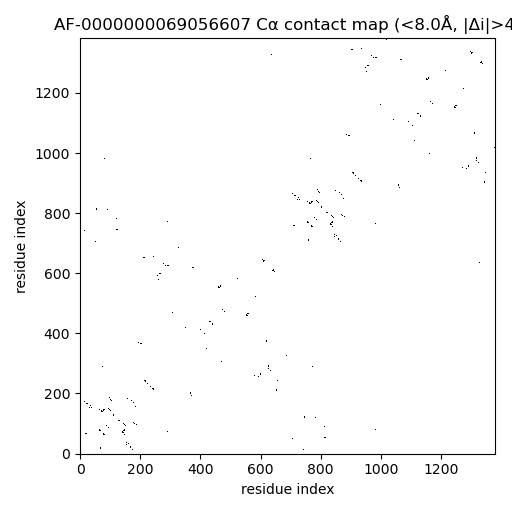 CA . ASP B 1 34 ? 17.328 -44.406 -2.477 1 90.56 34 ASP B CA 1
ATOM 5829 C C . ASP B 1 34 ? 18.547 -43.656 -1.983 1 90.56 34 ASP B C 1
ATOM 5831 O O . ASP B 1 34 ? 19.672 -44.156 -2.066 1 90.56 34 ASP B O 1
ATOM 5835 N N . VAL B 1 35 ? 18.359 -42.469 -1.627 1 91.25 35 VAL B N 1
ATOM 5836 C CA . VAL B 1 35 ? 19.469 -41.594 -1.186 1 91.25 35 VAL B CA 1
ATOM 5837 C C . VAL B 1 35 ? 19.156 -41.062 0.202 1 91.25 35 VAL B C 1
ATOM 5839 O O . VAL B 1 35 ? 18 -40.969 0.604 1 91.25 35 VAL B O 1
ATOM 5842 N N . GLY B 1 36 ? 20.25 -40.812 0.927 1 91 36 GLY B N 1
ATOM 5843 C CA . GLY B 1 36 ? 20.078 -40.156 2.207 1 91 36 GLY B CA 1
ATOM 5844 C C . GLY B 1 36 ? 20.078 -41.094 3.385 1 91 36 GLY B C 1
ATOM 5845 O O . GLY B 1 36 ? 20.453 -42.25 3.246 1 91 36 GLY B O 1
ATOM 5846 N N . SER B 1 37 ? 19.703 -40.656 4.602 1 94.5 37 SER B N 1
ATOM 5847 C CA . SER B 1 37 ? 19.656 -41.406 5.84 1 94.5 37 SER B CA 1
ATOM 5848 C C . SER B 1 37 ? 18.547 -42.469 5.801 1 94.5 37 SER B C 1
ATOM 5850 O O . SER B 1 37 ? 17.688 -42.438 4.926 1 94.5 37 SER B O 1
ATOM 5852 N N . MET B 1 38 ? 18.594 -43.375 6.676 1 96.38 38 MET B N 1
ATOM 5853 C CA . MET B 1 38 ? 17.562 -44.406 6.777 1 96.38 38 MET B CA 1
ATOM 5854 C C . MET B 1 38 ? 16.188 -43.781 7.039 1 96.38 38 MET B C 1
ATOM 5856 O O . MET B 1 38 ? 15.188 -44.219 6.473 1 96.38 38 MET B O 1
ATOM 5860 N N . ALA B 1 39 ? 16.188 -42.812 7.852 1 96.44 39 ALA B N 1
ATOM 5861 C CA . ALA B 1 39 ? 14.938 -42.125 8.164 1 96.44 39 ALA B CA 1
ATOM 5862 C C . ALA B 1 39 ? 14.359 -41.438 6.918 1 96.44 39 ALA B C 1
ATOM 5864 O O . ALA B 1 39 ? 13.148 -41.5 6.691 1 96.44 39 ALA B O 1
ATOM 5865 N N . CYS B 1 40 ? 15.195 -40.812 6.184 1 97 40 CYS B N 1
ATOM 5866 C CA . CYS B 1 40 ? 14.773 -40.156 4.949 1 97 40 CYS B CA 1
ATOM 5867 C C . CYS B 1 40 ? 14.156 -41.188 3.98 1 97 40 CYS B C 1
ATOM 5869 O O . CYS B 1 40 ? 13.062 -40.969 3.463 1 97 40 CYS B O 1
ATOM 5871 N N . ARG B 1 41 ? 14.789 -42.281 3.768 1 96.88 41 ARG B N 1
ATOM 5872 C CA . ARG B 1 41 ? 14.32 -43.312 2.838 1 96.88 41 ARG B CA 1
ATOM 5873 C C . ARG B 1 41 ? 13 -43.906 3.312 1 96.88 41 ARG B C 1
ATOM 5875 O O . ARG B 1 41 ? 12.078 -44.094 2.52 1 96.88 41 ARG B O 1
ATOM 5882 N N . GLN B 1 42 ? 12.93 -44.188 4.613 1 96.44 42 GLN B N 1
ATOM 5883 C CA . GLN B 1 42 ? 11.727 -44.812 5.172 1 96.44 42 GLN B CA 1
ATOM 5884 C C . GLN B 1 42 ? 10.531 -43.875 5.086 1 96.44 42 GLN B C 1
ATOM 5886 O O . GLN B 1 42 ? 9.43 -44.281 4.723 1 96.44 42 GLN B O 1
ATOM 5891 N N . GLN B 1 43 ? 10.742 -42.688 5.441 1 96.94 43 GLN B N 1
ATOM 5892 C CA . GLN B 1 43 ? 9.648 -41.719 5.422 1 96.94 43 GLN B CA 1
ATOM 5893 C C . GLN B 1 43 ? 9.211 -41.406 3.992 1 96.94 43 GLN B C 1
ATOM 5895 O O . GLN B 1 43 ? 8.031 -41.188 3.736 1 96.94 43 GLN B O 1
ATOM 5900 N N . THR B 1 44 ? 10.172 -41.375 3.094 1 97.19 44 THR B N 1
ATOM 5901 C CA . THR B 1 44 ? 9.828 -41.156 1.69 1 97.19 44 THR B CA 1
ATOM 5902 C C . THR B 1 44 ? 9 -42.344 1.165 1 97.19 44 THR B C 1
ATOM 5904 O O . THR B 1 44 ? 8.062 -42.156 0.389 1 97.19 44 THR B O 1
ATOM 5907 N N . GLN B 1 45 ? 9.352 -43.5 1.554 1 95.62 45 GLN B N 1
ATOM 5908 C CA . GLN B 1 45 ? 8.578 -44.688 1.156 1 95.62 45 GLN B CA 1
ATOM 5909 C C . GLN B 1 45 ? 7.18 -44.656 1.762 1 95.62 45 GLN B C 1
ATOM 5911 O O . GLN B 1 45 ? 6.207 -45.031 1.103 1 95.62 45 GLN B O 1
ATOM 5916 N N . MET B 1 46 ? 7.184 -44.25 3.006 1 95.5 46 MET B N 1
ATOM 5917 C CA . MET B 1 46 ? 5.883 -44.094 3.646 1 95.5 46 MET B CA 1
ATOM 5918 C C . MET B 1 46 ? 5.035 -43.062 2.902 1 95.5 46 MET B C 1
ATOM 5920 O O . MET B 1 46 ? 3.838 -43.281 2.689 1 95.5 46 MET B O 1
ATOM 5924 N N . TYR B 1 47 ? 5.676 -42 2.58 1 95.75 47 TYR B N 1
ATOM 5925 C CA . TYR B 1 47 ? 5.023 -40.969 1.812 1 95.75 47 TYR B CA 1
ATOM 5926 C C . TYR B 1 47 ? 4.465 -41.5 0.503 1 95.75 47 TYR B C 1
ATOM 5928 O O . TYR B 1 47 ? 3.293 -41.281 0.181 1 95.75 47 TYR B O 1
ATOM 5936 N N . ALA B 1 48 ? 5.199 -42.281 -0.234 1 94.62 48 ALA B N 1
ATOM 5937 C CA . ALA B 1 48 ? 4.797 -42.844 -1.516 1 94.62 48 ALA B CA 1
ATOM 5938 C C . ALA B 1 48 ? 3.633 -43.812 -1.34 1 94.62 48 ALA B C 1
ATOM 5940 O O . ALA B 1 48 ? 2.676 -43.781 -2.117 1 94.62 48 ALA B O 1
ATOM 5941 N N . ARG B 1 49 ? 3.658 -44.594 -0.328 1 93.25 49 ARG B N 1
ATOM 5942 C CA . ARG B 1 49 ? 2.617 -45.594 -0.078 1 93.25 49 ARG B CA 1
ATOM 5943 C C . ARG B 1 49 ? 1.296 -44.906 0.282 1 93.25 49 ARG B C 1
ATOM 5945 O O . ARG B 1 49 ? 0.236 -45.312 -0.201 1 93.25 49 ARG B O 1
ATOM 5952 N N . HIS B 1 50 ? 1.421 -43.938 1.096 1 93.69 50 HIS B N 1
ATOM 5953 C CA . HIS B 1 50 ? 0.209 -43.25 1.533 1 93.69 50 HIS B CA 1
ATOM 5954 C C . HIS B 1 50 ? -0.37 -42.406 0.418 1 93.69 50 HIS B C 1
ATOM 5956 O O . HIS B 1 50 ? -1.577 -42.156 0.382 1 93.69 50 HIS B O 1
ATOM 5962 N N . LEU B 1 51 ? 0.461 -41.906 -0.462 1 92.94 51 LEU B N 1
ATOM 5963 C CA . LEU B 1 51 ? -0.015 -41.156 -1.615 1 92.94 51 LEU B CA 1
ATOM 5964 C C . LEU B 1 51 ? -0.83 -42.031 -2.551 1 92.94 51 LEU B C 1
ATOM 5966 O O . LEU B 1 51 ? -1.814 -41.594 -3.139 1 92.94 51 LEU B O 1
ATOM 5970 N N . GLU B 1 52 ? -0.402 -43.25 -2.66 1 89.56 52 GLU B N 1
ATOM 5971 C CA . GLU B 1 52 ? -1.13 -44.219 -3.49 1 89.56 52 GLU B CA 1
ATOM 5972 C C . GLU B 1 52 ? -2.529 -44.469 -2.939 1 89.56 52 GLU B C 1
ATOM 5974 O O . GLU B 1 52 ? -3.461 -44.75 -3.699 1 89.56 52 GLU B O 1
ATOM 5979 N N . ASN B 1 53 ? -2.65 -44.25 -1.654 1 88.19 53 ASN B N 1
ATOM 5980 C CA . ASN B 1 53 ? -3.936 -44.469 -1.006 1 88.19 53 ASN B CA 1
ATOM 5981 C C . ASN B 1 53 ? -4.695 -43.188 -0.774 1 88.19 53 ASN B C 1
ATOM 5983 O O . ASN B 1 53 ? -5.734 -43.156 -0.112 1 88.19 53 ASN B O 1
ATOM 5987 N N . ASP B 1 54 ? -4.164 -42.125 -1.181 1 91.12 54 ASP B N 1
ATOM 5988 C CA . ASP B 1 54 ? -4.762 -40.812 -1.085 1 91.12 54 ASP B CA 1
ATOM 5989 C C . ASP B 1 54 ? -5.023 -40.438 0.371 1 91.12 54 ASP B C 1
ATOM 5991 O O . ASP B 1 54 ? -6.094 -39.906 0.697 1 91.12 54 ASP B O 1
ATOM 5995 N N . SER B 1 55 ? -4.09 -40.812 1.196 1 92.06 55 SER B N 1
ATOM 5996 C CA . SER B 1 55 ? -4.164 -40.312 2.566 1 92.06 55 SER B CA 1
ATOM 5997 C C . SER B 1 55 ? -4.043 -38.781 2.611 1 92.06 55 SER B C 1
ATOM 5999 O O . SER B 1 55 ? -3.254 -38.219 1.868 1 92.06 55 SER B O 1
ATOM 6001 N N . LEU B 1 56 ? -4.742 -38.188 3.441 1 92.44 56 LEU B N 1
ATOM 6002 C CA . LEU B 1 56 ? -4.863 -36.75 3.465 1 92.44 56 LEU B CA 1
ATOM 6003 C C . LEU B 1 56 ? -3.494 -36.094 3.611 1 92.44 56 LEU B C 1
ATOM 6005 O O . LEU B 1 56 ? -3.139 -35.219 2.83 1 92.44 56 LEU B O 1
ATOM 6009 N N . TRP B 1 57 ? -2.676 -36.5 4.645 1 94.94 57 TRP B N 1
ATOM 6010 C CA . TRP B 1 57 ? -1.385 -35.875 4.898 1 94.94 57 TRP B CA 1
ATOM 6011 C C . TRP B 1 57 ? -0.469 -36 3.688 1 94.94 57 TRP B C 1
ATOM 6013 O O . TRP B 1 57 ? 0.239 -35.062 3.334 1 94.94 57 TRP B O 1
ATOM 6023 N N . ALA B 1 58 ? -0.447 -37.188 3.047 1 95.94 58 ALA B N 1
ATOM 6024 C CA . ALA B 1 58 ? 0.414 -37.438 1.895 1 95.94 58 ALA B CA 1
ATOM 6025 C C . ALA B 1 58 ? -0.03 -36.625 0.685 1 95.94 58 ALA B C 1
ATOM 6027 O O . ALA B 1 58 ? 0.803 -36.062 -0.038 1 95.94 58 ALA B O 1
ATOM 6028 N N . VAL B 1 59 ? -1.327 -36.531 0.501 1 95.25 59 VAL B N 1
ATOM 6029 C CA . VAL B 1 59 ? -1.847 -35.75 -0.62 1 95.25 59 VAL B CA 1
ATOM 6030 C C . VAL B 1 59 ? -1.611 -34.25 -0.37 1 95.25 59 VAL B C 1
ATOM 6032 O O . VAL B 1 59 ? -1.354 -33.5 -1.307 1 95.25 59 VAL B O 1
ATOM 6035 N N . GLN B 1 60 ? -1.732 -33.844 0.838 1 95.44 60 GLN B N 1
ATOM 6036 C CA . GLN B 1 60 ? -1.44 -32.469 1.176 1 95.44 60 GLN B CA 1
ATOM 6037 C C . GLN B 1 60 ? -0.013 -32.094 0.789 1 95.44 60 GLN B C 1
ATOM 6039 O O . GLN B 1 60 ? 0.223 -31.031 0.214 1 95.44 60 GLN B O 1
ATOM 6044 N N . MET B 1 61 ? 0.928 -32.906 1.108 1 96.56 61 MET B N 1
ATOM 6045 C CA . MET B 1 61 ? 2.32 -32.688 0.747 1 96.56 61 MET B CA 1
ATOM 6046 C C . MET B 1 61 ? 2.49 -32.625 -0.768 1 96.56 61 MET B C 1
ATOM 6048 O O . MET B 1 61 ? 3.166 -31.75 -1.296 1 96.56 61 MET B O 1
ATOM 6052 N N . SER B 1 62 ? 1.823 -33.531 -1.43 1 95.88 62 SER B N 1
ATOM 6053 C CA . SER B 1 62 ? 1.923 -33.594 -2.883 1 95.88 62 SER B CA 1
ATOM 6054 C C . SER B 1 62 ? 1.192 -32.438 -3.551 1 95.88 62 SER B C 1
ATOM 6056 O O . SER B 1 62 ? 1.65 -31.922 -4.57 1 95.88 62 SER B O 1
ATOM 6058 N N . ASP B 1 63 ? 0.081 -32.062 -3.006 1 95.88 63 ASP B N 1
ATOM 6059 C CA . ASP B 1 63 ? -0.772 -31 -3.543 1 95.88 63 ASP B CA 1
ATOM 6060 C C . ASP B 1 63 ? -0.138 -29.625 -3.344 1 95.88 63 ASP B C 1
ATOM 6062 O O . ASP B 1 63 ? -0.534 -28.656 -3.99 1 95.88 63 ASP B O 1
ATOM 6066 N N . SER B 1 64 ? 0.876 -29.484 -2.568 1 96.5 64 SER B N 1
ATOM 6067 C CA . SER B 1 64 ? 1.453 -28.203 -2.18 1 96.5 64 SER B CA 1
ATOM 6068 C C . SER B 1 64 ? 2.389 -27.672 -3.26 1 96.5 64 SER B C 1
ATOM 6070 O O . SER B 1 64 ? 2.818 -26.516 -3.199 1 96.5 64 SER B O 1
ATOM 6072 N N . TRP B 1 65 ? 2.76 -28.406 -4.215 1 95 65 TRP B N 1
ATOM 6073 C CA . TRP B 1 65 ? 3.697 -27.922 -5.227 1 95 65 TRP B CA 1
ATOM 6074 C C . TRP B 1 65 ? 3.268 -28.375 -6.621 1 95 65 TRP B C 1
ATOM 6076 O O . TRP B 1 65 ? 2.488 -29.312 -6.766 1 95 65 TRP B O 1
ATOM 6086 N N . SER B 1 66 ? 3.697 -27.625 -7.613 1 89.06 66 SER B N 1
ATOM 6087 C CA . SER B 1 66 ? 3.281 -27.859 -8.992 1 89.06 66 SER B CA 1
ATOM 6088 C C . SER B 1 66 ? 4.27 -28.766 -9.719 1 89.06 66 SER B C 1
ATOM 6090 O O . SER B 1 66 ? 5.477 -28.688 -9.484 1 89.06 66 SER B O 1
ATOM 6092 N N . ARG B 1 67 ? 3.744 -29.594 -10.625 1 92.94 67 ARG B N 1
ATOM 6093 C CA . ARG B 1 67 ? 4.574 -30.531 -11.375 1 92.94 67 ARG B CA 1
ATOM 6094 C C . ARG B 1 67 ? 4.691 -30.109 -12.836 1 92.94 67 ARG B C 1
ATOM 6096 O O . ARG B 1 67 ? 5.457 -30.703 -13.602 1 92.94 67 ARG B O 1
ATOM 6103 N N . TYR B 1 68 ? 3.998 -29.156 -13.156 1 93.31 68 TYR B N 1
ATOM 6104 C CA . TYR B 1 68 ? 4.008 -28.672 -14.539 1 93.31 68 TYR B CA 1
ATOM 6105 C C . TYR B 1 68 ? 4.238 -27.172 -14.602 1 93.31 68 TYR B C 1
ATOM 6107 O O . TYR B 1 68 ? 3.311 -26.391 -14.398 1 93.31 68 TYR B O 1
ATOM 6115 N N . PRO B 1 69 ? 5.418 -26.734 -14.906 1 93.44 69 PRO B N 1
ATOM 6116 C CA . PRO B 1 69 ? 5.703 -25.312 -14.953 1 93.44 69 PRO B CA 1
ATOM 6117 C C . PRO B 1 69 ? 5.09 -24.625 -16.172 1 93.44 69 PRO B C 1
ATOM 6119 O O . PRO B 1 69 ? 4.879 -25.266 -17.203 1 93.44 69 PRO B O 1
ATOM 6122 N N . ASN B 1 70 ? 4.746 -23.422 -16.062 1 94.5 70 ASN B N 1
ATOM 6123 C CA . ASN B 1 70 ? 4.234 -22.609 -17.156 1 94.5 70 ASN B CA 1
ATOM 6124 C C . ASN B 1 70 ? 4.84 -21.203 -17.141 1 94.5 70 ASN B C 1
ATOM 6126 O O . ASN B 1 70 ? 5.457 -20.797 -16.156 1 94.5 70 ASN B O 1
ATOM 6130 N N . GLY B 1 71 ? 4.746 -20.516 -18.234 1 94.5 71 GLY B N 1
ATOM 6131 C CA . GLY B 1 71 ? 5.246 -19.156 -18.359 1 94.5 71 GLY B CA 1
ATOM 6132 C C . GLY B 1 71 ? 6.762 -19.078 -18.453 1 94.5 71 GLY B C 1
ATOM 6133 O O . GLY B 1 71 ? 7.363 -18.094 -18.047 1 94.5 71 GLY B O 1
ATOM 6134 N N . ILE B 1 72 ? 7.383 -20.109 -18.922 1 93.12 72 ILE B N 1
ATOM 6135 C CA . ILE B 1 72 ? 8.836 -20.172 -18.984 1 93.12 72 ILE B CA 1
ATOM 6136 C C . ILE B 1 72 ? 9.344 -19.219 -20.062 1 93.12 72 ILE B C 1
ATOM 6138 O O . ILE B 1 72 ? 10.336 -18.516 -19.875 1 93.12 72 ILE B O 1
ATOM 6142 N N . LEU B 1 73 ? 8.625 -19.109 -21.156 1 92.5 73 LEU B N 1
ATOM 6143 C CA . LEU B 1 73 ? 9.039 -18.312 -22.297 1 92.5 73 LEU B CA 1
ATOM 6144 C C . LEU B 1 73 ? 9 -16.812 -21.953 1 92.5 73 LEU B C 1
ATOM 6146 O O . LEU B 1 73 ? 9.688 -16.016 -22.578 1 92.5 73 LEU B O 1
ATOM 6150 N N . VAL B 1 74 ? 8.18 -16.547 -20.969 1 92.69 74 VAL B N 1
ATOM 6151 C CA . VAL B 1 74 ? 8.008 -15.125 -20.672 1 92.69 74 VAL B CA 1
ATOM 6152 C C . VAL B 1 74 ? 8.75 -14.766 -19.391 1 92.69 74 VAL B C 1
ATOM 6154 O O . VAL B 1 74 ? 8.547 -13.695 -18.812 1 92.69 74 VAL B O 1
ATOM 6157 N N . GLY B 1 75 ? 9.508 -15.625 -18.875 1 90.56 75 GLY B N 1
ATOM 6158 C CA . GLY B 1 75 ? 10.438 -15.305 -17.812 1 90.56 75 GLY B CA 1
ATOM 6159 C C . GLY B 1 75 ? 9.852 -15.516 -16.422 1 90.56 75 GLY B C 1
ATOM 6160 O O . GLY B 1 75 ? 10.109 -14.727 -15.508 1 90.56 75 GLY B O 1
ATOM 6161 N N . THR B 1 76 ? 8.938 -16.484 -16.219 1 92.31 76 THR B N 1
ATOM 6162 C CA . THR B 1 76 ? 8.508 -16.859 -14.875 1 92.31 76 THR B CA 1
ATOM 6163 C C . THR B 1 76 ? 9.672 -17.469 -14.086 1 92.31 76 THR B C 1
ATOM 6165 O O . THR B 1 76 ? 10.242 -18.484 -14.5 1 92.31 76 THR B O 1
ATOM 6168 N N . SER B 1 77 ? 9.953 -16.844 -12.992 1 90.06 77 SER B N 1
ATOM 6169 C CA . SER B 1 77 ? 11.156 -17.234 -12.266 1 90.06 77 SER B CA 1
ATOM 6170 C C . SER B 1 77 ? 10.859 -18.344 -11.266 1 90.06 77 SER B C 1
ATOM 6172 O O . SER B 1 77 ? 11.688 -19.234 -11.062 1 90.06 77 SER B O 1
ATOM 6174 N N . HIS B 1 78 ? 9.695 -18.266 -10.664 1 93.5 78 HIS B N 1
ATOM 6175 C CA . HIS B 1 78 ? 9.406 -19.188 -9.57 1 93.5 78 HIS B CA 1
ATOM 6176 C C . HIS B 1 78 ? 8.023 -19.797 -9.719 1 93.5 78 HIS B C 1
ATOM 6178 O O . HIS B 1 78 ? 7.059 -19.109 -10.031 1 93.5 78 HIS B O 1
ATOM 6184 N N . HIS B 1 79 ? 7.934 -21.047 -9.586 1 95.12 79 HIS B N 1
ATOM 6185 C CA . HIS B 1 79 ? 6.684 -21.766 -9.352 1 95.12 79 HIS B CA 1
ATOM 6186 C C . HIS B 1 79 ? 6.555 -22.188 -7.895 1 95.12 79 HIS B C 1
ATOM 6188 O O . HIS B 1 79 ? 6.914 -23.312 -7.535 1 95.12 79 HIS B O 1
ATOM 6194 N N . MET B 1 80 ? 5.945 -21.406 -7.152 1 93.81 80 MET B N 1
ATOM 6195 C CA . MET B 1 80 ? 6.039 -21.469 -5.695 1 93.81 80 MET B CA 1
ATOM 6196 C C . MET B 1 80 ? 5.148 -22.578 -5.137 1 93.81 80 MET B C 1
ATOM 6198 O O . MET B 1 80 ? 5.426 -23.125 -4.07 1 93.81 80 MET B O 1
ATOM 6202 N N . GLY B 1 81 ? 4.066 -22.969 -5.871 1 94.88 81 GLY B N 1
ATOM 6203 C CA . GLY B 1 81 ? 3.059 -23.797 -5.215 1 94.88 81 GLY B CA 1
ATOM 6204 C C . GLY B 1 81 ? 2.459 -23.141 -3.986 1 94.88 81 GLY B C 1
ATOM 6205 O O . GLY B 1 81 ? 2.121 -21.953 -4.012 1 94.88 81 GLY B O 1
ATOM 6206 N N . VAL B 1 82 ? 2.209 -23.984 -2.93 1 96.44 82 VAL B N 1
ATOM 6207 C CA . VAL B 1 82 ? 1.652 -23.438 -1.694 1 96.44 82 VAL B CA 1
ATOM 6208 C C . VAL B 1 82 ? 2.564 -23.781 -0.52 1 96.44 82 VAL B C 1
ATOM 6210 O O . VAL B 1 82 ? 2.439 -24.859 0.076 1 96.44 82 VAL B O 1
ATOM 6213 N N . TYR B 1 83 ? 3.377 -22.859 -0.073 1 96.12 83 TYR B N 1
ATOM 6214 C CA . TYR B 1 83 ? 4.371 -23.031 0.984 1 96.12 83 TYR B CA 1
ATOM 6215 C C . TYR B 1 83 ? 3.721 -23.516 2.271 1 96.12 83 TYR B C 1
ATOM 6217 O O . TYR B 1 83 ? 4.168 -24.5 2.861 1 96.12 83 TYR B O 1
ATOM 6225 N N . ASP B 1 84 ? 2.641 -22.906 2.715 1 95.06 84 ASP B N 1
ATOM 6226 C CA . ASP B 1 84 ? 2.02 -23.156 4.012 1 95.06 84 ASP B CA 1
ATOM 6227 C C . ASP B 1 84 ? 1.334 -24.516 4.039 1 95.06 84 ASP B C 1
ATOM 6229 O O . ASP B 1 84 ? 1.205 -25.141 5.098 1 95.06 84 ASP B O 1
ATOM 6233 N N . GLU B 1 85 ? 0.892 -25 2.867 1 95.94 85 GLU B N 1
ATOM 6234 C CA . GLU B 1 85 ? 0.285 -26.328 2.791 1 95.94 85 GLU B CA 1
ATOM 6235 C C . GLU B 1 85 ? 1.301 -27.422 3.117 1 95.94 85 GLU B C 1
ATOM 6237 O O . GLU B 1 85 ? 0.955 -28.438 3.73 1 95.94 85 GLU B O 1
ATOM 6242 N N . CYS B 1 86 ? 2.504 -27.203 2.756 1 97.06 86 CYS B N 1
ATOM 6243 C CA . CYS B 1 86 ? 3.572 -28.172 2.982 1 97.06 86 CYS B CA 1
ATOM 6244 C C . CYS B 1 86 ? 4.047 -28.125 4.43 1 97.06 86 CYS B C 1
ATOM 6246 O O . CYS B 1 86 ? 4.035 -29.156 5.121 1 97.06 86 CYS B O 1
ATOM 6248 N N . VAL B 1 87 ? 4.375 -26.969 4.918 1 96.56 87 VAL B N 1
ATOM 6249 C CA . VAL B 1 87 ? 5.07 -26.859 6.195 1 96.56 87 VAL B CA 1
ATOM 6250 C C . VAL B 1 87 ? 4.098 -27.125 7.344 1 96.56 87 VAL B C 1
ATOM 6252 O O . VAL B 1 87 ? 4.52 -27.438 8.461 1 96.56 87 VAL B O 1
ATOM 6255 N N . ASN B 1 88 ? 2.805 -27.125 7.105 1 93.88 88 ASN B N 1
ATOM 6256 C CA . ASN B 1 88 ? 1.823 -27.312 8.172 1 93.88 88 ASN B CA 1
ATOM 6257 C C . ASN B 1 88 ? 1.439 -28.781 8.312 1 93.88 88 ASN B C 1
ATOM 6259 O O . ASN B 1 88 ? 0.578 -29.125 9.125 1 93.88 88 ASN B O 1
ATOM 6263 N N . VAL B 1 89 ? 2.041 -29.672 7.523 1 95.75 89 VAL B N 1
ATOM 6264 C CA . VAL B 1 89 ? 1.909 -31.109 7.754 1 95.75 89 VAL B CA 1
ATOM 6265 C C . VAL B 1 89 ? 2.881 -31.547 8.844 1 95.75 89 VAL B C 1
ATOM 6267 O O . VAL B 1 89 ? 4.098 -31.406 8.695 1 95.75 89 VAL B O 1
ATOM 6270 N N . HIS B 1 90 ? 2.389 -32.188 9.93 1 93.69 90 HIS B N 1
ATOM 6271 C CA . HIS B 1 90 ? 3.244 -32.469 11.07 1 93.69 90 HIS B CA 1
ATOM 6272 C C . HIS B 1 90 ? 3.33 -33.969 11.328 1 93.69 90 HIS B C 1
ATOM 6274 O O . HIS B 1 90 ? 4.348 -34.469 11.828 1 93.69 90 HIS B O 1
ATOM 6280 N N . ARG B 1 91 ? 2.244 -34.656 11.141 1 92.12 91 ARG B N 1
ATOM 6281 C CA . ARG B 1 91 ? 2.178 -36.094 11.398 1 92.12 91 ARG B CA 1
ATOM 6282 C C . ARG B 1 91 ? 1.433 -36.812 10.281 1 92.12 91 ARG B C 1
ATOM 6284 O O . ARG B 1 91 ? 0.511 -36.25 9.68 1 92.12 91 ARG B O 1
ATOM 6291 N N . PRO B 1 92 ? 1.922 -37.938 10.07 1 94.25 92 PRO B N 1
ATOM 6292 C CA . PRO B 1 92 ? 2.998 -38.75 10.664 1 94.25 92 PRO B CA 1
ATOM 6293 C C . PRO B 1 92 ? 4.383 -38.312 10.188 1 94.25 92 PRO B C 1
ATOM 6295 O O . PRO B 1 92 ? 5.391 -38.656 10.797 1 94.25 92 PRO B O 1
ATOM 6298 N N . VAL B 1 93 ? 4.453 -37.688 9.062 1 94.88 93 VAL B N 1
ATOM 6299 C CA . VAL B 1 93 ? 5.699 -37.188 8.508 1 94.88 93 VAL B CA 1
ATOM 6300 C C . VAL B 1 93 ? 5.641 -35.656 8.438 1 94.88 93 VAL B C 1
ATOM 6302 O O . VAL B 1 93 ? 4.664 -35.094 7.953 1 94.88 93 VAL B O 1
ATOM 6305 N N . GLN B 1 94 ? 6.707 -35.062 8.922 1 95.12 94 GLN B N 1
ATOM 6306 C CA . GLN B 1 94 ? 6.777 -33.594 8.859 1 95.12 94 GLN B CA 1
ATOM 6307 C C . GLN B 1 94 ? 7.191 -33.125 7.469 1 95.12 94 GLN B C 1
ATOM 6309 O O . GLN B 1 94 ? 8.172 -33.625 6.91 1 95.12 94 GLN B O 1
ATOM 6314 N N . GLY B 1 95 ? 6.359 -32.156 6.926 1 97 95 GLY B N 1
ATOM 6315 C CA . GLY B 1 95 ? 6.668 -31.625 5.609 1 97 95 GLY B CA 1
ATOM 6316 C C . GLY B 1 95 ? 7.746 -30.562 5.637 1 97 95 GLY B C 1
ATOM 6317 O O . GLY B 1 95 ? 7.766 -29.703 6.531 1 97 95 GLY B O 1
ATOM 6318 N N . LYS B 1 96 ? 8.664 -30.656 4.715 1 97.38 96 LYS B N 1
ATOM 6319 C CA . LYS B 1 96 ? 9.734 -29.688 4.488 1 97.38 96 LYS B CA 1
ATOM 6320 C C . LYS B 1 96 ? 9.641 -29.078 3.092 1 97.38 96 LYS B C 1
ATOM 6322 O O . LYS B 1 96 ? 9.633 -29.797 2.094 1 97.38 96 LYS B O 1
ATOM 6327 N N . TYR B 1 97 ? 9.516 -27.781 3.045 1 97.81 97 TYR B N 1
ATOM 6328 C CA . TYR B 1 97 ? 9.383 -27.062 1.781 1 97.81 97 TYR B CA 1
ATOM 6329 C C . TYR B 1 97 ? 10.742 -26.578 1.284 1 97.81 97 TYR B C 1
ATOM 6331 O O . TYR B 1 97 ? 11.461 -25.875 1.997 1 97.81 97 TYR B O 1
ATOM 6339 N N . CYS B 1 98 ? 11.164 -26.969 0.057 1 98 98 CYS B N 1
ATOM 6340 C CA . CYS B 1 98 ? 12.438 -26.562 -0.542 1 98 98 CYS B CA 1
ATOM 6341 C C . CYS B 1 98 ? 12.211 -25.906 -1.904 1 98 98 CYS B C 1
ATOM 6343 O O . CYS B 1 98 ? 11.18 -26.125 -2.539 1 98 98 CYS B O 1
ATOM 6345 N N . ILE B 1 99 ? 13.133 -25.109 -2.336 1 97.38 99 ILE B N 1
ATOM 6346 C CA . ILE B 1 99 ? 13.07 -24.469 -3.643 1 97.38 99 ILE B CA 1
ATOM 6347 C C . ILE B 1 99 ? 14.305 -24.844 -4.461 1 97.38 99 ILE B C 1
ATOM 6349 O O . ILE B 1 99 ? 15.289 -24.094 -4.48 1 97.38 99 ILE B O 1
ATOM 6353 N N . PRO B 1 100 ? 14.258 -25.891 -5.168 1 97.81 100 PRO B N 1
ATOM 6354 C CA . PRO B 1 100 ? 15.359 -26.234 -6.074 1 97.81 100 PRO B CA 1
ATOM 6355 C C . PRO B 1 100 ? 15.438 -25.312 -7.285 1 97.81 100 PRO B C 1
ATOM 6357 O O . PRO B 1 100 ? 14.414 -24.766 -7.723 1 97.81 100 PRO B O 1
ATOM 6360 N N . SER B 1 101 ? 16.609 -25.156 -7.789 1 96.94 101 SER B N 1
ATOM 6361 C CA . SER B 1 101 ? 16.875 -24.422 -9.031 1 96.94 101 SER B CA 1
ATOM 6362 C C . SER B 1 101 ? 17.391 -25.359 -10.109 1 96.94 101 SER B C 1
ATOM 6364 O O . SER B 1 101 ? 18.312 -26.156 -9.867 1 96.94 101 SER B O 1
ATOM 6366 N N . VAL B 1 102 ? 16.781 -25.312 -11.266 1 96.19 102 VAL B N 1
ATOM 6367 C CA . VAL B 1 102 ? 17.188 -26.156 -12.391 1 96.19 102 VAL B CA 1
ATOM 6368 C C . VAL B 1 102 ? 17.703 -25.281 -13.531 1 96.19 102 VAL B C 1
ATOM 6370 O O . VAL B 1 102 ? 16.953 -24.484 -14.102 1 96.19 102 VAL B O 1
ATOM 6373 N N . LYS B 1 103 ? 18.906 -25.406 -13.852 1 94.12 103 LYS B N 1
ATOM 6374 C CA . LYS B 1 103 ? 19.531 -24.688 -14.953 1 94.12 103 LYS B CA 1
ATOM 6375 C C . LYS B 1 103 ? 19.656 -25.562 -16.188 1 94.12 103 LYS B C 1
ATOM 6377 O O . LYS B 1 103 ? 20.234 -26.656 -16.141 1 94.12 103 LYS B O 1
ATOM 6382 N N . LEU B 1 104 ? 19.125 -25.078 -17.266 1 91.62 104 LEU B N 1
ATOM 6383 C CA . LEU B 1 104 ? 19.125 -25.828 -18.516 1 91.62 104 LEU B CA 1
ATOM 6384 C C . LEU B 1 104 ? 20.312 -25.406 -19.391 1 91.62 104 LEU B C 1
ATOM 6386 O O . LEU B 1 104 ? 20.641 -24.219 -19.453 1 91.62 104 LEU B O 1
ATOM 6390 N N . GLY B 1 105 ? 20.953 -26.344 -19.938 1 87.06 105 GLY B N 1
ATOM 6391 C CA . GLY B 1 105 ? 22.016 -26.125 -20.891 1 87.06 105 GLY B CA 1
ATOM 6392 C C . GLY B 1 105 ? 22.109 -27.203 -21.953 1 87.06 105 GLY B C 1
ATOM 6393 O O . GLY B 1 105 ? 21.375 -28.203 -21.906 1 87.06 105 GLY B O 1
ATOM 6394 N N . SER B 1 106 ? 22.938 -26.828 -22.922 1 82.12 106 SER B N 1
ATOM 6395 C CA . SER B 1 106 ? 23.141 -27.828 -23.969 1 82.12 106 SER B CA 1
ATOM 6396 C C . SER B 1 106 ? 24.078 -28.938 -23.5 1 82.12 106 SER B C 1
ATOM 6398 O O . SER B 1 106 ? 25.031 -28.688 -22.766 1 82.12 106 SER B O 1
ATOM 6400 N N . SER B 1 107 ? 23.688 -30.266 -23.766 1 76.69 107 SER B N 1
ATOM 6401 C CA . SER B 1 107 ? 24.547 -31.391 -23.391 1 76.69 107 SER B CA 1
ATOM 6402 C C . SER B 1 107 ? 25.656 -31.594 -24.406 1 76.69 107 SER B C 1
ATOM 6404 O O . SER B 1 107 ? 26.719 -32.125 -24.094 1 76.69 107 SER B O 1
ATOM 6406 N N . ASN B 1 108 ? 25.406 -31.281 -25.672 1 70.31 108 ASN B N 1
ATOM 6407 C CA . ASN B 1 108 ? 26.359 -31.672 -26.719 1 70.31 108 ASN B CA 1
ATOM 6408 C C . ASN B 1 108 ? 27.047 -30.438 -27.312 1 70.31 108 ASN B C 1
ATOM 6410 O O . ASN B 1 108 ? 27.469 -30.469 -28.469 1 70.31 108 ASN B O 1
ATOM 6414 N N . GLY B 1 109 ? 27.109 -29.406 -26.5 1 65 109 GLY B N 1
ATOM 6415 C CA . GLY B 1 109 ? 27.875 -28.266 -27.016 1 65 109 GLY B CA 1
ATOM 6416 C C . GLY B 1 109 ? 27.156 -27.531 -28.125 1 65 109 GLY B C 1
ATOM 6417 O O . GLY B 1 109 ? 27.781 -26.75 -28.859 1 65 109 GLY B O 1
ATOM 6418 N N . VAL B 1 110 ? 25.922 -27.891 -28.422 1 64.69 110 VAL B N 1
ATOM 6419 C CA . VAL B 1 110 ? 25.203 -27.156 -29.469 1 64.69 110 VAL B CA 1
ATOM 6420 C C . VAL B 1 110 ? 25.031 -25.703 -29.047 1 64.69 110 VAL B C 1
ATOM 6422 O O . VAL B 1 110 ? 24.672 -25.406 -27.906 1 64.69 110 VAL B O 1
ATOM 6425 N N . ASP B 1 111 ? 25.469 -24.828 -29.906 1 66.44 111 ASP B N 1
ATOM 6426 C CA . ASP B 1 111 ? 25.312 -23.391 -29.672 1 66.44 111 ASP B CA 1
ATOM 6427 C C . ASP B 1 111 ? 23.953 -22.906 -30.141 1 66.44 111 ASP B C 1
ATOM 6429 O O . ASP B 1 111 ? 23.703 -22.75 -31.328 1 66.44 111 ASP B O 1
ATOM 6433 N N . PHE B 1 112 ? 23.047 -22.719 -29.188 1 69.31 112 PHE B N 1
ATOM 6434 C CA . PHE B 1 112 ? 21.672 -22.312 -29.484 1 69.31 112 PHE B CA 1
ATOM 6435 C C . PHE B 1 112 ? 21.625 -20.844 -29.875 1 69.31 112 PHE B C 1
ATOM 6437 O O . PHE B 1 112 ? 20.578 -20.344 -30.312 1 69.31 112 PHE B O 1
ATOM 6444 N N . THR B 1 113 ? 22.734 -20.156 -29.703 1 65.25 113 THR B N 1
ATOM 6445 C CA . THR B 1 113 ? 22.766 -18.734 -29.984 1 65.25 113 THR B CA 1
ATOM 6446 C C . THR B 1 113 ? 22.984 -18.469 -31.469 1 65.25 113 THR B C 1
ATOM 6448 O O . THR B 1 113 ? 22.703 -17.375 -31.969 1 65.25 113 THR B O 1
ATOM 6451 N N . VAL B 1 114 ? 23.5 -19.469 -32.156 1 59.84 114 VAL B N 1
ATOM 6452 C CA . VAL B 1 114 ? 23.859 -19.297 -33.562 1 59.84 114 VAL B CA 1
ATOM 6453 C C . VAL B 1 114 ? 22.594 -19.156 -34.375 1 59.84 114 VAL B C 1
ATOM 6455 O O . VAL B 1 114 ? 21.688 -20 -34.312 1 59.84 114 VAL B O 1
ATOM 6458 N N . GLY B 1 115 ? 22.359 -18.047 -35.156 1 57 115 GLY B N 1
ATOM 6459 C CA . GLY B 1 115 ? 21.281 -17.828 -36.094 1 57 115 GLY B CA 1
ATOM 6460 C C . GLY B 1 115 ? 20.047 -17.219 -35.469 1 57 115 GLY B C 1
ATOM 6461 O O . GLY B 1 115 ? 18.984 -17.156 -36.062 1 57 115 GLY B O 1
ATOM 6462 N N . LYS B 1 116 ? 20.203 -16.875 -34.219 1 61.22 116 LYS B N 1
ATOM 6463 C CA . LYS B 1 116 ? 19.031 -16.281 -33.594 1 61.22 116 LYS B CA 1
ATOM 6464 C C . LYS B 1 116 ? 18.781 -14.875 -34.094 1 61.22 116 LYS B C 1
ATOM 6466 O O . LYS B 1 116 ? 19.672 -14.031 -34.062 1 61.22 116 LYS B O 1
ATOM 6471 N N . PRO B 1 117 ? 17.516 -14.867 -34.719 1 61.66 117 PRO B N 1
ATOM 6472 C CA . PRO B 1 117 ? 17.188 -13.516 -35.156 1 61.66 117 PRO B CA 1
ATOM 6473 C C . PRO B 1 117 ? 17.094 -12.508 -34.031 1 61.66 117 PRO B C 1
ATOM 6475 O O . PRO B 1 117 ? 16.891 -12.898 -32.875 1 61.66 117 PRO B O 1
ATOM 6478 N N . ASP B 1 118 ? 17.422 -11.312 -34.281 1 61.88 118 ASP B N 1
ATOM 6479 C CA . ASP B 1 118 ? 17.375 -10.227 -33.312 1 61.88 118 ASP B CA 1
ATOM 6480 C C . ASP B 1 118 ? 15.992 -10.109 -32.688 1 61.88 118 ASP B C 1
ATOM 6482 O O . ASP B 1 118 ? 15.867 -9.898 -31.484 1 61.88 118 ASP B O 1
ATOM 6486 N N . GLN B 1 119 ? 14.984 -10.445 -33.656 1 67 119 GLN B N 1
ATOM 6487 C CA . GLN B 1 119 ? 13.609 -10.43 -33.156 1 67 119 GLN B CA 1
ATOM 6488 C C . GLN B 1 119 ? 12.945 -11.789 -33.375 1 67 119 GLN B C 1
ATOM 6490 O O . GLN B 1 119 ? 13.055 -12.391 -34.438 1 67 119 GLN B O 1
ATOM 6495 N N . PRO B 1 120 ? 12.453 -12.211 -32.344 1 74.38 120 PRO B N 1
ATOM 6496 C CA . PRO B 1 120 ? 11.797 -13.516 -32.469 1 74.38 120 PRO B CA 1
ATOM 6497 C C . PRO B 1 120 ? 10.648 -13.5 -33.469 1 74.38 120 PRO B C 1
ATOM 6499 O O . PRO B 1 120 ? 9.906 -12.523 -33.562 1 74.38 120 PRO B O 1
ATOM 6502 N N . GLN B 1 121 ? 10.68 -14.453 -34.344 1 77.56 121 GLN B N 1
ATOM 6503 C CA . GLN B 1 121 ? 9.594 -14.641 -35.281 1 77.56 121 GLN B CA 1
ATOM 6504 C C . GLN B 1 121 ? 8.617 -15.711 -34.812 1 77.56 121 GLN B C 1
ATOM 6506 O O . GLN B 1 121 ? 8.984 -16.594 -34.031 1 77.56 121 GLN B O 1
ATOM 6511 N N . SER B 1 122 ? 7.496 -15.695 -35.188 1 83.62 122 SER B N 1
ATOM 6512 C CA . SER B 1 122 ? 6.414 -16.562 -34.719 1 83.62 122 SER B CA 1
ATOM 6513 C C . SER B 1 122 ? 6.703 -18.031 -35.031 1 83.62 122 SER B C 1
ATOM 6515 O O . SER B 1 122 ? 6.336 -18.906 -34.281 1 83.62 122 SER B O 1
ATOM 6517 N N . ASN B 1 123 ? 7.473 -18.25 -36.094 1 81.75 123 ASN B N 1
ATOM 6518 C CA . ASN B 1 123 ? 7.688 -19.641 -36.5 1 81.75 123 ASN B CA 1
ATOM 6519 C C . ASN B 1 123 ? 9.039 -20.156 -36.031 1 81.75 123 ASN B C 1
ATOM 6521 O O . ASN B 1 123 ? 9.422 -21.297 -36.344 1 81.75 123 ASN B O 1
ATOM 6525 N N . ASP B 1 124 ? 9.656 -19.375 -35.219 1 82.5 124 ASP B N 1
ATOM 6526 C CA . ASP B 1 124 ? 10.93 -19.812 -34.656 1 82.5 124 ASP B CA 1
ATOM 6527 C C . ASP B 1 124 ? 10.719 -20.953 -33.656 1 82.5 124 ASP B C 1
ATOM 6529 O O . ASP B 1 124 ? 9.617 -21.125 -33.125 1 82.5 124 ASP B O 1
ATOM 6533 N N . HIS B 1 125 ? 11.766 -21.719 -33.531 1 85.19 125 HIS B N 1
ATOM 6534 C CA . HIS B 1 125 ? 11.688 -22.797 -32.531 1 85.19 125 HIS B CA 1
ATOM 6535 C C . HIS B 1 125 ? 11.734 -22.25 -31.125 1 85.19 125 HIS B C 1
ATOM 6537 O O . HIS B 1 125 ? 12.617 -21.453 -30.781 1 85.19 125 HIS B O 1
ATOM 6543 N N . ALA B 1 126 ? 10.906 -22.719 -30.281 1 88.69 126 ALA B N 1
ATOM 6544 C CA . ALA B 1 126 ? 10.703 -22.172 -28.938 1 88.69 126 ALA B CA 1
ATOM 6545 C C . ALA B 1 126 ? 11.93 -22.406 -28.062 1 88.69 126 ALA B C 1
ATOM 6547 O O . ALA B 1 126 ? 12.25 -21.578 -27.203 1 88.69 126 ALA B O 1
ATOM 6548 N N . TRP B 1 127 ? 12.695 -23.438 -28.281 1 86.75 127 TRP B N 1
ATOM 6549 C CA . TRP B 1 127 ? 13.867 -23.781 -27.469 1 86.75 127 TRP B CA 1
ATOM 6550 C C . TRP B 1 127 ? 14.969 -22.734 -27.656 1 86.75 127 TRP B C 1
ATOM 6552 O O . TRP B 1 127 ? 15.812 -22.547 -26.781 1 86.75 127 TRP B O 1
ATOM 6562 N N . ARG B 1 128 ? 14.914 -22.047 -28.734 1 82.31 128 ARG B N 1
ATOM 6563 C CA . ARG B 1 128 ? 15.906 -21 -28.984 1 82.31 128 ARG B CA 1
ATOM 6564 C C . ARG B 1 128 ? 15.719 -19.828 -28.047 1 82.31 128 ARG B C 1
ATOM 6566 O O . ARG B 1 128 ? 16.688 -19.156 -27.672 1 82.31 128 ARG B O 1
ATOM 6573 N N . GLU B 1 129 ? 14.469 -19.703 -27.656 1 82.81 129 GLU B N 1
ATOM 6574 C CA . GLU B 1 129 ? 14.18 -18.594 -26.75 1 82.81 129 GLU B CA 1
ATOM 6575 C C . GLU B 1 129 ? 14.625 -18.922 -25.328 1 82.81 129 GLU B C 1
ATOM 6577 O O . GLU B 1 129 ? 14.898 -18.016 -24.531 1 82.81 129 GLU B O 1
ATOM 6582 N N . ILE B 1 130 ? 14.719 -20.141 -25.016 1 85.31 130 ILE B N 1
ATOM 6583 C CA . ILE B 1 130 ? 15.102 -20.562 -23.672 1 85.31 130 ILE B CA 1
ATOM 6584 C C . ILE B 1 130 ? 16.625 -20.562 -23.562 1 85.31 130 ILE B C 1
ATOM 6586 O O . ILE B 1 130 ? 17.172 -20.109 -22.562 1 85.31 130 ILE B O 1
ATOM 6590 N N . LEU B 1 131 ? 17.312 -21 -24.609 1 81 131 LEU B N 1
ATOM 6591 C CA . LEU B 1 131 ? 18.734 -21.25 -24.5 1 81 131 LEU B CA 1
ATOM 6592 C C . LEU B 1 131 ? 19.531 -20.234 -25.328 1 81 131 LEU B C 1
ATOM 6594 O O . LEU B 1 131 ? 20.75 -20.172 -25.234 1 81 131 LEU B O 1
ATOM 6598 N N . GLY B 1 132 ? 18.875 -19.391 -26.078 1 69.81 132 GLY B N 1
ATOM 6599 C CA . GLY B 1 132 ? 19.578 -18.516 -26.984 1 69.81 132 GLY B CA 1
ATOM 6600 C C . GLY B 1 132 ? 20.047 -17.219 -26.344 1 69.81 132 GLY B C 1
ATOM 6601 O O . GLY B 1 132 ? 20.938 -16.547 -26.859 1 69.81 132 GLY B O 1
ATOM 6602 N N . PHE B 1 133 ? 19.344 -16.75 -25.328 1 63.31 133 PHE B N 1
ATOM 6603 C CA . PHE B 1 133 ? 19.672 -15.453 -24.75 1 63.31 133 PHE B CA 1
ATOM 6604 C C . PHE B 1 133 ? 20.203 -15.609 -23.328 1 63.31 133 PHE B C 1
ATOM 6606 O O . PHE B 1 133 ? 19.828 -14.852 -22.438 1 63.31 133 PHE B O 1
ATOM 6613 N N . VAL B 1 134 ? 21.109 -16.484 -23.203 1 62.75 134 VAL B N 1
ATOM 6614 C CA . VAL B 1 134 ? 21.547 -16.812 -21.859 1 62.75 134 VAL B CA 1
ATOM 6615 C C . VAL B 1 134 ? 22.5 -15.734 -21.344 1 62.75 134 VAL B C 1
ATOM 6617 O O . VAL B 1 134 ? 22.562 -15.461 -20.141 1 62.75 134 VAL B O 1
ATOM 6620 N N . ASP B 1 135 ? 23.094 -14.906 -22.188 1 65 135 ASP B N 1
ATOM 6621 C CA . ASP B 1 135 ? 24.094 -13.953 -21.734 1 65 135 ASP B CA 1
ATOM 6622 C C . ASP B 1 135 ? 23.578 -12.516 -21.844 1 65 135 ASP B C 1
ATOM 6624 O O . ASP B 1 135 ? 24.344 -11.562 -21.641 1 65 135 ASP B O 1
ATOM 6628 N N . ASN B 1 136 ? 22.359 -12.375 -22.094 1 78.25 136 ASN B N 1
ATOM 6629 C CA . ASN B 1 136 ? 21.797 -11.031 -22.203 1 78.25 136 ASN B CA 1
ATOM 6630 C C . ASN B 1 136 ? 21.406 -10.484 -20.828 1 78.25 136 ASN B C 1
ATOM 6632 O O . ASN B 1 136 ? 20.391 -10.898 -20.266 1 78.25 136 ASN B O 1
ATOM 6636 N N . ASP B 1 137 ? 22.109 -9.5 -20.359 1 84.31 137 ASP B N 1
ATOM 6637 C CA . ASP B 1 137 ? 21.953 -8.977 -19.016 1 84.31 137 ASP B CA 1
ATOM 6638 C C . ASP B 1 137 ? 20.719 -8.086 -18.906 1 84.31 137 ASP B C 1
ATOM 6640 O O . ASP B 1 137 ? 20.391 -7.59 -17.828 1 84.31 137 ASP B O 1
ATOM 6644 N N . LYS B 1 138 ? 20.031 -7.852 -20.078 1 82.81 138 LYS B N 1
ATOM 6645 C CA . LYS B 1 138 ? 18.797 -7.078 -20.078 1 82.81 138 LYS B CA 1
ATOM 6646 C C . LYS B 1 138 ? 17.562 -7.992 -20.016 1 82.81 138 LYS B C 1
ATOM 6648 O O . LYS B 1 138 ? 16.438 -7.52 -20.016 1 82.81 138 LYS B O 1
ATOM 6653 N N . GLN B 1 139 ? 17.938 -9.273 -19.969 1 82.06 139 GLN B N 1
ATOM 6654 C CA . GLN B 1 139 ? 16.844 -10.242 -19.969 1 82.06 139 GLN B CA 1
ATOM 6655 C C . GLN B 1 139 ? 16.922 -11.164 -18.75 1 82.06 139 GLN B C 1
ATOM 6657 O O . GLN B 1 139 ? 18 -11.555 -18.328 1 82.06 139 GLN B O 1
ATOM 6662 N N . MET B 1 140 ? 15.805 -11.445 -18.297 1 83.56 140 MET B N 1
ATOM 6663 C CA . MET B 1 140 ? 15.742 -12.453 -17.25 1 83.56 140 MET B CA 1
ATOM 6664 C C . MET B 1 140 ? 16.094 -13.836 -17.797 1 83.56 140 MET B C 1
ATOM 6666 O O . MET B 1 140 ? 15.758 -14.164 -18.938 1 83.56 140 MET B O 1
ATOM 6670 N N . HIS B 1 141 ? 16.672 -14.555 -16.953 1 83.5 141 HIS B N 1
ATOM 6671 C CA . HIS B 1 141 ? 17.078 -15.891 -17.359 1 83.5 141 HIS B CA 1
ATOM 6672 C C . HIS B 1 141 ? 15.859 -16.766 -17.641 1 83.5 141 HIS B C 1
ATOM 6674 O O . HIS B 1 141 ? 14.977 -16.906 -16.781 1 83.5 141 HIS B O 1
ATOM 6680 N N . ARG B 1 142 ? 15.852 -17.359 -18.844 1 88.5 142 ARG B N 1
ATOM 6681 C CA . ARG B 1 142 ? 14.766 -18.281 -19.172 1 88.5 142 ARG B CA 1
ATOM 6682 C C . ARG B 1 142 ? 15.188 -19.719 -18.969 1 88.5 142 ARG B C 1
ATOM 6684 O O . ARG B 1 142 ? 14.344 -20.625 -18.922 1 88.5 142 ARG B O 1
ATOM 6691 N N . ASN B 1 143 ? 16.438 -19.922 -18.812 1 90.5 143 ASN B N 1
ATOM 6692 C CA . ASN B 1 143 ? 16.953 -21.281 -18.703 1 90.5 143 ASN B CA 1
ATOM 6693 C C . ASN B 1 143 ? 17.094 -21.719 -17.25 1 90.5 143 ASN B C 1
ATOM 6695 O O . ASN B 1 143 ? 17.688 -22.766 -16.969 1 90.5 143 ASN B O 1
ATOM 6699 N N . ILE B 1 144 ? 16.703 -20.906 -16.359 1 92.12 144 ILE B N 1
ATOM 6700 C CA . ILE B 1 144 ? 16.719 -21.266 -14.945 1 92.12 144 ILE B CA 1
ATOM 6701 C C . ILE B 1 144 ? 15.289 -21.297 -14.398 1 92.12 144 ILE B C 1
ATOM 6703 O O . ILE B 1 144 ? 14.57 -20.297 -14.461 1 92.12 144 ILE B O 1
ATOM 6707 N N . VAL B 1 145 ? 14.891 -22.391 -13.914 1 93.56 145 VAL B N 1
ATOM 6708 C CA . VAL B 1 145 ? 13.547 -22.547 -13.352 1 93.56 145 VAL B CA 1
ATOM 6709 C C . VAL B 1 145 ? 13.648 -22.938 -11.883 1 93.56 145 VAL B C 1
ATOM 6711 O O . VAL B 1 145 ? 14.352 -23.891 -11.539 1 93.56 145 VAL B O 1
ATOM 6714 N N . LYS B 1 146 ? 13.031 -22.203 -11.07 1 95.75 146 LYS B N 1
ATOM 6715 C CA . LYS B 1 146 ? 12.938 -22.531 -9.648 1 95.75 146 LYS B CA 1
ATOM 6716 C C . LYS B 1 146 ? 11.523 -22.953 -9.273 1 95.75 146 LYS B C 1
ATOM 6718 O O . LYS B 1 146 ? 10.547 -22.406 -9.797 1 95.75 146 LYS B O 1
ATOM 6723 N N . PHE B 1 147 ? 11.391 -23.938 -8.453 1 96.25 147 PHE B N 1
ATOM 6724 C CA . PHE B 1 147 ? 10.055 -24.406 -8.086 1 96.25 147 PHE B CA 1
ATOM 6725 C C . PHE B 1 147 ? 10.039 -24.938 -6.66 1 96.25 147 PHE B C 1
ATOM 6727 O O . PHE B 1 147 ? 11.07 -25.359 -6.137 1 96.25 147 PHE B O 1
ATOM 6734 N N . GLY B 1 148 ? 8.891 -24.828 -6.023 1 96.69 148 GLY B N 1
ATOM 6735 C CA . GLY B 1 148 ? 8.719 -25.406 -4.695 1 96.69 148 GLY B CA 1
ATOM 6736 C C . GLY B 1 148 ? 8.469 -26.891 -4.715 1 96.69 148 GLY B C 1
ATOM 6737 O O . GLY B 1 148 ? 7.82 -27.406 -5.629 1 96.69 148 GLY B O 1
ATOM 6738 N N . ILE B 1 149 ? 8.953 -27.594 -3.734 1 97.44 149 ILE B N 1
ATOM 6739 C CA . ILE B 1 149 ? 8.727 -29.031 -3.566 1 97.44 149 ILE B CA 1
ATOM 6740 C C . ILE B 1 149 ? 8.602 -29.359 -2.08 1 97.44 149 ILE B C 1
ATOM 6742 O O . ILE B 1 149 ? 9.164 -28.656 -1.232 1 97.44 149 ILE B O 1
ATOM 6746 N N . CYS B 1 150 ? 7.785 -30.297 -1.757 1 97.94 150 CYS B N 1
ATOM 6747 C CA . CYS B 1 150 ? 7.562 -30.719 -0.375 1 97.94 150 CYS B CA 1
ATOM 6748 C C . CYS B 1 150 ? 8.102 -32.125 -0.133 1 97.94 150 CYS B C 1
ATOM 6750 O O . CYS B 1 150 ? 7.645 -33.094 -0.762 1 97.94 150 CYS B O 1
ATOM 6752 N N . ILE B 1 151 ? 9.039 -32.281 0.775 1 97.69 151 ILE B N 1
ATOM 6753 C CA . ILE B 1 151 ? 9.648 -33.562 1.092 1 97.69 151 ILE B CA 1
ATOM 6754 C C . ILE B 1 151 ? 9.625 -33.812 2.602 1 97.69 151 ILE B C 1
ATOM 6756 O O . ILE B 1 151 ? 9.32 -32.875 3.369 1 97.69 151 ILE B O 1
ATOM 6760 N N . PRO B 1 152 ? 9.898 -35.031 3.006 1 97.19 152 PRO B N 1
ATOM 6761 C CA . PRO B 1 152 ? 9.977 -35.281 4.449 1 97.19 152 PRO B CA 1
ATOM 6762 C C . PRO B 1 152 ? 11.125 -34.531 5.113 1 97.19 152 PRO B C 1
ATOM 6764 O O . PRO B 1 152 ? 12.211 -34.406 4.535 1 97.19 152 PRO B O 1
ATOM 6767 N N . ASP B 1 153 ? 10.906 -34.094 6.258 1 96.19 153 ASP B N 1
ATOM 6768 C CA . ASP B 1 153 ? 11.867 -33.25 6.984 1 96.19 153 ASP B CA 1
ATOM 6769 C C . ASP B 1 153 ? 13.141 -34.031 7.297 1 96.19 153 ASP B C 1
ATOM 6771 O O . ASP B 1 153 ? 14.203 -33.438 7.508 1 96.19 153 ASP B O 1
ATOM 6775 N N . SER B 1 154 ? 13.047 -35.344 7.328 1 96.19 154 SER B N 1
ATOM 6776 C CA . SER B 1 154 ? 14.203 -36.188 7.617 1 96.19 154 SER B CA 1
ATOM 6777 C C . SER B 1 154 ? 15.211 -36.125 6.477 1 96.19 154 SER B C 1
ATOM 6779 O O . SER B 1 154 ? 16.359 -36.531 6.648 1 96.19 154 SER B O 1
ATOM 6781 N N . CYS B 1 155 ? 14.797 -35.688 5.309 1 97.44 155 CYS B N 1
ATOM 6782 C CA . CYS B 1 155 ? 15.68 -35.594 4.152 1 97.44 155 CYS B CA 1
ATOM 6783 C C . CYS B 1 155 ? 16.406 -34.25 4.117 1 97.44 155 CYS B C 1
ATOM 6785 O O . CYS B 1 155 ? 15.812 -33.219 4.453 1 97.44 155 CYS B O 1
ATOM 6787 N N . THR B 1 156 ? 17.625 -34.25 3.666 1 96.75 156 THR B N 1
ATOM 6788 C CA . THR B 1 156 ? 18.406 -33 3.59 1 96.75 156 THR B CA 1
ATOM 6789 C C . THR B 1 156 ? 18.344 -32.406 2.184 1 96.75 156 THR B C 1
ATOM 6791 O O . THR B 1 156 ? 17.875 -33.062 1.253 1 96.75 156 THR B O 1
ATOM 6794 N N . ALA B 1 157 ? 18.828 -31.188 2.082 1 97.56 157 ALA B N 1
ATOM 6795 C CA . ALA B 1 157 ? 18.891 -30.516 0.786 1 97.56 157 ALA B CA 1
ATOM 6796 C C . ALA B 1 157 ? 19.781 -31.281 -0.186 1 97.56 157 ALA B C 1
ATOM 6798 O O . ALA B 1 157 ? 19.469 -31.391 -1.376 1 97.56 157 ALA B O 1
ATOM 6799 N N . ASP B 1 158 ? 20.844 -31.828 0.313 1 97.5 158 ASP B N 1
ATOM 6800 C CA . ASP B 1 158 ? 21.766 -32.594 -0.518 1 97.5 158 ASP B CA 1
ATOM 6801 C C . ASP B 1 158 ? 21.109 -33.875 -1.042 1 97.5 158 ASP B C 1
ATOM 6803 O O . ASP B 1 158 ? 21.312 -34.25 -2.195 1 97.5 158 ASP B O 1
ATOM 6807 N N . ASP B 1 159 ? 20.375 -34.5 -0.158 1 97.88 159 ASP B N 1
ATOM 6808 C CA . ASP B 1 159 ? 19.625 -35.688 -0.583 1 97.88 159 ASP B CA 1
ATOM 6809 C C . ASP B 1 159 ? 18.703 -35.375 -1.752 1 97.88 159 ASP B C 1
ATOM 6811 O O . ASP B 1 159 ? 18.641 -36.125 -2.729 1 97.88 159 ASP B O 1
ATOM 6815 N N . LEU B 1 160 ? 18 -34.281 -1.568 1 97.94 160 LEU B N 1
ATOM 6816 C CA . LEU B 1 160 ? 17.062 -33.875 -2.592 1 97.94 160 LEU B CA 1
ATOM 6817 C C . LEU B 1 160 ? 17.781 -33.531 -3.895 1 97.94 160 LEU B C 1
ATOM 6819 O O . LEU B 1 160 ? 17.297 -33.875 -4.977 1 97.94 160 LEU B O 1
ATOM 6823 N N . GLN B 1 161 ? 18.875 -32.781 -3.83 1 98.06 161 GLN B N 1
ATOM 6824 C CA . GLN B 1 161 ? 19.641 -32.406 -5.012 1 98.06 161 GLN B CA 1
ATOM 6825 C C . GLN B 1 161 ? 20.094 -33.625 -5.805 1 98.06 161 GLN B C 1
ATOM 6827 O O . GLN B 1 161 ? 19.953 -33.656 -7.031 1 98.06 161 GLN B O 1
ATOM 6832 N N . VAL B 1 162 ? 20.594 -34.656 -5.133 1 97.69 162 VAL B N 1
ATOM 6833 C CA . VAL B 1 162 ? 21.094 -35.844 -5.785 1 97.69 162 VAL B CA 1
ATOM 6834 C C . VAL B 1 162 ? 19.922 -36.625 -6.414 1 97.69 162 VAL B C 1
ATOM 6836 O O . VAL B 1 162 ? 20.016 -37.062 -7.562 1 97.69 162 VAL B O 1
ATOM 6839 N N . ALA B 1 163 ? 18.875 -36.781 -5.648 1 97.38 163 ALA B N 1
ATOM 6840 C CA . ALA B 1 163 ? 17.719 -37.531 -6.141 1 97.38 163 ALA B CA 1
ATOM 6841 C C . ALA B 1 163 ? 17.094 -36.844 -7.359 1 97.38 163 ALA B C 1
ATOM 6843 O O . ALA B 1 163 ? 16.75 -37.5 -8.336 1 97.38 163 ALA B O 1
ATOM 6844 N N . LEU B 1 164 ? 16.953 -35.531 -7.297 1 97.44 164 LEU B N 1
ATOM 6845 C CA . LEU B 1 164 ? 16.375 -34.781 -8.406 1 97.44 164 LEU B CA 1
ATOM 6846 C C . LEU B 1 164 ? 17.281 -34.812 -9.625 1 97.44 164 LEU B C 1
ATOM 6848 O O . LEU B 1 164 ? 16.812 -34.906 -10.758 1 97.44 164 LEU B O 1
ATOM 6852 N N . GLN B 1 165 ? 18.594 -34.656 -9.352 1 97.25 165 GLN B N 1
ATOM 6853 C CA . GLN B 1 165 ? 19.547 -34.719 -10.453 1 97.25 165 GLN B CA 1
ATOM 6854 C C . GLN B 1 165 ? 19.438 -36.031 -11.219 1 97.25 165 GLN B C 1
ATOM 6856 O O . GLN B 1 165 ? 19.453 -36.031 -12.453 1 97.25 165 GLN B O 1
ATOM 6861 N N . LYS B 1 166 ? 19.344 -37.094 -10.492 1 96.19 166 LYS B N 1
ATOM 6862 C CA . LYS B 1 166 ? 19.219 -38.406 -11.109 1 96.19 166 LYS B CA 1
ATOM 6863 C C . LYS B 1 166 ? 17.953 -38.469 -11.961 1 96.19 166 LYS B C 1
ATOM 6865 O O . LYS B 1 166 ? 18 -38.969 -13.094 1 96.19 166 LYS B O 1
ATOM 6870 N N . GLU B 1 167 ? 16.844 -38.031 -11.414 1 96 167 GLU B N 1
ATOM 6871 C CA . GLU B 1 167 ? 15.57 -38.094 -12.133 1 96 167 GLU B CA 1
ATOM 6872 C C . GLU B 1 167 ? 15.602 -37.188 -13.375 1 96 167 GLU B C 1
ATOM 6874 O O . GLU B 1 167 ? 15.078 -37.562 -14.43 1 96 167 GLU B O 1
ATOM 6879 N N . PHE B 1 168 ? 16.141 -36 -13.266 1 96.56 168 PHE B N 1
ATOM 6880 C CA . PHE B 1 168 ? 16.188 -35.094 -14.391 1 96.56 168 PHE B CA 1
ATOM 6881 C C . PHE B 1 168 ? 17.156 -35.562 -15.461 1 96.56 168 PHE B C 1
ATOM 6883 O O . PHE B 1 168 ? 16.922 -35.375 -16.656 1 96.56 168 PHE B O 1
ATOM 6890 N N . ASP B 1 169 ? 18.266 -36.188 -15.062 1 95.5 169 ASP B N 1
ATOM 6891 C CA . ASP B 1 169 ? 19.172 -36.781 -16.047 1 95.5 169 ASP B CA 1
ATOM 6892 C C . ASP B 1 169 ? 18.469 -37.844 -16.859 1 95.5 169 ASP B C 1
ATOM 6894 O O . ASP B 1 169 ? 18.609 -37.906 -18.078 1 95.5 169 ASP B O 1
ATOM 6898 N N . LYS B 1 170 ? 17.703 -38.625 -16.172 1 95.31 170 LYS B N 1
ATOM 6899 C CA . LYS B 1 170 ? 16.984 -39.75 -16.797 1 95.31 170 LYS B CA 1
ATOM 6900 C C . LYS B 1 170 ? 16.031 -39.219 -17.875 1 95.31 170 LYS B C 1
ATOM 6902 O O . LYS B 1 170 ? 15.852 -39.875 -18.922 1 95.31 170 LYS B O 1
ATOM 6907 N N . HIS B 1 171 ? 15.461 -38.125 -17.719 1 95.06 171 HIS B N 1
ATOM 6908 C CA . HIS B 1 171 ? 14.383 -37.688 -18.594 1 95.06 171 HIS B CA 1
ATOM 6909 C C . HIS B 1 171 ? 14.859 -36.594 -19.562 1 95.06 171 HIS B C 1
ATOM 6911 O O . HIS B 1 171 ? 14.336 -36.469 -20.672 1 95.06 171 HIS B O 1
ATOM 6917 N N . PHE B 1 172 ? 15.875 -35.781 -19.234 1 93.25 172 PHE B N 1
ATOM 6918 C CA . PHE B 1 172 ? 16.281 -34.656 -20.078 1 93.25 172 PHE B CA 1
ATOM 6919 C C . PHE B 1 172 ? 17.438 -35.062 -21 1 93.25 172 PHE B C 1
ATOM 6921 O O . PHE B 1 172 ? 17.5 -34.594 -22.141 1 93.25 172 PHE B O 1
ATOM 6928 N N . LEU B 1 173 ? 18.328 -35.938 -20.594 1 91.62 173 LEU B N 1
ATOM 6929 C CA . LEU B 1 173 ? 19.531 -36.281 -21.359 1 91.62 173 LEU B CA 1
ATOM 6930 C C . LEU B 1 173 ? 19.172 -36.906 -22.688 1 91.62 173 LEU B C 1
ATOM 6932 O O . LEU B 1 173 ? 19.812 -36.656 -23.703 1 91.62 173 LEU B O 1
ATOM 6936 N N . PRO B 1 174 ? 18.125 -37.719 -22.688 1 90.62 174 PRO B N 1
ATOM 6937 C CA . PRO B 1 174 ? 17.719 -38.312 -23.984 1 90.62 174 PRO B CA 1
ATOM 6938 C C . PRO B 1 174 ? 17.328 -37.25 -25 1 90.62 174 PRO B C 1
ATOM 6940 O O . PRO B 1 174 ? 17.328 -37.5 -26.203 1 90.62 174 PRO B O 1
ATOM 6943 N N . HIS B 1 175 ? 16.938 -36.125 -24.531 1 87.75 175 HIS B N 1
ATOM 6944 C CA . HIS B 1 175 ? 16.547 -35.031 -25.422 1 87.75 175 HIS B CA 1
ATOM 6945 C C . HIS B 1 175 ? 17.703 -34.062 -25.656 1 87.75 175 HIS B C 1
ATOM 6947 O O . HIS B 1 175 ? 17.5 -32.938 -26.094 1 87.75 175 HIS B O 1
ATOM 6953 N N . ARG B 1 176 ? 18.891 -34.312 -25.203 1 83.69 176 ARG B N 1
ATOM 6954 C CA . ARG B 1 176 ? 20.125 -33.562 -25.422 1 83.69 176 ARG B CA 1
ATOM 6955 C C . ARG B 1 176 ? 20.109 -32.25 -24.641 1 83.69 176 ARG B C 1
ATOM 6957 O O . ARG B 1 176 ? 20.609 -31.219 -25.109 1 83.69 176 ARG B O 1
ATOM 6964 N N . VAL B 1 177 ? 19.438 -32.312 -23.609 1 88.75 177 VAL B N 1
ATOM 6965 C CA . VAL B 1 177 ? 19.391 -31.172 -22.719 1 88.75 177 VAL B CA 1
ATOM 6966 C C . VAL B 1 177 ? 19.938 -31.562 -21.344 1 88.75 177 VAL B C 1
ATOM 6968 O O . VAL B 1 177 ? 19.609 -32.625 -20.828 1 88.75 177 VAL B O 1
ATOM 6971 N N . LYS B 1 178 ? 20.844 -30.766 -20.859 1 91.31 178 LYS B N 1
ATOM 6972 C CA . LYS B 1 178 ? 21.359 -30.969 -19.516 1 91.31 178 LYS B CA 1
ATOM 6973 C C . LYS B 1 178 ? 20.641 -30.078 -18.5 1 91.31 178 LYS B C 1
ATOM 6975 O O . LYS B 1 178 ? 20.609 -28.859 -18.672 1 91.31 178 LYS B O 1
ATOM 6980 N N . ALA B 1 179 ? 20.016 -30.734 -17.562 1 94.75 179 ALA B N 1
ATOM 6981 C CA . ALA B 1 179 ? 19.344 -30.016 -16.484 1 94.75 179 ALA B CA 1
ATOM 6982 C C . ALA B 1 179 ? 20.125 -30.141 -15.18 1 94.75 179 ALA B C 1
ATOM 6984 O O . ALA B 1 179 ? 20.094 -31.188 -14.516 1 94.75 179 ALA B O 1
ATOM 6985 N N . GLN B 1 180 ? 20.797 -29.062 -14.797 1 96.19 180 GLN B N 1
ATOM 6986 C CA . GLN B 1 180 ? 21.578 -29.062 -13.57 1 96.19 180 GLN B CA 1
ATOM 6987 C C . GLN B 1 180 ? 20.75 -28.578 -12.383 1 96.19 180 GLN B C 1
ATOM 6989 O O . GLN B 1 180 ? 20.219 -27.469 -12.406 1 96.19 180 GLN B O 1
ATOM 6994 N N . VAL B 1 181 ? 20.688 -29.422 -11.375 1 97.94 181 VAL B N 1
ATOM 6995 C CA . VAL B 1 181 ? 19.859 -29.125 -10.219 1 97.94 181 VAL B CA 1
ATOM 6996 C C . VAL B 1 181 ? 20.734 -28.594 -9.086 1 97.94 181 VAL B C 1
ATOM 6998 O O . VAL B 1 181 ? 21.828 -29.109 -8.836 1 97.94 181 VAL B O 1
ATOM 7001 N N . GLN B 1 182 ? 20.328 -27.516 -8.477 1 97.94 182 GLN B N 1
ATOM 7002 C CA . GLN B 1 182 ? 20.969 -26.969 -7.285 1 97.94 182 GLN B CA 1
ATOM 7003 C C . GLN B 1 182 ? 19.938 -26.719 -6.18 1 97.94 182 GLN B C 1
ATOM 7005 O O . GLN B 1 182 ? 18.875 -26.156 -6.43 1 97.94 182 GLN B O 1
ATOM 7010 N N . VAL B 1 183 ? 20.188 -27.25 -4.992 1 97.94 183 VAL B N 1
ATOM 7011 C CA . VAL B 1 183 ? 19.328 -27.031 -3.838 1 97.94 183 VAL B CA 1
ATOM 7012 C C . VAL B 1 183 ? 20.141 -26.438 -2.689 1 97.94 183 VAL B C 1
ATOM 7014 O O . VAL B 1 183 ? 21.062 -27.094 -2.178 1 97.94 183 VAL B O 1
ATOM 7017 N N . GLU B 1 184 ? 19.844 -25.234 -2.277 1 96.81 184 GLU B N 1
ATOM 7018 C CA . GLU B 1 184 ? 20.516 -24.609 -1.145 1 96.81 184 GLU B CA 1
ATOM 7019 C C . GLU B 1 184 ? 19.812 -24.922 0.167 1 96.81 184 GLU B C 1
ATOM 7021 O O . GLU B 1 184 ? 18.594 -24.797 0.266 1 96.81 184 GLU B O 1
ATOM 7026 N N . PRO B 1 185 ? 20.516 -25.328 1.121 1 96.75 185 PRO B N 1
ATOM 7027 C CA . PRO B 1 185 ? 19.906 -25.703 2.396 1 96.75 185 PRO B CA 1
ATOM 7028 C C . PRO B 1 185 ? 19.078 -24.578 3.002 1 96.75 185 PRO B C 1
ATOM 7030 O O . PRO B 1 185 ? 18.031 -24.844 3.613 1 96.75 185 PRO B O 1
ATOM 7033 N N . ILE B 1 186 ? 19.438 -23.375 2.809 1 95.44 186 ILE B N 1
ATOM 7034 C CA . ILE B 1 186 ? 18.766 -22.234 3.432 1 95.44 186 ILE B CA 1
ATOM 7035 C C . ILE B 1 186 ? 17.406 -22.016 2.783 1 95.44 186 ILE B C 1
ATOM 7037 O O . ILE B 1 186 ? 16.531 -21.344 3.348 1 95.44 186 ILE B O 1
ATOM 7041 N N . LEU B 1 187 ? 17.172 -22.562 1.617 1 96.69 187 LEU B N 1
ATOM 7042 C CA . LEU B 1 187 ? 15.898 -22.438 0.913 1 96.69 187 LEU B CA 1
ATOM 7043 C C . LEU B 1 187 ? 14.992 -23.625 1.207 1 96.69 187 LEU B C 1
ATOM 7045 O O . LEU B 1 187 ? 13.961 -23.812 0.552 1 96.69 187 LEU B O 1
ATOM 7049 N N . CYS B 1 188 ? 15.352 -24.5 2.105 1 97.06 188 CYS B N 1
ATOM 7050 C CA . CYS B 1 188 ? 14.508 -25.562 2.645 1 97.06 188 CYS B CA 1
ATOM 7051 C C . CYS B 1 188 ? 14.047 -25.219 4.059 1 97.06 188 CYS B C 1
ATOM 7053 O O . CYS B 1 188 ? 14.875 -24.969 4.938 1 97.06 188 CYS B O 1
ATOM 7055 N N . SER B 1 189 ? 12.773 -25.172 4.238 1 94.38 189 SER B N 1
ATOM 7056 C CA . SER B 1 189 ? 12.281 -24.703 5.527 1 94.38 189 SER B CA 1
ATOM 7057 C C . SER B 1 189 ? 11.133 -25.578 6.031 1 94.38 189 SER B C 1
ATOM 7059 O O . SER B 1 189 ? 10.414 -26.188 5.238 1 94.38 189 SER B O 1
ATOM 7061 N N . THR B 1 190 ? 11.031 -25.703 7.297 1 94.5 190 THR B N 1
ATOM 7062 C CA . THR B 1 190 ? 9.898 -26.297 8.008 1 94.5 190 THR B CA 1
ATOM 7063 C C . THR B 1 190 ? 9.195 -25.25 8.859 1 94.5 190 THR B C 1
ATOM 7065 O O . THR B 1 190 ? 9.594 -24.094 8.883 1 94.5 190 THR B O 1
ATOM 7068 N N . ASP B 1 191 ? 8.062 -25.594 9.492 1 89.88 191 ASP B N 1
ATOM 7069 C CA . ASP B 1 191 ? 7.328 -24.656 10.336 1 89.88 191 ASP B CA 1
ATOM 7070 C C . ASP B 1 191 ? 8.078 -24.375 11.633 1 89.88 191 ASP B C 1
ATOM 7072 O O . ASP B 1 191 ? 7.75 -23.438 12.359 1 89.88 191 ASP B O 1
ATOM 7076 N N . LYS B 1 192 ? 9.156 -25.109 11.867 1 82.62 192 LYS B N 1
ATOM 7077 C CA . LYS B 1 192 ? 9.875 -25 13.133 1 82.62 192 LYS B CA 1
ATOM 7078 C C . LYS B 1 192 ? 11.164 -24.203 12.961 1 82.62 192 LYS B C 1
ATOM 7080 O O . LYS B 1 192 ? 11.852 -23.891 13.945 1 82.62 192 LYS B O 1
ATOM 7085 N N . ASP B 1 193 ? 11.484 -23.953 11.711 1 82.75 193 ASP B N 1
ATOM 7086 C CA . ASP B 1 193 ? 12.734 -23.234 11.5 1 82.75 193 ASP B CA 1
ATOM 7087 C C . ASP B 1 193 ? 12.648 -21.812 12.047 1 82.75 193 ASP B C 1
ATOM 7089 O O . ASP B 1 193 ? 11.758 -21.047 11.672 1 82.75 193 ASP B O 1
ATOM 7093 N N . GLU B 1 194 ? 13.516 -21.625 13.062 1 84.69 194 GLU B N 1
ATOM 7094 C CA . GLU B 1 194 ? 13.602 -20.297 13.664 1 84.69 194 GLU B CA 1
ATOM 7095 C C . GLU B 1 194 ? 15.055 -19.859 13.82 1 84.69 194 GLU B C 1
ATOM 7097 O O . GLU B 1 194 ? 15.953 -20.688 13.945 1 84.69 194 GLU B O 1
ATOM 7102 N N . TYR B 1 195 ? 15.305 -18.656 13.664 1 89.81 195 TYR B N 1
ATOM 7103 C CA . TYR B 1 195 ? 16.594 -18.062 13.992 1 89.81 195 TYR B CA 1
ATOM 7104 C C . TYR B 1 195 ? 16.906 -18.203 15.477 1 89.81 195 TYR B C 1
ATOM 7106 O O . TYR B 1 195 ? 16 -18.125 16.312 1 89.81 195 TYR B O 1
ATOM 7114 N N . PRO B 1 196 ? 18.094 -18.562 15.82 1 91.69 196 PRO B N 1
ATOM 7115 C CA . PRO B 1 196 ? 18.422 -18.828 17.234 1 91.69 196 PRO B CA 1
ATOM 7116 C C . PRO B 1 196 ? 18.172 -17.625 18.125 1 91.69 196 PRO B C 1
ATOM 7118 O O . PRO B 1 196 ? 18.469 -16.484 17.734 1 91.69 196 PRO B O 1
ATOM 7121 N N . TYR B 1 197 ? 17.594 -17.875 19.234 1 94.75 197 TYR B N 1
ATOM 7122 C CA . TYR B 1 197 ? 17.453 -16.859 20.281 1 94.75 197 TYR B CA 1
ATOM 7123 C C . TYR B 1 197 ? 18.703 -16.797 21.141 1 94.75 197 TYR B C 1
ATOM 7125 O O . TYR B 1 197 ? 18.797 -17.5 22.156 1 94.75 197 TYR B O 1
ATOM 7133 N N . ASP B 1 198 ? 19.641 -16.031 20.781 1 94 198 ASP B N 1
ATOM 7134 C CA . ASP B 1 198 ? 20.922 -15.945 21.5 1 94 198 ASP B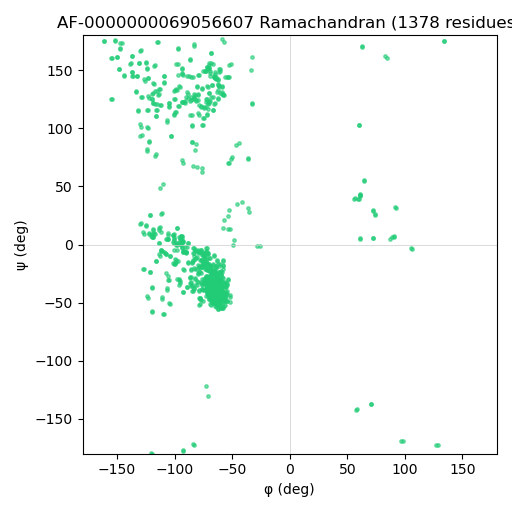 CA 1
ATOM 7135 C C . ASP B 1 198 ? 20.891 -14.836 22.547 1 94 198 ASP B C 1
ATOM 7137 O O . ASP B 1 198 ? 19.859 -14.203 22.766 1 94 198 ASP B O 1
ATOM 7141 N N . THR B 1 199 ? 22 -14.641 23.219 1 96.38 199 THR B N 1
ATOM 7142 C CA . THR B 1 199 ? 22.109 -13.625 24.25 1 96.38 199 THR B CA 1
ATOM 7143 C C . THR B 1 199 ? 21.891 -12.234 23.672 1 96.38 199 THR B C 1
ATOM 7145 O O . THR B 1 199 ? 21.312 -11.359 24.344 1 96.38 199 THR B O 1
ATOM 7148 N N . GLY B 1 200 ? 22.266 -12.109 22.438 1 96.88 200 GLY B N 1
ATOM 7149 C CA . GLY B 1 200 ? 22.047 -10.828 21.781 1 96.88 200 GLY B CA 1
ATOM 7150 C C . GLY B 1 200 ? 20.594 -10.461 21.641 1 96.88 200 GLY B C 1
ATOM 7151 O O . GLY B 1 200 ? 20.219 -9.289 21.781 1 96.88 200 GLY B O 1
ATOM 7152 N N . TYR B 1 201 ? 19.797 -11.453 21.359 1 97.38 201 TYR B N 1
ATOM 7153 C CA . TYR B 1 201 ? 18.359 -11.227 21.219 1 97.38 201 TYR B CA 1
ATOM 7154 C C . TYR B 1 201 ? 17.766 -10.719 22.531 1 97.38 201 TYR B C 1
ATOM 7156 O O . TYR B 1 201 ? 17.047 -9.727 22.547 1 97.38 201 TYR B O 1
ATOM 7164 N N . TYR B 1 202 ? 18.062 -11.305 23.656 1 97.44 202 TYR B N 1
ATOM 7165 C CA . TYR B 1 202 ? 17.484 -10.953 24.953 1 97.44 202 TYR B CA 1
ATOM 7166 C C . TYR B 1 202 ? 18.016 -9.609 25.438 1 97.44 202 TYR B C 1
ATOM 7168 O O . TYR B 1 202 ? 17.266 -8.797 25.984 1 97.44 202 TYR B O 1
ATOM 7176 N N . LEU B 1 203 ? 19.312 -9.398 25.203 1 97.75 203 LEU B N 1
ATOM 7177 C CA . LEU B 1 203 ? 19.891 -8.133 25.625 1 97.75 203 LEU B CA 1
ATOM 7178 C C . LEU B 1 203 ? 19.312 -6.969 24.828 1 97.75 203 LEU B C 1
ATOM 7180 O O . LEU B 1 203 ? 18.969 -5.93 25.391 1 97.75 203 LEU B O 1
ATOM 7184 N N . THR B 1 204 ? 19.266 -7.191 23.516 1 97.81 204 THR B N 1
ATOM 7185 C CA . THR B 1 204 ? 18.734 -6.133 22.672 1 97.81 204 THR B CA 1
ATOM 7186 C C . THR B 1 204 ? 17.25 -5.891 22.953 1 97.81 204 THR B C 1
ATOM 7188 O O . THR B 1 204 ? 16.812 -4.742 23.016 1 97.81 204 THR B O 1
ATOM 7191 N N . SER B 1 205 ? 16.484 -6.961 23.094 1 97.75 205 SER B N 1
ATOM 7192 C CA . SER B 1 205 ? 15.062 -6.832 23.406 1 97.75 205 SER B CA 1
ATOM 7193 C C . SER B 1 205 ? 14.852 -6.133 24.75 1 97.75 205 SER B C 1
ATOM 7195 O O . SER B 1 205 ? 13.953 -5.309 24.891 1 97.75 205 SER B O 1
ATOM 7197 N N . SER B 1 206 ? 15.695 -6.453 25.719 1 97.88 206 SER B N 1
ATOM 7198 C CA . SER B 1 206 ? 15.617 -5.816 27.031 1 97.88 206 SER B CA 1
ATOM 7199 C C . SER B 1 206 ? 15.984 -4.34 26.938 1 97.88 206 SER B C 1
ATOM 7201 O O . SER B 1 206 ? 15.367 -3.504 27.609 1 97.88 206 SER B O 1
ATOM 7203 N N . LEU B 1 207 ? 16.984 -4.066 26.172 1 97.81 207 LEU B N 1
ATOM 7204 C CA . LEU B 1 207 ? 17.422 -2.684 26.016 1 97.81 207 LEU B CA 1
ATOM 7205 C C . LEU B 1 207 ? 16.344 -1.843 25.359 1 97.81 207 LEU B C 1
ATOM 7207 O O . LEU B 1 207 ? 15.977 -0.778 25.859 1 97.81 207 LEU B O 1
ATOM 7211 N N . VAL B 1 208 ? 15.867 -2.273 24.219 1 97.19 208 VAL B N 1
ATOM 7212 C CA . VAL B 1 208 ? 14.836 -1.545 23.484 1 97.19 208 VAL B CA 1
ATOM 7213 C C . VAL B 1 208 ? 13.562 -1.469 24.328 1 97.19 208 VAL B C 1
ATOM 7215 O O . VAL B 1 208 ? 12.898 -0.429 24.375 1 97.19 208 VAL B O 1
ATOM 7218 N N . GLY B 1 209 ? 13.25 -2.619 24.969 1 97.25 209 GLY B N 1
ATOM 7219 C CA . GLY B 1 209 ? 12.102 -2.625 25.859 1 97.25 209 GLY B CA 1
ATOM 7220 C C . GLY B 1 209 ? 12.242 -1.647 27.016 1 97.25 209 GLY B C 1
ATOM 7221 O O . GLY B 1 209 ? 11.273 -0.978 27.391 1 97.25 209 GLY B O 1
ATOM 7222 N N . PHE B 1 210 ? 13.414 -1.556 27.578 1 97.56 210 PHE B N 1
ATOM 7223 C CA . PHE B 1 210 ? 13.688 -0.647 28.688 1 97.56 210 PHE B CA 1
ATOM 7224 C C . PHE B 1 210 ? 13.547 0.804 28.25 1 97.56 210 PHE B C 1
ATOM 7226 O O . PHE B 1 210 ? 12.922 1.611 28.938 1 97.56 210 PHE B O 1
ATOM 7233 N N . ILE B 1 211 ? 14.117 1.127 27.109 1 97.25 211 ILE B N 1
ATOM 7234 C CA . ILE B 1 211 ? 14.023 2.488 26.594 1 97.25 211 ILE B CA 1
ATOM 7235 C C . ILE B 1 211 ? 12.562 2.848 26.344 1 97.25 211 ILE B C 1
ATOM 7237 O O . ILE B 1 211 ? 12.117 3.949 26.688 1 97.25 211 ILE B O 1
ATOM 7241 N N . PHE B 1 212 ? 11.867 1.894 25.734 1 97.06 212 PHE B N 1
ATOM 7242 C CA . PHE B 1 212 ? 10.445 2.115 25.469 1 97.06 212 PHE B CA 1
ATOM 7243 C C . PHE B 1 212 ? 9.68 2.312 26.766 1 97.06 212 PHE B C 1
ATOM 7245 O O . PHE B 1 212 ? 8.797 3.172 26.859 1 97.06 212 PHE B O 1
ATOM 7252 N N . LEU B 1 213 ? 9.992 1.551 27.781 1 97.44 213 LEU B N 1
ATOM 7253 C CA . LEU B 1 213 ? 9.352 1.68 29.078 1 97.44 213 LEU B CA 1
ATOM 7254 C C . LEU B 1 213 ? 9.617 3.055 29.688 1 97.44 213 LEU B C 1
ATOM 7256 O O . LEU B 1 213 ? 8.711 3.68 30.25 1 97.44 213 LEU B O 1
ATOM 7260 N N . VAL B 1 214 ? 10.844 3.51 29.594 1 97.12 214 VAL B N 1
ATOM 7261 C CA . VAL B 1 214 ? 11.211 4.828 30.109 1 97.12 214 VAL B CA 1
ATOM 7262 C C . VAL B 1 214 ? 10.422 5.906 29.359 1 97.12 214 VAL B C 1
ATOM 7264 O O . VAL B 1 214 ? 9.953 6.871 29.969 1 97.12 214 VAL B O 1
ATOM 7267 N N . CYS B 1 215 ? 10.305 5.754 28.031 1 97.25 215 CYS B N 1
ATOM 7268 C CA . CYS B 1 215 ? 9.516 6.703 27.25 1 97.25 215 CYS B CA 1
ATOM 7269 C C . CYS B 1 215 ? 8.062 6.723 27.719 1 97.25 215 CYS B C 1
ATOM 7271 O O . CYS B 1 215 ? 7.461 7.789 27.844 1 97.25 215 CYS B O 1
ATOM 7273 N N . CYS B 1 216 ? 7.52 5.543 28 1 96.69 216 CYS B N 1
ATOM 7274 C CA . CYS B 1 216 ? 6.137 5.441 28.453 1 96.69 216 CYS B CA 1
ATOM 7275 C C . CYS B 1 216 ? 5.965 6.086 29.828 1 96.69 216 CYS B C 1
ATOM 7277 O O . CYS B 1 216 ? 5.008 6.828 30.047 1 96.69 216 CYS B O 1
ATOM 7279 N N . LEU B 1 217 ? 6.867 5.84 30.766 1 96.44 217 LEU B N 1
ATOM 7280 C CA . LEU B 1 217 ? 6.805 6.402 32.094 1 96.44 217 LEU B CA 1
ATOM 7281 C C . LEU B 1 217 ? 6.977 7.918 32.062 1 96.44 217 LEU B C 1
ATOM 7283 O O . LEU B 1 217 ? 6.273 8.641 32.781 1 96.44 217 LEU B O 1
ATOM 7287 N N . SER B 1 218 ? 7.93 8.32 31.25 1 96.62 218 SER B N 1
ATOM 7288 C CA . SER B 1 218 ? 8.133 9.758 31.094 1 96.62 218 SER B CA 1
ATOM 7289 C C . SER B 1 218 ? 6.902 10.43 30.5 1 96.62 218 SER B C 1
ATOM 7291 O O . SER B 1 218 ? 6.539 11.539 30.906 1 96.62 218 SER B O 1
ATOM 7293 N N . THR B 1 219 ? 6.293 9.82 29.547 1 94.56 219 THR B N 1
ATOM 7294 C CA . THR B 1 219 ? 5.094 10.359 28.922 1 94.56 219 THR B CA 1
ATOM 7295 C C . THR B 1 219 ? 3.934 10.406 29.906 1 94.56 219 THR B C 1
ATOM 7297 O O . THR B 1 219 ? 3.189 11.391 29.953 1 94.56 219 THR B O 1
ATOM 7300 N N . ALA B 1 220 ? 3.756 9.352 30.719 1 91.94 220 ALA B N 1
ATOM 7301 C CA . ALA B 1 220 ? 2.711 9.312 31.734 1 91.94 220 ALA B CA 1
ATOM 7302 C C . ALA B 1 220 ? 2.908 10.422 32.75 1 91.94 220 ALA B C 1
ATOM 7304 O O . ALA B 1 220 ? 1.95 11.102 33.156 1 91.94 220 ALA B O 1
ATOM 7305 N N . TYR B 1 221 ? 4.141 10.586 33.156 1 91.69 221 TYR B N 1
ATOM 7306 C CA . TYR B 1 221 ? 4.461 11.648 34.094 1 91.69 221 TYR B CA 1
ATOM 7307 C C . TYR B 1 221 ? 4.188 13.023 33.5 1 91.69 221 TYR B C 1
ATOM 7309 O O . TYR B 1 221 ? 3.674 13.914 34.156 1 91.69 221 TYR B O 1
ATOM 7317 N N . HIS B 1 222 ? 4.605 13.18 32.25 1 90.38 222 HIS B N 1
ATOM 7318 C CA . HIS B 1 222 ? 4.352 14.43 31.547 1 90.38 222 HIS B CA 1
ATOM 7319 C C . HIS B 1 222 ? 2.857 14.719 31.453 1 90.38 222 HIS B C 1
ATOM 7321 O O . HIS B 1 222 ? 2.432 15.867 31.609 1 90.38 222 HIS B O 1
ATOM 7327 N N . LEU B 1 223 ? 2.023 13.758 31.172 1 84.75 223 LEU B N 1
ATOM 7328 C CA . LEU B 1 223 ? 0.576 13.906 31.094 1 84.75 223 LEU B CA 1
ATOM 7329 C C . LEU B 1 223 ? -0.007 14.328 32.438 1 84.75 223 LEU B C 1
ATOM 7331 O O . LEU B 1 223 ? -0.941 15.133 32.5 1 84.75 223 LEU B O 1
ATOM 7335 N N . ILE B 1 224 ? 0.521 13.789 33.5 1 84.25 224 ILE B N 1
ATOM 7336 C CA . ILE B 1 224 ? 0.074 14.148 34.844 1 84.25 224 ILE B CA 1
ATOM 7337 C C . ILE B 1 224 ? 0.393 15.617 35.125 1 84.25 224 ILE B C 1
ATOM 7339 O O . ILE B 1 224 ? -0.435 16.344 35.656 1 84.25 224 ILE B O 1
ATOM 7343 N N . ILE B 1 225 ? 1.507 16.047 34.688 1 86 225 ILE B N 1
ATOM 7344 C CA . ILE B 1 225 ? 1.923 17.438 34.906 1 86 225 ILE B CA 1
ATOM 7345 C C . ILE B 1 225 ? 1.033 18.375 34.094 1 86 225 ILE B C 1
ATOM 7347 O O . ILE B 1 225 ? 0.626 19.422 34.594 1 86 225 ILE B O 1
ATOM 7351 N N . ILE B 1 226 ? 0.763 18.016 32.844 1 82.5 226 ILE B N 1
ATOM 7352 C CA . ILE B 1 226 ? -0.074 18.828 31.969 1 82.5 226 ILE B CA 1
ATOM 7353 C C . ILE B 1 226 ? -1.472 18.969 32.562 1 82.5 226 ILE B C 1
ATOM 7355 O O . ILE B 1 226 ? -2.068 20.047 32.531 1 82.5 226 ILE B O 1
ATOM 7359 N N . THR B 1 227 ? -2.018 17.938 33.125 1 75.81 227 THR B N 1
ATOM 7360 C CA . THR B 1 227 ? -3.352 17.938 33.719 1 75.81 227 THR B CA 1
ATOM 7361 C C . THR B 1 227 ? -3.369 18.75 35.031 1 75.81 227 THR B C 1
ATOM 7363 O O . THR B 1 227 ? -4.344 19.453 35.312 1 75.81 227 THR B O 1
ATOM 7366 N N . ARG B 1 228 ? -2.254 18.688 35.75 1 77.19 228 ARG B N 1
ATOM 7367 C CA . ARG B 1 228 ? -2.168 19.438 37 1 77.19 228 ARG B CA 1
ATOM 7368 C C . ARG B 1 228 ? -1.955 20.922 36.75 1 77.19 228 ARG B C 1
ATOM 7370 O O . ARG B 1 228 ? -2.428 21.766 37.531 1 77.19 228 ARG B O 1
ATOM 7377 N N . ASP B 1 229 ? -1.15 21.188 35.75 1 75.19 229 ASP B N 1
ATOM 7378 C CA . ASP B 1 229 ? -0.924 22.594 35.375 1 75.19 229 ASP B CA 1
ATOM 7379 C C . ASP B 1 229 ? -2.232 23.266 35 1 75.19 229 ASP B C 1
ATOM 7381 O O . ASP B 1 229 ? -2.434 24.453 35.281 1 75.19 229 ASP B O 1
ATOM 7385 N N . ASP B 1 230 ? -2.998 22.562 34.281 1 67.25 230 ASP B N 1
ATOM 7386 C CA . ASP B 1 230 ? -4.309 23.094 33.906 1 67.25 230 ASP B CA 1
ATOM 7387 C C . ASP B 1 230 ? -5.133 23.438 35.156 1 67.25 230 ASP B C 1
ATOM 7389 O O . ASP B 1 230 ? -6 24.312 35.094 1 67.25 230 ASP B O 1
ATOM 7393 N N . ASN B 1 231 ? -4.559 22.875 36.312 1 64.81 231 ASN B N 1
ATOM 7394 C CA . ASN B 1 231 ? -5.238 23.125 37.562 1 64.81 231 ASN B CA 1
ATOM 7395 C C . ASN B 1 231 ? -4.477 24.141 38.406 1 64.81 231 ASN B C 1
ATOM 7397 O O . ASN B 1 231 ? -4.777 24.328 39.594 1 64.81 231 ASN B O 1
ATOM 7401 N N . GLY B 1 232 ? -3.381 24.719 37.844 1 68.75 232 GLY B N 1
ATOM 7402 C CA . GLY B 1 232 ? -2.729 25.844 38.5 1 68.75 232 GLY B CA 1
ATOM 7403 C C . GLY B 1 232 ? -1.41 25.469 39.156 1 68.75 232 GLY B C 1
ATOM 7404 O O . GLY B 1 232 ? -0.706 26.344 39.688 1 68.75 232 GLY B O 1
ATOM 7405 N N . GLU B 1 233 ? -1.007 24.188 39.156 1 70.25 233 GLU B N 1
ATOM 7406 C CA . GLU B 1 233 ? 0.255 23.797 39.781 1 70.25 233 GLU B CA 1
ATOM 7407 C C . GLU B 1 233 ? 1.401 23.828 38.781 1 70.25 233 GLU B C 1
ATOM 7409 O O . GLU B 1 233 ? 1.263 23.328 37.656 1 70.25 233 GLU B O 1
ATOM 7414 N N . ASN B 1 234 ? 2.43 24.594 39.031 1 71.12 234 ASN B N 1
ATOM 7415 C CA . ASN B 1 234 ? 3.539 24.734 38.094 1 71.12 234 ASN B CA 1
ATOM 7416 C C . ASN B 1 234 ? 4.656 23.734 38.406 1 71.12 234 ASN B C 1
ATOM 7418 O O . ASN B 1 234 ? 5.574 24.047 39.188 1 71.12 234 ASN B O 1
ATOM 7422 N N . ASN B 1 235 ? 4.414 22.453 38.156 1 76.06 235 ASN B N 1
ATOM 7423 C CA . ASN B 1 235 ? 5.492 21.469 38.281 1 76.06 235 ASN B CA 1
ATOM 7424 C C . ASN B 1 235 ? 6.277 21.297 37 1 76.06 235 ASN B C 1
ATOM 7426 O O . ASN B 1 235 ? 5.695 21.266 35.906 1 76.06 235 ASN B O 1
ATOM 7430 N N . LYS B 1 236 ? 7.621 21.469 37.156 1 79 236 LYS B N 1
ATOM 7431 C CA . LYS B 1 236 ? 8.453 21.328 35.969 1 79 236 LYS B CA 1
ATOM 7432 C C . LYS B 1 236 ? 9.078 19.938 35.875 1 79 236 LYS B C 1
ATOM 7434 O O . LYS B 1 236 ? 9.477 19.375 36.906 1 79 236 LYS B O 1
ATOM 7439 N N . MET B 1 237 ? 9.047 19.281 34.781 1 85.81 237 MET B N 1
ATOM 7440 C CA . MET B 1 237 ? 9.664 18 34.5 1 85.81 237 MET B CA 1
ATOM 7441 C C . MET B 1 237 ? 11.188 18.125 34.438 1 85.81 237 MET B C 1
ATOM 7443 O O . MET B 1 237 ? 11.719 19.062 33.875 1 85.81 237 MET B O 1
ATOM 7447 N N . PRO B 1 238 ? 11.891 17.203 35.188 1 86.12 238 PRO B N 1
ATOM 7448 C CA . PRO B 1 238 ? 13.344 17.219 35 1 86.12 238 PRO B CA 1
ATOM 7449 C C . PRO B 1 238 ? 13.75 17.031 33.531 1 86.12 238 PRO B C 1
ATOM 7451 O O . PRO B 1 238 ? 13.125 16.266 32.812 1 86.12 238 PRO B O 1
ATOM 7454 N N . GLU B 1 239 ? 14.719 17.656 33.188 1 86.44 239 GLU B N 1
ATOM 7455 C CA . GLU B 1 239 ? 15.109 17.734 31.766 1 86.44 239 GLU B CA 1
ATOM 7456 C C . GLU B 1 239 ? 15.523 16.375 31.234 1 86.44 239 GLU B C 1
ATOM 7458 O O . GLU B 1 239 ? 15.141 15.984 30.125 1 86.44 239 GLU B O 1
ATOM 7463 N N . THR B 1 240 ? 16.266 15.625 32.031 1 88.81 240 THR B N 1
ATOM 7464 C CA . THR B 1 240 ? 16.75 14.328 31.578 1 88.81 240 THR B CA 1
ATOM 7465 C C . THR B 1 240 ? 15.602 13.344 31.406 1 88.81 240 THR B C 1
ATOM 7467 O O . THR B 1 240 ? 15.523 12.648 30.391 1 88.81 240 THR B O 1
ATOM 7470 N N . PHE B 1 241 ? 14.758 13.328 32.312 1 91.44 241 PHE B N 1
ATOM 7471 C CA . PHE B 1 241 ? 13.625 12.422 32.25 1 91.44 241 PHE B CA 1
ATOM 7472 C C . PHE B 1 241 ? 12.609 12.906 31.219 1 91.44 241 PHE B C 1
ATOM 7474 O O . PHE B 1 241 ? 11.977 12.102 30.531 1 91.44 241 PHE B O 1
ATOM 7481 N N . GLY B 1 242 ? 12.531 14.195 31.031 1 91.88 242 GLY B N 1
ATOM 7482 C CA . GLY B 1 242 ? 11.594 14.805 30.094 1 91.88 242 GLY B CA 1
ATOM 7483 C C . GLY B 1 242 ? 11.984 14.602 28.641 1 91.88 242 GLY B C 1
ATOM 7484 O O . GLY B 1 242 ? 11.125 14.625 27.75 1 91.88 242 GLY B O 1
ATOM 7485 N N . SER B 1 243 ? 13.258 14.328 28.453 1 93.06 243 SER B N 1
ATOM 7486 C CA . SER B 1 243 ? 13.719 14.109 27.094 1 93.06 243 SER B CA 1
ATOM 7487 C C . SER B 1 243 ? 13.125 12.844 26.5 1 93.06 243 SER B C 1
ATOM 7489 O O . SER B 1 243 ? 13.062 12.688 25.281 1 93.06 243 SER B O 1
ATOM 7491 N N . PHE B 1 244 ? 12.586 11.945 27.359 1 96.44 244 PHE B N 1
ATOM 7492 C CA . PHE B 1 244 ? 12.055 10.672 26.891 1 96.44 244 PHE B CA 1
ATOM 7493 C C . PHE B 1 244 ? 10.539 10.75 26.719 1 96.44 244 PHE B C 1
ATOM 7495 O O . PHE B 1 244 ? 9.906 9.773 26.328 1 96.44 244 PHE B O 1
ATOM 7502 N N . SER B 1 245 ? 9.992 11.898 26.984 1 96.06 245 SER B N 1
ATOM 7503 C CA . SER B 1 245 ? 8.547 12.055 26.844 1 96.06 245 SER B CA 1
ATOM 7504 C C . SER B 1 245 ? 8.141 12.086 25.375 1 96.06 245 SER B C 1
ATOM 7506 O O . SER B 1 245 ? 8.594 12.945 24.609 1 96.06 245 SER B O 1
ATOM 7508 N N . LEU B 1 246 ? 7.25 11.25 24.984 1 95.5 246 LEU B N 1
ATOM 7509 C CA . LEU B 1 246 ? 6.777 11.18 23.609 1 95.5 246 LEU B CA 1
ATOM 7510 C C . LEU B 1 246 ? 5.973 12.422 23.234 1 95.5 246 LEU B C 1
ATOM 7512 O O . LEU B 1 246 ? 5.988 12.859 22.094 1 95.5 246 LEU B O 1
ATOM 7516 N N . ILE B 1 247 ? 5.312 12.992 24.172 1 91.81 247 ILE B N 1
ATOM 7517 C CA . ILE B 1 247 ? 4.527 14.195 23.938 1 91.81 247 ILE B CA 1
ATOM 7518 C C . ILE B 1 247 ? 5.457 15.352 23.578 1 91.81 247 ILE B C 1
ATOM 7520 O O . ILE B 1 247 ? 5.25 16.047 22.578 1 91.81 247 ILE B O 1
ATOM 7524 N N . ARG B 1 248 ? 6.457 15.547 24.375 1 92.56 248 ARG B N 1
ATOM 7525 C CA . ARG B 1 248 ? 7.422 16.625 24.141 1 92.56 248 ARG B CA 1
ATOM 7526 C C . ARG B 1 248 ? 8.125 16.438 22.797 1 92.56 248 ARG B C 1
ATOM 7528 O O . ARG B 1 248 ? 8.258 17.391 22.031 1 92.56 248 ARG B O 1
ATOM 7535 N N . ASN B 1 249 ? 8.555 15.211 22.531 1 95.56 249 ASN B N 1
ATOM 7536 C CA . ASN B 1 249 ? 9.281 14.922 21.297 1 95.56 249 ASN B CA 1
ATOM 7537 C C . ASN B 1 249 ? 8.383 15.062 20.078 1 95.56 249 ASN B C 1
ATOM 7539 O O . ASN B 1 249 ? 8.844 15.461 19 1 95.56 249 ASN B O 1
ATOM 7543 N N . CYS B 1 250 ? 7.102 14.727 20.203 1 93.5 250 CYS B N 1
ATOM 7544 C CA . CYS B 1 250 ? 6.156 14.891 19.109 1 93.5 250 CYS B CA 1
ATOM 7545 C C . CYS B 1 250 ? 5.918 16.375 18.812 1 93.5 250 CYS B C 1
ATOM 7547 O O . CYS B 1 250 ? 5.84 16.781 17.656 1 93.5 250 CYS B O 1
ATOM 7549 N N . ILE B 1 251 ? 5.812 17.156 19.859 1 91.19 251 ILE B N 1
ATOM 7550 C CA . ILE B 1 251 ? 5.613 18.594 19.719 1 91.19 251 ILE B CA 1
ATOM 7551 C C . ILE B 1 251 ? 6.832 19.219 19.047 1 91.19 251 ILE B C 1
ATOM 7553 O O . ILE B 1 251 ? 6.695 20.047 18.141 1 91.19 251 ILE B O 1
ATOM 7557 N N . ASP B 1 252 ? 7.988 18.719 19.453 1 93.69 252 ASP B N 1
ATOM 7558 C CA . ASP B 1 252 ? 9.227 19.219 18.875 1 93.69 252 ASP B CA 1
ATOM 7559 C C . ASP B 1 252 ? 9.344 18.828 17.406 1 93.69 252 ASP B C 1
ATOM 7561 O O . ASP B 1 252 ? 9.844 19.594 16.578 1 93.69 252 ASP B O 1
ATOM 7565 N N . LEU B 1 253 ? 8.922 17.672 17.109 1 95.44 253 LEU B N 1
ATOM 7566 C CA . LEU B 1 253 ? 8.992 17.156 15.75 1 95.44 253 LEU B CA 1
ATOM 7567 C C . LEU B 1 253 ? 8.094 17.969 14.82 1 95.44 253 LEU B C 1
ATOM 7569 O O . LEU B 1 253 ? 8.484 18.281 13.688 1 95.44 253 LEU B O 1
ATOM 7573 N N . ILE B 1 254 ? 6.887 18.391 15.297 1 93.19 254 ILE B N 1
ATOM 7574 C CA . ILE B 1 254 ? 5.902 19.047 14.453 1 93.19 254 ILE B CA 1
ATOM 7575 C C . ILE B 1 254 ? 6.098 20.562 14.531 1 93.19 254 ILE B C 1
ATOM 7577 O O . ILE B 1 254 ? 5.523 21.312 13.742 1 93.19 254 ILE B O 1
ATOM 7581 N N . TYR B 1 255 ? 6.992 21.016 15.375 1 92.44 255 TYR B N 1
ATOM 7582 C CA . TYR B 1 255 ? 7.223 22.438 15.555 1 92.44 255 TYR B CA 1
ATOM 7583 C C . TYR B 1 255 ? 7.637 23.094 14.242 1 92.44 255 TYR B C 1
ATOM 7585 O O . TYR B 1 255 ? 8.453 22.547 13.5 1 92.44 255 TYR B O 1
ATOM 7593 N N . TYR B 1 256 ? 6.969 24.172 13.891 1 91.75 256 TYR B N 1
ATOM 7594 C CA . TYR B 1 256 ? 7.195 24.859 12.625 1 91.75 256 TYR B CA 1
ATOM 7595 C C . TYR B 1 256 ? 7.348 26.359 12.836 1 91.75 256 TYR B C 1
ATOM 7597 O O . TYR B 1 256 ? 6.461 27.016 13.398 1 91.75 256 TYR B O 1
ATOM 7605 N N . ASP B 1 257 ? 8.562 26.828 12.523 1 93 257 ASP B N 1
ATOM 7606 C CA . ASP B 1 257 ? 8.82 28.266 12.484 1 93 257 ASP B CA 1
ATOM 7607 C C . ASP B 1 257 ? 8.805 28.797 11.055 1 93 257 ASP B C 1
ATOM 7609 O O . ASP B 1 257 ? 9.742 28.547 10.289 1 93 257 ASP B O 1
ATOM 7613 N N . ARG B 1 258 ? 7.816 29.594 10.719 1 88.81 258 ARG B N 1
ATOM 7614 C CA . ARG B 1 258 ? 7.613 30.078 9.359 1 88.81 258 ARG B CA 1
ATOM 7615 C C . ARG B 1 258 ? 8.758 31 8.93 1 88.81 258 ARG B C 1
ATOM 7617 O O . ARG B 1 258 ? 9.055 31.109 7.742 1 88.81 258 ARG B O 1
ATOM 7624 N N . ASN B 1 259 ? 9.43 31.641 9.883 1 89.44 259 ASN B N 1
ATOM 7625 C CA . ASN B 1 259 ? 10.438 32.656 9.57 1 89.44 259 ASN B CA 1
ATOM 7626 C C . ASN B 1 259 ? 11.82 32.031 9.406 1 89.44 259 ASN B C 1
ATOM 7628 O O . ASN B 1 259 ? 12.773 32.688 9.031 1 89.44 259 ASN B O 1
ATOM 7632 N N . ASN B 1 260 ? 11.914 30.734 9.609 1 92.75 260 ASN B N 1
ATOM 7633 C CA . ASN B 1 260 ? 13.195 30.062 9.406 1 92.75 260 ASN B CA 1
ATOM 7634 C C . ASN B 1 260 ? 13.461 29.812 7.93 1 92.75 260 ASN B C 1
ATOM 7636 O O . ASN B 1 260 ? 12.859 28.922 7.328 1 92.75 260 ASN B O 1
ATOM 7640 N N . GLU B 1 261 ? 14.406 30.469 7.402 1 90.75 261 GLU B N 1
ATOM 7641 C CA . GLU B 1 261 ? 14.703 30.406 5.973 1 90.75 261 GLU B CA 1
ATOM 7642 C C . GLU B 1 261 ? 15.305 29.047 5.598 1 90.75 261 GLU B C 1
ATOM 7644 O O . GLU B 1 261 ? 15.289 28.672 4.426 1 90.75 261 GLU B O 1
ATOM 7649 N N . LEU B 1 262 ? 15.859 28.344 6.5 1 94.38 262 LEU B N 1
ATOM 7650 C CA . LEU B 1 262 ? 16.516 27.078 6.219 1 94.38 262 LEU B CA 1
ATOM 7651 C C . LEU B 1 262 ? 15.484 25.969 6.031 1 94.38 262 LEU B C 1
ATOM 7653 O O . LEU B 1 262 ? 15.828 24.859 5.617 1 94.38 262 LEU B O 1
ATOM 7657 N N . ASN B 1 263 ? 14.203 26.203 6.25 1 95.06 263 ASN B N 1
ATOM 7658 C CA . ASN B 1 263 ? 13.141 25.219 6.141 1 95.06 263 ASN B CA 1
ATOM 7659 C C . ASN B 1 263 ? 13.031 24.672 4.723 1 95.06 263 ASN B C 1
ATOM 7661 O O . ASN B 1 263 ? 12.547 23.547 4.52 1 95.06 263 ASN B O 1
ATOM 7665 N N . ILE B 1 264 ? 13.492 25.438 3.789 1 95.06 264 ILE B N 1
ATOM 7666 C CA . ILE B 1 264 ? 13.398 25.016 2.395 1 95.06 264 ILE B CA 1
ATOM 7667 C C . ILE B 1 264 ? 14.156 23.703 2.193 1 95.06 264 ILE B C 1
ATOM 7669 O O . ILE B 1 264 ? 13.75 22.875 1.374 1 95.06 264 ILE B O 1
ATOM 7673 N N . PHE B 1 265 ? 15.188 23.5 2.934 1 96.62 265 PHE B N 1
ATOM 7674 C CA . PHE B 1 265 ? 15.992 22.297 2.771 1 96.62 265 PHE B CA 1
ATOM 7675 C C . PHE B 1 265 ? 15.258 21.078 3.295 1 96.62 265 PHE B C 1
ATOM 7677 O O . PHE B 1 265 ? 15.445 19.969 2.789 1 96.62 265 PHE B O 1
ATOM 7684 N N . ASN B 1 266 ? 14.391 21.281 4.301 1 96.69 266 ASN B N 1
ATOM 7685 C CA . ASN B 1 266 ? 13.539 20.172 4.727 1 96.69 266 ASN B CA 1
ATOM 7686 C C . ASN B 1 266 ? 12.594 19.734 3.615 1 96.69 266 ASN B C 1
ATOM 7688 O O . ASN B 1 266 ? 12.398 18.531 3.402 1 96.69 266 ASN B O 1
ATOM 7692 N N . GLY B 1 267 ? 12.055 20.734 2.959 1 96.75 267 GLY B N 1
ATOM 7693 C CA . GLY B 1 267 ? 11.195 20.391 1.831 1 96.75 267 GLY B CA 1
ATOM 7694 C C . GLY B 1 267 ? 11.93 19.656 0.722 1 96.75 267 GLY B C 1
ATOM 7695 O O . GLY B 1 267 ? 11.414 18.688 0.17 1 96.75 267 GLY B O 1
ATOM 7696 N N . LEU B 1 268 ? 13.109 20.109 0.429 1 96.94 268 LEU B N 1
ATOM 7697 C CA . LEU B 1 268 ? 13.906 19.484 -0.62 1 96.94 268 LEU B CA 1
ATOM 7698 C C . LEU B 1 268 ? 14.305 18.062 -0.228 1 96.94 268 LEU B C 1
ATOM 7700 O O . LEU B 1 268 ? 14.328 17.172 -1.072 1 96.94 268 LEU B O 1
ATOM 7704 N N . LYS B 1 269 ? 14.586 17.859 1.008 1 97.81 269 LYS B N 1
ATOM 7705 C CA . LYS B 1 269 ? 14.914 16.531 1.511 1 97.81 269 LYS B CA 1
ATOM 7706 C C . LYS B 1 269 ? 13.734 15.57 1.328 1 97.81 269 LYS B C 1
ATOM 7708 O O . LYS B 1 269 ? 13.93 14.398 0.994 1 97.81 269 LYS B O 1
ATOM 7713 N N . VAL B 1 270 ? 12.562 16.078 1.613 1 97.88 270 VAL B N 1
ATOM 7714 C CA . VAL B 1 270 ? 11.375 15.242 1.513 1 97.88 270 VAL B CA 1
ATOM 7715 C C . VAL B 1 270 ? 11.172 14.797 0.066 1 97.88 270 VAL B C 1
ATOM 7717 O O . VAL B 1 270 ? 10.938 13.617 -0.2 1 97.88 270 VAL B O 1
ATOM 7720 N N . VAL B 1 271 ? 11.32 15.695 -0.878 1 97.12 271 VAL B N 1
ATOM 7721 C CA . VAL B 1 271 ? 11.156 15.375 -2.291 1 97.12 271 VAL B CA 1
ATOM 7722 C C . VAL B 1 271 ? 12.211 14.359 -2.719 1 97.12 271 VAL B C 1
ATOM 7724 O O . VAL B 1 271 ? 11.891 13.359 -3.373 1 97.12 271 VAL B O 1
ATOM 7727 N N . ALA B 1 272 ? 13.391 14.602 -2.295 1 97.5 272 ALA B N 1
ATOM 7728 C CA . ALA B 1 272 ? 14.484 13.695 -2.631 1 97.5 272 ALA B CA 1
ATOM 7729 C C . ALA B 1 272 ? 14.258 12.32 -2.012 1 97.5 272 ALA B C 1
ATOM 7731 O O . ALA B 1 272 ? 14.469 11.297 -2.668 1 97.5 272 ALA B O 1
ATOM 7732 N N . MET B 1 273 ? 13.805 12.305 -0.777 1 98.19 273 MET B N 1
ATOM 7733 C CA . MET B 1 273 ? 13.609 11.039 -0.067 1 98.19 273 MET B CA 1
ATOM 7734 C C . MET B 1 273 ? 12.492 10.227 -0.704 1 98.19 273 MET B C 1
ATOM 7736 O O . MET B 1 273 ? 12.602 9 -0.827 1 98.19 273 MET B O 1
ATOM 7740 N N . LEU B 1 274 ? 11.438 10.875 -1.094 1 97.69 274 LEU B N 1
ATOM 7741 C CA . LEU B 1 274 ? 10.344 10.18 -1.759 1 97.69 274 LEU B CA 1
ATOM 7742 C C . LEU B 1 274 ? 10.812 9.539 -3.061 1 97.69 274 LEU B C 1
ATOM 7744 O O . LEU B 1 274 ? 10.406 8.422 -3.395 1 97.69 274 LEU B O 1
ATOM 7748 N N . LEU B 1 275 ? 11.664 10.25 -3.75 1 97.19 275 LEU B N 1
ATOM 7749 C CA . LEU B 1 275 ? 12.203 9.711 -4.996 1 97.19 275 LEU B CA 1
ATOM 7750 C C . LEU B 1 275 ? 13.172 8.562 -4.723 1 97.19 275 LEU B C 1
ATOM 7752 O O . LEU B 1 275 ? 13.18 7.57 -5.453 1 97.19 275 LEU B O 1
ATOM 7756 N N . VAL B 1 276 ? 13.93 8.68 -3.67 1 97.5 276 VAL B N 1
ATOM 7757 C CA . VAL B 1 276 ? 14.859 7.621 -3.283 1 97.5 276 VAL B CA 1
ATOM 7758 C C . VAL B 1 276 ? 14.078 6.355 -2.936 1 97.5 276 VAL B C 1
ATOM 7760 O O . VAL B 1 276 ? 14.445 5.258 -3.373 1 97.5 276 VAL B O 1
ATOM 7763 N N . LEU B 1 277 ? 13.016 6.504 -2.16 1 97.5 277 LEU B N 1
ATOM 7764 C CA . LEU B 1 277 ? 12.203 5.359 -1.767 1 97.5 277 LEU B CA 1
ATOM 7765 C C . LEU B 1 277 ? 11.555 4.703 -2.984 1 97.5 277 LEU B C 1
ATOM 7767 O O . LEU B 1 277 ? 11.422 3.479 -3.037 1 97.5 277 LEU B O 1
ATOM 7771 N N . PHE B 1 278 ? 11.195 5.48 -3.973 1 96.19 278 PHE B N 1
ATOM 7772 C CA . PHE B 1 278 ? 10.617 4.957 -5.207 1 96.19 278 PHE B CA 1
ATOM 7773 C C . PHE B 1 278 ? 11.648 4.137 -5.973 1 96.19 278 PHE B C 1
ATOM 7775 O O . PHE B 1 278 ? 11.352 3.043 -6.453 1 96.19 278 PHE B O 1
ATOM 7782 N N . CYS B 1 279 ? 12.82 4.68 -6.051 1 94.75 279 CYS B N 1
ATOM 7783 C CA . CYS B 1 279 ? 13.891 3.977 -6.746 1 94.75 279 CYS B CA 1
ATOM 7784 C C . CYS B 1 279 ? 14.25 2.684 -6.023 1 94.75 279 CYS B C 1
ATOM 7786 O O . CYS B 1 279 ? 14.492 1.658 -6.664 1 94.75 279 CYS B O 1
ATOM 7788 N N . HIS B 1 280 ? 14.297 2.77 -4.707 1 95.31 280 HIS B N 1
ATOM 7789 C CA . HIS B 1 280 ? 14.609 1.568 -3.943 1 95.31 280 HIS B CA 1
ATOM 7790 C C . HIS B 1 280 ? 13.555 0.486 -4.16 1 95.31 280 HIS B C 1
ATOM 7792 O O . HIS B 1 280 ? 13.883 -0.701 -4.219 1 95.31 280 HIS B O 1
ATOM 7798 N N . LYS B 1 281 ? 12.336 0.895 -4.254 1 93.94 281 LYS B N 1
ATOM 7799 C CA . LYS B 1 281 ? 11.297 -0.092 -4.539 1 93.94 281 LYS B CA 1
ATOM 7800 C C . LYS B 1 281 ? 11.523 -0.757 -5.895 1 93.94 281 LYS B C 1
ATOM 7802 O O . LYS B 1 281 ? 11.336 -1.968 -6.035 1 93.94 281 LYS B O 1
ATOM 7807 N N . PHE B 1 282 ? 11.922 -0.014 -6.824 1 90.88 282 PHE B N 1
ATOM 7808 C CA . PHE B 1 282 ? 12.211 -0.542 -8.148 1 90.88 282 PHE B CA 1
ATOM 7809 C C . PHE B 1 282 ? 13.375 -1.532 -8.094 1 90.88 282 PHE B C 1
ATOM 7811 O O . PHE B 1 282 ? 13.297 -2.617 -8.68 1 90.88 282 PHE B O 1
ATOM 7818 N N . LEU B 1 283 ? 14.398 -1.188 -7.344 1 90.38 283 LEU B N 1
ATOM 7819 C CA . LEU B 1 283 ? 15.586 -2.025 -7.246 1 90.38 283 LEU B CA 1
ATOM 7820 C C . LEU B 1 283 ? 15.266 -3.346 -6.555 1 90.38 283 LEU B C 1
ATOM 7822 O O . LEU B 1 283 ? 15.797 -4.395 -6.938 1 90.38 283 LEU B O 1
ATOM 7826 N N . TYR B 1 284 ? 14.344 -3.275 -5.602 1 86.56 284 TYR B N 1
ATOM 7827 C CA . TYR B 1 284 ? 14.086 -4.465 -4.797 1 86.56 284 TYR B CA 1
ATOM 7828 C C . TYR B 1 284 ? 12.859 -5.211 -5.312 1 86.56 284 TYR B C 1
ATOM 7830 O O . TYR B 1 284 ? 12.516 -6.281 -4.801 1 86.56 284 TYR B O 1
ATOM 7838 N N . PHE B 1 285 ? 12.25 -4.754 -6.277 1 79.69 285 PHE B N 1
ATOM 7839 C CA . PHE B 1 285 ? 11.078 -5.406 -6.852 1 79.69 285 PHE B CA 1
ATOM 7840 C C . PHE B 1 285 ? 11.461 -6.734 -7.496 1 79.69 285 PHE B C 1
ATOM 7842 O O . PHE B 1 285 ? 10.742 -7.727 -7.359 1 79.69 285 PHE B O 1
ATOM 7849 N N . VAL B 1 286 ? 12.648 -6.82 -8.078 1 76.12 286 VAL B N 1
ATOM 7850 C CA . VAL B 1 286 ? 13.016 -7.945 -8.938 1 76.12 286 VAL B CA 1
ATOM 7851 C C . VAL B 1 286 ? 13.438 -9.133 -8.078 1 76.12 286 VAL B C 1
ATOM 7853 O O . VAL B 1 286 ? 13.508 -10.266 -8.562 1 76.12 286 VAL B O 1
ATOM 7856 N N . ILE B 1 287 ? 13.609 -8.844 -6.762 1 79.62 287 ILE B N 1
ATOM 7857 C CA . ILE B 1 287 ? 14.023 -9.953 -5.918 1 79.62 287 ILE B CA 1
ATOM 7858 C C . ILE B 1 287 ? 12.836 -10.859 -5.625 1 79.62 287 ILE B C 1
ATOM 7860 O O . ILE B 1 287 ? 13 -12.008 -5.211 1 79.62 287 ILE B O 1
ATOM 7864 N N . ASN B 1 288 ? 11.641 -10.352 -5.93 1 83.69 288 ASN B N 1
ATOM 7865 C CA . ASN B 1 288 ? 10.422 -11.141 -5.746 1 83.69 288 ASN B CA 1
ATOM 7866 C C . ASN B 1 288 ? 10.297 -12.234 -6.805 1 83.69 288 ASN B C 1
ATOM 7868 O O . ASN B 1 288 ? 10.898 -12.133 -7.875 1 83.69 288 ASN B O 1
ATOM 7872 N N . PRO B 1 289 ? 9.656 -13.328 -6.363 1 91.88 289 PRO B N 1
ATOM 7873 C CA . PRO B 1 289 ? 9.266 -14.242 -7.441 1 91.88 289 PRO B CA 1
ATOM 7874 C C . PRO B 1 289 ? 8.375 -13.57 -8.492 1 91.88 289 PRO B C 1
ATOM 7876 O O . PRO B 1 289 ? 7.43 -12.867 -8.141 1 91.88 289 PRO B O 1
ATOM 7879 N N . ILE B 1 290 ? 8.781 -13.734 -9.695 1 91.56 290 ILE B N 1
ATOM 7880 C CA . ILE B 1 290 ? 8.156 -12.961 -10.758 1 91.56 290 ILE B CA 1
ATOM 7881 C C . ILE B 1 290 ? 7.492 -13.906 -11.758 1 91.56 290 ILE B C 1
ATOM 7883 O O . ILE B 1 290 ? 8.047 -14.953 -12.102 1 91.56 290 ILE B O 1
ATOM 7887 N N . THR B 1 291 ? 6.281 -13.398 -12.133 1 91.19 291 THR B N 1
ATOM 7888 C CA . THR B 1 291 ? 5.648 -13.953 -13.328 1 91.19 291 THR B CA 1
ATOM 7889 C C . THR B 1 291 ? 5.66 -12.945 -14.469 1 91.19 291 THR B C 1
ATOM 7891 O O . THR B 1 291 ? 5.734 -11.734 -14.234 1 91.19 291 THR B O 1
ATOM 7894 N N . TYR B 1 292 ? 5.809 -13.305 -15.711 1 91.19 292 TYR B N 1
ATOM 7895 C CA . TYR B 1 292 ? 5.809 -12.43 -16.875 1 91.19 292 TYR B CA 1
ATOM 7896 C C . TYR B 1 292 ? 6.996 -11.477 -16.844 1 91.19 292 TYR B C 1
ATOM 7898 O O . TYR B 1 292 ? 6.828 -10.258 -16.922 1 91.19 292 TYR B O 1
ATOM 7906 N N . GLY B 1 293 ? 8.133 -11.969 -16.734 1 89.31 293 GLY B N 1
ATOM 7907 C CA . GLY B 1 293 ? 9.375 -11.219 -16.625 1 89.31 293 GLY B CA 1
ATOM 7908 C C . GLY B 1 293 ? 9.656 -10.328 -17.812 1 89.31 293 GLY B C 1
ATOM 7909 O O . GLY B 1 293 ? 10.414 -9.367 -17.703 1 89.31 293 GLY B O 1
ATOM 7910 N N . ILE B 1 294 ? 9 -10.531 -18.922 1 89.06 294 ILE B N 1
ATOM 7911 C CA . ILE B 1 294 ? 9.211 -9.766 -20.141 1 89.06 294 ILE B CA 1
ATOM 7912 C C . ILE B 1 294 ? 8.852 -8.305 -19.906 1 89.06 294 ILE B C 1
ATOM 7914 O O . ILE B 1 294 ? 9.445 -7.406 -20.516 1 89.06 294 ILE B O 1
ATOM 7918 N N . TYR B 1 295 ? 7.934 -8.133 -19.016 1 86.38 295 TYR B N 1
ATOM 7919 C CA . TYR B 1 295 ? 7.562 -6.758 -18.719 1 86.38 295 TYR B CA 1
ATOM 7920 C C . TYR B 1 295 ? 8.75 -5.977 -18.172 1 86.38 295 TYR B C 1
ATOM 7922 O O . TYR B 1 295 ? 8.938 -4.801 -18.5 1 86.38 295 TYR B O 1
ATOM 7930 N N . LEU B 1 296 ? 9.562 -6.566 -17.344 1 84.81 296 LEU B N 1
ATOM 7931 C CA . LEU B 1 296 ? 10.734 -5.922 -16.766 1 84.81 296 LEU B CA 1
ATOM 7932 C C . LEU B 1 296 ? 11.773 -5.637 -17.859 1 84.81 296 LEU B C 1
ATOM 7934 O O . LEU B 1 296 ? 12.508 -4.648 -17.766 1 84.81 296 LEU B O 1
ATOM 7938 N N . GLU B 1 297 ? 11.758 -6.512 -18.828 1 85.19 297 GLU B N 1
ATOM 7939 C CA . GLU B 1 297 ? 12.703 -6.328 -19.922 1 85.19 297 GLU B CA 1
ATOM 7940 C C . GLU B 1 297 ? 12.328 -5.117 -20.766 1 85.19 297 GLU B C 1
ATOM 7942 O O . GLU B 1 297 ? 13.211 -4.43 -21.297 1 85.19 297 GLU B O 1
ATOM 7947 N N . LYS B 1 298 ? 11.078 -4.871 -20.812 1 83.25 298 LYS B N 1
ATOM 7948 C CA . LYS B 1 298 ? 10.594 -3.738 -21.594 1 83.25 298 LYS B CA 1
ATOM 7949 C C . LYS B 1 298 ? 10.953 -2.414 -20.922 1 83.25 298 LYS B C 1
ATOM 7951 O O . LYS B 1 298 ? 10.961 -1.366 -21.578 1 83.25 298 LYS B O 1
ATOM 7956 N N . PHE B 1 299 ? 11.297 -2.502 -19.719 1 77.38 299 PHE B N 1
ATOM 7957 C CA . PHE B 1 299 ? 11.695 -1.302 -19 1 77.38 299 PHE B CA 1
ATOM 7958 C C . PHE B 1 299 ? 12.961 -0.706 -19.594 1 77.38 299 PHE B C 1
ATOM 7960 O O . PHE B 1 299 ? 13.148 0.513 -19.578 1 77.38 299 PHE B O 1
ATOM 7967 N N . TYR B 1 300 ? 13.82 -1.524 -20.125 1 79.19 300 TYR B N 1
ATOM 7968 C CA . TYR B 1 300 ? 15.086 -1.072 -20.703 1 79.19 300 TYR B CA 1
ATOM 7969 C C . TYR B 1 300 ? 14.867 -0.433 -22.062 1 79.19 300 TYR B C 1
ATOM 7971 O O . TYR B 1 300 ? 15.711 0.336 -22.531 1 79.19 300 TYR B O 1
ATOM 7979 N N . GLU B 1 301 ? 13.719 -0.753 -22.625 1 79.12 301 GLU B N 1
ATOM 7980 C CA . GLU B 1 301 ? 13.438 -0.225 -23.953 1 79.12 301 GLU B CA 1
ATOM 7981 C C . GLU B 1 301 ? 12.438 0.922 -23.891 1 79.12 301 GLU B C 1
ATOM 7983 O O . GLU B 1 301 ? 12.688 2.002 -24.438 1 79.12 301 GLU B O 1
ATOM 7988 N N . ASP B 1 302 ? 11.344 0.663 -23.219 1 77.81 302 ASP B N 1
ATOM 7989 C CA . ASP B 1 302 ? 10.258 1.634 -23.172 1 77.81 302 ASP B CA 1
ATOM 7990 C C . ASP B 1 302 ? 9.984 2.098 -21.75 1 77.81 302 ASP B C 1
ATOM 7992 O O . ASP B 1 302 ? 8.945 2.703 -21.469 1 77.81 302 ASP B O 1
ATOM 7996 N N . GLY B 1 303 ? 10.898 1.762 -20.969 1 75.75 303 GLY B N 1
ATOM 7997 C CA . GLY B 1 303 ? 10.648 2.117 -19.578 1 75.75 303 GLY B CA 1
ATOM 7998 C C . GLY B 1 303 ? 11.031 3.547 -19.25 1 75.75 303 GLY B C 1
ATOM 7999 O O . GLY B 1 303 ? 11.266 4.355 -20.156 1 75.75 303 GLY B O 1
ATOM 8000 N N . SER B 1 304 ? 10.977 3.824 -18 1 82.06 304 SER B N 1
ATOM 8001 C CA . SER B 1 304 ? 11.25 5.168 -17.5 1 82.06 304 SER B CA 1
ATOM 8002 C C . SER B 1 304 ? 12.75 5.453 -17.484 1 82.06 304 SER B C 1
ATOM 8004 O O . SER B 1 304 ? 13.5 4.82 -16.75 1 82.06 304 SER B O 1
ATOM 8006 N N . ASP B 1 305 ? 13.164 6.414 -18.219 1 90.25 305 ASP B N 1
ATOM 8007 C CA . ASP B 1 305 ? 14.547 6.867 -18.25 1 90.25 305 ASP B CA 1
ATOM 8008 C C . ASP B 1 305 ? 14.992 7.344 -16.859 1 90.25 305 ASP B C 1
ATOM 8010 O O . ASP B 1 305 ? 16.156 7.176 -16.484 1 90.25 305 ASP B O 1
ATOM 8014 N N . PHE B 1 306 ? 14.109 7.805 -16.188 1 92.44 306 PHE B N 1
ATOM 8015 C CA . PHE B 1 306 ? 14.398 8.336 -14.867 1 92.44 306 PHE B CA 1
ATOM 8016 C C . PHE B 1 306 ? 14.836 7.23 -13.922 1 92.44 306 PHE B C 1
ATOM 8018 O O . PHE B 1 306 ? 15.828 7.375 -13.203 1 92.44 306 PHE B O 1
ATOM 8025 N N . LEU B 1 307 ? 14.18 6.105 -13.945 1 91.69 307 LEU B N 1
ATOM 8026 C CA . LEU B 1 307 ? 14.492 5.004 -13.039 1 91.69 307 LEU B CA 1
ATOM 8027 C C . LEU B 1 307 ? 15.844 4.383 -13.383 1 91.69 307 LEU B C 1
ATOM 8029 O O . LEU B 1 307 ? 16.594 3.969 -12.492 1 91.69 307 LEU B O 1
ATOM 8033 N N . LEU B 1 308 ? 16.156 4.379 -14.633 1 93.25 308 LEU B N 1
ATOM 8034 C CA . LEU B 1 308 ? 17.406 3.76 -15.094 1 93.25 308 LEU B CA 1
ATOM 8035 C C . LEU B 1 308 ? 18.609 4.641 -14.766 1 93.25 308 LEU B C 1
ATOM 8037 O O . LEU B 1 308 ? 19.75 4.176 -14.797 1 93.25 308 LEU B O 1
ATOM 8041 N N . THR B 1 309 ? 18.375 5.918 -14.461 1 94.62 309 THR B N 1
ATOM 8042 C CA . THR B 1 309 ? 19.453 6.848 -14.172 1 94.62 309 THR B CA 1
ATOM 8043 C C . THR B 1 309 ? 19.312 7.445 -12.773 1 94.62 309 THR B C 1
ATOM 8045 O O . THR B 1 309 ? 19.812 8.539 -12.508 1 94.62 309 THR B O 1
ATOM 8048 N N . ALA B 1 310 ? 18.672 6.777 -11.875 1 92.06 310 ALA B N 1
ATOM 8049 C CA . ALA B 1 310 ? 18.219 7.363 -10.609 1 92.06 310 ALA B CA 1
ATOM 8050 C C . ALA B 1 310 ? 19.25 7.133 -9.508 1 92.06 310 ALA B C 1
ATOM 8052 O O . ALA B 1 310 ? 19.062 7.559 -8.367 1 92.06 310 ALA B O 1
ATOM 8053 N N . MET B 1 311 ? 20.406 6.637 -9.711 1 93.38 311 MET B N 1
ATOM 8054 C CA . MET B 1 311 ? 21.344 6.25 -8.664 1 93.38 311 MET B CA 1
ATOM 8055 C C . MET B 1 311 ? 22 7.477 -8.039 1 93.38 311 MET B C 1
ATOM 8057 O O . MET B 1 311 ? 22.625 7.379 -6.977 1 93.38 311 MET B O 1
ATOM 8061 N N . ASN B 1 312 ? 21.828 8.664 -8.57 1 94.19 312 ASN B N 1
ATOM 8062 C CA . ASN B 1 312 ? 22.422 9.883 -8.023 1 94.19 312 ASN B CA 1
ATOM 8063 C C . ASN B 1 312 ? 21.438 10.656 -7.16 1 94.19 312 ASN B C 1
ATOM 8065 O O . ASN B 1 312 ? 21.688 11.797 -6.781 1 94.19 312 ASN B O 1
ATOM 8069 N N . LEU B 1 313 ? 20.344 10.039 -6.773 1 95.25 313 LEU B N 1
ATOM 8070 C CA . LEU B 1 313 ? 19.297 10.703 -6.02 1 95.25 313 LEU B CA 1
ATOM 8071 C C . LEU B 1 313 ? 19.734 10.961 -4.582 1 95.25 313 LEU B C 1
ATOM 8073 O O . LEU B 1 313 ? 19.062 11.688 -3.848 1 95.25 313 LEU B O 1
ATOM 8077 N N . ILE B 1 314 ? 20.859 10.484 -4.16 1 95.44 314 ILE B N 1
ATOM 8078 C CA . ILE B 1 314 ? 21.391 10.727 -2.822 1 95.44 314 ILE B CA 1
ATOM 8079 C C . ILE B 1 314 ? 22.219 12.008 -2.812 1 95.44 314 ILE B C 1
ATOM 8081 O O . ILE B 1 314 ? 22.469 12.578 -1.752 1 95.44 314 ILE B O 1
ATOM 8085 N N . ASP B 1 315 ? 22.625 12.578 -3.941 1 97.31 315 ASP B N 1
ATOM 8086 C CA . ASP B 1 315 ? 23.5 13.734 -4.086 1 97.31 315 ASP B CA 1
ATOM 8087 C C . ASP B 1 315 ? 22.906 14.961 -3.4 1 97.31 315 ASP B C 1
ATOM 8089 O O . ASP B 1 315 ? 23.625 15.719 -2.744 1 97.31 315 ASP B O 1
ATOM 8093 N N . PRO B 1 316 ? 21.578 15.141 -3.521 1 97.75 316 PRO B N 1
ATOM 8094 C CA . PRO B 1 316 ? 21 16.297 -2.838 1 97.75 316 PRO B CA 1
ATOM 8095 C C . PRO B 1 316 ? 21.266 16.297 -1.336 1 97.75 316 PRO B C 1
ATOM 8097 O O . PRO B 1 316 ? 21.469 17.359 -0.74 1 97.75 316 PRO B O 1
ATOM 8100 N N . PHE B 1 317 ? 21.344 15.203 -0.737 1 97.81 317 PHE B N 1
ATOM 8101 C CA . PHE B 1 317 ? 21.578 15.117 0.7 1 97.81 317 PHE B CA 1
ATOM 8102 C C . PHE B 1 317 ? 23 15.539 1.046 1 97.81 317 PHE B C 1
ATOM 8104 O O . PHE B 1 317 ? 23.234 16.203 2.055 1 97.81 317 PHE B O 1
ATOM 8111 N N . PHE B 1 318 ? 23.969 15.164 0.208 1 98.06 318 PHE B N 1
ATOM 8112 C CA . PHE B 1 318 ? 25.344 15.602 0.406 1 98.06 318 PHE B CA 1
ATOM 8113 C C . PHE B 1 318 ? 25.453 17.109 0.236 1 98.06 318 PHE B C 1
ATOM 8115 O O . PHE B 1 318 ? 26.141 17.781 1.009 1 98.06 318 PHE B O 1
ATOM 8122 N N . TYR B 1 319 ? 24.781 17.625 -0.782 1 98.44 319 TYR B N 1
ATOM 8123 C CA . TYR B 1 319 ? 24.797 19.062 -1.042 1 98.44 319 TYR B CA 1
ATOM 8124 C C . TYR B 1 319 ? 24.25 19.828 0.154 1 98.44 319 TYR B C 1
ATOM 8126 O O . TYR B 1 319 ? 24.875 20.797 0.602 1 98.44 319 TYR B O 1
ATOM 8134 N N . ILE B 1 320 ? 23.109 19.406 0.67 1 98.25 320 ILE B N 1
ATOM 8135 C CA . ILE B 1 320 ? 22.453 20.094 1.773 1 98.25 320 ILE B CA 1
ATOM 8136 C C . ILE B 1 320 ? 23.328 20.031 3.021 1 98.25 320 ILE B C 1
ATOM 8138 O O . ILE B 1 320 ? 23.453 21.016 3.75 1 98.25 320 ILE B O 1
ATOM 8142 N N . ALA B 1 321 ? 23.953 18.891 3.24 1 97.56 321 ALA B N 1
ATOM 8143 C CA . ALA B 1 321 ? 24.875 18.75 4.375 1 97.56 321 ALA B CA 1
ATOM 8144 C C . ALA B 1 321 ? 26.031 19.734 4.285 1 97.56 321 ALA B C 1
ATOM 8146 O O . ALA B 1 321 ? 26.406 20.359 5.281 1 97.56 321 ALA B O 1
ATOM 8147 N N . GLY B 1 322 ? 26.578 19.953 3.111 1 98.19 322 GLY B N 1
ATOM 8148 C CA . GLY B 1 322 ? 27.672 20.891 2.92 1 98.19 322 GLY B CA 1
ATOM 8149 C C . GLY B 1 322 ? 27.266 22.328 3.197 1 98.19 322 GLY B C 1
ATOM 8150 O O . GLY B 1 322 ? 27.953 23.047 3.926 1 98.19 322 GLY B O 1
ATOM 8151 N N . TYR B 1 323 ? 26.156 22.719 2.627 1 98 323 TYR B N 1
ATOM 8152 C CA . TYR B 1 323 ? 25.688 24.094 2.818 1 98 323 TYR B CA 1
ATOM 8153 C C . TYR B 1 323 ? 25.406 24.375 4.289 1 98 323 TYR B C 1
ATOM 8155 O O . TYR B 1 323 ? 25.812 25.391 4.824 1 98 323 TYR B O 1
ATOM 8163 N N . LEU B 1 324 ? 24.672 23.438 4.93 1 96.62 324 LEU B N 1
ATOM 8164 C CA . LEU B 1 324 ? 24.297 23.625 6.324 1 96.62 324 LEU B CA 1
ATOM 8165 C C . LEU B 1 324 ? 25.531 23.656 7.227 1 96.62 324 LEU B C 1
ATOM 8167 O O . LEU B 1 324 ? 25.562 24.391 8.211 1 96.62 324 LEU B O 1
ATOM 8171 N N . MET B 1 325 ? 26.469 22.828 6.91 1 96.31 325 MET B N 1
ATOM 8172 C CA . MET B 1 325 ? 27.703 22.828 7.695 1 96.31 325 MET B CA 1
ATOM 8173 C C . MET B 1 325 ? 28.391 24.188 7.637 1 96.31 325 MET B C 1
ATOM 8175 O O . MET B 1 325 ? 28.844 24.703 8.664 1 96.31 325 MET B O 1
ATOM 8179 N N . TYR B 1 326 ? 28.453 24.797 6.48 1 96.81 326 TYR B N 1
ATOM 8180 C CA . TYR B 1 326 ? 29.078 26.094 6.316 1 96.81 326 TYR B CA 1
ATOM 8181 C C . TYR B 1 326 ? 28.312 27.172 7.102 1 96.81 326 TYR B C 1
ATOM 8183 O O . TYR B 1 326 ? 28.906 27.906 7.883 1 96.81 326 TYR B O 1
ATOM 8191 N N . VAL B 1 327 ? 27.047 27.219 6.984 1 95.25 327 VAL B N 1
ATOM 8192 C CA . VAL B 1 327 ? 26.219 28.281 7.535 1 95.25 327 VAL B CA 1
ATOM 8193 C C . VAL B 1 327 ? 26.156 28.156 9.055 1 95.25 327 VAL B C 1
ATOM 8195 O O . VAL B 1 327 ? 26.125 29.156 9.766 1 95.25 327 VAL B O 1
ATOM 8198 N N . MET B 1 328 ? 26.203 26.938 9.523 1 93.12 328 MET B N 1
ATOM 8199 C CA . MET B 1 328 ? 26.031 26.734 10.961 1 93.12 328 MET B CA 1
ATOM 8200 C C . MET B 1 328 ? 27.344 26.875 11.703 1 93.12 328 MET B C 1
ATOM 8202 O O . MET B 1 328 ? 27.375 27.297 12.859 1 93.12 328 MET B O 1
ATOM 8206 N N . LEU B 1 329 ? 28.438 26.609 11.086 1 94 329 LEU B N 1
ATOM 8207 C CA . LEU B 1 329 ? 29.719 26.562 11.789 1 94 329 LEU B CA 1
ATOM 8208 C C . LEU B 1 329 ? 30.422 27.922 11.742 1 94 329 LEU B C 1
ATOM 8210 O O . LEU B 1 329 ? 31.219 28.25 12.625 1 94 329 LEU B O 1
ATOM 8214 N N . ILE B 1 330 ? 30.109 28.75 10.844 1 93 330 ILE B N 1
ATOM 8215 C CA . ILE B 1 330 ? 30.781 30.047 10.672 1 93 330 ILE B CA 1
ATOM 8216 C C . ILE B 1 330 ? 30.578 30.891 11.922 1 93 330 ILE B C 1
ATOM 8218 O O . ILE B 1 330 ? 31.547 31.359 12.523 1 93 330 ILE B O 1
ATOM 8222 N N . PRO B 1 331 ? 29.312 31.078 12.266 1 90.88 331 PRO B N 1
ATOM 8223 C CA . PRO B 1 331 ? 29.125 31.891 13.477 1 90.88 331 PRO B CA 1
ATOM 8224 C C . PRO B 1 331 ? 29.75 31.234 14.711 1 90.88 331 PRO B C 1
ATOM 8226 O O . PRO B 1 331 ? 30.219 31.953 15.609 1 90.88 331 PRO B O 1
ATOM 8229 N N . GLN B 1 332 ? 29.844 29.969 14.742 1 89.12 332 GLN B N 1
ATOM 8230 C CA . GLN B 1 332 ? 30.406 29.25 15.883 1 89.12 332 GLN B CA 1
ATOM 8231 C C . GLN B 1 332 ? 31.922 29.438 15.953 1 89.12 332 GLN B C 1
ATOM 8233 O O . GLN B 1 332 ? 32.469 29.625 17.031 1 89.12 332 GLN B O 1
ATOM 8238 N N . PHE B 1 333 ? 32.594 29.391 14.883 1 93.12 333 PHE B N 1
ATOM 8239 C CA . PHE B 1 333 ? 34.031 29.453 14.844 1 93.12 333 PHE B CA 1
ATOM 8240 C C . PHE B 1 333 ? 34.5 30.906 14.859 1 93.12 333 PHE B C 1
ATOM 8242 O O . PHE B 1 333 ? 35.688 31.172 15.086 1 93.12 333 PHE B O 1
ATOM 8249 N N . ASN B 1 334 ? 33.625 31.828 14.594 1 90.88 334 ASN B N 1
ATOM 8250 C CA . ASN B 1 334 ? 33.969 33.25 14.641 1 90.88 334 ASN B CA 1
ATOM 8251 C C . ASN B 1 334 ? 33.969 33.781 16.078 1 90.88 334 ASN B C 1
ATOM 8253 O O . ASN B 1 334 ? 34.406 34.906 16.328 1 90.88 334 ASN B O 1
ATOM 8257 N N . ARG B 1 335 ? 33.594 32.969 16.891 1 89.19 335 ARG B N 1
ATOM 8258 C CA . ARG B 1 335 ? 33.594 33.375 18.281 1 89.19 335 ARG B CA 1
ATOM 8259 C C . ARG B 1 335 ? 35.031 33.531 18.797 1 89.19 335 ARG B C 1
ATOM 8261 O O . ARG B 1 335 ? 35.906 32.781 18.422 1 89.19 335 ARG B O 1
ATOM 8268 N N . PRO B 1 336 ? 35.094 34.594 19.719 1 86.38 336 PRO B N 1
ATOM 8269 C CA . PRO B 1 336 ? 36.438 34.812 20.281 1 86.38 336 PRO B CA 1
ATOM 8270 C C . PRO B 1 336 ? 36.938 33.625 21.078 1 86.38 336 PRO B C 1
ATOM 8272 O O . PRO B 1 336 ? 36.188 32.969 21.781 1 86.38 336 PRO B O 1
ATOM 8275 N N . GLY B 1 337 ? 38.156 33.219 20.969 1 83.81 337 GLY B N 1
ATOM 8276 C CA . GLY B 1 337 ? 38.781 32.156 21.734 1 83.81 337 GLY B CA 1
ATOM 8277 C C . GLY B 1 337 ? 38.656 30.797 21.078 1 83.81 337 GLY B C 1
ATOM 8278 O O . GLY B 1 337 ? 38.969 29.781 21.703 1 83.81 337 GLY B O 1
ATOM 8279 N N . THR B 1 338 ? 38.156 30.797 19.891 1 86.38 338 THR B N 1
ATOM 8280 C CA . THR B 1 338 ? 38 29.516 19.203 1 86.38 338 THR B CA 1
ATOM 8281 C C . THR B 1 338 ? 39.344 28.969 18.75 1 86.38 338 THR B C 1
ATOM 8283 O O . THR B 1 338 ? 40.156 29.703 18.203 1 86.38 338 THR B O 1
ATOM 8286 N N . SER B 1 339 ? 39.594 27.672 19.281 1 87.88 339 SER B N 1
ATOM 8287 C CA . SER B 1 339 ? 40.844 26.984 18.922 1 87.88 339 SER B CA 1
ATOM 8288 C C . SER B 1 339 ? 40.562 25.656 18.234 1 87.88 339 SER B C 1
ATOM 8290 O O . SER B 1 339 ? 39.406 25.312 18 1 87.88 339 SER B O 1
ATOM 8292 N N . TRP B 1 340 ? 41.625 24.969 17.891 1 86.12 340 TRP B N 1
ATOM 8293 C CA . TRP B 1 340 ? 41.531 23.688 17.188 1 86.12 340 TRP B CA 1
ATOM 8294 C C . TRP B 1 340 ? 40.75 22.672 18.016 1 86.12 340 TRP B C 1
ATOM 8296 O O . TRP B 1 340 ? 40.156 21.734 17.453 1 86.12 340 TRP B O 1
ATOM 8306 N N . TYR B 1 341 ? 40.719 22.812 19.25 1 88.75 341 TYR B N 1
ATOM 8307 C CA . TYR B 1 341 ? 40 21.922 20.141 1 88.75 341 TYR B CA 1
ATOM 8308 C C . TYR B 1 341 ? 38.5 21.953 19.828 1 88.75 341 TYR B C 1
ATOM 8310 O O . TYR B 1 341 ? 37.812 20.938 20 1 88.75 341 TYR B O 1
ATOM 8318 N N . HIS B 1 342 ? 38.062 23.062 19.344 1 89.19 342 HIS B N 1
ATOM 8319 C CA . HIS B 1 342 ? 36.656 23.203 19.031 1 89.19 342 HIS B CA 1
ATOM 8320 C C . HIS B 1 342 ? 36.281 22.375 17.797 1 89.19 342 HIS B C 1
ATOM 8322 O O . HIS B 1 342 ? 35.125 21.922 17.672 1 89.19 342 HIS B O 1
ATOM 8328 N N . ILE B 1 343 ? 37.219 22.172 16.922 1 92.69 343 ILE B N 1
ATOM 8329 C CA . ILE B 1 343 ? 37 21.312 15.758 1 92.69 343 ILE B CA 1
ATOM 8330 C C . ILE B 1 343 ? 36.656 19.891 16.219 1 92.69 343 ILE B C 1
ATOM 8332 O O . ILE B 1 343 ? 35.688 19.297 15.766 1 92.69 343 ILE B O 1
ATOM 8336 N N . LEU B 1 344 ? 37.5 19.406 17.078 1 93.5 344 LEU B N 1
ATOM 8337 C CA . LEU B 1 344 ? 37.312 18.062 17.609 1 93.5 344 LEU B CA 1
ATOM 8338 C C . LEU B 1 344 ? 35.969 17.922 18.328 1 93.5 344 LEU B C 1
ATOM 8340 O O . LEU B 1 344 ? 35.312 16.891 18.234 1 93.5 344 LEU B O 1
ATOM 8344 N N . MET B 1 345 ? 35.594 18.938 19 1 90.44 345 MET B N 1
ATOM 8345 C CA . MET B 1 345 ? 34.344 18.891 19.766 1 90.44 345 MET B CA 1
ATOM 8346 C C . MET B 1 345 ? 33.125 18.844 18.828 1 90.44 345 MET B C 1
ATOM 8348 O O . MET B 1 345 ? 32.156 18.109 19.109 1 90.44 345 MET B O 1
ATOM 8352 N N . VAL B 1 346 ? 33.219 19.625 17.766 1 92.62 346 VAL B N 1
ATOM 8353 C CA . VAL B 1 346 ? 32.125 19.609 16.812 1 92.62 346 VAL B CA 1
ATOM 8354 C C . VAL B 1 346 ? 32.031 18.234 16.156 1 92.62 346 VAL B C 1
ATOM 8356 O O . VAL B 1 346 ? 30.922 17.703 16.016 1 92.62 346 VAL B O 1
ATOM 8359 N N . ILE B 1 347 ? 33.125 17.656 15.805 1 95 347 ILE B N 1
ATOM 8360 C CA . ILE B 1 347 ? 33.156 16.344 15.156 1 95 347 ILE B CA 1
ATOM 8361 C C . ILE B 1 347 ? 32.625 15.281 16.109 1 95 347 ILE B C 1
ATOM 8363 O O . ILE B 1 347 ? 31.766 14.469 15.719 1 95 347 ILE B O 1
ATOM 8367 N N . VAL B 1 348 ? 33.031 15.328 17.328 1 94.44 348 VAL B N 1
ATOM 8368 C CA . VAL B 1 348 ? 32.594 14.344 18.312 1 94.44 348 VAL B CA 1
ATOM 8369 C C . VAL B 1 348 ? 31.094 14.492 18.562 1 94.44 348 VAL B C 1
ATOM 8371 O O . VAL B 1 348 ? 30.375 13.5 18.656 1 94.44 348 VAL B O 1
ATOM 8374 N N . TYR B 1 349 ? 30.641 15.656 18.672 1 92.75 349 TYR B N 1
ATOM 8375 C CA . TYR B 1 349 ? 29.234 15.922 18.938 1 92.75 349 TYR B CA 1
ATOM 8376 C C . TYR B 1 349 ? 28.359 15.375 17.828 1 92.75 349 TYR B C 1
ATOM 8378 O O . TYR B 1 349 ? 27.406 14.625 18.078 1 92.75 349 TYR B O 1
ATOM 8386 N N . LYS B 1 350 ? 28.672 15.719 16.641 1 93.12 350 LYS B N 1
ATOM 8387 C CA . LYS B 1 350 ? 27.859 15.289 15.492 1 93.12 350 LYS B CA 1
ATOM 8388 C C . LYS B 1 350 ? 27.953 13.781 15.297 1 93.12 350 LYS B C 1
ATOM 8390 O O . LYS B 1 350 ? 26.969 13.141 14.914 1 93.12 350 LYS B O 1
ATOM 8395 N N . TYR B 1 351 ? 29.125 13.289 15.531 1 94.31 351 TYR B N 1
ATOM 8396 C CA . TYR B 1 351 ? 29.297 11.844 15.453 1 94.31 351 TYR B CA 1
ATOM 8397 C C . TYR B 1 351 ? 28.438 11.125 16.484 1 94.31 351 TYR B C 1
ATOM 8399 O O . TYR B 1 351 ? 27.75 10.148 16.172 1 94.31 351 TYR B O 1
ATOM 8407 N N . MET B 1 352 ? 28.406 11.633 17.672 1 94.5 352 MET B N 1
ATOM 8408 C CA . MET B 1 352 ? 27.641 11.023 18.75 1 94.5 352 MET B CA 1
ATOM 8409 C C . MET B 1 352 ? 26.141 11.18 18.516 1 94.5 352 MET B C 1
ATOM 8411 O O . MET B 1 352 ? 25.359 10.336 18.938 1 94.5 352 MET B O 1
ATOM 8415 N N . LYS B 1 353 ? 25.781 12.164 17.844 1 93.12 353 LYS B N 1
ATOM 8416 C CA . LYS B 1 353 ? 24.375 12.422 17.578 1 93.12 353 LYS B CA 1
ATOM 8417 C C . LYS B 1 353 ? 23.812 11.43 16.562 1 93.12 353 LYS B C 1
ATOM 8419 O O . LYS B 1 353 ? 22.625 11.102 16.609 1 93.12 353 LYS B O 1
ATOM 8424 N N . VAL B 1 354 ? 24.625 10.945 15.742 1 94.19 354 VAL B N 1
ATOM 8425 C CA . VAL B 1 354 ? 24.219 10.031 14.672 1 94.19 354 VAL B CA 1
ATOM 8426 C C . VAL B 1 354 ? 24.188 8.602 15.203 1 94.19 354 VAL B C 1
ATOM 8428 O O . VAL B 1 354 ? 23.391 7.777 14.734 1 94.19 354 VAL B O 1
ATOM 8431 N N . LEU B 1 355 ? 24.828 8.258 16.219 1 95.38 355 LEU B N 1
ATOM 8432 C CA . LEU B 1 355 ? 25.172 6.895 16.625 1 95.38 355 LEU B CA 1
ATOM 8433 C C . LEU B 1 355 ? 23.969 6.211 17.281 1 95.38 355 LEU B C 1
ATOM 8435 O O . LEU B 1 355 ? 23.719 5.031 17.047 1 95.38 355 LEU B O 1
ATOM 8439 N N . PRO B 1 356 ? 23.188 6.898 18.094 1 96.19 356 PRO B N 1
ATOM 8440 C CA . PRO B 1 356 ? 22.156 6.164 18.812 1 96.19 356 PRO B CA 1
ATOM 8441 C C . PRO B 1 356 ? 21.172 5.441 17.891 1 96.19 356 PRO B C 1
ATOM 8443 O O . PRO B 1 356 ? 21 4.227 18 1 96.19 356 PRO B O 1
ATOM 8446 N N . SER B 1 357 ? 20.547 6.094 16.953 1 97.12 357 SER B N 1
ATOM 8447 C CA . SER B 1 357 ? 19.625 5.461 16.016 1 97.12 357 SER B CA 1
ATOM 8448 C C . SER B 1 357 ? 20.328 4.453 15.125 1 97.12 357 SER B C 1
ATOM 8450 O O . SER B 1 357 ? 19.781 3.406 14.789 1 97.12 357 SER B O 1
ATOM 8452 N N . TYR B 1 358 ? 21.578 4.754 14.758 1 97.62 358 TYR B N 1
ATOM 8453 C CA . TYR B 1 358 ? 22.375 3.891 13.883 1 97.62 358 TYR B CA 1
ATOM 8454 C C . TYR B 1 358 ? 22.688 2.566 14.57 1 97.62 358 TYR B C 1
ATOM 8456 O O . TYR B 1 358 ? 22.5 1.497 13.984 1 97.62 358 TYR B O 1
ATOM 8464 N N . VAL B 1 359 ? 23.094 2.66 15.805 1 97.38 359 VAL B N 1
ATOM 8465 C CA . VAL B 1 359 ? 23.484 1.48 16.562 1 97.38 359 VAL B CA 1
ATOM 8466 C C . VAL B 1 359 ? 22.25 0.643 16.891 1 97.38 359 VAL B C 1
ATOM 8468 O O . VAL B 1 359 ? 22.266 -0.584 16.781 1 97.38 359 VAL B O 1
ATOM 8471 N N . ILE B 1 360 ? 21.188 1.265 17.281 1 97.62 360 ILE B N 1
ATOM 8472 C CA . ILE B 1 360 ? 19.969 0.532 17.609 1 97.62 360 ILE B CA 1
ATOM 8473 C C . ILE B 1 360 ? 19.438 -0.171 16.359 1 97.62 360 ILE B C 1
ATOM 8475 O O . ILE B 1 360 ? 18.953 -1.303 16.438 1 97.62 360 ILE B O 1
ATOM 8479 N N . MET B 1 361 ? 19.531 0.493 15.188 1 97.75 361 MET B N 1
ATOM 8480 C CA . MET B 1 361 ? 19.078 -0.133 13.953 1 97.75 361 MET B CA 1
ATOM 8481 C C . MET B 1 361 ? 19.922 -1.362 13.625 1 97.75 361 MET B C 1
ATOM 8483 O O . MET B 1 361 ? 19.391 -2.377 13.164 1 97.75 361 MET B O 1
ATOM 8487 N N . MET B 1 362 ? 21.25 -1.294 13.867 1 98.06 362 MET B N 1
ATOM 8488 C CA . MET B 1 362 ? 22.125 -2.439 13.648 1 98.06 362 MET B CA 1
ATOM 8489 C C . MET B 1 362 ? 21.781 -3.578 14.602 1 98.06 362 MET B C 1
ATOM 8491 O O . MET B 1 362 ? 21.719 -4.738 14.195 1 98.06 362 MET B O 1
ATOM 8495 N N . MET B 1 363 ? 21.516 -3.229 15.836 1 98.06 363 MET B N 1
ATOM 8496 C CA . MET B 1 363 ? 21.203 -4.238 16.844 1 98.06 363 MET B CA 1
ATOM 8497 C C . MET B 1 363 ? 19.859 -4.902 16.547 1 98.06 363 MET B C 1
ATOM 8499 O O . MET B 1 363 ? 19.75 -6.129 16.609 1 98.06 363 MET B O 1
ATOM 8503 N N . VAL B 1 364 ? 18.859 -4.125 16.234 1 97.94 364 VAL B N 1
ATOM 8504 C CA . VAL B 1 364 ? 17.547 -4.656 15.922 1 97.94 364 VAL B CA 1
ATOM 8505 C C . VAL B 1 364 ? 17.609 -5.543 14.68 1 97.94 364 VAL B C 1
ATOM 8507 O O . VAL B 1 364 ? 16.953 -6.586 14.617 1 97.94 364 VAL B O 1
ATOM 8510 N N . THR B 1 365 ? 18.422 -5.176 13.703 1 98 365 THR B N 1
ATOM 8511 C CA . THR B 1 365 ? 18.594 -5.969 12.492 1 98 365 THR B CA 1
ATOM 8512 C C . THR B 1 365 ? 19.328 -7.277 12.797 1 98 365 THR B C 1
ATOM 8514 O O . THR B 1 365 ? 18.969 -8.328 12.266 1 98 365 THR B O 1
ATOM 8517 N N . ALA B 1 366 ? 20.25 -7.246 13.68 1 98.06 366 ALA B N 1
ATOM 8518 C CA . ALA B 1 366 ? 21.078 -8.406 14 1 98.06 366 ALA B CA 1
ATOM 8519 C C . ALA B 1 366 ? 20.312 -9.406 14.859 1 98.06 366 ALA B C 1
ATOM 8521 O O . ALA B 1 366 ? 20.453 -10.617 14.688 1 98.06 366 ALA B O 1
ATOM 8522 N N . PHE B 1 367 ? 19.438 -8.906 15.742 1 98 367 PHE B N 1
ATOM 8523 C CA . PHE B 1 367 ? 19.031 -9.82 16.797 1 98 367 PHE B CA 1
ATOM 8524 C C . PHE B 1 367 ? 17.5 -9.93 16.875 1 98 367 PHE B C 1
ATOM 8526 O O . PHE B 1 367 ? 16.969 -10.922 17.359 1 98 367 PHE B O 1
ATOM 8533 N N . ILE B 1 368 ? 16.766 -8.977 16.359 1 97.69 368 ILE B N 1
ATOM 8534 C CA . ILE B 1 368 ? 15.328 -8.961 16.594 1 97.69 368 ILE B CA 1
ATOM 8535 C C . ILE B 1 368 ? 14.602 -9.281 15.281 1 97.69 368 ILE B C 1
ATOM 8537 O O . ILE B 1 368 ? 13.727 -10.148 15.25 1 97.69 368 ILE B O 1
ATOM 8541 N N . ILE B 1 369 ? 14.953 -8.68 14.18 1 97.38 369 ILE B N 1
ATOM 8542 C CA . ILE B 1 369 ? 14.234 -8.719 12.906 1 97.38 369 ILE B CA 1
ATOM 8543 C C . ILE B 1 369 ? 14.141 -10.156 12.406 1 97.38 369 ILE B C 1
ATOM 8545 O O . ILE B 1 369 ? 13.109 -10.57 11.883 1 97.38 369 ILE B O 1
ATOM 8549 N N . PRO B 1 370 ? 15.188 -11.008 12.555 1 97.12 370 PRO B N 1
ATOM 8550 C CA . PRO B 1 370 ? 15.086 -12.383 12.055 1 97.12 370 PRO B CA 1
ATOM 8551 C C . PRO B 1 370 ? 13.914 -13.148 12.672 1 97.12 370 PRO B C 1
ATOM 8553 O O . PRO B 1 370 ? 13.445 -14.133 12.094 1 97.12 370 PRO B O 1
ATOM 8556 N N . HIS B 1 371 ? 13.375 -12.68 13.812 1 96.31 371 HIS B N 1
ATOM 8557 C CA . HIS B 1 371 ? 12.328 -13.406 14.523 1 96.31 371 HIS B CA 1
ATOM 8558 C C . HIS B 1 371 ? 10.953 -12.82 14.227 1 96.31 371 HIS B C 1
ATOM 8560 O O . HIS B 1 371 ? 9.953 -13.266 14.781 1 96.31 371 HIS B O 1
ATOM 8566 N N . LEU B 1 372 ? 10.836 -11.859 13.352 1 94.25 372 LEU B N 1
ATOM 8567 C CA . LEU B 1 372 ? 9.586 -11.125 13.172 1 94.25 372 LEU B CA 1
ATOM 8568 C C . LEU B 1 372 ? 8.844 -11.617 11.938 1 94.25 372 LEU B C 1
ATOM 8570 O O . LEU B 1 372 ? 7.82 -11.047 11.555 1 94.25 372 LEU B O 1
ATOM 8574 N N . GLY B 1 373 ? 9.32 -12.695 11.344 1 92.06 373 GLY B N 1
ATOM 8575 C CA . GLY B 1 373 ? 8.625 -13.164 10.156 1 92.06 373 GLY B CA 1
ATOM 8576 C C . GLY B 1 373 ? 8.945 -14.602 9.805 1 92.06 373 GLY B C 1
ATOM 8577 O O . GLY B 1 373 ? 9.68 -15.273 10.539 1 92.06 373 GLY B O 1
ATOM 8578 N N . ASN B 1 374 ? 8.273 -15.102 8.805 1 91.94 374 ASN B N 1
ATOM 8579 C CA . ASN B 1 374 ? 8.461 -16.422 8.219 1 91.94 374 ASN B CA 1
ATOM 8580 C C . ASN B 1 374 ? 8.062 -16.438 6.742 1 91.94 374 ASN B C 1
ATOM 8582 O O . ASN B 1 374 ? 7.598 -15.43 6.207 1 91.94 374 ASN B O 1
ATOM 8586 N N . GLY B 1 375 ? 8.297 -17.594 6.129 1 92.06 375 GLY B N 1
ATOM 8587 C CA . GLY B 1 375 ? 8.023 -17.734 4.707 1 92.06 375 GLY B CA 1
ATOM 8588 C C . GLY B 1 375 ? 9.156 -18.406 3.949 1 92.06 375 GLY B C 1
ATOM 8589 O O . GLY B 1 375 ? 10.234 -18.641 4.508 1 92.06 375 GLY B O 1
ATOM 8590 N N . PRO B 1 376 ? 8.859 -18.609 2.711 1 94 376 PRO B N 1
ATOM 8591 C CA . PRO B 1 376 ? 9.836 -19.375 1.926 1 94 376 PRO B CA 1
ATOM 8592 C C . PRO B 1 376 ? 11.141 -18.609 1.719 1 94 376 PRO B C 1
ATOM 8594 O O . PRO B 1 376 ? 12.203 -19.219 1.556 1 94 376 PRO B O 1
ATOM 8597 N N . PHE B 1 377 ? 11.133 -17.266 1.763 1 95.06 377 PHE B N 1
ATOM 8598 C CA . PHE B 1 377 ? 12.32 -16.484 1.447 1 95.06 377 PHE B CA 1
ATOM 8599 C C . PHE B 1 377 ? 12.828 -15.75 2.682 1 95.06 377 PHE B C 1
ATOM 8601 O O . PHE B 1 377 ? 13.812 -15.016 2.609 1 95.06 377 PHE B O 1
ATOM 8608 N N . TRP B 1 378 ? 12.219 -15.906 3.801 1 95.19 378 TRP B N 1
ATOM 8609 C CA . TRP B 1 378 ? 12.562 -15.133 4.992 1 95.19 378 TRP B CA 1
ATOM 8610 C C . TRP B 1 378 ? 13.992 -15.438 5.438 1 95.19 378 TRP B C 1
ATOM 8612 O O . TRP B 1 378 ? 14.812 -14.531 5.574 1 95.19 378 TRP B O 1
ATOM 8622 N N . ALA B 1 379 ? 14.305 -16.719 5.59 1 95.75 379 ALA B N 1
ATOM 8623 C CA . ALA B 1 379 ? 15.625 -17.125 6.066 1 95.75 379 ALA B CA 1
ATOM 8624 C C . ALA B 1 379 ? 16.719 -16.703 5.086 1 95.75 379 ALA B C 1
ATOM 8626 O O . ALA B 1 379 ? 17.734 -16.125 5.484 1 95.75 379 ALA B O 1
ATOM 8627 N N . SER B 1 380 ? 16.516 -16.906 3.838 1 94.62 380 SER B N 1
ATOM 8628 C CA . SER B 1 380 ? 17.547 -16.672 2.828 1 94.62 380 SER B CA 1
ATOM 8629 C C . SER B 1 380 ? 17.812 -15.188 2.648 1 94.62 380 SER B C 1
ATOM 8631 O O . SER B 1 380 ? 18.906 -14.797 2.219 1 94.62 380 SER B O 1
ATOM 8633 N N . ARG B 1 381 ? 16.891 -14.359 3.004 1 93.94 381 ARG B N 1
ATOM 8634 C CA . ARG B 1 381 ? 17.047 -12.93 2.74 1 93.94 381 ARG B CA 1
ATOM 8635 C C . ARG B 1 381 ? 17.359 -12.172 4.027 1 93.94 381 ARG B C 1
ATOM 8637 O O . ARG B 1 381 ? 18.188 -11.266 4.035 1 93.94 381 ARG B O 1
ATOM 8644 N N . ILE B 1 382 ? 16.734 -12.531 5.152 1 96.12 382 ILE B N 1
ATOM 8645 C CA . ILE B 1 382 ? 16.828 -11.758 6.383 1 96.12 382 ILE B CA 1
ATOM 8646 C C . ILE B 1 382 ? 17.969 -12.281 7.242 1 96.12 382 ILE B C 1
ATOM 8648 O O . ILE B 1 382 ? 18.734 -11.5 7.824 1 96.12 382 ILE B O 1
ATOM 8652 N N . TRP B 1 383 ? 18.156 -13.602 7.332 1 96.19 383 TRP B N 1
ATOM 8653 C CA . TRP B 1 383 ? 19.141 -14.172 8.242 1 96.19 383 TRP B CA 1
ATOM 8654 C C . TRP B 1 383 ? 20.547 -13.766 7.848 1 96.19 383 TRP B C 1
ATOM 8656 O O . TRP B 1 383 ? 21.359 -13.391 8.703 1 96.19 383 TRP B O 1
ATOM 8666 N N . PRO B 1 384 ? 20.922 -13.766 6.559 1 95.06 384 PRO B N 1
ATOM 8667 C CA . PRO B 1 384 ? 22.25 -13.273 6.188 1 95.06 384 PRO B CA 1
ATOM 8668 C C . PRO B 1 384 ? 22.453 -11.812 6.559 1 95.06 384 PRO B C 1
ATOM 8670 O O . PRO B 1 384 ? 23.578 -11.414 6.906 1 95.06 384 PRO B O 1
ATOM 8673 N N . GLU B 1 385 ? 21.469 -10.969 6.438 1 95.31 385 GLU B N 1
ATOM 8674 C CA . GLU B 1 385 ? 21.578 -9.578 6.848 1 95.31 385 GLU B CA 1
ATOM 8675 C C . GLU B 1 385 ? 21.891 -9.461 8.336 1 95.31 385 GLU B C 1
ATOM 8677 O O . GLU B 1 385 ? 22.672 -8.602 8.75 1 95.31 385 GLU B O 1
ATOM 8682 N N . ALA B 1 386 ? 21.234 -10.305 9.094 1 97.12 386 ALA B N 1
ATOM 8683 C CA . ALA B 1 386 ? 21.5 -10.336 10.531 1 97.12 386 ALA B CA 1
ATOM 8684 C C . ALA B 1 386 ? 22.938 -10.734 10.812 1 97.12 386 ALA B C 1
ATOM 8686 O O . ALA B 1 386 ? 23.609 -10.117 11.641 1 97.12 386 ALA B O 1
ATOM 8687 N N . ASP B 1 387 ? 23.422 -11.703 10.133 1 96.88 387 ASP B N 1
ATOM 8688 C CA . ASP B 1 387 ? 24.781 -12.188 10.344 1 96.88 387 ASP B CA 1
ATOM 8689 C C . ASP B 1 387 ? 25.812 -11.141 9.922 1 96.88 387 ASP B C 1
ATOM 8691 O O . ASP B 1 387 ? 26.859 -10.992 10.562 1 96.88 387 ASP B O 1
ATOM 8695 N N . LYS B 1 388 ? 25.547 -10.469 8.859 1 96.75 388 LYS B N 1
ATOM 8696 C CA . LYS B 1 388 ? 26.438 -9.383 8.438 1 96.75 388 LYS B CA 1
ATOM 8697 C C . LYS B 1 388 ? 26.578 -8.336 9.531 1 96.75 388 LYS B C 1
ATOM 8699 O O . LYS B 1 388 ? 27.688 -7.84 9.781 1 96.75 388 LYS B O 1
ATOM 8704 N N . CYS B 1 389 ? 25.484 -8 10.133 1 97.38 389 CYS B N 1
ATOM 8705 C CA . CYS B 1 389 ? 25.531 -6.977 11.172 1 97.38 389 CYS B CA 1
ATOM 8706 C C . CYS B 1 389 ? 26.203 -7.508 12.43 1 97.38 389 CYS B C 1
ATOM 8708 O O . CYS B 1 389 ? 26.859 -6.75 13.148 1 97.38 389 CYS B O 1
ATOM 8710 N N . LYS B 1 390 ? 26.109 -8.812 12.734 1 97 390 LYS B N 1
ATOM 8711 C CA . LYS B 1 390 ? 26.797 -9.406 13.875 1 97 390 LYS B CA 1
ATOM 8712 C C . LYS B 1 390 ? 28.312 -9.406 13.664 1 97 390 LYS B C 1
ATOM 8714 O O . LYS B 1 390 ? 29.078 -9.164 14.602 1 97 390 LYS B O 1
ATOM 8719 N N . ASN B 1 391 ? 28.703 -9.516 12.43 1 96.62 391 ASN B N 1
ATOM 8720 C CA . ASN B 1 391 ? 30.109 -9.727 12.141 1 96.62 391 ASN B CA 1
ATOM 8721 C C . ASN B 1 391 ? 30.812 -8.414 11.781 1 96.62 391 ASN B C 1
ATOM 8723 O O . ASN B 1 391 ? 32 -8.25 12.023 1 96.62 391 ASN B O 1
ATOM 8727 N N . TYR B 1 392 ? 30.047 -7.453 11.18 1 97.19 392 TYR B N 1
ATOM 8728 C CA . TYR B 1 392 ? 30.734 -6.301 10.602 1 97.19 392 TYR B CA 1
ATOM 8729 C C . TYR B 1 392 ? 30.188 -4.996 11.172 1 97.19 392 TYR B C 1
ATOM 8731 O O . TYR B 1 392 ? 30.391 -3.926 10.594 1 97.19 392 TYR B O 1
ATOM 8739 N N . TRP B 1 393 ? 29.438 -5 12.289 1 96.88 393 TRP B N 1
ATOM 8740 C CA . TRP B 1 393 ? 28.891 -3.801 12.914 1 96.88 393 TRP B CA 1
ATOM 8741 C C . TRP B 1 393 ? 29.984 -2.773 13.18 1 96.88 393 TRP B C 1
ATOM 8743 O O . TRP B 1 393 ? 29.734 -1.566 13.133 1 96.88 393 TRP B O 1
ATOM 8753 N N . TRP B 1 394 ? 31.234 -3.199 13.422 1 96.75 394 TRP B N 1
ATOM 8754 C CA . TRP B 1 394 ? 32.344 -2.334 13.781 1 96.75 394 TRP B CA 1
ATOM 8755 C C . TRP B 1 394 ? 32.688 -1.389 12.633 1 96.75 394 TRP B C 1
ATOM 8757 O O . TRP B 1 394 ? 33.094 -0.242 12.867 1 96.75 394 TRP B O 1
ATOM 8767 N N . ALA B 1 395 ? 32.594 -1.847 11.398 1 97.44 395 ALA B N 1
ATOM 8768 C CA . ALA B 1 395 ? 32.875 -1.013 10.242 1 97.44 395 ALA B CA 1
ATOM 8769 C C . ALA B 1 395 ? 31.938 0.181 10.156 1 97.44 395 ALA B C 1
ATOM 8771 O O . ALA B 1 395 ? 32.344 1.266 9.727 1 97.44 395 ALA B O 1
ATOM 8772 N N . ASN B 1 396 ? 30.672 -0.026 10.555 1 97.12 396 ASN B N 1
ATOM 8773 C CA . ASN B 1 396 ? 29.688 1.053 10.57 1 97.12 396 ASN B CA 1
ATOM 8774 C C . ASN B 1 396 ? 30 2.074 11.664 1 97.12 396 ASN B C 1
ATOM 8776 O O . ASN B 1 396 ? 29.953 3.281 11.414 1 97.12 396 ASN B O 1
ATOM 8780 N N . VAL B 1 397 ? 30.375 1.607 12.82 1 96.56 397 VAL B N 1
ATOM 8781 C CA . VAL B 1 397 ? 30.641 2.486 13.953 1 96.56 397 VAL B CA 1
ATOM 8782 C C . VAL B 1 397 ? 31.906 3.299 13.688 1 96.56 397 VAL B C 1
ATOM 8784 O O . VAL B 1 397 ? 31.984 4.473 14.062 1 96.56 397 VAL B O 1
ATOM 8787 N N . LEU B 1 398 ? 32.812 2.711 12.977 1 96.31 398 LEU B N 1
ATOM 8788 C CA . LEU B 1 398 ? 34.062 3.395 12.68 1 96.31 398 LEU B CA 1
ATOM 8789 C C . LEU B 1 398 ? 33.969 4.223 11.406 1 96.31 398 LEU B C 1
ATOM 8791 O O . LEU B 1 398 ? 34.938 4.855 10.984 1 96.31 398 LEU B O 1
ATOM 8795 N N . ALA B 1 399 ? 32.875 4.266 10.773 1 96.56 399 ALA B N 1
ATOM 8796 C CA . ALA B 1 399 ? 32.594 5.043 9.57 1 96.56 399 ALA B CA 1
ATOM 8797 C C . ALA B 1 399 ? 33.5 4.613 8.414 1 96.56 399 ALA B C 1
ATOM 8799 O O . ALA B 1 399 ? 34.031 5.453 7.691 1 96.56 399 ALA B O 1
ATOM 8800 N N . VAL B 1 400 ? 33.688 3.236 8.242 1 96.56 400 VAL B N 1
ATOM 8801 C CA . VAL B 1 400 ? 34.5 2.736 7.137 1 96.56 400 VAL B CA 1
ATOM 8802 C C . VAL B 1 400 ? 33.75 1.643 6.387 1 96.56 400 VAL B C 1
ATOM 8804 O O . VAL B 1 400 ? 34.344 0.824 5.691 1 96.56 400 VAL B O 1
ATOM 8807 N N . SER B 1 401 ? 32.469 1.586 6.574 1 95.25 401 SER B N 1
ATOM 8808 C CA . SER B 1 401 ? 31.641 0.558 5.941 1 95.25 401 SER B CA 1
ATOM 8809 C C . SER B 1 401 ? 31.672 0.679 4.422 1 95.25 401 SER B C 1
ATOM 8811 O O . SER B 1 401 ? 31.453 -0.305 3.711 1 95.25 401 SER B O 1
ATOM 8813 N N . ASN B 1 402 ? 31.922 1.902 3.84 1 95.25 402 ASN B N 1
ATOM 8814 C CA . ASN B 1 402 ? 31.953 2.129 2.398 1 95.25 402 ASN B CA 1
ATOM 8815 C C . ASN B 1 402 ? 33.188 1.522 1.759 1 95.25 402 ASN B C 1
ATOM 8817 O O . ASN B 1 402 ? 33.312 1.51 0.533 1 95.25 402 ASN B O 1
ATOM 8821 N N . TYR B 1 403 ? 34.125 0.914 2.604 1 94.5 403 TYR B N 1
ATOM 8822 C CA . TYR B 1 403 ? 35.312 0.268 2.086 1 94.5 403 TYR B CA 1
ATOM 8823 C C . TYR B 1 403 ? 35.25 -1.241 2.289 1 94.5 403 TYR B C 1
ATOM 8825 O O . TYR B 1 403 ? 36.156 -1.972 1.847 1 94.5 403 TYR B O 1
ATOM 8833 N N . ILE B 1 404 ? 34.219 -1.672 2.951 1 93.5 404 ILE B N 1
ATOM 8834 C CA . ILE B 1 404 ? 34 -3.098 3.139 1 93.5 404 ILE B CA 1
ATOM 8835 C C . ILE B 1 404 ? 33.25 -3.662 1.922 1 93.5 404 ILE B C 1
ATOM 8837 O O . ILE B 1 404 ? 32.406 -2.994 1.342 1 93.5 404 ILE B O 1
ATOM 8841 N N . PRO B 1 405 ? 33.625 -4.906 1.574 1 93.88 405 PRO B N 1
ATOM 8842 C CA . PRO B 1 405 ? 32.875 -5.492 0.457 1 93.88 405 PRO B CA 1
ATOM 8843 C C . PRO B 1 405 ? 31.359 -5.445 0.667 1 93.88 405 PRO B C 1
ATOM 8845 O O . PRO B 1 405 ? 30.875 -5.617 1.793 1 93.88 405 PRO B O 1
ATOM 8848 N N . VAL B 1 406 ? 30.672 -5.238 -0.413 1 92.19 406 VAL B N 1
ATOM 8849 C CA . VAL B 1 406 ? 29.219 -5.027 -0.386 1 92.19 406 VAL B CA 1
ATOM 8850 C C . VAL B 1 406 ? 28.547 -6.195 0.32 1 92.19 406 VAL B C 1
ATOM 8852 O O . VAL B 1 406 ? 27.609 -5.996 1.105 1 92.19 406 VAL B O 1
ATOM 8855 N N . ASP B 1 407 ? 28.953 -7.434 0.11 1 91.56 407 ASP B N 1
ATOM 8856 C CA . ASP B 1 407 ? 28.312 -8.641 0.635 1 91.56 407 ASP B CA 1
ATOM 8857 C C . ASP B 1 407 ? 28.547 -8.773 2.141 1 91.56 407 ASP B C 1
ATOM 8859 O O . ASP B 1 407 ? 27.891 -9.578 2.807 1 91.56 407 ASP B O 1
ATOM 8863 N N . ASN B 1 408 ? 29.422 -7.836 2.67 1 93.06 408 ASN B N 1
ATOM 8864 C CA . ASN B 1 408 ? 29.734 -7.906 4.094 1 93.06 408 ASN B CA 1
ATOM 8865 C C . ASN B 1 408 ? 29.281 -6.652 4.832 1 93.06 408 ASN B C 1
ATOM 8867 O O . ASN B 1 408 ? 29.594 -6.477 6.012 1 93.06 408 ASN B O 1
ATOM 8871 N N . GLN B 1 409 ? 28.609 -5.918 4.207 1 92.94 409 GLN B N 1
ATOM 8872 C CA . GLN B 1 409 ? 28.219 -4.641 4.801 1 92.94 409 GLN B CA 1
ATOM 8873 C C . GLN B 1 409 ? 27 -4.797 5.703 1 92.94 409 GLN B C 1
ATOM 8875 O O . GLN B 1 409 ? 26 -5.391 5.297 1 92.94 409 GLN B O 1
ATOM 8880 N N . CYS B 1 410 ? 27.156 -4.336 6.93 1 96.25 410 CYS B N 1
ATOM 8881 C CA . CYS B 1 410 ? 26 -4.223 7.812 1 96.25 410 CYS B CA 1
ATOM 8882 C C . CYS B 1 410 ? 25.125 -3.045 7.406 1 96.25 410 CYS B C 1
ATOM 8884 O O . CYS B 1 410 ? 25.547 -1.892 7.48 1 96.25 410 CYS B O 1
ATOM 8886 N N . LEU B 1 411 ? 23.875 -3.299 7.012 1 95.19 411 LEU B N 1
ATOM 8887 C CA . LEU B 1 411 ? 22.984 -2.27 6.492 1 95.19 411 LEU B CA 1
ATOM 8888 C C . LEU B 1 411 ? 23.578 -1.624 5.238 1 95.19 411 LEU B C 1
ATOM 8890 O O . LEU B 1 411 ? 24.406 -0.716 5.332 1 95.19 411 LEU B O 1
ATOM 8894 N N . ILE B 1 412 ? 23.156 -1.925 4.164 1 90 412 ILE B N 1
ATOM 8895 C CA . ILE B 1 412 ? 23.688 -1.418 2.906 1 90 412 ILE B CA 1
ATOM 8896 C C . ILE B 1 412 ? 23.609 0.107 2.883 1 90 412 ILE B C 1
ATOM 8898 O O . ILE B 1 412 ? 24.438 0.775 2.262 1 90 412 ILE B O 1
ATOM 8902 N N . SER B 1 413 ? 22.656 0.713 3.564 1 88.69 413 SER B N 1
ATOM 8903 C CA . SER B 1 413 ? 22.547 2.164 3.664 1 88.69 413 SER B CA 1
ATOM 8904 C C . SER B 1 413 ? 23.734 2.76 4.43 1 88.69 413 SER B C 1
ATOM 8906 O O . SER B 1 413 ? 23.969 3.969 4.375 1 88.69 413 SER B O 1
ATOM 8908 N N . GLY B 1 414 ? 24.547 1.951 5.035 1 94 414 GLY B N 1
ATOM 8909 C CA . GLY B 1 414 ? 25.641 2.4 5.867 1 94 414 GLY B CA 1
ATOM 8910 C C . GLY B 1 414 ? 26.734 3.102 5.082 1 94 414 GLY B C 1
ATOM 8911 O O . GLY B 1 414 ? 27.484 3.914 5.633 1 94 414 GLY B O 1
ATOM 8912 N N . TRP B 1 415 ? 26.844 2.85 3.826 1 94.94 415 TRP B N 1
ATOM 8913 C CA . TRP B 1 415 ? 27.875 3.51 3.045 1 94.94 415 TRP B CA 1
ATOM 8914 C C . TRP B 1 415 ? 27.672 5.02 3.033 1 94.94 415 TRP B C 1
ATOM 8916 O O . TRP B 1 415 ? 28.641 5.785 3.135 1 94.94 415 TRP B O 1
ATOM 8926 N N . TYR B 1 416 ? 26.438 5.473 2.875 1 96.12 416 TYR B N 1
ATOM 8927 C CA . TYR B 1 416 ? 26.125 6.898 2.865 1 96.12 416 TYR B CA 1
ATOM 8928 C C . TYR B 1 416 ? 26.469 7.539 4.203 1 96.12 416 TYR B C 1
ATOM 8930 O O . TYR B 1 416 ? 27.016 8.641 4.25 1 96.12 416 TYR B O 1
ATOM 8938 N N . VAL B 1 417 ? 26.125 6.812 5.328 1 96.62 417 VAL B N 1
ATOM 8939 C CA . VAL B 1 417 ? 26.391 7.344 6.66 1 96.62 417 VAL B CA 1
ATOM 8940 C C . VAL B 1 417 ? 27.906 7.484 6.867 1 96.62 417 VAL B C 1
ATOM 8942 O O . VAL B 1 417 ? 28.375 8.477 7.43 1 96.62 417 VAL B O 1
ATOM 8945 N N . SER B 1 418 ? 28.594 6.523 6.406 1 97.25 418 SER B N 1
ATOM 8946 C CA . SER B 1 418 ? 30.047 6.598 6.496 1 97.25 418 SER B CA 1
ATOM 8947 C C . SER B 1 418 ? 30.594 7.777 5.691 1 97.25 418 SER B C 1
ATOM 8949 O O . SER B 1 418 ? 31.469 8.508 6.164 1 97.25 418 SER B O 1
ATOM 8951 N N . CYS B 1 419 ? 30.094 8.016 4.531 1 97.06 419 CYS B N 1
ATOM 8952 C CA . CYS B 1 419 ? 30.5 9.156 3.725 1 97.06 419 CYS B CA 1
ATOM 8953 C C . CYS B 1 419 ? 30.188 10.469 4.441 1 97.06 419 CYS B C 1
ATOM 8955 O O . CYS B 1 419 ? 31.031 11.375 4.461 1 97.06 419 CYS B O 1
ATOM 8957 N N . LEU B 1 420 ? 29.047 10.516 4.996 1 96.31 420 LEU B N 1
ATOM 8958 C CA . LEU B 1 420 ? 28.625 11.734 5.684 1 96.31 420 LEU B CA 1
ATOM 8959 C C . LEU B 1 420 ? 29.547 12.047 6.855 1 96.31 420 LEU B C 1
ATOM 8961 O O . LEU B 1 420 ? 29.906 13.211 7.07 1 96.31 420 LEU B O 1
ATOM 8965 N N . LEU B 1 421 ? 29.922 11.047 7.59 1 96.44 421 LEU B N 1
ATOM 8966 C CA . LEU B 1 421 ? 30.797 11.227 8.742 1 96.44 421 LEU B CA 1
ATOM 8967 C C . LEU B 1 421 ? 32.219 11.594 8.305 1 96.44 421 LEU B C 1
ATOM 8969 O O . LEU B 1 421 ? 32.906 12.367 8.977 1 96.44 421 LEU B O 1
ATOM 8973 N N . GLN B 1 422 ? 32.625 11.055 7.238 1 97.69 422 GLN B N 1
ATOM 8974 C CA . GLN B 1 422 ? 33.906 11.422 6.684 1 97.69 422 GLN B CA 1
ATOM 8975 C C . GLN B 1 422 ? 33.906 12.867 6.188 1 97.69 422 GLN B C 1
ATOM 8977 O O . GLN B 1 422 ? 34.844 13.617 6.434 1 97.69 422 GLN B O 1
ATOM 8982 N N . PHE B 1 423 ? 32.844 13.289 5.535 1 97.75 423 PHE B N 1
ATOM 8983 C CA . PHE B 1 423 ? 32.688 14.672 5.086 1 97.75 423 PHE B CA 1
ATOM 8984 C C . PHE B 1 423 ? 32.562 15.617 6.273 1 97.75 423 PHE B C 1
ATOM 8986 O O . PHE B 1 423 ? 32.969 16.781 6.188 1 97.75 423 PHE B O 1
ATOM 8993 N N . LEU B 1 424 ? 32 15.102 7.348 1 96.31 424 LEU B N 1
ATOM 8994 C CA . LEU B 1 424 ? 31.938 15.898 8.57 1 96.31 424 LEU B CA 1
ATOM 8995 C C . LEU B 1 424 ? 33.312 16.328 9.031 1 96.31 424 LEU B C 1
ATOM 8997 O O . LEU B 1 424 ? 33.531 17.484 9.383 1 96.31 424 LEU B O 1
ATOM 9001 N N . VAL B 1 425 ? 34.219 15.391 8.969 1 96.5 425 VAL B N 1
ATOM 9002 C CA . VAL B 1 425 ? 35.594 15.672 9.383 1 96.5 425 VAL B CA 1
ATOM 9003 C C . VAL B 1 425 ? 36.219 16.672 8.414 1 96.5 425 VAL B C 1
ATOM 9005 O O . VAL B 1 425 ? 36.812 17.688 8.844 1 96.5 425 VAL B O 1
ATOM 9008 N N . ILE B 1 426 ? 36.062 16.469 7.195 1 97.19 426 ILE B N 1
ATOM 9009 C CA . ILE B 1 426 ? 36.656 17.328 6.172 1 97.19 426 ILE B CA 1
ATOM 9010 C C . ILE B 1 426 ? 36 18.703 6.203 1 97.19 426 ILE B C 1
ATOM 9012 O O . ILE B 1 426 ? 36.688 19.719 6.238 1 97.19 426 ILE B O 1
ATOM 9016 N N . GLY B 1 427 ? 34.75 18.703 6.219 1 97.31 427 GLY B N 1
ATOM 9017 C CA . GLY B 1 427 ? 34 19.953 6.168 1 97.31 427 GLY B CA 1
ATOM 9018 C C . GLY B 1 427 ? 34.25 20.844 7.367 1 97.31 427 GLY B C 1
ATOM 9019 O O . GLY B 1 427 ? 34.438 22.047 7.215 1 97.31 427 GLY B O 1
ATOM 9020 N N . THR B 1 428 ? 34.25 20.266 8.586 1 96.56 428 THR B N 1
ATOM 9021 C CA . THR B 1 428 ? 34.5 21.047 9.789 1 96.56 428 THR B CA 1
ATOM 9022 C C . THR B 1 428 ? 35.875 21.672 9.773 1 96.56 428 THR B C 1
ATOM 9024 O O . THR B 1 428 ? 36.062 22.828 10.148 1 96.56 428 THR B O 1
ATOM 9027 N N . THR B 1 429 ? 36.844 20.938 9.297 1 96.38 429 THR B N 1
ATOM 9028 C CA . THR B 1 429 ? 38.219 21.422 9.219 1 96.38 429 THR B CA 1
ATOM 9029 C C . THR B 1 429 ? 38.344 22.547 8.195 1 96.38 429 THR B C 1
ATOM 9031 O O . THR B 1 429 ? 38.938 23.578 8.469 1 96.38 429 THR B O 1
ATOM 9034 N N . VAL B 1 430 ? 37.75 22.375 7.105 1 96.94 430 VAL B N 1
ATOM 9035 C CA . VAL B 1 430 ? 37.812 23.344 6.02 1 96.94 430 VAL B CA 1
ATOM 9036 C C . VAL B 1 430 ? 37.125 24.641 6.422 1 96.94 430 VAL B C 1
ATOM 9038 O O . VAL B 1 430 ? 37.594 25.734 6.156 1 96.94 430 VAL B O 1
ATOM 9041 N N . VAL B 1 431 ? 35.969 24.562 7.027 1 96.56 431 VAL B N 1
ATOM 9042 C CA . VAL B 1 431 ? 35.219 25.734 7.441 1 96.56 431 VAL B CA 1
ATOM 9043 C C . VAL B 1 431 ? 36 26.5 8.508 1 96.56 431 VAL B C 1
ATOM 9045 O O . VAL B 1 431 ? 35.969 27.734 8.531 1 96.56 431 VAL B O 1
ATOM 9048 N N . TYR B 1 432 ? 36.656 25.719 9.414 1 95.62 432 TYR B N 1
ATOM 9049 C CA . TYR B 1 432 ? 37.5 26.359 10.414 1 95.62 432 TYR B CA 1
ATOM 9050 C C . TYR B 1 432 ? 38.625 27.172 9.75 1 95.62 432 TYR B C 1
ATOM 9052 O O . TYR B 1 432 ? 38.875 28.312 10.148 1 95.62 432 TYR B O 1
ATOM 9060 N N . ILE B 1 433 ? 39.219 26.594 8.773 1 95.75 433 ILE B N 1
ATOM 9061 C CA . ILE B 1 433 ? 40.281 27.297 8.047 1 95.75 433 ILE B CA 1
ATOM 9062 C C . ILE B 1 433 ? 39.719 28.516 7.328 1 95.75 433 ILE B C 1
ATOM 9064 O O . ILE B 1 433 ? 40.375 29.547 7.254 1 95.75 433 ILE B O 1
ATOM 9068 N N . CYS B 1 434 ? 38.531 28.422 6.812 1 95.38 434 CYS B N 1
ATOM 9069 C CA . CYS B 1 434 ? 37.875 29.531 6.125 1 95.38 434 CYS B CA 1
ATOM 9070 C C . CYS B 1 434 ? 37.625 30.703 7.074 1 95.38 434 CYS B C 1
ATOM 9072 O O . CYS B 1 434 ? 37.688 31.859 6.664 1 95.38 434 CYS B O 1
ATOM 9074 N N . VAL B 1 435 ? 37.344 30.406 8.32 1 94.38 435 VAL B N 1
ATOM 9075 C CA . VAL B 1 435 ? 37.062 31.453 9.305 1 94.38 435 VAL B CA 1
ATOM 9076 C C . VAL B 1 435 ? 38.375 32.125 9.727 1 94.38 435 VAL B C 1
ATOM 9078 O O . VAL B 1 435 ? 38.438 33.344 9.891 1 94.38 435 VAL B O 1
ATOM 9081 N N . LYS B 1 436 ? 39.469 31.375 9.875 1 93.62 436 LYS B N 1
ATOM 9082 C CA . LYS B 1 436 ? 40.75 31.906 10.32 1 93.62 436 LYS B CA 1
ATOM 9083 C C . LYS B 1 436 ? 41.469 32.625 9.188 1 93.62 436 LYS B C 1
ATOM 9085 O O . LYS B 1 436 ? 42.094 33.656 9.398 1 93.62 436 LYS B O 1
ATOM 9090 N N . HIS B 1 437 ? 41.438 31.922 8.078 1 94.81 437 HIS B N 1
ATOM 9091 C CA . HIS B 1 437 ? 42.031 32.469 6.863 1 94.81 437 HIS B CA 1
ATOM 9092 C C . HIS B 1 437 ? 41.062 32.375 5.688 1 94.81 437 HIS B C 1
ATOM 9094 O O . HIS B 1 437 ? 41.094 31.406 4.93 1 94.81 437 HIS B O 1
ATOM 9100 N N . ARG B 1 438 ? 40.312 33.312 5.387 1 94.69 438 ARG B N 1
ATOM 9101 C CA . ARG B 1 438 ? 39.188 33.281 4.461 1 94.69 438 ARG B CA 1
ATOM 9102 C C . ARG B 1 438 ? 39.625 32.875 3.061 1 94.69 438 ARG B C 1
ATOM 9104 O O . ARG B 1 438 ? 39.062 31.969 2.459 1 94.69 438 ARG B O 1
ATOM 9111 N N . LYS B 1 439 ? 40.688 33.5 2.5 1 96.5 439 LYS B N 1
ATOM 9112 C CA . LYS B 1 439 ? 41.125 33.25 1.138 1 96.5 439 LYS B CA 1
ATOM 9113 C C . LYS B 1 439 ? 41.656 31.812 1.002 1 96.5 439 LYS B C 1
ATOM 9115 O O . LYS B 1 439 ? 41.344 31.125 0.035 1 96.5 439 LYS B O 1
ATOM 9120 N N . ILE B 1 440 ? 42.406 31.344 1.969 1 97 440 ILE B N 1
ATOM 9121 C CA . ILE B 1 440 ? 42.969 30 1.944 1 97 440 ILE B CA 1
ATOM 9122 C C . ILE B 1 440 ? 41.844 28.969 2.025 1 97 440 ILE B C 1
ATOM 9124 O O . ILE B 1 440 ? 41.875 27.938 1.351 1 97 440 ILE B O 1
ATOM 9128 N N . GLY B 1 441 ? 40.938 29.266 2.889 1 96.94 441 GLY B N 1
ATOM 9129 C CA . GLY B 1 441 ? 39.781 28.375 3.033 1 96.94 441 GLY B CA 1
ATOM 9130 C C . GLY B 1 441 ? 38.969 28.219 1.756 1 96.94 441 GLY B C 1
ATOM 9131 O O . GLY B 1 441 ? 38.594 27.109 1.377 1 96.94 441 GLY B O 1
ATOM 9132 N N . ILE B 1 442 ? 38.688 29.297 1.092 1 97.5 442 ILE B N 1
ATOM 9133 C CA . ILE B 1 442 ? 37.906 29.281 -0.146 1 97.5 442 ILE B CA 1
ATOM 9134 C C . ILE B 1 442 ? 38.656 28.5 -1.222 1 97.5 442 ILE B C 1
ATOM 9136 O O . ILE B 1 442 ? 38.094 27.688 -1.941 1 97.5 442 ILE B O 1
ATOM 9140 N N . TYR B 1 443 ? 39.969 28.703 -1.315 1 97.69 443 TYR B N 1
ATOM 9141 C CA . TYR B 1 443 ? 40.781 28 -2.289 1 97.69 443 TYR B CA 1
ATOM 9142 C C . TYR B 1 443 ? 40.812 26.5 -1.991 1 97.69 443 TYR B C 1
ATOM 9144 O O . TYR B 1 443 ? 40.844 25.688 -2.91 1 97.69 443 TYR B O 1
ATOM 9152 N N . LEU B 1 444 ? 40.812 26.188 -0.729 1 97.94 444 LEU B N 1
ATOM 9153 C CA . LEU B 1 444 ? 40.781 24.781 -0.344 1 97.94 444 LEU B CA 1
ATOM 9154 C C . LEU B 1 444 ? 39.469 24.125 -0.782 1 97.94 444 LEU B C 1
ATOM 9156 O O . LEU B 1 444 ? 39.469 22.984 -1.263 1 97.94 444 LEU B O 1
ATOM 9160 N N . ILE B 1 445 ? 38.312 24.812 -0.582 1 98.19 445 ILE B N 1
ATOM 9161 C CA . ILE B 1 445 ? 37.031 24.281 -1.007 1 98.19 445 ILE B CA 1
ATOM 9162 C C . ILE B 1 445 ? 37.031 24.078 -2.518 1 98.19 445 ILE B C 1
ATOM 9164 O O . ILE B 1 445 ? 36.594 23.016 -3.004 1 98.19 445 ILE B O 1
ATOM 9168 N N . ILE B 1 446 ? 37.531 25 -3.258 1 98.12 446 ILE B N 1
ATOM 9169 C CA . ILE B 1 446 ? 37.562 24.922 -4.715 1 98.12 446 ILE B CA 1
ATOM 9170 C C . ILE B 1 446 ? 38.469 23.781 -5.152 1 98.12 446 ILE B C 1
ATOM 9172 O O . ILE B 1 446 ? 38.156 23.031 -6.074 1 98.12 446 ILE B O 1
ATOM 9176 N N . THR B 1 447 ? 39.625 23.672 -4.488 1 98 447 THR B N 1
ATOM 9177 C CA . THR B 1 447 ? 40.562 22.609 -4.816 1 98 447 THR B CA 1
ATOM 9178 C C . THR B 1 447 ? 39.938 21.234 -4.566 1 98 447 THR B C 1
ATOM 9180 O O . THR B 1 447 ? 40.062 20.328 -5.395 1 98 447 THR B O 1
ATOM 9183 N N . LEU B 1 448 ? 39.312 21.078 -3.396 1 98.12 448 LEU B N 1
ATOM 9184 C CA . LEU B 1 448 ? 38.625 19.828 -3.08 1 98.12 448 LEU B CA 1
ATOM 9185 C C . LEU B 1 448 ? 37.531 19.516 -4.086 1 98.12 448 LEU B C 1
ATOM 9187 O O . LEU B 1 448 ? 37.344 18.375 -4.477 1 98.12 448 LEU B O 1
ATOM 9191 N N . PHE B 1 449 ? 36.781 20.562 -4.508 1 97.88 449 PHE B N 1
ATOM 9192 C CA . PHE B 1 449 ? 35.719 20.422 -5.512 1 97.88 449 PHE B CA 1
ATOM 9193 C C . PHE B 1 449 ? 36.312 19.938 -6.836 1 97.88 449 PHE B C 1
ATOM 9195 O O . PHE B 1 449 ? 35.812 18.984 -7.43 1 97.88 449 PHE B O 1
ATOM 9202 N N . ILE B 1 450 ? 37.406 20.5 -7.277 1 97.5 450 ILE B N 1
ATOM 9203 C CA . ILE B 1 450 ? 38.031 20.172 -8.539 1 97.5 450 ILE B CA 1
ATOM 9204 C C . ILE B 1 450 ? 38.625 18.766 -8.453 1 97.5 450 ILE B C 1
ATOM 9206 O O . ILE B 1 450 ? 38.531 17.984 -9.398 1 97.5 450 ILE B O 1
ATOM 9210 N N . VAL B 1 451 ? 39.25 18.406 -7.324 1 97.5 451 VAL B N 1
ATOM 9211 C CA . VAL B 1 451 ? 39.844 17.078 -7.133 1 97.5 451 VAL B CA 1
ATOM 9212 C C . VAL B 1 451 ? 38.75 16.016 -7.215 1 97.5 451 VAL B C 1
ATOM 9214 O O . VAL B 1 451 ? 38.969 14.938 -7.777 1 97.5 451 VAL B O 1
ATOM 9217 N N . SER B 1 452 ? 37.625 16.281 -6.633 1 97.06 452 SER B N 1
ATOM 9218 C CA . SER B 1 452 ? 36.5 15.344 -6.691 1 97.06 452 SER B CA 1
ATOM 9219 C C . SER B 1 452 ? 36.031 15.125 -8.125 1 97.06 452 SER B C 1
ATOM 9221 O O . SER B 1 452 ? 35.75 13.992 -8.531 1 97.06 452 SER B O 1
ATOM 9223 N N . LEU B 1 453 ? 35.969 16.188 -8.969 1 97.12 453 LEU B N 1
ATOM 9224 C CA . LEU B 1 453 ? 35.594 16.078 -10.367 1 97.12 453 LEU B CA 1
ATOM 9225 C C . LEU B 1 453 ? 36.625 15.289 -11.164 1 97.12 453 LEU B C 1
ATOM 9227 O O . LEU B 1 453 ? 36.25 14.398 -11.938 1 97.12 453 LEU B O 1
ATOM 9231 N N . VAL B 1 454 ? 37.875 15.562 -10.891 1 97.12 454 VAL B N 1
ATOM 9232 C CA . VAL B 1 454 ? 38.969 14.938 -11.625 1 97.12 454 VAL B CA 1
ATOM 9233 C C . VAL B 1 454 ? 39.062 13.461 -11.242 1 97.12 454 VAL B C 1
ATOM 9235 O O . VAL B 1 454 ? 39.375 12.617 -12.086 1 97.12 454 VAL B O 1
ATOM 9238 N N . THR B 1 455 ? 38.844 13.125 -9.984 1 96.94 455 THR B N 1
ATOM 9239 C CA . THR B 1 455 ? 38.875 11.742 -9.531 1 96.94 455 THR B CA 1
ATOM 9240 C C . THR B 1 455 ? 37.875 10.883 -10.281 1 96.94 455 THR B C 1
ATOM 9242 O O . THR B 1 455 ? 38.188 9.773 -10.719 1 96.94 455 THR B O 1
ATOM 9245 N N . SER B 1 456 ? 36.656 11.375 -10.453 1 95.88 456 SER B N 1
ATOM 9246 C CA . SER B 1 456 ? 35.625 10.648 -11.18 1 95.88 456 SER B CA 1
ATOM 9247 C C . SER B 1 456 ? 36 10.453 -12.641 1 95.88 456 SER B C 1
ATOM 9249 O O . SER B 1 456 ? 35.812 9.383 -13.211 1 95.88 456 SER B O 1
ATOM 9251 N N . PHE B 1 457 ? 36.625 11.5 -13.242 1 97 457 PHE B N 1
ATOM 9252 C CA . PHE B 1 457 ? 37.031 11.438 -14.633 1 97 457 PHE B CA 1
ATOM 9253 C C . PHE B 1 457 ? 38.156 10.43 -14.812 1 97 457 PHE B C 1
ATOM 9255 O O . PHE B 1 457 ? 38.094 9.539 -15.664 1 97 457 PHE B O 1
ATOM 9262 N N . VAL B 1 458 ? 39.156 10.453 -13.961 1 97.19 458 VAL B N 1
ATOM 9263 C CA . VAL B 1 458 ? 40.375 9.664 -14.102 1 97.19 458 VAL B CA 1
ATOM 9264 C C . VAL B 1 458 ? 40.094 8.195 -13.82 1 97.19 458 VAL B C 1
ATOM 9266 O O . VAL B 1 458 ? 40.531 7.312 -14.555 1 97.19 458 VAL B O 1
ATOM 9269 N N . THR B 1 459 ? 39.344 7.926 -12.781 1 96.12 459 THR B N 1
ATOM 9270 C CA . THR B 1 459 ? 39.031 6.543 -12.438 1 96.12 459 THR B CA 1
ATOM 9271 C C . THR B 1 459 ? 38.188 5.887 -13.531 1 96.12 459 THR B C 1
ATOM 9273 O O . THR B 1 459 ? 38.406 4.719 -13.867 1 96.12 459 THR B O 1
ATOM 9276 N N . THR B 1 460 ? 37.25 6.613 -14.133 1 96.69 460 THR B N 1
ATOM 9277 C CA . THR B 1 460 ? 36.406 6.062 -15.188 1 96.69 460 THR B CA 1
ATOM 9278 C C . THR B 1 460 ? 37.219 5.855 -16.469 1 96.69 460 THR B C 1
ATOM 9280 O O . THR B 1 460 ? 37.094 4.82 -17.125 1 96.69 460 THR B O 1
ATOM 9283 N N . TYR B 1 461 ? 38.125 6.812 -16.781 1 96.88 461 TYR B N 1
ATOM 9284 C CA . TYR B 1 461 ? 38.875 6.773 -18.016 1 96.88 461 TYR B CA 1
ATOM 9285 C C . TYR B 1 461 ? 39.906 5.645 -17.969 1 96.88 461 TYR B C 1
ATOM 9287 O O . TYR B 1 461 ? 40 4.844 -18.906 1 96.88 461 TYR B O 1
ATOM 9295 N N . PHE B 1 462 ? 40.625 5.461 -16.922 1 96.5 462 PHE B N 1
ATOM 9296 C CA . PHE B 1 462 ? 41.75 4.527 -16.859 1 96.5 462 PHE B CA 1
ATOM 9297 C C . PHE B 1 462 ? 41.25 3.109 -16.594 1 96.5 462 PHE B C 1
ATOM 9299 O O . PHE B 1 462 ? 41.875 2.139 -17.047 1 96.5 462 PHE B O 1
ATOM 9306 N N . ASN B 1 463 ? 40.156 2.945 -15.914 1 95.88 463 ASN B N 1
ATOM 9307 C CA . ASN B 1 463 ? 39.625 1.614 -15.617 1 95.88 463 ASN B CA 1
ATOM 9308 C C . ASN B 1 463 ? 38.594 1.168 -16.656 1 95.88 463 ASN B C 1
ATOM 9310 O O . ASN B 1 463 ? 38.062 0.062 -16.578 1 95.88 463 ASN B O 1
ATOM 9314 N N . GLN B 1 464 ? 38.312 2.012 -17.594 1 95.38 464 GLN B N 1
ATOM 9315 C CA . GLN B 1 464 ? 37.344 1.706 -18.641 1 95.38 464 GLN B CA 1
ATOM 9316 C C . GLN B 1 464 ? 36 1.312 -18.062 1 95.38 464 GLN B C 1
ATOM 9318 O O . GLN B 1 464 ? 35.406 0.3 -18.453 1 95.38 464 GLN B O 1
ATOM 9323 N N . ALA B 1 465 ? 35.656 2.008 -17.031 1 95.56 465 ALA B N 1
ATOM 9324 C CA . ALA B 1 465 ? 34.375 1.772 -16.391 1 95.56 465 ALA B CA 1
ATOM 9325 C C . ALA B 1 465 ? 33.281 2.58 -17.047 1 95.56 465 ALA B C 1
ATOM 9327 O O . ALA B 1 465 ? 33.562 3.479 -17.859 1 95.56 465 ALA B O 1
ATOM 9328 N N . TYR B 1 466 ? 32.094 2.18 -16.859 1 94.75 466 TYR B N 1
ATOM 9329 C CA . TYR B 1 466 ? 30.984 2.975 -17.328 1 94.75 466 TYR B CA 1
ATOM 9330 C C . TYR B 1 466 ? 30.812 4.23 -16.484 1 94.75 466 TYR B C 1
ATOM 9332 O O . TYR B 1 466 ? 31.156 4.246 -15.305 1 94.75 466 TYR B O 1
ATOM 9340 N N . GLY B 1 467 ? 30.281 5.227 -17.047 1 94.5 467 GLY B N 1
ATOM 9341 C CA . GLY B 1 467 ? 30.156 6.52 -16.391 1 94.5 467 GLY B CA 1
ATOM 9342 C C . GLY B 1 467 ? 29.062 6.555 -15.344 1 94.5 467 GLY B C 1
ATOM 9343 O O . GLY B 1 467 ? 28.953 7.52 -14.594 1 94.5 467 GLY B O 1
ATOM 9344 N N . MET B 1 468 ? 28.281 5.484 -15.273 1 94.5 468 MET B N 1
ATOM 9345 C CA . MET B 1 468 ? 27.203 5.371 -14.297 1 94.5 468 MET B CA 1
ATOM 9346 C C . MET B 1 468 ? 26.969 3.912 -13.914 1 94.5 468 MET B C 1
ATOM 9348 O O . MET B 1 468 ? 27.5 3.004 -14.555 1 94.5 468 MET B O 1
ATOM 9352 N N . ILE B 1 469 ? 26.328 3.738 -12.805 1 94.94 469 ILE B N 1
ATOM 9353 C CA . ILE B 1 469 ? 25.875 2.393 -12.461 1 94.94 469 ILE B CA 1
ATOM 9354 C C . ILE B 1 469 ? 24.719 1.987 -13.352 1 94.94 469 ILE B C 1
ATOM 9356 O O . ILE B 1 469 ? 23.641 2.594 -13.305 1 94.94 469 ILE B O 1
ATOM 9360 N N . ARG B 1 470 ? 24.953 1.06 -14.172 1 93.75 470 ARG B N 1
ATOM 9361 C CA . ARG B 1 470 ? 23.875 0.519 -14.984 1 93.75 470 ARG B CA 1
ATOM 9362 C C . ARG B 1 470 ? 23.031 -0.468 -14.188 1 93.75 470 ARG B C 1
ATOM 9364 O O . ARG B 1 470 ? 23.547 -1.459 -13.664 1 93.75 470 ARG B O 1
ATOM 9371 N N . ILE B 1 471 ? 21.734 -0.247 -14.102 1 92.19 471 ILE B N 1
ATOM 9372 C CA . ILE B 1 471 ? 20.828 -1.102 -13.352 1 92.19 471 ILE B CA 1
ATOM 9373 C C . ILE B 1 471 ? 20.406 -2.291 -14.211 1 92.19 471 ILE B C 1
ATOM 9375 O O . ILE B 1 471 ? 19.234 -2.418 -14.586 1 92.19 471 ILE B O 1
ATOM 9379 N N . MET B 1 472 ? 21.391 -3.121 -14.469 1 90.75 472 MET B N 1
ATOM 9380 C CA . MET B 1 472 ? 21.156 -4.34 -15.234 1 90.75 472 MET B CA 1
ATOM 9381 C C . MET B 1 472 ? 20.625 -5.453 -14.336 1 90.75 472 MET B C 1
ATOM 9383 O O . MET B 1 472 ? 20.625 -5.324 -13.109 1 90.75 472 MET B O 1
ATOM 9387 N N . TYR B 1 473 ? 20.203 -6.512 -14.922 1 86.56 473 TYR B N 1
ATOM 9388 C CA . TYR B 1 473 ? 19.625 -7.613 -14.164 1 86.56 473 TYR B CA 1
ATOM 9389 C C . TYR B 1 473 ? 20.625 -8.18 -13.164 1 86.56 473 TYR B C 1
ATOM 9391 O O . TYR B 1 473 ? 20.25 -8.516 -12.031 1 86.56 473 TYR B O 1
ATOM 9399 N N . SER B 1 474 ? 21.844 -8.328 -13.594 1 87.81 474 SER B N 1
ATOM 9400 C CA . SER B 1 474 ? 22.875 -8.844 -12.695 1 87.81 474 SER B CA 1
ATOM 9401 C C . SER B 1 474 ? 23.031 -7.957 -11.461 1 87.81 474 SER B C 1
ATOM 9403 O O . SER B 1 474 ? 23.266 -8.453 -10.359 1 87.81 474 SER B O 1
ATOM 9405 N N . PHE B 1 475 ? 22.969 -6.621 -11.641 1 90.19 475 PHE B N 1
ATOM 9406 C CA . PHE B 1 475 ? 23.031 -5.68 -10.523 1 90.19 475 PHE B CA 1
ATOM 9407 C C . PHE B 1 475 ? 21.828 -5.84 -9.609 1 90.19 475 PHE B C 1
ATOM 9409 O O . PHE B 1 475 ? 21.969 -5.789 -8.383 1 90.19 475 PHE B O 1
ATOM 9416 N N . LEU B 1 476 ? 20.641 -6.039 -10.203 1 87.56 476 LEU B N 1
ATOM 9417 C CA . LEU B 1 476 ? 19.406 -6.18 -9.445 1 87.56 476 LEU B CA 1
ATOM 9418 C C . LEU B 1 476 ? 19.438 -7.453 -8.602 1 87.56 476 LEU B C 1
ATOM 9420 O O . LEU B 1 476 ? 18.859 -7.492 -7.512 1 87.56 476 LEU B O 1
ATOM 9424 N N . GLU B 1 477 ? 20.094 -8.445 -9.102 1 85.31 477 GLU B N 1
ATOM 9425 C CA . GLU B 1 477 ? 20.234 -9.695 -8.352 1 85.31 477 GLU B CA 1
ATOM 9426 C C . GLU B 1 477 ? 21.141 -9.508 -7.137 1 85.31 477 GLU B C 1
ATOM 9428 O O . GLU B 1 477 ? 20.828 -10.008 -6.047 1 85.31 477 GLU B O 1
ATOM 9433 N N . SER B 1 478 ? 22.234 -8.82 -7.398 1 87 478 SER B N 1
ATOM 9434 C CA . SER B 1 478 ? 23.188 -8.5 -6.344 1 87 478 SER B CA 1
ATOM 9435 C C . SER B 1 478 ? 23.984 -7.242 -6.684 1 87 478 SER B C 1
ATOM 9437 O O . SER B 1 478 ? 24.672 -7.199 -7.707 1 87 478 SER B O 1
ATOM 9439 N N . PRO B 1 479 ? 23.922 -6.379 -5.809 1 87.75 479 PRO B N 1
ATOM 9440 C CA . PRO B 1 479 ? 24.672 -5.152 -6.082 1 87.75 479 PRO B CA 1
ATOM 9441 C C . PRO B 1 479 ? 26.172 -5.387 -6.164 1 87.75 479 PRO B C 1
ATOM 9443 O O . PRO B 1 479 ? 26.906 -4.586 -6.762 1 87.75 479 PRO B O 1
ATOM 9446 N N . SER B 1 480 ? 26.656 -6.492 -5.648 1 88.88 480 SER B N 1
ATOM 9447 C CA . SER B 1 480 ? 28.078 -6.809 -5.688 1 88.88 480 SER B CA 1
ATOM 9448 C C . SER B 1 480 ? 28.547 -7.133 -7.105 1 88.88 480 SER B C 1
ATOM 9450 O O . SER B 1 480 ? 29.734 -7.117 -7.398 1 88.88 480 SER B O 1
ATOM 9452 N N . ASN B 1 481 ? 27.578 -7.297 -7.969 1 88.12 481 ASN B N 1
ATOM 9453 C CA . ASN B 1 481 ? 27.906 -7.652 -9.344 1 88.12 481 ASN B CA 1
ATOM 9454 C C . ASN B 1 481 ? 28.281 -6.426 -10.172 1 88.12 481 ASN B C 1
ATOM 9456 O O . ASN B 1 481 ? 28.719 -6.551 -11.312 1 88.12 481 ASN B O 1
ATOM 9460 N N . SER B 1 482 ? 28.172 -5.297 -9.617 1 91.56 482 SER B N 1
ATOM 9461 C CA . SER B 1 482 ? 28.547 -4.059 -10.305 1 91.56 482 SER B CA 1
ATOM 9462 C C . SER B 1 482 ? 29.859 -3.51 -9.789 1 91.56 482 SER B C 1
ATOM 9464 O O . SER B 1 482 ? 29.953 -3.074 -8.641 1 91.56 482 SER B O 1
ATOM 9466 N N . LEU B 1 483 ? 30.797 -3.426 -10.641 1 92.19 483 LEU B N 1
ATOM 9467 C CA . LEU B 1 483 ? 32.094 -2.861 -10.312 1 92.19 483 LEU B CA 1
ATOM 9468 C C . LEU B 1 483 ? 31.984 -1.374 -10 1 92.19 483 LEU B C 1
ATOM 9470 O O . LEU B 1 483 ? 32.656 -0.874 -9.086 1 92.19 483 LEU B O 1
ATOM 9474 N N . GLU B 1 484 ? 31.141 -0.727 -10.734 1 94.31 484 GLU B N 1
ATOM 9475 C CA . GLU B 1 484 ? 30.938 0.707 -10.547 1 94.31 484 GLU B CA 1
ATOM 9476 C C . GLU B 1 484 ? 30.375 1.007 -9.164 1 94.31 484 GLU B C 1
ATOM 9478 O O . GLU B 1 484 ? 30.828 1.938 -8.492 1 94.31 484 GLU B O 1
ATOM 9483 N N . PHE B 1 485 ? 29.453 0.182 -8.742 1 94.44 485 PHE B N 1
ATOM 9484 C CA . PHE B 1 485 ? 28.844 0.404 -7.43 1 94.44 485 PHE B CA 1
ATOM 9485 C C . PHE B 1 485 ? 29.844 0.11 -6.316 1 94.44 485 PHE B C 1
ATOM 9487 O O . PHE B 1 485 ? 29.953 0.875 -5.355 1 94.44 485 PHE B O 1
ATOM 9494 N N . SER B 1 486 ? 30.578 -0.933 -6.453 1 93.44 486 SER B N 1
ATOM 9495 C CA . SER B 1 486 ? 31.484 -1.407 -5.406 1 93.44 486 SER B CA 1
ATOM 9496 C C . SER B 1 486 ? 32.688 -0.487 -5.254 1 93.44 486 SER B C 1
ATOM 9498 O O . SER B 1 486 ? 33.125 -0.189 -4.133 1 93.44 486 SER B O 1
ATOM 9500 N N . ASN B 1 487 ? 33.156 0.104 -6.41 1 92.38 487 ASN B N 1
ATOM 9501 C CA . ASN B 1 487 ? 34.469 0.745 -6.328 1 92.38 487 ASN B CA 1
ATOM 9502 C C . ASN B 1 487 ? 34.375 2.225 -6.691 1 92.38 487 ASN B C 1
ATOM 9504 O O . ASN B 1 487 ? 35.219 3.016 -6.277 1 92.38 487 ASN B O 1
ATOM 9508 N N . TYR B 1 488 ? 33.438 2.625 -7.41 1 93.75 488 TYR B N 1
ATOM 9509 C CA . TYR B 1 488 ? 33.469 3.984 -7.941 1 93.75 488 TYR B CA 1
ATOM 9510 C C . TYR B 1 488 ? 32.219 4.773 -7.504 1 93.75 488 TYR B C 1
ATOM 9512 O O . TYR B 1 488 ? 31.953 5.844 -8.047 1 93.75 488 TYR B O 1
ATOM 9520 N N . TYR B 1 489 ? 31.484 4.215 -6.609 1 94.31 489 TYR B N 1
ATOM 9521 C CA . TYR B 1 489 ? 30.266 4.879 -6.148 1 94.31 489 TYR B CA 1
ATOM 9522 C C . TYR B 1 489 ? 30.281 5.066 -4.633 1 94.31 489 TYR B C 1
ATOM 9524 O O . TYR B 1 489 ? 30.078 6.176 -4.137 1 94.31 489 TYR B O 1
ATOM 9532 N N . ARG B 1 490 ? 30.641 4.145 -3.801 1 94.62 490 ARG B N 1
ATOM 9533 C CA . ARG B 1 490 ? 30.469 4.105 -2.352 1 94.62 490 ARG B CA 1
ATOM 9534 C C . ARG B 1 490 ? 31.562 4.906 -1.652 1 94.62 490 ARG B C 1
ATOM 9536 O O . ARG B 1 490 ? 31.297 5.594 -0.662 1 94.62 490 ARG B O 1
ATOM 9543 N N . PRO B 1 491 ? 32.781 4.906 -2.195 1 95.38 491 PRO B N 1
ATOM 9544 C CA . PRO B 1 491 ? 33.812 5.668 -1.498 1 95.38 491 PRO B CA 1
ATOM 9545 C C . PRO B 1 491 ? 33.562 7.172 -1.494 1 95.38 491 PRO B C 1
ATOM 9547 O O . PRO B 1 491 ? 33.062 7.715 -2.488 1 95.38 491 PRO B O 1
ATOM 9550 N N . PHE B 1 492 ? 33.906 7.883 -0.42 1 95.75 492 PHE B N 1
ATOM 9551 C CA . PHE B 1 492 ? 33.531 9.281 -0.216 1 95.75 492 PHE B CA 1
ATOM 9552 C C . PHE B 1 492 ? 34.188 10.172 -1.257 1 95.75 492 PHE B C 1
ATOM 9554 O O . PHE B 1 492 ? 33.656 11.219 -1.616 1 95.75 492 PHE B O 1
ATOM 9561 N N . TYR B 1 493 ? 35.406 9.734 -1.794 1 94.62 493 TYR B N 1
ATOM 9562 C CA . TYR B 1 493 ? 36.125 10.602 -2.721 1 94.62 493 TYR B CA 1
ATOM 9563 C C . TYR B 1 493 ? 35.469 10.602 -4.094 1 94.62 493 TYR B C 1
ATOM 9565 O O . TYR B 1 493 ? 35.812 11.438 -4.945 1 94.62 493 TYR B O 1
ATOM 9573 N N . HIS B 1 494 ? 34.469 9.742 -4.316 1 94.5 494 HIS B N 1
ATOM 9574 C CA . HIS B 1 494 ? 33.688 9.773 -5.535 1 94.5 494 HIS B CA 1
ATOM 9575 C C . HIS B 1 494 ? 32.344 10.492 -5.305 1 94.5 494 HIS B C 1
ATOM 9577 O O . HIS B 1 494 ? 31.609 10.75 -6.254 1 94.5 494 HIS B O 1
ATOM 9583 N N . ARG B 1 495 ? 32.062 10.875 -4.047 1 95.31 495 ARG B N 1
ATOM 9584 C CA . ARG B 1 495 ? 30.766 11.453 -3.715 1 95.31 495 ARG B CA 1
ATOM 9585 C C . ARG B 1 495 ? 30.922 12.875 -3.178 1 95.31 495 ARG B C 1
ATOM 9587 O O . ARG B 1 495 ? 29.969 13.469 -2.691 1 95.31 495 ARG B O 1
ATOM 9594 N N . GLY B 1 496 ? 32.125 13.422 -3.268 1 97 496 GLY B N 1
ATOM 9595 C CA . GLY B 1 496 ? 32.438 14.695 -2.643 1 97 496 GLY B CA 1
ATOM 9596 C C . GLY B 1 496 ? 31.906 15.883 -3.424 1 97 496 GLY B C 1
ATOM 9597 O O . GLY B 1 496 ? 31.688 16.953 -2.855 1 97 496 GLY B O 1
ATOM 9598 N N . THR B 1 497 ? 31.609 15.75 -4.695 1 97.25 497 THR B N 1
ATOM 9599 C CA . THR B 1 497 ? 31.25 16.844 -5.582 1 97.25 497 THR B CA 1
ATOM 9600 C C . THR B 1 497 ? 30.031 17.609 -5.055 1 97.25 497 THR B C 1
ATOM 9602 O O . THR B 1 497 ? 30.078 18.812 -4.855 1 97.25 497 THR B O 1
ATOM 9605 N N . PRO B 1 498 ? 28.938 16.891 -4.793 1 98.06 498 PRO B N 1
ATOM 9606 C CA . PRO B 1 498 ? 27.797 17.625 -4.273 1 98.06 498 PRO B CA 1
ATOM 9607 C C . PRO B 1 498 ? 28.078 18.266 -2.914 1 98.06 498 PRO B C 1
ATOM 9609 O O . PRO B 1 498 ? 27.625 19.391 -2.65 1 98.06 498 PRO B O 1
ATOM 9612 N N . PHE B 1 499 ? 28.844 17.703 -2.039 1 98.12 499 PHE B N 1
ATOM 9613 C CA . PHE B 1 499 ? 29.156 18.219 -0.712 1 98.12 499 PHE B CA 1
ATOM 9614 C C . PHE B 1 499 ? 29.953 19.516 -0.809 1 98.12 499 PHE B C 1
ATOM 9616 O O . PHE B 1 499 ? 29.625 20.516 -0.167 1 98.12 499 PHE B O 1
ATOM 9623 N N . TYR B 1 500 ? 30.953 19.5 -1.618 1 98.44 500 TYR B N 1
ATOM 9624 C CA . TYR B 1 500 ? 31.812 20.672 -1.771 1 98.44 500 TYR B CA 1
ATOM 9625 C C . TYR B 1 500 ? 31.062 21.797 -2.488 1 98.44 500 TYR B C 1
ATOM 9627 O O . TYR B 1 500 ? 31.297 22.969 -2.213 1 98.44 500 TYR B O 1
ATOM 9635 N N . ALA B 1 501 ? 30.219 21.406 -3.408 1 98.38 501 ALA B N 1
ATOM 9636 C CA . ALA B 1 501 ? 29.359 22.406 -4.027 1 98.38 501 ALA B CA 1
ATOM 9637 C C . ALA B 1 501 ? 28.484 23.078 -2.982 1 98.38 501 ALA B C 1
ATOM 9639 O O . ALA B 1 501 ? 28.203 24.281 -3.08 1 98.38 501 ALA B O 1
ATOM 9640 N N . GLY B 1 502 ? 27.984 22.328 -2.006 1 98.5 502 GLY B N 1
ATOM 9641 C CA . GLY B 1 502 ? 27.219 22.906 -0.911 1 98.5 502 GLY B CA 1
ATOM 9642 C C . GLY B 1 502 ? 28.016 23.891 -0.088 1 98.5 502 GLY B C 1
ATOM 9643 O O . GLY B 1 502 ? 27.531 24.984 0.232 1 98.5 502 GLY B O 1
ATOM 9644 N N . LEU B 1 503 ? 29.266 23.547 0.2 1 98.38 503 LEU B N 1
ATOM 9645 C CA . LEU B 1 503 ? 30.141 24.484 0.908 1 98.38 503 LEU B CA 1
ATOM 9646 C C . LEU B 1 503 ? 30.344 25.766 0.104 1 98.38 503 LEU B C 1
ATOM 9648 O O . LEU B 1 503 ? 30.281 26.859 0.654 1 98.38 503 LEU B O 1
ATOM 9652 N N . LEU B 1 504 ? 30.578 25.547 -1.146 1 98 504 LEU B N 1
ATOM 9653 C CA . LEU B 1 504 ? 30.812 26.688 -2.033 1 98 504 LEU B CA 1
ATOM 9654 C C . LEU B 1 504 ? 29.578 27.578 -2.111 1 98 504 LEU B C 1
ATOM 9656 O O . LEU B 1 504 ? 29.688 28.797 -2.211 1 98 504 LEU B O 1
ATOM 9660 N N . ALA B 1 505 ? 28.422 26.969 -2.145 1 98.31 505 ALA B N 1
ATOM 9661 C CA . ALA B 1 505 ? 27.172 27.734 -2.145 1 98.31 505 ALA B CA 1
ATOM 9662 C C . ALA B 1 505 ? 27.094 28.625 -0.91 1 98.31 505 ALA B C 1
ATOM 9664 O O . ALA B 1 505 ? 26.578 29.75 -0.983 1 98.31 505 ALA B O 1
ATOM 9665 N N . GLY B 1 506 ? 27.516 28.094 0.245 1 97.62 506 GLY B N 1
ATOM 9666 C CA . GLY B 1 506 ? 27.547 28.906 1.447 1 97.62 506 GLY B CA 1
ATOM 9667 C C . GLY B 1 506 ? 28.391 30.156 1.291 1 97.62 506 GLY B C 1
ATOM 9668 O O . GLY B 1 506 ? 27.953 31.25 1.66 1 97.62 506 GLY B O 1
ATOM 9669 N N . VAL B 1 507 ? 29.531 30.062 0.65 1 97.31 507 VAL B N 1
ATOM 9670 C CA . VAL B 1 507 ? 30.438 31.172 0.419 1 97.31 507 VAL B CA 1
ATOM 9671 C C . VAL B 1 507 ? 29.797 32.188 -0.539 1 97.31 507 VAL B C 1
ATOM 9673 O O . VAL B 1 507 ? 29.812 33.375 -0.289 1 97.31 507 VAL B O 1
ATOM 9676 N N . VAL B 1 508 ? 29.234 31.656 -1.551 1 97.38 508 VAL B N 1
ATOM 9677 C CA . VAL B 1 508 ? 28.672 32.5 -2.605 1 97.38 508 VAL B CA 1
ATOM 9678 C C . VAL B 1 508 ? 27.469 33.25 -2.07 1 97.38 508 VAL B C 1
ATOM 9680 O O . VAL B 1 508 ? 27.328 34.469 -2.328 1 97.38 508 VAL B O 1
ATOM 9683 N N . VAL B 1 509 ? 26.609 32.625 -1.385 1 97.44 509 VAL B N 1
ATOM 9684 C CA . VAL B 1 509 ? 25.438 33.281 -0.825 1 97.44 509 VAL B CA 1
ATOM 9685 C C . VAL B 1 509 ? 25.844 34.375 0.136 1 97.44 509 VAL B C 1
ATOM 9687 O O . VAL B 1 509 ? 25.266 35.469 0.141 1 97.44 509 VAL B O 1
ATOM 9690 N N . GLU B 1 510 ? 26.844 34.094 0.965 1 95.62 510 GLU B N 1
ATOM 9691 C CA . GLU B 1 510 ? 27.359 35.094 1.897 1 95.62 510 GLU B CA 1
ATOM 9692 C C . GLU B 1 510 ? 27.844 36.344 1.16 1 95.62 510 GLU B C 1
ATOM 9694 O O . GLU B 1 510 ? 27.547 37.469 1.556 1 95.62 510 GLU B O 1
ATOM 9699 N N . GLU B 1 511 ? 28.562 36.156 0.105 1 95.56 511 GLU B N 1
ATOM 9700 C CA . GLU B 1 511 ? 29.109 37.25 -0.675 1 95.56 511 GLU B CA 1
ATOM 9701 C C . GLU B 1 511 ? 28 38.031 -1.386 1 95.56 511 GLU B C 1
ATOM 9703 O O . GLU B 1 511 ? 28.047 39.25 -1.473 1 95.56 511 GLU B O 1
ATOM 9708 N N . LEU B 1 512 ? 27.078 37.312 -1.897 1 96.5 512 LEU B N 1
ATOM 9709 C CA . LEU B 1 512 ? 25.969 37.969 -2.609 1 96.5 512 LEU B CA 1
ATOM 9710 C C . LEU B 1 512 ? 25.109 38.781 -1.653 1 96.5 512 LEU B C 1
ATOM 9712 O O . LEU B 1 512 ? 24.625 39.844 -2.01 1 96.5 512 LEU B O 1
ATOM 9716 N N . LYS B 1 513 ? 24.891 38.25 -0.526 1 94.81 513 LYS B N 1
ATOM 9717 C CA . LYS B 1 513 ? 24.141 39 0.481 1 94.81 513 LYS B CA 1
ATOM 9718 C C . LYS B 1 513 ? 24.859 40.25 0.896 1 94.81 513 LYS B C 1
ATOM 9720 O O . LYS B 1 513 ? 24.25 41.312 1.088 1 94.81 513 LYS B O 1
ATOM 9725 N N . LYS B 1 514 ? 26.172 40.188 1.042 1 94.69 514 LYS B N 1
ATOM 9726 C CA . LYS B 1 514 ? 27 41.312 1.401 1 94.69 514 LYS B CA 1
ATOM 9727 C C . LYS B 1 514 ? 26.906 42.406 0.336 1 94.69 514 LYS B C 1
ATOM 9729 O O . LYS B 1 514 ? 26.844 43.594 0.66 1 94.69 514 LYS B O 1
ATOM 9734 N N . ARG B 1 515 ? 26.766 41.969 -0.796 1 96 515 ARG B N 1
ATOM 9735 C CA . ARG B 1 515 ? 26.719 42.938 -1.909 1 96 515 ARG B CA 1
ATOM 9736 C C . ARG B 1 515 ? 25.281 43.344 -2.227 1 96 515 ARG B C 1
ATOM 9738 O O . ARG B 1 515 ? 25.047 44.156 -3.102 1 96 515 ARG B O 1
ATOM 9745 N N . LYS B 1 516 ? 24.266 42.781 -1.662 1 95.06 516 LYS B N 1
ATOM 9746 C CA . LYS B 1 516 ? 22.844 43.062 -1.813 1 95.06 516 LYS B CA 1
ATOM 9747 C C . LYS B 1 516 ? 22.391 42.844 -3.25 1 95.06 516 LYS B C 1
ATOM 9749 O O . LYS B 1 516 ? 21.688 43.688 -3.824 1 95.06 516 LYS B O 1
ATOM 9754 N N . ILE B 1 517 ? 22.859 41.812 -3.793 1 94.31 517 ILE B N 1
ATOM 9755 C CA . ILE B 1 517 ? 22.484 41.469 -5.156 1 94.31 517 ILE B CA 1
ATOM 9756 C C . ILE B 1 517 ? 21.172 40.656 -5.141 1 94.31 517 ILE B C 1
ATOM 9758 O O . ILE B 1 517 ? 21.062 39.656 -4.426 1 94.31 517 ILE B O 1
ATOM 9762 N N . LYS B 1 518 ?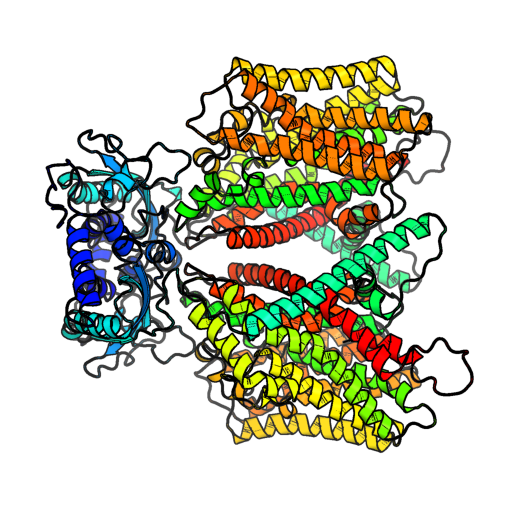 20.172 41.156 -5.949 1 93.31 518 LYS B N 1
ATOM 9763 C CA . LYS B 1 518 ? 18.891 40.469 -6.094 1 93.31 518 LYS B CA 1
ATOM 9764 C C . LYS B 1 518 ? 18.562 40.219 -7.562 1 93.31 518 LYS B C 1
ATOM 9766 O O . LYS B 1 518 ? 18.906 41 -8.43 1 93.31 518 LYS B O 1
ATOM 9771 N N . PHE B 1 519 ? 18 39.094 -7.754 1 94.12 519 PHE B N 1
ATOM 9772 C CA . PHE B 1 519 ? 17.594 38.719 -9.102 1 94.12 519 PHE B CA 1
ATOM 9773 C C . PHE B 1 519 ? 16.125 39.031 -9.328 1 94.12 519 PHE B C 1
ATOM 9775 O O . PHE B 1 519 ? 15.32 39.031 -8.391 1 94.12 519 PHE B O 1
ATOM 9782 N N . SER B 1 520 ? 15.797 39.406 -10.562 1 91.38 520 SER B N 1
ATOM 9783 C CA . SER B 1 520 ? 14.398 39.625 -10.906 1 91.38 520 SER B CA 1
ATOM 9784 C C . SER B 1 520 ? 13.609 38.312 -10.859 1 91.38 520 SER B C 1
ATOM 9786 O O . SER B 1 520 ? 14.188 37.25 -11.008 1 91.38 520 SER B O 1
ATOM 9788 N N . LYS B 1 521 ? 12.359 38.344 -10.664 1 86.19 521 LYS B N 1
ATOM 9789 C CA . LYS B 1 521 ? 11.516 37.156 -10.578 1 86.19 521 LYS B CA 1
ATOM 9790 C C . LYS B 1 521 ? 11.562 36.375 -11.883 1 86.19 521 LYS B C 1
ATOM 9792 O O . LYS B 1 521 ? 11.516 35.125 -11.867 1 86.19 521 LYS B O 1
ATOM 9797 N N . LEU B 1 522 ? 11.602 37.031 -12.969 1 88.81 522 LEU B N 1
ATOM 9798 C CA . LEU B 1 522 ? 11.68 36.375 -14.258 1 88.81 522 LEU B CA 1
ATOM 9799 C C . LEU B 1 522 ? 12.961 35.531 -14.367 1 88.81 522 LEU B C 1
ATOM 9801 O O . LEU B 1 522 ? 12.945 34.406 -14.867 1 88.81 522 LEU B O 1
ATOM 9805 N N . VAL B 1 523 ? 14.023 36.125 -13.891 1 94.19 523 VAL B N 1
ATOM 9806 C CA . VAL B 1 523 ? 15.305 35.438 -13.938 1 94.19 523 VAL B CA 1
ATOM 9807 C C . VAL B 1 523 ? 15.281 34.219 -13 1 94.19 523 VAL B C 1
ATOM 9809 O O . VAL B 1 523 ? 15.805 33.156 -13.336 1 94.19 523 VAL B O 1
ATOM 9812 N N . VAL B 1 524 ? 14.695 34.406 -11.867 1 94.44 524 VAL B N 1
ATOM 9813 C CA . VAL B 1 524 ? 14.625 33.344 -10.875 1 94.44 524 VAL B CA 1
ATOM 9814 C C . VAL B 1 524 ? 13.836 32.156 -11.438 1 94.44 524 VAL B C 1
ATOM 9816 O O . VAL B 1 524 ? 14.32 31.031 -11.422 1 94.44 524 VAL B O 1
ATOM 9819 N N . TYR B 1 525 ? 12.664 32.406 -12.039 1 91.06 525 TYR B N 1
ATOM 9820 C CA . TYR B 1 525 ? 11.812 31.312 -12.516 1 91.06 525 TYR B CA 1
ATOM 9821 C C . TYR B 1 525 ? 12.328 30.75 -13.828 1 91.06 525 TYR B C 1
ATOM 9823 O O . TYR B 1 525 ? 12.367 29.531 -14.016 1 91.06 525 TYR B O 1
ATOM 9831 N N . ALA B 1 526 ? 12.672 31.609 -14.75 1 95.06 526 ALA B N 1
ATOM 9832 C CA . ALA B 1 526 ? 13.203 31.141 -16.031 1 95.06 526 ALA B CA 1
ATOM 9833 C C . ALA B 1 526 ? 14.531 30.422 -15.836 1 95.06 526 ALA B C 1
ATOM 9835 O O . ALA B 1 526 ? 14.789 29.406 -16.484 1 95.06 526 ALA B O 1
ATOM 9836 N N . GLY B 1 527 ? 15.367 31.016 -14.961 1 96.69 527 GLY B N 1
ATOM 9837 C CA . GLY B 1 527 ? 16.625 30.344 -14.656 1 96.69 527 GLY B CA 1
ATOM 9838 C C . GLY B 1 527 ? 16.438 28.969 -14.047 1 96.69 527 GLY B C 1
ATOM 9839 O O . GLY B 1 527 ? 17.125 28.016 -14.43 1 96.69 527 GLY B O 1
ATOM 9840 N N . THR B 1 528 ? 15.539 28.891 -13.117 1 96.44 528 THR B N 1
ATOM 9841 C CA . THR B 1 528 ? 15.258 27.609 -12.484 1 96.44 528 THR B CA 1
ATOM 9842 C C . THR B 1 528 ? 14.75 26.594 -13.516 1 96.44 528 THR B C 1
ATOM 9844 O O . THR B 1 528 ? 15.156 25.438 -13.5 1 96.44 528 THR B O 1
ATOM 9847 N N . LEU B 1 529 ? 13.898 27 -14.422 1 96.06 529 LEU B N 1
ATOM 9848 C CA . LEU B 1 529 ? 13.344 26.109 -15.445 1 96.06 529 LEU B CA 1
ATOM 9849 C C . LEU B 1 529 ? 14.43 25.656 -16.406 1 96.06 529 LEU B C 1
ATOM 9851 O O . LEU B 1 529 ? 14.523 24.469 -16.734 1 96.06 529 LEU B O 1
ATOM 9855 N N . VAL B 1 530 ? 15.219 26.547 -16.844 1 97.62 530 VAL B N 1
ATOM 9856 C CA . VAL B 1 530 ? 16.25 26.234 -17.828 1 97.62 530 VAL B CA 1
ATOM 9857 C C . VAL B 1 530 ? 17.297 25.328 -17.203 1 97.62 530 VAL B C 1
ATOM 9859 O O . VAL B 1 530 ? 17.672 24.297 -17.781 1 97.62 530 VAL B O 1
ATOM 9862 N N . ILE B 1 531 ? 17.781 25.672 -16.031 1 97.88 531 ILE B N 1
ATOM 9863 C CA . ILE B 1 531 ? 18.828 24.891 -15.367 1 97.88 531 ILE B CA 1
ATOM 9864 C C . ILE B 1 531 ? 18.312 23.5 -15.047 1 97.88 531 ILE B C 1
ATOM 9866 O O . ILE B 1 531 ? 19 22.5 -15.266 1 97.88 531 ILE B O 1
ATOM 9870 N N . SER B 1 532 ? 17.109 23.406 -14.555 1 97.25 532 SER B N 1
ATOM 9871 C CA . SER B 1 532 ? 16.531 22.109 -14.227 1 97.25 532 SER B CA 1
ATOM 9872 C C . SER B 1 532 ? 16.359 21.25 -15.477 1 97.25 532 SER B C 1
ATOM 9874 O O . SER B 1 532 ? 16.656 20.062 -15.461 1 97.25 532 SER B O 1
ATOM 9876 N N . THR B 1 533 ? 15.906 21.844 -16.594 1 97.38 533 THR B N 1
ATOM 9877 C CA . THR B 1 533 ? 15.68 21.094 -17.828 1 97.38 533 THR B CA 1
ATOM 9878 C C . THR B 1 533 ? 17 20.578 -18.391 1 97.38 533 THR B C 1
ATOM 9880 O O . THR B 1 533 ? 17.094 19.422 -18.812 1 97.38 533 THR B O 1
ATOM 9883 N N . VAL B 1 534 ? 17.969 21.422 -18.344 1 97.44 534 VAL B N 1
ATOM 9884 C CA . VAL B 1 534 ? 19.281 21.031 -18.875 1 97.44 534 VAL B CA 1
ATOM 9885 C C . VAL B 1 534 ? 19.875 19.938 -18 1 97.44 534 VAL B C 1
ATOM 9887 O O . VAL B 1 534 ? 20.391 18.938 -18.516 1 97.44 534 VAL B O 1
ATOM 9890 N N . CYS B 1 535 ? 19.844 20.094 -16.703 1 97.5 535 CYS B N 1
ATOM 9891 C CA . CYS B 1 535 ? 20.422 19.109 -15.789 1 97.5 535 CYS B CA 1
ATOM 9892 C C . CYS B 1 535 ? 19.672 17.781 -15.891 1 97.5 535 CYS B C 1
ATOM 9894 O O . CYS B 1 535 ? 20.297 16.719 -15.859 1 97.5 535 CYS B O 1
ATOM 9896 N N . ILE B 1 536 ? 18.375 17.828 -16.016 1 96.19 536 ILE B N 1
ATOM 9897 C CA . ILE B 1 536 ? 17.594 16.609 -16.156 1 96.19 536 ILE B CA 1
ATOM 9898 C C . ILE B 1 536 ? 17.938 15.938 -17.484 1 96.19 536 ILE B C 1
ATOM 9900 O O . ILE B 1 536 ? 18.031 14.703 -17.547 1 96.19 536 ILE B O 1
ATOM 9904 N N . TRP B 1 537 ? 18.094 16.75 -18.516 1 96.69 537 TRP B N 1
ATOM 9905 C CA . TRP B 1 537 ? 18.484 16.203 -19.812 1 96.69 537 TRP B CA 1
ATOM 9906 C C . TRP B 1 537 ? 19.828 15.484 -19.719 1 96.69 537 TRP B C 1
ATOM 9908 O O . TRP B 1 537 ? 20 14.398 -20.281 1 96.69 537 TRP B O 1
ATOM 9918 N N . VAL B 1 538 ? 20.734 16.047 -19.016 1 96.81 538 VAL B N 1
ATOM 9919 C CA . VAL B 1 538 ? 22.047 15.43 -18.828 1 96.81 538 VAL B CA 1
ATOM 9920 C C . VAL B 1 538 ? 21.906 14.125 -18.062 1 96.81 538 VAL B C 1
ATOM 9922 O O . VAL B 1 538 ? 22.531 13.117 -18.406 1 96.81 538 VAL B O 1
ATOM 9925 N N . GLN B 1 539 ? 21.125 14.133 -17.047 1 96.06 539 GLN B N 1
ATOM 9926 C CA . GLN B 1 539 ? 20.906 12.93 -16.25 1 96.06 539 GLN B CA 1
ATOM 9927 C C . GLN B 1 539 ? 20.297 11.82 -17.094 1 96.06 539 GLN B C 1
ATOM 9929 O O . GLN B 1 539 ? 20.766 10.672 -17.047 1 96.06 539 GLN B O 1
ATOM 9934 N N . LEU B 1 540 ? 19.281 12.156 -17.938 1 95.5 540 LEU B N 1
ATOM 9935 C CA . LEU B 1 540 ? 18.562 11.156 -18.719 1 95.5 540 LEU B CA 1
ATOM 9936 C C . LEU B 1 540 ? 19.406 10.664 -19.891 1 95.5 540 LEU B C 1
ATOM 9938 O O . LEU B 1 540 ? 19.141 9.602 -20.453 1 95.5 540 LEU B O 1
ATOM 9942 N N . TYR B 1 541 ? 20.422 11.422 -20.234 1 95.25 541 TYR B N 1
ATOM 9943 C CA . TYR B 1 541 ? 21.312 11.016 -21.312 1 95.25 541 TYR B CA 1
ATOM 9944 C C . TYR B 1 541 ? 21.969 9.672 -21 1 95.25 541 TYR B C 1
ATOM 9946 O O . TYR B 1 541 ? 22.297 8.914 -21.922 1 95.25 541 TYR B O 1
ATOM 9954 N N . GLY B 1 542 ? 22.062 9.289 -19.766 1 94.94 542 GLY B N 1
ATOM 9955 C CA . GLY B 1 542 ? 22.703 8.055 -19.359 1 94.94 542 GLY B CA 1
ATOM 9956 C C . GLY B 1 542 ? 22.016 6.812 -19.891 1 94.94 542 GLY B C 1
ATOM 9957 O O . GLY B 1 542 ? 22.594 5.73 -19.922 1 94.94 542 GLY B O 1
ATOM 9958 N N . VAL B 1 543 ? 20.828 6.914 -20.391 1 94.06 543 VAL B N 1
ATOM 9959 C CA . VAL B 1 543 ? 20.047 5.777 -20.859 1 94.06 543 VAL B CA 1
ATOM 9960 C C . VAL B 1 543 ? 20.703 5.184 -22.109 1 94.06 543 VAL B C 1
ATOM 9962 O O . VAL B 1 543 ? 20.578 3.988 -22.375 1 94.06 543 VAL B O 1
ATOM 9965 N N . VAL B 1 544 ? 21.484 5.941 -22.797 1 93.25 544 VAL B N 1
ATOM 9966 C CA . VAL B 1 544 ? 22.141 5.496 -24.031 1 93.25 544 VAL B CA 1
ATOM 9967 C C . VAL B 1 544 ? 23.156 4.395 -23.703 1 93.25 544 VAL B C 1
ATOM 9969 O O . VAL B 1 544 ? 23.438 3.539 -24.547 1 93.25 544 VAL B O 1
ATOM 9972 N N . PHE B 1 545 ? 23.594 4.355 -22.5 1 93.5 545 PHE B N 1
ATOM 9973 C CA . PHE B 1 545 ? 24.641 3.412 -22.125 1 93.5 545 PHE B CA 1
ATOM 9974 C C . PHE B 1 545 ? 24.062 2.018 -21.906 1 93.5 545 PHE B C 1
ATOM 9976 O O . PHE B 1 545 ? 24.797 1.05 -21.75 1 93.5 545 PHE B O 1
ATOM 9983 N N . TYR B 1 546 ? 22.75 1.873 -21.953 1 91.5 546 TYR B N 1
ATOM 9984 C CA . TYR B 1 546 ? 22.109 0.569 -21.812 1 91.5 546 TYR B CA 1
ATOM 9985 C C . TYR B 1 546 ? 22.078 -0.159 -23.156 1 91.5 546 TYR B C 1
ATOM 9987 O O . TYR B 1 546 ? 21.812 -1.363 -23.203 1 91.5 546 TYR B O 1
ATOM 9995 N N . ASP B 1 547 ? 22.359 0.612 -24.188 1 88.25 547 ASP B N 1
ATOM 9996 C CA . ASP B 1 547 ? 22.469 -0.021 -25.5 1 88.25 547 ASP B CA 1
ATOM 9997 C C . ASP B 1 547 ? 23.781 -0.783 -25.625 1 88.25 547 ASP B C 1
ATOM 9999 O O . ASP B 1 547 ? 24.844 -0.176 -25.781 1 88.25 547 ASP B O 1
ATOM 10003 N N . THR B 1 548 ? 23.688 -2.002 -25.625 1 82.69 548 THR B N 1
ATOM 10004 C CA . THR B 1 548 ? 24.859 -2.857 -25.609 1 82.69 548 THR B CA 1
ATOM 10005 C C . THR B 1 548 ? 25.531 -2.863 -26.984 1 82.69 548 THR B C 1
ATOM 10007 O O . THR B 1 548 ? 26.688 -3.268 -27.109 1 82.69 548 THR B O 1
ATOM 10010 N N . SER B 1 549 ? 24.875 -2.438 -28 1 83.38 549 SER B N 1
ATOM 10011 C CA . SER B 1 549 ? 25.438 -2.418 -29.344 1 83.38 549 SER B CA 1
ATOM 10012 C C . SER B 1 549 ? 26.281 -1.169 -29.578 1 83.38 549 SER B C 1
ATOM 10014 O O . SER B 1 549 ? 27.094 -1.117 -30.5 1 83.38 549 SER B O 1
ATOM 10016 N N . ARG B 1 550 ? 26.266 -0.29 -28.672 1 88.94 550 ARG B N 1
ATOM 10017 C CA . ARG B 1 550 ? 27.031 0.949 -28.781 1 88.94 550 ARG B CA 1
ATOM 10018 C C . ARG B 1 550 ? 28.484 0.742 -28.359 1 88.94 550 ARG B C 1
ATOM 10020 O O . ARG B 1 550 ? 28.75 0.154 -27.312 1 88.94 550 ARG B O 1
ATOM 10027 N N . PRO B 1 551 ? 29.359 1.146 -29.188 1 93.31 551 PRO B N 1
ATOM 10028 C CA . PRO B 1 551 ? 30.766 0.986 -28.812 1 93.31 551 PRO B CA 1
ATOM 10029 C C . PRO B 1 551 ? 31.156 1.811 -27.594 1 93.31 551 PRO B C 1
ATOM 10031 O O . PRO B 1 551 ? 30.672 2.938 -27.422 1 93.31 551 PRO B O 1
ATOM 10034 N N . TYR B 1 552 ? 31.984 1.224 -26.797 1 94.25 552 TYR B N 1
ATOM 10035 C CA . TYR B 1 552 ? 32.438 1.889 -25.578 1 94.25 552 TYR B CA 1
ATOM 10036 C C . TYR B 1 552 ? 33.375 3.061 -25.922 1 94.25 552 TYR B C 1
ATOM 10038 O O . TYR B 1 552 ? 34.312 2.914 -26.719 1 94.25 552 TYR B O 1
ATOM 10046 N N . ASN B 1 553 ? 33.062 4.238 -25.484 1 96.5 553 ASN B N 1
ATOM 10047 C CA . ASN B 1 553 ? 33.875 5.441 -25.609 1 96.5 553 ASN B CA 1
ATOM 10048 C C . ASN B 1 553 ? 34.312 5.973 -24.234 1 96.5 553 ASN B C 1
ATOM 10050 O O . ASN B 1 553 ? 33.5 6.523 -23.5 1 96.5 553 ASN B O 1
ATOM 10054 N N . ALA B 1 554 ? 35.594 5.867 -23.938 1 96.44 554 ALA B N 1
ATOM 10055 C CA . ALA B 1 554 ? 36.125 6.207 -22.625 1 96.44 554 ALA B CA 1
ATOM 10056 C C . ALA B 1 554 ? 35.875 7.68 -22.312 1 96.44 554 ALA B C 1
ATOM 10058 O O . ALA B 1 554 ? 35.594 8.031 -21.156 1 96.44 554 ALA B O 1
ATOM 10059 N N . MET B 1 555 ? 36.094 8.539 -23.297 1 96.88 555 MET B N 1
ATOM 10060 C CA . MET B 1 555 ? 35.906 9.977 -23.094 1 96.88 555 MET B CA 1
ATOM 10061 C C . MET B 1 555 ? 34.469 10.312 -22.766 1 96.88 555 MET B C 1
ATOM 10063 O O . MET B 1 555 ? 34.188 11.07 -21.828 1 96.88 555 MET B O 1
ATOM 10067 N N . GLU B 1 556 ? 33.562 9.719 -23.5 1 96.94 556 GLU B N 1
ATOM 10068 C CA . GLU B 1 556 ? 32.156 9.953 -23.281 1 96.94 556 GLU B CA 1
ATOM 10069 C C . GLU B 1 556 ? 31.734 9.484 -21.891 1 96.94 556 GLU B C 1
ATOM 10071 O O . GLU B 1 556 ? 31.016 10.188 -21.172 1 96.94 556 GLU B O 1
ATOM 10076 N N . GLN B 1 557 ? 32.156 8.328 -21.547 1 97.38 557 GLN B N 1
ATOM 10077 C CA . GLN B 1 557 ? 31.844 7.758 -20.25 1 97.38 557 GLN B CA 1
ATOM 10078 C C . GLN B 1 557 ? 32.438 8.586 -19.109 1 97.38 557 GLN B C 1
ATOM 10080 O O . GLN B 1 557 ? 31.766 8.852 -18.109 1 97.38 557 GLN B O 1
ATOM 10085 N N . SER B 1 558 ? 33.656 9 -19.281 1 97.62 558 SER B N 1
ATOM 10086 C CA . SER B 1 558 ? 34.344 9.773 -18.234 1 97.62 558 SER B CA 1
ATOM 10087 C C . SER B 1 558 ? 33.688 11.141 -18.062 1 97.62 558 SER B C 1
ATOM 10089 O O . SER B 1 558 ? 33.5 11.609 -16.938 1 97.62 558 SER B O 1
ATOM 10091 N N . LEU B 1 559 ? 33.312 11.797 -19.094 1 97.38 559 LEU B N 1
ATOM 10092 C CA . LEU B 1 559 ? 32.625 13.086 -19.016 1 97.38 559 LEU B CA 1
ATOM 10093 C C . LEU B 1 559 ? 31.281 12.938 -18.359 1 97.38 559 LEU B C 1
ATOM 10095 O O . LEU B 1 559 ? 30.891 13.773 -17.547 1 97.38 559 LEU B O 1
ATOM 10099 N N . TYR B 1 560 ? 30.609 11.867 -18.781 1 97.25 560 TYR B N 1
ATOM 10100 C CA . TYR B 1 560 ? 29.297 11.664 -18.172 1 97.25 560 TYR B CA 1
ATOM 10101 C C . TYR B 1 560 ? 29.438 11.375 -16.688 1 97.25 560 TYR B C 1
ATOM 10103 O O . TYR B 1 560 ? 28.594 11.805 -15.891 1 97.25 560 TYR B O 1
ATOM 10111 N N . ALA B 1 561 ? 30.438 10.625 -16.281 1 96.75 561 ALA B N 1
ATOM 10112 C CA . ALA B 1 561 ? 30.656 10.336 -14.867 1 96.75 561 ALA B CA 1
ATOM 10113 C C . ALA B 1 561 ? 30.781 11.633 -14.062 1 96.75 561 ALA B C 1
ATOM 10115 O O . ALA B 1 561 ? 30.312 11.719 -12.922 1 96.75 561 ALA B O 1
ATOM 10116 N N . VAL B 1 562 ? 31.375 12.617 -14.625 1 96.38 562 VAL B N 1
ATOM 10117 C CA . VAL B 1 562 ? 31.578 13.906 -13.969 1 96.38 562 VAL B CA 1
ATOM 10118 C C . VAL B 1 562 ? 30.281 14.703 -13.977 1 96.38 562 VAL B C 1
ATOM 10120 O O . VAL B 1 562 ? 29.828 15.156 -12.93 1 96.38 562 VAL B O 1
ATOM 10123 N N . PHE B 1 563 ? 29.656 14.781 -15.07 1 95.44 563 PHE B N 1
ATOM 10124 C CA . PHE B 1 563 ? 28.484 15.641 -15.234 1 95.44 563 PHE B CA 1
ATOM 10125 C C . PHE B 1 563 ? 27.281 15.062 -14.484 1 95.44 563 PHE B C 1
ATOM 10127 O O . PHE B 1 563 ? 26.453 15.812 -13.969 1 95.44 563 PHE B O 1
ATOM 10134 N N . SER B 1 564 ? 27.172 13.773 -14.5 1 93.38 564 SER B N 1
ATOM 10135 C CA . SER B 1 564 ? 26.031 13.156 -13.836 1 93.38 564 SER B CA 1
ATOM 10136 C C . SER B 1 564 ? 26.016 13.477 -12.344 1 93.38 564 SER B C 1
ATOM 10138 O O . SER B 1 564 ? 24.953 13.641 -11.75 1 93.38 564 SER B O 1
ATOM 10140 N N . HIS B 1 565 ? 27.141 13.641 -11.695 1 91.56 565 HIS B N 1
ATOM 10141 C CA . HIS B 1 565 ? 27.234 13.953 -10.273 1 91.56 565 HIS B CA 1
ATOM 10142 C C . HIS B 1 565 ? 27.094 15.453 -10.031 1 91.56 565 HIS B C 1
ATOM 10144 O O . HIS B 1 565 ? 26.984 15.891 -8.883 1 91.56 565 HIS B O 1
ATOM 10150 N N . CYS B 1 566 ? 26.984 16.203 -11.07 1 95.19 566 CYS B N 1
ATOM 10151 C CA . CYS B 1 566 ? 26.844 17.656 -10.953 1 95.19 566 CYS B CA 1
ATOM 10152 C C . CYS B 1 566 ? 25.406 18.078 -11.141 1 95.19 566 CYS B C 1
ATOM 10154 O O . CYS B 1 566 ? 25.016 19.188 -10.75 1 95.19 566 CYS B O 1
ATOM 10156 N N . THR B 1 567 ? 24.578 17.25 -11.672 1 96.31 567 THR B N 1
ATOM 10157 C CA . THR B 1 567 ? 23.25 17.656 -12.086 1 96.31 567 THR B CA 1
ATOM 10158 C C . THR B 1 567 ? 22.438 18.156 -10.891 1 96.31 567 THR B C 1
ATOM 10160 O O . THR B 1 567 ? 22.031 19.312 -10.867 1 96.31 567 THR B O 1
ATOM 10163 N N . TRP B 1 568 ? 22.328 17.391 -9.828 1 96.75 568 TRP B N 1
ATOM 10164 C CA . TRP B 1 568 ? 21.562 17.797 -8.664 1 96.75 568 TRP B CA 1
ATOM 10165 C C . TRP B 1 568 ? 22.266 18.922 -7.914 1 96.75 568 TRP B C 1
ATOM 10167 O O . TRP B 1 568 ? 21.609 19.812 -7.355 1 96.75 568 TRP B O 1
ATOM 10177 N N . ALA B 1 569 ? 23.594 18.891 -7.91 1 97.5 569 ALA B N 1
ATOM 10178 C CA . ALA B 1 569 ? 24.359 19.938 -7.242 1 97.5 569 ALA B CA 1
ATOM 10179 C C . ALA B 1 569 ? 24.109 21.297 -7.891 1 97.5 569 ALA B C 1
ATOM 10181 O O . ALA B 1 569 ? 23.938 22.297 -7.191 1 97.5 569 ALA B O 1
ATOM 10182 N N . VAL B 1 570 ? 24.062 21.328 -9.203 1 98.06 570 VAL B N 1
ATOM 10183 C CA . VAL B 1 570 ? 23.859 22.578 -9.93 1 98.06 570 VAL B CA 1
ATOM 10184 C C . VAL B 1 570 ? 22.438 23.078 -9.695 1 98.06 570 VAL B C 1
ATOM 10186 O O . VAL B 1 570 ? 22.219 24.281 -9.484 1 98.06 570 VAL B O 1
ATOM 10189 N N . ILE B 1 571 ? 21.484 22.219 -9.781 1 97.94 571 ILE B N 1
ATOM 10190 C CA . ILE B 1 571 ? 20.094 22.578 -9.539 1 97.94 571 ILE B CA 1
ATOM 10191 C C . ILE B 1 571 ? 19.953 23.188 -8.148 1 97.94 571 ILE B C 1
ATOM 10193 O O . ILE B 1 571 ? 19.391 24.281 -7.988 1 97.94 571 ILE B O 1
ATOM 10197 N N . LEU B 1 572 ? 20.516 22.516 -7.145 1 98.06 572 LEU B N 1
ATOM 10198 C CA . LEU B 1 572 ? 20.375 22.969 -5.766 1 98.06 572 LEU B CA 1
ATOM 10199 C C . LEU B 1 572 ? 21.188 24.234 -5.516 1 98.06 572 LEU B C 1
ATOM 10201 O O . LEU B 1 572 ? 20.781 25.094 -4.727 1 98.06 572 LEU B O 1
ATOM 10205 N N . PHE B 1 573 ? 22.344 24.312 -6.188 1 98.38 573 PHE B N 1
ATOM 10206 C CA . PHE B 1 573 ? 23.156 25.516 -6.098 1 98.38 573 PHE B CA 1
ATOM 10207 C C . PHE B 1 573 ? 22.359 26.734 -6.547 1 98.38 573 PHE B C 1
ATOM 10209 O O . PHE B 1 573 ? 22.328 27.75 -5.848 1 98.38 573 PHE B O 1
ATOM 10216 N N . TRP B 1 574 ? 21.703 26.625 -7.633 1 97.88 574 TRP B N 1
ATOM 10217 C CA . TRP B 1 574 ? 20.891 27.703 -8.172 1 97.88 574 TRP B CA 1
ATOM 10218 C C . TRP B 1 574 ? 19.719 28.016 -7.246 1 97.88 574 TRP B C 1
ATOM 10220 O O . TRP B 1 574 ? 19.453 29.172 -6.934 1 97.88 574 TRP B O 1
ATOM 10230 N N . ILE B 1 575 ? 19.016 27 -6.77 1 96.81 575 ILE B N 1
ATOM 10231 C CA . ILE B 1 575 ? 17.875 27.172 -5.887 1 96.81 575 ILE B CA 1
ATOM 10232 C C . ILE B 1 575 ? 18.312 27.859 -4.598 1 96.81 575 ILE B C 1
ATOM 10234 O O . ILE B 1 575 ? 17.625 28.766 -4.105 1 96.81 575 ILE B O 1
ATOM 10238 N N . THR B 1 576 ? 19.469 27.469 -4.094 1 97.56 576 THR B N 1
ATOM 10239 C CA . THR B 1 576 ? 19.984 28.031 -2.854 1 97.56 576 THR B CA 1
ATOM 10240 C C . THR B 1 576 ? 20.297 29.516 -3.023 1 97.56 576 THR B C 1
ATOM 10242 O O . THR B 1 576 ? 19.906 30.344 -2.197 1 97.56 576 THR B O 1
ATOM 10245 N N . ILE B 1 577 ? 20.922 29.859 -4.133 1 97 577 ILE B N 1
ATOM 10246 C CA . ILE B 1 577 ? 21.297 31.25 -4.395 1 97 577 ILE B CA 1
ATOM 10247 C C . ILE B 1 577 ? 20.047 32.094 -4.539 1 97 577 ILE B C 1
ATOM 10249 O O . ILE B 1 577 ? 19.938 33.188 -3.932 1 97 577 ILE B O 1
ATOM 10253 N N . CYS B 1 578 ? 19.109 31.641 -5.246 1 96.25 578 CYS B N 1
ATOM 10254 C CA . CYS B 1 578 ? 17.875 32.406 -5.504 1 96.25 578 CYS B CA 1
ATOM 10255 C C . CYS B 1 578 ? 17.047 32.531 -4.238 1 96.25 578 CYS B C 1
ATOM 10257 O O . CYS B 1 578 ? 16.484 33.594 -3.963 1 96.25 578 CYS B O 1
ATOM 10259 N N . HIS B 1 579 ? 16.953 31.5 -3.477 1 95.44 579 HIS B N 1
ATOM 10260 C CA . HIS B 1 579 ? 16.125 31.484 -2.273 1 95.44 579 HIS B CA 1
ATOM 10261 C C . HIS B 1 579 ? 16.656 32.469 -1.24 1 95.44 579 HIS B C 1
ATOM 10263 O O . HIS B 1 579 ? 15.875 33.219 -0.629 1 95.44 579 HIS B O 1
ATOM 10269 N N . PHE B 1 580 ? 17.953 32.562 -1.047 1 95.5 580 PHE B N 1
ATOM 10270 C CA . PHE B 1 580 ? 18.531 33.344 0.048 1 95.5 580 PHE B CA 1
ATOM 10271 C C . PHE B 1 580 ? 18.797 34.781 -0.39 1 95.5 580 PHE B C 1
ATOM 10273 O O . PHE B 1 580 ? 19.094 35.656 0.438 1 95.5 580 PHE B O 1
ATOM 10280 N N . THR B 1 581 ? 18.641 35.094 -1.667 1 94.5 581 THR B N 1
ATOM 10281 C CA . THR B 1 581 ? 18.844 36.469 -2.127 1 94.5 581 THR B CA 1
ATOM 10282 C C . THR B 1 581 ? 17.516 37.094 -2.51 1 94.5 581 THR B C 1
ATOM 10284 O O . THR B 1 581 ? 17.062 38.031 -1.85 1 94.5 581 THR B O 1
ATOM 10287 N N . SER B 1 582 ? 16.781 36.531 -3.471 1 91.94 582 SER B N 1
ATOM 10288 C CA . SER B 1 582 ? 15.57 37.125 -4.008 1 91.94 582 SER B CA 1
ATOM 10289 C C . SER B 1 582 ? 14.328 36.406 -3.502 1 91.94 582 SER B C 1
ATOM 10291 O O . SER B 1 582 ? 13.266 37 -3.355 1 91.94 582 SER B O 1
ATOM 10293 N N . GLY B 1 583 ? 14.453 35.219 -3.252 1 89.75 583 GLY B N 1
ATOM 10294 C CA . GLY B 1 583 ? 13.297 34.469 -2.824 1 89.75 583 GLY B CA 1
ATOM 10295 C C . GLY B 1 583 ? 12.453 33.969 -3.98 1 89.75 583 GLY B C 1
ATOM 10296 O O . GLY B 1 583 ? 12.578 34.438 -5.105 1 89.75 583 GLY B O 1
ATOM 10297 N N . TYR B 1 584 ? 11.602 32.969 -3.77 1 89.06 584 TYR B N 1
ATOM 10298 C CA . TYR B 1 584 ? 10.75 32.375 -4.789 1 89.06 584 TYR B CA 1
ATOM 10299 C C . TYR B 1 584 ? 9.297 32.781 -4.598 1 89.06 584 TYR B C 1
ATOM 10301 O O . TYR B 1 584 ? 8.414 32.312 -5.312 1 89.06 584 TYR B O 1
ATOM 10309 N N . GLY B 1 585 ? 9.008 33.625 -3.686 1 81.88 585 GLY B N 1
ATOM 10310 C CA . GLY B 1 585 ? 7.652 34.094 -3.461 1 81.88 585 GLY B CA 1
ATOM 10311 C C . GLY B 1 585 ? 6.75 33.031 -2.863 1 81.88 585 GLY B C 1
ATOM 10312 O O . GLY B 1 585 ? 7.176 32.25 -2.002 1 81.88 585 GLY B O 1
ATOM 10313 N N . PRO B 1 586 ? 5.512 32.906 -3.34 1 77.38 586 PRO B N 1
ATOM 10314 C CA . PRO B 1 586 ? 4.531 32 -2.727 1 77.38 586 PRO B CA 1
ATOM 10315 C C . PRO B 1 586 ? 4.848 30.531 -2.979 1 77.38 586 PRO B C 1
ATOM 10317 O O . PRO B 1 586 ? 4.414 29.656 -2.217 1 77.38 586 PRO B O 1
ATOM 10320 N N . ILE B 1 587 ? 5.59 30.266 -3.953 1 79.94 587 ILE B N 1
ATOM 10321 C CA . ILE B 1 587 ? 5.906 28.875 -4.305 1 79.94 587 ILE B CA 1
ATOM 10322 C C . ILE B 1 587 ? 6.797 28.266 -3.23 1 79.94 587 ILE B C 1
ATOM 10324 O O . ILE B 1 587 ? 6.875 27.047 -3.109 1 79.94 587 ILE B O 1
ATOM 10328 N N . GLU B 1 588 ? 7.41 29.078 -2.451 1 87.5 588 GLU B N 1
ATOM 10329 C CA . GLU B 1 588 ? 8.289 28.625 -1.377 1 87.5 588 GLU B CA 1
ATOM 10330 C C . GLU B 1 588 ? 7.5 27.859 -0.312 1 87.5 588 GLU B C 1
ATOM 10332 O O . GLU B 1 588 ? 8.055 27 0.38 1 87.5 588 GLU B O 1
ATOM 10337 N N . LYS B 1 589 ? 6.215 28.172 -0.265 1 85.62 589 LYS B N 1
ATOM 10338 C CA . LYS B 1 589 ? 5.371 27.562 0.752 1 85.62 589 LYS B CA 1
ATOM 10339 C C . LYS B 1 589 ? 5.184 26.062 0.478 1 85.62 589 LYS B C 1
ATOM 10341 O O . LYS B 1 589 ? 4.871 25.297 1.388 1 85.62 589 LYS B O 1
ATOM 10346 N N . LEU B 1 590 ? 5.426 25.672 -0.688 1 87.19 590 LEU B N 1
ATOM 10347 C CA . LEU B 1 590 ? 5.301 24.266 -1.039 1 87.19 590 LEU B CA 1
ATOM 10348 C C . LEU B 1 590 ? 6.395 23.438 -0.371 1 87.19 590 LEU B C 1
ATOM 10350 O O . LEU B 1 590 ? 6.176 22.281 -0.018 1 87.19 590 LEU B O 1
ATOM 10354 N N . LEU B 1 591 ? 7.523 24.062 -0.178 1 92.88 591 LEU B N 1
ATOM 10355 C CA . LEU B 1 591 ? 8.656 23.359 0.408 1 92.88 591 LEU B CA 1
ATOM 10356 C C . LEU B 1 591 ? 8.898 23.812 1.846 1 92.88 591 LEU B C 1
ATOM 10358 O O . LEU B 1 591 ? 9.742 23.25 2.547 1 92.88 591 LEU B O 1
ATOM 10362 N N . ASN B 1 592 ? 8.211 24.797 2.203 1 93.31 592 ASN B N 1
ATOM 10363 C CA . ASN B 1 592 ? 8.328 25.359 3.547 1 93.31 592 ASN B CA 1
ATOM 10364 C C . ASN B 1 592 ? 6.98 25.391 4.262 1 93.31 592 ASN B C 1
ATOM 10366 O O . ASN B 1 592 ? 6.328 26.438 4.32 1 93.31 592 ASN B O 1
ATOM 10370 N N . ASN B 1 593 ? 6.586 24.375 4.766 1 91.56 593 ASN B N 1
ATOM 10371 C CA . ASN B 1 593 ? 5.359 24.25 5.543 1 91.56 593 ASN B CA 1
ATOM 10372 C C . ASN B 1 593 ? 5.516 23.234 6.676 1 91.56 593 ASN B C 1
ATOM 10374 O O . ASN B 1 593 ? 6.535 22.547 6.766 1 91.56 593 ASN B O 1
ATOM 10378 N N . ARG B 1 594 ? 4.574 23.125 7.492 1 91.25 594 ARG B N 1
ATOM 10379 C CA . ARG B 1 594 ? 4.652 22.297 8.695 1 91.25 594 ARG B CA 1
ATOM 10380 C C . ARG B 1 594 ? 4.828 20.812 8.336 1 91.25 594 ARG B C 1
ATOM 10382 O O . ARG B 1 594 ? 5.57 20.094 9 1 91.25 594 ARG B O 1
ATOM 10389 N N . LEU B 1 595 ? 4.211 20.375 7.301 1 92.38 595 LEU B N 1
ATOM 10390 C CA . LEU B 1 595 ? 4.277 18.969 6.898 1 92.38 595 LEU B CA 1
ATOM 10391 C C . LEU B 1 595 ? 5.664 18.625 6.367 1 92.38 595 LEU B C 1
ATOM 10393 O O . LEU B 1 595 ? 6.262 17.625 6.785 1 92.38 595 LEU B O 1
ATOM 10397 N N . THR B 1 596 ? 6.18 19.438 5.523 1 95.69 596 THR B N 1
ATOM 10398 C CA . THR B 1 596 ? 7.465 19.141 4.898 1 95.69 596 THR B CA 1
ATOM 10399 C C . THR B 1 596 ? 8.602 19.234 5.918 1 95.69 596 THR B C 1
ATOM 10401 O O . THR B 1 596 ? 9.555 18.469 5.867 1 95.69 596 THR B O 1
ATOM 10404 N N . VAL B 1 597 ? 8.469 20.188 6.82 1 96.75 597 VAL B N 1
ATOM 10405 C CA . VAL B 1 597 ? 9.5 20.344 7.844 1 96.75 597 VAL B CA 1
ATOM 10406 C C . VAL B 1 597 ? 9.5 19.109 8.758 1 96.75 597 VAL B C 1
ATOM 10408 O O . VAL B 1 597 ? 10.562 18.562 9.078 1 96.75 597 VAL B O 1
ATOM 10411 N N . THR B 1 598 ? 8.281 18.641 9.109 1 96.5 598 THR B N 1
ATOM 10412 C CA . THR B 1 598 ? 8.148 17.469 9.969 1 96.5 598 THR B CA 1
ATOM 10413 C C . THR B 1 598 ? 8.719 16.234 9.281 1 96.5 598 THR B C 1
ATOM 10415 O O . THR B 1 598 ? 9.523 15.5 9.867 1 96.5 598 THR B O 1
ATOM 10418 N N . LEU B 1 599 ? 8.422 16.031 8.039 1 97.5 599 LEU B N 1
ATOM 10419 C CA . LEU B 1 599 ? 8.891 14.875 7.297 1 97.5 599 LEU B CA 1
ATOM 10420 C C . LEU B 1 599 ? 10.383 14.984 7 1 97.5 599 LEU B C 1
ATOM 10422 O O . LEU B 1 599 ? 11.086 13.977 6.941 1 97.5 599 LEU B O 1
ATOM 10426 N N . GLY B 1 600 ? 10.805 16.219 6.816 1 97.81 600 GLY B N 1
ATOM 10427 C CA . GLY B 1 600 ? 12.219 16.453 6.566 1 97.81 600 GLY B CA 1
ATOM 10428 C C . GLY B 1 600 ? 13.094 16.109 7.754 1 97.81 600 GLY B C 1
ATOM 10429 O O . GLY B 1 600 ? 14.195 15.586 7.59 1 97.81 600 GLY B O 1
ATOM 10430 N N . ARG B 1 601 ? 12.57 16.312 8.93 1 97.12 601 ARG B N 1
ATOM 10431 C CA . ARG B 1 601 ? 13.305 16.016 10.148 1 97.12 601 ARG B CA 1
ATOM 10432 C C . ARG B 1 601 ? 13.445 14.508 10.344 1 97.12 601 ARG B C 1
ATOM 10434 O O . ARG B 1 601 ? 14.344 14.047 11.062 1 97.12 601 ARG B O 1
ATOM 10441 N N . LEU B 1 602 ? 12.617 13.773 9.625 1 98.06 602 LEU B N 1
ATOM 10442 C CA . LEU B 1 602 ? 12.633 12.32 9.75 1 98.06 602 LEU B CA 1
ATOM 10443 C C . LEU B 1 602 ? 13.539 11.695 8.695 1 98.06 602 LEU B C 1
ATOM 10445 O O . LEU B 1 602 ? 13.703 10.469 8.656 1 98.06 602 LEU B O 1
ATOM 10449 N N . SER B 1 603 ? 14.195 12.461 7.891 1 97.25 603 SER B N 1
ATOM 10450 C CA . SER B 1 603 ? 14.914 11.961 6.727 1 97.25 603 SER B CA 1
ATOM 10451 C C . SER B 1 603 ? 16.016 10.984 7.133 1 97.25 603 SER B C 1
ATOM 10453 O O . SER B 1 603 ? 16.219 9.953 6.484 1 97.25 603 SER B O 1
ATOM 10455 N N . TYR B 1 604 ? 16.734 11.289 8.227 1 96.38 604 TYR B N 1
ATOM 10456 C CA . TYR B 1 604 ? 17.844 10.43 8.648 1 96.38 604 TYR B CA 1
ATOM 10457 C C . TYR B 1 604 ? 17.328 9.07 9.109 1 96.38 604 TYR B C 1
ATOM 10459 O O . TYR B 1 604 ? 17.812 8.031 8.656 1 96.38 604 TYR B O 1
ATOM 10467 N N . THR B 1 605 ? 16.297 9.062 9.969 1 97.94 605 THR B N 1
ATOM 10468 C CA . THR B 1 605 ? 15.766 7.801 10.484 1 97.94 605 THR B CA 1
ATOM 10469 C C . THR B 1 605 ? 15.062 7.023 9.383 1 97.94 605 THR B C 1
ATOM 10471 O O . THR B 1 605 ? 15.141 5.797 9.328 1 97.94 605 THR B O 1
ATOM 10474 N N . VAL B 1 606 ? 14.383 7.707 8.508 1 98.12 606 VAL B N 1
ATOM 10475 C CA . VAL B 1 606 ? 13.719 7.074 7.375 1 98.12 606 VAL B CA 1
ATOM 10476 C C . VAL B 1 606 ? 14.758 6.398 6.48 1 98.12 606 VAL B C 1
ATOM 10478 O O . VAL B 1 606 ? 14.562 5.27 6.027 1 98.12 606 VAL B O 1
ATOM 10481 N N . TYR B 1 607 ? 15.844 7.105 6.246 1 97.12 607 TYR B N 1
ATOM 10482 C CA . TYR B 1 607 ? 16.922 6.547 5.434 1 97.12 607 TYR B CA 1
ATOM 10483 C C . TYR B 1 607 ? 17.5 5.297 6.078 1 97.12 607 TYR B C 1
ATOM 10485 O O . TYR B 1 607 ? 17.812 4.324 5.391 1 97.12 607 TYR B O 1
ATOM 10493 N N . LEU B 1 608 ? 17.594 5.289 7.359 1 97.19 608 LEU B N 1
ATOM 10494 C CA . LEU B 1 608 ? 18.203 4.18 8.078 1 97.19 608 LEU B CA 1
ATOM 10495 C C . LEU B 1 608 ? 17.328 2.932 8.008 1 97.19 608 LEU B C 1
ATOM 10497 O O . LEU B 1 608 ? 17.844 1.816 7.875 1 97.19 608 LEU B O 1
ATOM 10501 N N . VAL B 1 609 ? 16.047 3.105 8.016 1 97.56 609 VAL B N 1
ATOM 10502 C CA . VAL B 1 609 ? 15.195 1.937 8.203 1 97.56 609 VAL B CA 1
ATOM 10503 C C . VAL B 1 609 ? 14.664 1.466 6.852 1 97.56 609 VAL B C 1
ATOM 10505 O O . VAL B 1 609 ? 14.164 0.345 6.73 1 97.56 609 VAL B O 1
ATOM 10508 N N . ASN B 1 610 ? 14.703 2.227 5.805 1 97.12 610 ASN B N 1
ATOM 10509 C CA . ASN B 1 610 ? 13.914 2.029 4.594 1 97.12 610 ASN B CA 1
ATOM 10510 C C . ASN B 1 610 ? 14.227 0.693 3.93 1 97.12 610 ASN B C 1
ATOM 10512 O O . ASN B 1 610 ? 13.32 -0.057 3.57 1 97.12 610 ASN B O 1
ATOM 10516 N N . ILE B 1 611 ? 15.492 0.306 3.824 1 95.75 611 ILE B N 1
ATOM 10517 C CA . ILE B 1 611 ? 15.852 -0.896 3.08 1 95.75 611 ILE B CA 1
ATOM 10518 C C . ILE B 1 611 ? 15.422 -2.135 3.865 1 95.75 611 ILE B C 1
ATOM 10520 O O . ILE B 1 611 ? 14.898 -3.092 3.291 1 95.75 611 ILE B O 1
ATOM 10524 N N . ILE B 1 612 ? 15.617 -2.113 5.152 1 96 612 ILE B N 1
ATOM 10525 C CA . ILE B 1 612 ? 15.242 -3.252 5.98 1 96 612 ILE B CA 1
ATOM 10526 C C . ILE B 1 612 ? 13.727 -3.432 5.953 1 96 612 ILE B C 1
ATOM 10528 O O . ILE B 1 612 ? 13.227 -4.559 5.898 1 96 612 ILE B O 1
ATOM 10532 N N . VAL B 1 613 ? 13.008 -2.312 6.004 1 95.94 613 VAL B N 1
ATOM 10533 C CA . VAL B 1 613 ? 11.547 -2.373 5.938 1 95.94 613 VAL B CA 1
ATOM 10534 C C . VAL B 1 613 ? 11.117 -2.979 4.605 1 95.94 613 VAL B C 1
ATOM 10536 O O . VAL B 1 613 ? 10.25 -3.857 4.566 1 95.94 613 VAL B O 1
ATOM 10539 N N . MET B 1 614 ? 11.727 -2.602 3.559 1 94.38 614 MET B N 1
ATOM 10540 C CA . MET B 1 614 ? 11.398 -3.121 2.234 1 94.38 614 MET B CA 1
ATOM 10541 C C . MET B 1 614 ? 11.742 -4.602 2.127 1 94.38 614 MET B C 1
ATOM 10543 O O . MET B 1 614 ? 10.969 -5.387 1.574 1 94.38 614 MET B O 1
ATOM 10547 N N . MET B 1 615 ? 12.867 -4.973 2.686 1 93.94 615 MET B N 1
ATOM 10548 C CA . MET B 1 615 ? 13.281 -6.375 2.66 1 93.94 615 MET B CA 1
ATOM 10549 C C . MET B 1 615 ? 12.305 -7.246 3.441 1 93.94 615 MET B C 1
ATOM 10551 O O . MET B 1 615 ? 12.016 -8.375 3.039 1 93.94 615 MET B O 1
ATOM 10555 N N . MET B 1 616 ? 11.852 -6.75 4.555 1 94.75 616 MET B N 1
ATOM 10556 C CA . MET B 1 616 ? 10.891 -7.508 5.352 1 94.75 616 MET B CA 1
ATOM 10557 C C . MET B 1 616 ? 9.594 -7.727 4.578 1 94.75 616 MET B C 1
ATOM 10559 O O . MET B 1 616 ? 9.016 -8.812 4.625 1 94.75 616 MET B O 1
ATOM 10563 N N . ILE B 1 617 ? 9.133 -6.723 3.863 1 93 617 ILE B N 1
ATOM 10564 C CA . ILE B 1 617 ? 7.906 -6.816 3.086 1 93 617 ILE B CA 1
ATOM 10565 C C . ILE B 1 617 ? 8.07 -7.867 1.989 1 93 617 ILE B C 1
ATOM 10567 O O . ILE B 1 617 ? 7.223 -8.758 1.84 1 93 617 ILE B O 1
ATOM 10571 N N . GLU B 1 618 ? 9.18 -7.84 1.282 1 92.31 618 GLU B N 1
ATOM 10572 C CA . GLU B 1 618 ? 9.398 -8.719 0.133 1 92.31 618 GLU B CA 1
ATOM 10573 C C . GLU B 1 618 ? 9.695 -10.148 0.576 1 92.31 618 GLU B C 1
ATOM 10575 O O . GLU B 1 618 ? 9.375 -11.102 -0.133 1 92.31 618 GLU B O 1
ATOM 10580 N N . SER B 1 619 ? 10.305 -10.297 1.75 1 93.88 619 SER B N 1
ATOM 10581 C CA . SER B 1 619 ? 10.703 -11.617 2.223 1 93.88 619 SER B CA 1
ATOM 10582 C C . SER B 1 619 ? 9.5 -12.406 2.734 1 93.88 619 SER B C 1
ATOM 10584 O O . SER B 1 619 ? 9.578 -13.625 2.895 1 93.88 619 SER B O 1
ATOM 10586 N N . LYS B 1 620 ? 8.406 -11.789 2.945 1 92 620 LYS B N 1
ATOM 10587 C CA . LYS B 1 620 ? 7.203 -12.461 3.436 1 92 620 LYS B CA 1
ATOM 10588 C C . LYS B 1 620 ? 6.305 -12.891 2.281 1 92 620 LYS B C 1
ATOM 10590 O O . LYS B 1 620 ? 5.262 -13.508 2.5 1 92 620 LYS B O 1
ATOM 10595 N N . GLN B 1 621 ? 6.734 -12.648 1.097 1 90.5 621 GLN B N 1
ATOM 10596 C CA . GLN B 1 621 ? 5.945 -13.008 -0.079 1 90.5 621 GLN B CA 1
ATOM 10597 C C . GLN B 1 621 ? 5.832 -14.523 -0.228 1 90.5 621 GLN B C 1
ATOM 10599 O O . GLN B 1 621 ? 6.805 -15.25 -0.002 1 90.5 621 GLN B O 1
ATOM 10604 N N . ARG B 1 622 ? 4.59 -14.977 -0.568 1 92.88 622 ARG B N 1
ATOM 10605 C CA . ARG B 1 622 ? 4.32 -16.406 -0.693 1 92.88 622 ARG B CA 1
ATOM 10606 C C . ARG B 1 622 ? 3.951 -16.766 -2.127 1 92.88 622 ARG B C 1
ATOM 10608 O O . ARG B 1 622 ? 3.928 -17.953 -2.486 1 92.88 622 ARG B O 1
ATOM 10615 N N . THR B 1 623 ? 3.65 -15.773 -2.912 1 91.75 623 THR B N 1
ATOM 10616 C CA . THR B 1 623 ? 3.254 -15.992 -4.301 1 91.75 623 THR B CA 1
ATOM 10617 C C . THR B 1 623 ? 4.047 -15.086 -5.238 1 91.75 623 THR B C 1
ATOM 10619 O O . THR B 1 623 ? 4.594 -14.07 -4.816 1 91.75 623 THR B O 1
ATOM 10622 N N . ALA B 1 624 ? 4.121 -15.562 -6.473 1 92.12 624 ALA B N 1
ATOM 10623 C CA . ALA B 1 624 ? 4.801 -14.75 -7.477 1 92.12 624 ALA B CA 1
ATOM 10624 C C . ALA B 1 624 ? 3.986 -13.508 -7.824 1 92.12 624 ALA B C 1
ATOM 10626 O O . ALA B 1 624 ? 2.764 -13.5 -7.676 1 92.12 624 ALA B O 1
ATOM 10627 N N . VAL B 1 625 ? 4.68 -12.484 -8.219 1 90.5 625 VAL B N 1
ATOM 10628 C CA . VAL B 1 625 ? 4.012 -11.242 -8.578 1 90.5 625 VAL B CA 1
ATOM 10629 C C . VAL B 1 625 ? 4.27 -10.93 -10.055 1 90.5 625 VAL B C 1
ATOM 10631 O O . VAL B 1 625 ? 5.25 -11.406 -10.633 1 90.5 625 VAL B O 1
ATOM 10634 N N . THR B 1 626 ? 3.361 -10.188 -10.656 1 90.38 626 THR B N 1
ATOM 10635 C CA . THR B 1 626 ? 3.535 -9.695 -12.023 1 90.38 626 THR B CA 1
ATOM 10636 C C . THR B 1 626 ? 4.012 -8.25 -12.016 1 90.38 626 THR B C 1
ATOM 10638 O O . THR B 1 626 ? 3.279 -7.348 -11.594 1 90.38 626 THR B O 1
ATOM 10641 N N . PRO B 1 627 ? 5.203 -8.062 -12.477 1 88.62 627 PRO B N 1
ATOM 10642 C CA . PRO B 1 627 ? 5.688 -6.676 -12.5 1 88.62 627 PRO B CA 1
ATOM 10643 C C . PRO B 1 627 ? 4.855 -5.773 -13.406 1 88.62 627 PRO B C 1
ATOM 10645 O O . PRO B 1 627 ? 4.41 -6.207 -14.469 1 88.62 627 PRO B O 1
ATOM 10648 N N . SER B 1 628 ? 4.492 -4.668 -12.953 1 88.44 628 SER B N 1
ATOM 10649 C CA . SER B 1 628 ? 3.781 -3.627 -13.688 1 88.44 628 SER B CA 1
ATOM 10650 C C . SER B 1 628 ? 4.02 -2.252 -13.078 1 88.44 628 SER B C 1
ATOM 10652 O O . SER B 1 628 ? 4.535 -2.145 -11.961 1 88.44 628 SER B O 1
ATOM 10654 N N . SER B 1 629 ? 3.783 -1.237 -13.844 1 88.25 629 SER B N 1
ATOM 10655 C CA . SER B 1 629 ? 3.914 0.121 -13.328 1 88.25 629 SER B CA 1
ATOM 10656 C C . SER B 1 629 ? 2.982 0.355 -12.148 1 88.25 629 SER B C 1
ATOM 10658 O O . SER B 1 629 ? 3.344 1.043 -11.188 1 88.25 629 SER B O 1
ATOM 10660 N N . TYR B 1 630 ? 1.822 -0.248 -12.18 1 88 630 TYR B N 1
ATOM 10661 C CA . TYR B 1 630 ? 0.854 -0.091 -11.094 1 88 630 TYR B CA 1
ATOM 10662 C C . TYR B 1 630 ? 1.352 -0.755 -9.82 1 88 630 TYR B C 1
ATOM 10664 O O . TYR B 1 630 ? 1.2 -0.204 -8.727 1 88 630 TYR B O 1
ATOM 10672 N N . MET B 1 631 ? 1.907 -1.932 -9.984 1 89.5 631 MET B N 1
ATOM 10673 C CA . MET B 1 631 ? 2.422 -2.643 -8.82 1 89.5 631 MET B CA 1
ATOM 10674 C C . MET B 1 631 ? 3.598 -1.893 -8.203 1 89.5 631 MET B C 1
ATOM 10676 O O . MET B 1 631 ? 3.771 -1.902 -6.98 1 89.5 631 MET B O 1
ATOM 10680 N N . LEU B 1 632 ? 4.395 -1.28 -9.062 1 91.75 632 LEU B N 1
ATOM 10681 C CA . LEU B 1 632 ? 5.531 -0.503 -8.578 1 91.75 632 LEU B CA 1
ATOM 10682 C C . LEU B 1 632 ? 5.059 0.691 -7.758 1 91.75 632 LEU B C 1
ATOM 10684 O O . LEU B 1 632 ? 5.59 0.951 -6.676 1 91.75 632 LEU B O 1
ATOM 10688 N N . VAL B 1 633 ? 4.082 1.382 -8.227 1 93.56 633 VAL B N 1
ATOM 10689 C CA . VAL B 1 633 ? 3.555 2.549 -7.527 1 93.56 633 VAL B CA 1
ATOM 10690 C C . VAL B 1 633 ? 2.893 2.115 -6.219 1 93.56 633 VAL B C 1
ATOM 10692 O O . VAL B 1 633 ? 3.066 2.76 -5.184 1 93.56 633 VAL B O 1
ATOM 10695 N N . ASP B 1 634 ? 2.125 1.066 -6.199 1 93.25 634 ASP B N 1
ATOM 10696 C CA . ASP B 1 634 ? 1.488 0.555 -4.988 1 93.25 634 ASP B CA 1
ATOM 10697 C C . ASP B 1 634 ? 2.533 0.133 -3.955 1 93.25 634 ASP B C 1
ATOM 10699 O O . ASP B 1 634 ? 2.377 0.4 -2.762 1 93.25 634 ASP B O 1
ATOM 10703 N N . GLY B 1 635 ? 3.572 -0.599 -4.488 1 94.12 635 GLY B N 1
ATOM 10704 C CA . GLY B 1 635 ? 4.656 -0.961 -3.592 1 94.12 635 GLY B CA 1
ATOM 10705 C C . GLY B 1 635 ? 5.355 0.241 -2.986 1 94.12 635 GLY B C 1
ATOM 10706 O O . GLY B 1 635 ? 5.766 0.207 -1.823 1 94.12 635 GLY B O 1
ATOM 10707 N N . TRP B 1 636 ? 5.504 1.285 -3.791 1 95.69 636 TRP B N 1
ATOM 10708 C CA . TRP B 1 636 ? 6.105 2.531 -3.33 1 95.69 636 TRP B CA 1
ATOM 10709 C C . TRP B 1 636 ? 5.266 3.17 -2.232 1 95.69 636 TRP B C 1
ATOM 10711 O O . TRP B 1 636 ? 5.801 3.648 -1.229 1 95.69 636 TRP B O 1
ATOM 10721 N N . ILE B 1 637 ? 3.967 3.088 -2.365 1 96.44 637 ILE B N 1
ATOM 10722 C CA . ILE B 1 637 ? 3.064 3.67 -1.378 1 96.44 637 ILE B CA 1
ATOM 10723 C C . ILE B 1 637 ? 3.172 2.9 -0.062 1 96.44 637 ILE B C 1
ATOM 10725 O O . ILE B 1 637 ? 3.352 3.5 1.001 1 96.44 637 ILE B O 1
ATOM 10729 N N . ILE B 1 638 ? 3.17 1.616 -0.109 1 96.06 638 ILE B N 1
ATOM 10730 C CA . ILE B 1 638 ? 3.266 0.776 1.08 1 96.06 638 ILE B CA 1
ATOM 10731 C C . ILE B 1 638 ? 4.621 0.98 1.749 1 96.06 638 ILE B C 1
ATOM 10733 O O . ILE B 1 638 ? 4.699 1.193 2.961 1 96.06 638 ILE B O 1
ATOM 10737 N N . GLY B 1 639 ? 5.641 0.934 0.881 1 96.19 639 GLY B N 1
ATOM 10738 C CA . GLY B 1 639 ? 6.988 1.078 1.409 1 96.19 639 GLY B CA 1
ATOM 10739 C C . GLY B 1 639 ? 7.23 2.424 2.066 1 96.19 639 GLY B C 1
ATOM 10740 O O . GLY B 1 639 ? 7.84 2.5 3.135 1 96.19 639 GLY B O 1
ATOM 10741 N N . THR B 1 640 ? 6.754 3.445 1.423 1 97.31 640 THR B N 1
ATOM 10742 C CA . THR B 1 640 ? 6.953 4.793 1.942 1 97.31 640 THR B CA 1
ATOM 10743 C C . THR B 1 640 ? 6.203 4.98 3.26 1 97.31 640 THR B C 1
ATOM 10745 O O . THR B 1 640 ? 6.77 5.484 4.234 1 97.31 640 THR B O 1
ATOM 10748 N N . PHE B 1 641 ? 4.98 4.52 3.338 1 96.62 641 PHE B N 1
ATOM 10749 C CA . PHE B 1 641 ? 4.18 4.688 4.547 1 96.62 641 PHE B CA 1
ATOM 10750 C C . PHE B 1 641 ? 4.777 3.896 5.703 1 96.62 641 PHE B C 1
ATOM 10752 O O . PHE B 1 641 ? 4.918 4.418 6.812 1 96.62 641 PHE B O 1
ATOM 10759 N N . ARG B 1 642 ? 5.148 2.686 5.473 1 96.69 642 ARG B N 1
ATOM 10760 C CA . ARG B 1 642 ? 5.715 1.851 6.523 1 96.69 642 ARG B CA 1
ATOM 10761 C C . ARG B 1 642 ? 7.07 2.385 6.973 1 96.69 642 ARG B C 1
ATOM 10763 O O . ARG B 1 642 ? 7.387 2.371 8.164 1 96.69 642 ARG B O 1
ATOM 10770 N N . THR B 1 643 ? 7.84 2.863 6.031 1 98 643 THR B N 1
ATOM 10771 C CA . THR B 1 643 ? 9.164 3.385 6.344 1 98 643 THR B CA 1
ATOM 10772 C C . THR B 1 643 ? 9.062 4.652 7.188 1 98 643 THR B C 1
ATOM 10774 O O . THR B 1 643 ? 9.766 4.801 8.188 1 98 643 THR B O 1
ATOM 10777 N N . TYR B 1 644 ? 8.203 5.539 6.777 1 98.12 644 TYR B N 1
ATOM 10778 C CA . TYR B 1 644 ? 8.039 6.766 7.547 1 98.12 644 TYR B CA 1
ATOM 10779 C C . TYR B 1 644 ? 7.449 6.469 8.922 1 98.12 644 TYR B C 1
ATOM 10781 O O . TYR B 1 644 ? 7.773 7.145 9.898 1 98.12 644 TYR B O 1
ATOM 10789 N N . PHE B 1 645 ? 6.625 5.453 9.039 1 97.12 645 PHE B N 1
ATOM 10790 C CA . PHE B 1 645 ? 6.059 5.074 10.328 1 97.12 645 PHE B CA 1
ATOM 10791 C C . PHE B 1 645 ? 7.145 4.551 11.266 1 97.12 645 PHE B C 1
ATOM 10793 O O . PHE B 1 645 ? 7.27 5.016 12.398 1 97.12 645 PHE B O 1
ATOM 10800 N N . VAL B 1 646 ? 7.926 3.625 10.773 1 97.75 646 VAL B N 1
ATOM 10801 C CA . VAL B 1 646 ? 9 3.057 11.578 1 97.75 646 VAL B CA 1
ATOM 10802 C C . VAL B 1 646 ? 10.062 4.121 11.852 1 97.75 646 VAL B C 1
ATOM 10804 O O . VAL B 1 646 ? 10.625 4.18 12.945 1 97.75 646 VAL B O 1
ATOM 10807 N N . GLY B 1 647 ? 10.312 4.949 10.836 1 98.19 647 GLY B N 1
ATOM 10808 C CA . GLY B 1 647 ? 11.25 6.047 11.023 1 98.19 647 GLY B CA 1
ATOM 10809 C C . GLY B 1 647 ? 10.812 7.031 12.086 1 98.19 647 GLY B C 1
ATOM 10810 O O . GLY B 1 647 ? 11.633 7.523 12.867 1 98.19 647 GLY B O 1
ATOM 10811 N N . ALA B 1 648 ? 9.523 7.297 12.148 1 98.06 648 ALA B N 1
ATOM 10812 C CA . ALA B 1 648 ? 8.984 8.195 13.164 1 98.06 648 ALA B CA 1
ATOM 10813 C C . ALA B 1 648 ? 9.125 7.594 14.562 1 98.06 648 ALA B C 1
ATOM 10815 O O . ALA B 1 648 ? 9.461 8.297 15.516 1 98.06 648 ALA B O 1
ATOM 10816 N N . LEU B 1 649 ? 8.906 6.32 14.672 1 97.31 649 LEU B N 1
ATOM 10817 C CA . LEU B 1 649 ? 9.078 5.645 15.953 1 97.31 649 LEU B CA 1
ATOM 10818 C C . LEU B 1 649 ? 10.531 5.691 16.406 1 97.31 649 LEU B C 1
ATOM 10820 O O . LEU B 1 649 ? 10.82 5.961 17.578 1 97.31 649 LEU B O 1
ATOM 10824 N N . MET B 1 650 ? 11.398 5.434 15.492 1 97.75 650 MET B N 1
ATOM 10825 C CA . MET B 1 650 ? 12.828 5.488 15.797 1 97.75 650 MET B CA 1
ATOM 10826 C C . MET B 1 650 ? 13.242 6.891 16.234 1 97.75 650 MET B C 1
ATOM 10828 O O . MET B 1 650 ? 14.023 7.047 17.172 1 97.75 650 MET B O 1
ATOM 10832 N N . TYR B 1 651 ? 12.68 7.871 15.578 1 97.81 651 TYR B N 1
ATOM 10833 C CA . TYR B 1 651 ? 12.984 9.258 15.922 1 97.81 651 TYR B CA 1
ATOM 10834 C C . TYR B 1 651 ? 12.477 9.602 17.312 1 97.81 651 TYR B C 1
ATOM 10836 O O . TYR B 1 651 ? 13.219 10.141 18.141 1 97.81 651 TYR B O 1
ATOM 10844 N N . LEU B 1 652 ? 11.25 9.227 17.656 1 97.5 652 LEU B N 1
ATOM 10845 C CA . LEU B 1 652 ? 10.586 9.633 18.891 1 97.5 652 LEU B CA 1
ATOM 10846 C C . LEU B 1 652 ? 11.148 8.883 20.094 1 97.5 652 LEU B C 1
ATOM 10848 O O . LEU B 1 652 ? 11.242 9.438 21.188 1 97.5 652 LEU B O 1
ATOM 10852 N N . ILE B 1 653 ? 11.555 7.645 19.875 1 97.12 653 ILE B N 1
ATOM 10853 C CA . ILE B 1 653 ? 11.922 6.785 20.984 1 97.12 653 ILE B CA 1
ATOM 10854 C C . ILE B 1 653 ? 13.438 6.84 21.203 1 97.12 653 ILE B C 1
ATOM 10856 O O . ILE B 1 653 ? 13.906 6.766 22.344 1 97.12 653 ILE B O 1
ATOM 10860 N N . ILE B 1 654 ? 14.188 7.039 20.125 1 97.56 654 ILE B N 1
ATOM 10861 C CA . ILE B 1 654 ? 15.641 6.898 20.25 1 97.56 654 ILE B CA 1
ATOM 10862 C C . ILE B 1 654 ? 16.312 8.219 19.891 1 97.56 654 ILE B C 1
ATOM 10864 O O . ILE B 1 654 ? 16.984 8.828 20.719 1 97.56 654 ILE B O 1
ATOM 10868 N N . ASP B 1 655 ? 16.047 8.672 18.719 1 96.81 655 ASP B N 1
ATOM 10869 C CA . ASP B 1 655 ? 16.828 9.773 18.156 1 96.81 655 ASP B CA 1
ATOM 10870 C C . ASP B 1 655 ? 16.656 11.047 18.984 1 96.81 655 ASP B C 1
ATOM 10872 O O . ASP B 1 655 ? 17.641 11.711 19.328 1 96.81 655 ASP B O 1
ATOM 10876 N N . ALA B 1 656 ? 15.469 11.406 19.266 1 95.81 656 ALA B N 1
ATOM 10877 C CA . ALA B 1 656 ? 15.172 12.656 19.969 1 95.81 656 ALA B CA 1
ATOM 10878 C C . ALA B 1 656 ? 15.656 12.617 21.406 1 95.81 656 ALA B C 1
ATOM 10880 O O . ALA B 1 656 ? 16.391 13.508 21.844 1 95.81 656 ALA B O 1
ATOM 10881 N N . PRO B 1 657 ? 15.328 11.617 22.219 1 95.25 657 PRO B N 1
ATOM 10882 C CA . PRO B 1 657 ? 15.781 11.602 23.609 1 95.25 657 PRO B CA 1
ATOM 10883 C C . PRO B 1 657 ? 17.297 11.586 23.734 1 95.25 657 PRO B C 1
ATOM 10885 O O . PRO B 1 657 ? 17.875 12.312 24.547 1 95.25 657 PRO B O 1
ATOM 10888 N N . PHE B 1 658 ? 17.969 10.836 22.953 1 94.75 658 PHE B N 1
ATOM 10889 C CA . PHE B 1 658 ? 19.422 10.703 23.078 1 94.75 658 PHE B CA 1
ATOM 10890 C C . PHE B 1 658 ? 20.125 11.93 22.516 1 94.75 658 PHE B C 1
ATOM 10892 O O . PHE B 1 658 ? 21.25 12.242 22.906 1 94.75 658 PHE B O 1
ATOM 10899 N N . GLY B 1 659 ? 19.516 12.492 21.5 1 91.31 659 GLY B N 1
ATOM 10900 C CA . GLY B 1 659 ? 20.062 13.75 21.031 1 91.31 659 GLY B CA 1
ATOM 10901 C C . GLY B 1 659 ? 20.172 14.797 22.125 1 91.31 659 GLY B C 1
ATOM 10902 O O . GLY B 1 659 ? 21.188 15.477 22.25 1 91.31 659 GLY B O 1
ATOM 10903 N N . LEU B 1 660 ? 19.188 14.891 22.922 1 89.06 660 LEU B N 1
ATOM 10904 C CA . LEU B 1 660 ? 19.156 15.844 24.031 1 89.06 660 LEU B CA 1
ATOM 10905 C C . LEU B 1 660 ? 20.109 15.414 25.141 1 89.06 660 LEU B C 1
ATOM 10907 O O . LEU B 1 660 ? 20.766 16.25 25.766 1 89.06 660 LEU B O 1
ATOM 10911 N N . LEU B 1 661 ? 20.188 14.18 25.406 1 90.5 661 LEU B N 1
ATOM 10912 C CA . LEU B 1 661 ? 21.062 13.664 26.453 1 90.5 661 LEU B CA 1
ATOM 10913 C C . LEU B 1 661 ? 22.531 13.922 26.109 1 90.5 661 LEU B C 1
ATOM 10915 O O . LEU B 1 661 ? 23.328 14.266 26.984 1 90.5 661 LEU B O 1
ATOM 10919 N N . ILE B 1 662 ? 22.859 13.719 24.875 1 91.88 662 ILE B N 1
ATOM 10920 C CA . ILE B 1 662 ? 24.234 13.938 24.422 1 91.88 662 ILE B CA 1
ATOM 10921 C C . ILE B 1 662 ? 24.594 15.422 24.547 1 91.88 662 ILE B C 1
ATOM 10923 O O . ILE B 1 662 ? 25.688 15.766 24.969 1 91.88 662 ILE B O 1
ATOM 10927 N N . LYS B 1 663 ? 23.656 16.203 24.188 1 88.5 663 LYS B N 1
ATOM 10928 C CA . LYS B 1 663 ? 23.859 17.641 24.344 1 88.5 663 LYS B CA 1
ATOM 10929 C C . LYS B 1 663 ? 24.094 18 25.797 1 88.5 663 LYS B C 1
ATOM 10931 O O . LYS B 1 663 ? 25 18.781 26.109 1 88.5 663 LYS B O 1
ATOM 10936 N N . LEU B 1 664 ? 23.359 17.406 26.688 1 87.19 664 LEU B N 1
ATOM 10937 C CA . LEU B 1 664 ? 23.484 17.672 28.125 1 87.19 664 LEU B CA 1
ATOM 10938 C C . LEU B 1 664 ? 24.781 17.109 28.672 1 87.19 664 LEU B C 1
ATOM 10940 O O . LEU B 1 664 ? 25.406 17.719 29.547 1 87.19 664 LEU B O 1
ATOM 10944 N N . LEU B 1 665 ? 25.172 16.031 28.188 1 85.12 665 LEU B N 1
ATOM 10945 C CA . LEU B 1 665 ? 26.375 15.367 28.656 1 85.12 665 LEU B CA 1
ATOM 10946 C C . LEU B 1 665 ? 27.625 16.141 28.234 1 85.12 665 LEU B C 1
ATOM 10948 O O . LEU B 1 665 ? 28.562 16.281 29.016 1 85.12 665 LEU B O 1
ATOM 10952 N N . LEU B 1 666 ? 27.625 16.625 27.031 1 85.38 666 LEU B N 1
ATOM 10953 C CA . LEU B 1 666 ? 28.812 17.25 26.469 1 85.38 666 LEU B CA 1
ATOM 10954 C C . LEU B 1 666 ? 28.875 18.734 26.859 1 85.38 666 LEU B C 1
ATOM 10956 O O . LEU B 1 666 ? 29.953 19.266 27.094 1 85.38 666 LEU B O 1
ATOM 10960 N N . PHE B 1 667 ? 27.703 19.438 26.984 1 81.94 667 PHE B N 1
ATOM 10961 C CA . PHE B 1 667 ? 27.719 20.875 27.172 1 81.94 667 PHE B CA 1
ATOM 10962 C C . PHE B 1 667 ? 27.078 21.266 28.5 1 81.94 667 PHE B C 1
ATOM 10964 O O . PHE B 1 667 ? 27.172 22.406 28.938 1 81.94 667 PHE B O 1
ATOM 10971 N N . GLY B 1 668 ? 26.688 20.438 29.406 1 73.25 668 GLY B N 1
ATOM 10972 C CA . GLY B 1 668 ? 26.109 20.703 30.719 1 73.25 668 GLY B CA 1
ATOM 10973 C C . GLY B 1 668 ? 24.781 21.438 30.641 1 73.25 668 GLY B C 1
ATOM 10974 O O . GLY B 1 668 ? 24.266 21.703 29.547 1 73.25 668 GLY B O 1
ATOM 10975 N N . THR B 1 669 ? 23.906 21.641 31.781 1 61.75 669 THR B N 1
ATOM 10976 C CA . THR B 1 669 ? 22.609 22.312 31.906 1 61.75 669 THR B CA 1
ATOM 10977 C C . THR B 1 669 ? 22.797 23.828 31.891 1 61.75 669 THR B C 1
ATOM 10979 O O . THR B 1 669 ? 23.438 24.406 32.781 1 61.75 669 THR B O 1
ATOM 10982 N N . THR B 1 670 ? 23.172 24.609 31.078 1 47.5 670 THR B N 1
ATOM 10983 C CA . THR B 1 670 ? 23.391 26.047 31.203 1 47.5 670 THR B CA 1
ATOM 10984 C C . THR B 1 670 ? 22.141 26.75 31.734 1 47.5 670 THR B C 1
ATOM 10986 O O . THR B 1 670 ? 21.203 26.984 30.984 1 47.5 670 THR B O 1
ATOM 10989 N N . ARG B 1 671 ? 21.625 26.672 32.969 1 41.62 671 ARG B N 1
ATOM 10990 C CA . ARG B 1 671 ? 20.719 27.656 33.531 1 41.62 671 ARG B CA 1
ATOM 10991 C C . ARG B 1 671 ? 21.328 29.062 33.531 1 41.62 671 ARG B C 1
ATOM 10993 O O . ARG B 1 671 ? 20.797 29.984 34.125 1 41.62 671 ARG B O 1
ATOM 11000 N N . GLY B 1 672 ? 22.75 29.172 33.75 1 35.97 672 GLY B N 1
ATOM 11001 C CA . GLY B 1 672 ? 23.312 30.406 34.281 1 35.97 672 GLY B CA 1
ATOM 11002 C C . GLY B 1 672 ? 22.875 31.625 33.469 1 35.97 672 GLY B C 1
ATOM 11003 O O . GLY B 1 672 ? 22.406 31.484 32.344 1 35.97 672 GLY B O 1
ATOM 11004 N N . HIS B 1 673 ? 22.906 32.969 34.312 1 32.81 673 HIS B N 1
ATOM 11005 C CA . HIS B 1 673 ? 23.016 34.375 33.938 1 32.81 673 HIS B CA 1
ATOM 11006 C C . HIS B 1 673 ? 23.875 34.531 32.688 1 32.81 673 HIS B C 1
ATOM 11008 O O . HIS B 1 673 ? 24.891 33.875 32.531 1 32.81 673 HIS B O 1
ATOM 11014 N N . ILE B 1 674 ? 23.344 35.094 31.672 1 32.53 674 ILE B N 1
ATOM 11015 C CA . ILE B 1 674 ? 24.078 35.688 30.547 1 32.53 674 ILE B CA 1
ATOM 11016 C C . ILE B 1 674 ? 25.375 36.344 31.062 1 32.53 674 ILE B C 1
ATOM 11018 O O . ILE B 1 674 ? 25.375 37.5 31.391 1 32.53 674 ILE B O 1
ATOM 11022 N N . ASP B 1 675 ? 26.047 35.969 32.125 1 29.16 675 ASP B N 1
ATOM 11023 C CA . ASP B 1 675 ? 27.312 36.688 32.125 1 29.16 675 ASP B CA 1
ATOM 11024 C C . ASP B 1 675 ? 28.125 36.406 30.859 1 29.16 675 ASP B C 1
ATOM 11026 O O . ASP B 1 675 ? 27.844 35.438 30.141 1 29.16 675 ASP B O 1
ATOM 11030 N N . GLY B 1 676 ? 29.344 37.125 30.734 1 30.17 676 GLY B N 1
ATOM 11031 C CA . GLY B 1 676 ? 30.234 37.375 29.609 1 30.17 676 GLY B CA 1
ATOM 11032 C C . GLY B 1 676 ? 30.641 36.125 28.891 1 30.17 676 GLY B C 1
ATOM 11033 O O . GLY B 1 676 ? 31.312 36.188 27.844 1 30.17 676 GLY B O 1
ATOM 11034 N N . GLY B 1 677 ? 30.984 35.031 29.672 1 30.25 677 GLY B N 1
ATOM 11035 C CA . GLY B 1 677 ? 31.828 34.125 28.938 1 30.25 677 GLY B CA 1
ATOM 11036 C C . GLY B 1 677 ? 31.109 33.375 27.844 1 30.25 677 GLY B C 1
ATOM 11037 O O . GLY B 1 677 ? 29.969 33.719 27.5 1 30.25 677 GLY B O 1
ATOM 11038 N N . SER B 1 678 ? 31.266 31.891 27.781 1 33.47 678 SER B N 1
ATOM 11039 C CA . SER B 1 678 ? 31.312 31.141 26.516 1 33.47 678 SER B CA 1
ATOM 11040 C C . SER B 1 678 ? 29.906 30.891 25.984 1 33.47 678 SER B C 1
ATOM 11042 O O . SER B 1 678 ? 29.078 30.266 26.656 1 33.47 678 SER B O 1
ATOM 11044 N N . THR B 1 679 ? 29.234 31.719 25.234 1 33.75 679 THR B N 1
ATOM 11045 C CA . THR B 1 679 ? 28.188 31.859 24.219 1 33.75 679 THR B CA 1
ATOM 11046 C C . THR B 1 679 ? 28.109 30.594 23.359 1 33.75 679 THR B C 1
ATOM 11048 O O . THR B 1 679 ? 27.297 30.531 22.438 1 33.75 679 THR B O 1
ATOM 11051 N N . THR B 1 680 ? 28.922 29.688 23.609 1 36.69 680 THR B N 1
ATOM 11052 C CA . THR B 1 680 ? 28.984 28.562 22.688 1 36.69 680 THR B CA 1
ATOM 11053 C C . THR B 1 680 ? 27.75 27.688 22.812 1 36.69 680 THR B C 1
ATOM 11055 O O . THR B 1 680 ? 27.312 27.078 21.828 1 36.69 680 THR B O 1
ATOM 11058 N N . ALA B 1 681 ? 27.047 27.562 23.922 1 37.09 681 ALA B N 1
ATOM 11059 C CA . ALA B 1 681 ? 26.031 26.547 24.172 1 37.09 681 ALA B CA 1
ATOM 11060 C C . ALA B 1 681 ? 24.672 26.953 23.594 1 37.09 681 ALA B C 1
ATOM 11062 O O . ALA B 1 681 ? 23.891 26.109 23.156 1 37.09 681 ALA B O 1
ATOM 11063 N N . ALA B 1 682 ? 24.234 28.219 23.625 1 38.81 682 ALA B N 1
ATOM 11064 C CA . ALA B 1 682 ? 22.906 28.656 23.188 1 38.81 682 ALA B CA 1
ATOM 11065 C C . ALA B 1 682 ? 22.703 28.359 21.703 1 38.81 682 ALA B C 1
ATOM 11067 O O . ALA B 1 682 ? 21.609 27.969 21.297 1 38.81 682 ALA B O 1
ATOM 11068 N N . GLN B 1 683 ? 23.688 28.641 20.891 1 37.66 683 GLN B N 1
ATOM 11069 C CA . GLN B 1 683 ? 23.562 28.578 19.438 1 37.66 683 GLN B CA 1
ATOM 11070 C C . GLN B 1 683 ? 23.578 27.125 18.953 1 37.66 683 GLN B C 1
ATOM 11072 O O . GLN B 1 683 ? 23.109 26.828 17.859 1 37.66 683 GLN B O 1
ATOM 11077 N N . ILE B 1 684 ? 24.062 26.234 19.766 1 39.66 684 ILE B N 1
ATOM 11078 C CA . ILE B 1 684 ? 24 24.828 19.375 1 39.66 684 ILE B CA 1
ATOM 11079 C C . ILE B 1 684 ? 22.562 24.328 19.5 1 39.66 684 ILE B C 1
ATOM 11081 O O . ILE B 1 684 ? 22.234 23.266 18.984 1 39.66 684 ILE B O 1
ATOM 11085 N N . GLU B 1 685 ? 21.719 25.047 20.141 1 37.91 685 GLU B N 1
ATOM 11086 C CA . GLU B 1 685 ? 20.312 24.688 20.328 1 37.91 685 GLU B CA 1
ATOM 11087 C C . GLU B 1 685 ? 19.562 24.656 19 1 37.91 685 GLU B C 1
ATOM 11089 O O . GLU B 1 685 ? 18.703 23.812 18.781 1 37.91 685 GLU B O 1
ATOM 11094 N N . THR B 1 686 ? 19.812 25.734 18.25 1 37.78 686 THR B N 1
ATOM 11095 C CA . THR B 1 686 ? 19.125 25.75 16.969 1 37.78 686 THR B CA 1
ATOM 11096 C C . THR B 1 686 ? 19.594 24.594 16.094 1 37.78 686 THR B C 1
ATOM 11098 O O . THR B 1 686 ? 18.891 24.188 15.156 1 37.78 686 THR B O 1
ATOM 11101 N N . ASP B 1 687 ? 20.828 24.172 16.266 1 42.22 687 ASP B N 1
ATOM 11102 C CA . ASP B 1 687 ? 21.5 23.25 15.344 1 42.22 687 ASP B CA 1
ATOM 11103 C C . ASP B 1 687 ? 20.938 21.844 15.469 1 42.22 687 ASP B C 1
ATOM 11105 O O . ASP B 1 687 ? 21.203 20.984 14.625 1 42.22 687 ASP B O 1
ATOM 11109 N N . ALA B 1 688 ? 20.531 21.562 16.594 1 40.69 688 ALA B N 1
ATOM 11110 C CA . ALA B 1 688 ? 20.094 20.203 16.922 1 40.69 688 ALA B CA 1
ATOM 11111 C C . ALA B 1 688 ? 18.859 19.828 16.125 1 40.69 688 ALA B C 1
ATOM 11113 O O . ALA B 1 688 ? 18.484 18.641 16.062 1 40.69 688 ALA B O 1
ATOM 11114 N N . LYS B 1 689 ? 18.109 20.797 15.602 1 43.38 689 LYS B N 1
ATOM 11115 C CA . LYS B 1 689 ? 16.812 20.484 15.016 1 43.38 689 LYS B CA 1
ATOM 11116 C C . LYS B 1 689 ? 16.938 20.156 13.531 1 43.38 689 LYS B C 1
ATOM 11118 O O . LYS B 1 689 ? 15.961 19.75 12.891 1 43.38 689 LYS B O 1
ATOM 11123 N N . THR B 1 690 ? 18.328 20.359 12.875 1 41.38 690 THR B N 1
ATOM 11124 C CA . THR B 1 690 ? 18.469 20.047 11.453 1 41.38 690 THR B CA 1
ATOM 11125 C C . THR B 1 690 ? 19.438 18.906 11.227 1 41.38 690 THR B C 1
ATOM 11127 O O . THR B 1 690 ? 20.641 19.047 11.445 1 41.38 690 THR B O 1
ATOM 11130 N N . LYS B 1 691 ? 19.109 17.641 11.422 1 42.78 691 LYS B N 1
ATOM 11131 C CA . LYS B 1 691 ? 19.953 16.531 10.969 1 42.78 691 LYS B CA 1
ATOM 11132 C C . LYS B 1 691 ? 19.828 16.328 9.461 1 42.78 691 LYS B C 1
ATOM 11134 O O . LYS B 1 691 ? 18.719 16.359 8.914 1 42.78 691 LYS B O 1
#

Radius of gyration: 34.78 Å; Cα contacts (8 Å, |Δi|>4): 2150; chains: 2; bounding box: 87×99×90 Å

Secondary structure (DSSP, 8-state):
-----------S--SS-HHHHHHHHHTT--S-SSSS-HHHHHHHHHHHHHHHTTBHHHHHHHHTS-SS---TTTT--EE---HHHHHT--SSS-EEEE--EEEEEESS---TTTT--SS--TTSBTHHHHHTTTT-TTS--SSEEEE-EEEETTS-HHHHHHHHHHHHHHHHGGGTEEEEEE--GGGEE-TT------HHHHHHHHHHHHHHHHHHHHHHHHHHHHHHHTTT--PPPPHHHHTT-HHHHHHHHH---TT-TTHHHHHHHHHHHHHHHHHHHHHHHTTS-BS-THHHHHHHHHS-HHHHTGGGTTHHHHHHHHHHHHHHHHHHHTSTT--HHHHHHHHHHHHHHHHHHHHHHHHIIIIIGGGS--STTHHHHHHHHHHHHHHHHHHHHTT-GGGS-GGG-SSTTHHHHHHHHHHHHHHHHHHHHHHHSHHHHHHHHHHHHHHHHHHHHHHHHHHT--SS----HHHHH-GGG-HHHHHHTSSGGGSHHHHHHHHHHHHHHHHHHHHT----HHHHHHHHHHHHHHHHHHHHHGGGGG-TTSPP-HHHHHHHHHHHTTHHHHHHHHHHHHHHHT--GGGGGGTSSHHHHHHHHTHHHHHHHHHHHHHHHHHT--S-B---HHHHHHHHHHHHHHHHHHHHHHIIIIIHHHHHHHHHHHH----S---SS-THHHHHHHHTT--/-----------S--SS-HHHHHHHHHTT--S-SSSS-HHHHHHHHHHHHHHHTTBHHHHHHHHTS-SS---TTTT--EE---HHHHHT--SSS-EEEE--EEEEEESS---TTTT--SS--TTSBHHHHHHTTTT-TTS--SSEEEE-EEEETTS-HHHHHHHHHHHHHHHHGGGTEEEEEE--GGGEE-TT------HHHHHHHHHHHHHHHHHHHHHHHHHHHHHHHTTT--PPPPHHHHTT-HHHHHHHHH---TT-TTHHHHHHHHHHHHHHHHHHHHHHHTTS-BS-THHHHHHHHHS-HHHHTGGGTTHHHHHHHHHHHHHHHHHHHTSTT--HHHHHHHHHHHHHHHHHHHHHHHHIIIIIGGGS--STTHHHHHHHHHHHHHHHHHHHHTT-GGGS-GGG-SSTTHHHHHHHHHHHHHHHHHHHHHHHSHHHHHHHHHHHHHHHHHHHHHHHHHHT--SS----HHHHH-GGG-HHHHHHTSSGGGSHHHHHHHHHHHHHHHHHHHHT----HHHHHHHHHHHHHHHHHHHHGGGGGG-TTSPP-HHHHHHHHHHHTTHHHHHHHHHHHHHHHT--GGGGGGTSSHHHHHHHHTHHHHHHHHHHHHHHHHHT--S-B---HHHHHHHHHHHHHHHHHHHHHHIIIIIHHHHHHHHHHHH----S---SS-THHHHHHHHTT--

Solvent-accessible surface area (backbone atoms only — not comparable to full-atom values): 71568 Å² total; per-residue (Å²): 133,82,75,70,74,70,73,70,57,89,72,82,63,59,78,64,60,65,44,59,46,46,24,70,40,37,73,84,57,58,60,25,62,89,40,70,51,70,63,16,21,51,49,25,48,50,41,51,56,32,42,65,65,33,16,24,45,37,38,38,30,57,31,14,23,54,50,38,71,46,27,45,93,36,22,26,41,44,44,48,50,31,59,68,52,10,26,68,32,64,54,93,57,35,24,20,30,31,50,39,36,36,38,57,43,62,58,77,73,62,66,48,49,68,83,59,61,94,60,87,52,48,77,36,55,43,66,40,66,33,56,30,54,74,82,41,52,69,46,69,59,40,32,41,44,30,36,26,43,43,29,50,55,68,45,50,40,64,29,42,30,52,44,49,33,54,40,36,45,69,52,31,44,82,48,52,30,35,54,49,54,48,44,55,57,64,40,43,43,42,75,76,70,66,68,82,84,49,72,60,28,56,51,48,51,48,50,55,49,47,51,49,49,48,23,51,52,27,28,53,52,51,50,52,41,55,58,39,36,79,70,70,44,88,72,80,75,58,66,77,57,43,38,31,10,46,62,58,42,51,52,59,48,51,59,66,66,87,83,47,78,69,36,44,56,22,17,51,47,38,56,39,47,57,50,44,48,42,48,49,41,60,50,56,52,71,71,41,45,26,34,51,35,52,54,63,37,41,39,82,75,73,38,61,50,60,71,58,49,45,86,60,54,61,40,53,57,38,16,51,51,23,25,49,50,38,65,62,42,48,69,61,56,65,36,88,85,64,52,74,68,54,51,56,49,54,47,50,49,56,52,58,56,52,40,61,49,52,51,50,52,45,49,40,44,39,39,46,54,52,71,74,64,56,55,74,38,23,55,65,59,43,43,57,53,13,51,21,23,70,74,28,44,64,35,53,76,68,42,47,28,31,76,42,58,69,92,47,35,32,57,77,65,34,22,60,55,14,31,50,55,53,45,46,53,52,50,52,52,43,47,49,40,26,67,77,38,49,70,63,19,52,50,49,47,51,50,55,31,51,48,22,43,48,44,35,27,50,55,20,43,76,65,65,43,67,36,58,68,71,80,35,50,59,29,50,75,34,59,72,68,27,66,46,48,62,67,61,46,36,37,46,67,55,52,36,40,14,22,34,48,14,35,50,42,36,55,50,44,53,53,37,57,74,67,66,55,66,62,54,69,64,54,52,53,52,47,52,52,51,50,43,51,52,30,49,50,56,39,46,53,55,56,62,73,70,44,79,86,55,81,88,49,46,67,61,23,12,50,43,30,35,48,51,56,38,29,54,34,50,45,48,45,51,53,50,47,40,50,76,52,53,44,68,67,78,66,44,49,78,25,42,40,51,65,32,38,32,52,17,61,34,45,62,41,23,55,69,43,34,62,61,51,47,49,54,60,56,23,48,46,70,55,45,40,63,72,44,74,66,52,51,52,46,50,28,51,42,44,49,53,53,21,48,51,54,11,49,50,44,33,45,67,40,39,50,23,50,42,52,49,50,48,40,70,77,66,50,83,82,79,74,78,90,60,87,68,91,70,64,67,70,63,50,60,71,53,69,71,67,112,133,82,74,72,75,70,74,70,57,88,72,81,64,60,80,64,60,64,44,59,46,48,24,70,41,37,74,83,57,57,60,25,62,90,39,69,52,70,62,16,22,51,49,25,47,49,40,52,55,34,41,63,65,32,16,26,44,36,39,39,31,58,31,13,22,54,52,37,72,46,26,45,92,37,22,25,39,45,44,48,51,31,60,67,53,10,26,69,33,63,52,93,58,36,24,20,29,29,48,40,35,37,37,57,42,61,60,76,73,63,67,49,49,70,84,60,62,95,60,87,51,49,76,36,56,41,66,39,65,34,56,32,54,74,81,41,52,69,46,70,60,41,32,41,45,30,36,25,42,43,29,50,56,67,44,50,40,65,28,43,28,54,42,48,32,53,40,36,45,68,51,30,44,84,49,51,31,34,54,47,54,48,44,55,58,64,39,43,44,44,74,76,71,66,68,82,84,47,70,59,28,57,52,49,51,48,49,55,48,47,50,51,48,48,23,52,51,27,29,55,51,50,52,52,43,56,58,40,36,79,69,70,46,89,71,80,75,55,67,77,56,44,38,30,10,47,63,59,41,49,50,59,48,50,58,67,65,91,85,49,78,69,35,45,56,21,17,51,46,37,56,39,47,55,50,43,49,43,48,50,41,59,51,57,51,70,71,41,44,27,34,52,36,52,54,65,34,41,39,81,74,74,36,60,50,60,71,58,48,45,85,61,53,61,39,54,58,38,17,52,51,22,24,51,51,39,65,60,43,48,68,61,55,66,37,89,86,64,52,74,67,53,52,55,50,52,47,50,49,55,52,58,56,53,40,60,47,52,51,52,51,44,48,39,42,38,40,46,52,53,72,74,65,56,54,72,38,23,55,65,59,42,43,57,52,12,50,22,22,70,73,29,43,63,35,53,76,68,41,46,27,31,76,42,59,68,91,48,36,35,58,78,64,34,23,60,55,14,32,51,54,52,46,45,53,51,49,50,53,43,47,50,39,26,68,78,38,49,71,62,20,52,52,47,46,52,51,54,31,51,49,22,42,48,45,35,27,49,52,18,42,76,66,65,43,66,37,59,68,68,80,36,50,59,31,50,75,34,60,72,67,27,65,46,48,61,66,61,45,38,36,48,66,57,54,36,41,13,22,35,47,14,35,49,42,36,54,50,43,54,54,35,56,74,67,66,55,66,64,53,70,65,53,51,54,52,45,51,51,50,50,44,53,52,31,50,50,56,39,44,53,54,57,63,73,71,44,80,86,55,79,89,48,47,67,60,23,12,52,43,28,35,49,51,55,37,28,56,34,52,44,49,43,52,51,51,47,39,50,77,51,52,44,68,65,77,66,44,47,77,26,42,40,50,64,32,38,32,51,16,60,34,47,63,42,25,55,69,42,35,63,60,51,47,48,56,59,56,23,49,47,68,56,46,41,62,71,44,74,67,52,50,53,47,48,27,51,43,44,49,53,53,21,49,50,54,11,47,50,45,34,46,68,42,39,49,22,50,43,52,49,50,49,39,71,76,68,49,84,79,78,73,76,88,58,89,66,90,70,67,66,70,64,50,59,68,53,69,72,65,111

Foldseek 3Di:
DPPPLVPPPCLVAFPDDPQVLQLVLPVQPAFQCPDDDPVQNVVSVVLSVVVVVPDPLSVLQVQQWDRGDDQLLLAQAERQRHFCSQQVRDPPFGKKKFKKKKAKDFQPPDQLQPPDDPDDDPSDDSVSSQHRCCPPLLAHHSRMHIIMHIGGPSGAQVSRQVRSLVSSCVRCVVRRMHIHMDTDRLLMDHPPDADDQDPLQVVLCCVLVVLVVLQVVLQVVVVVQVVVVVVPDNDDDDPQSNLSHLVVLVCLLLDADLPDLLLLLLLVLLVLLLLVLLLLLVLQVVVFRARSRNVSSCCLPPNDLCSQLVLLSCLSVLLSLQQCLLVQCLVLLLDPPRDPVVLVVQLVLVLLLLCFLLVSLLSCLQRPLSRPADASQSSVQRNQLNVLSVVPVVCLSVLNLLQDQCSNHNQNLSLVVSLSSVVSSVSSVLSSCCNVPVVVSLVVLVVLLVQLLVVLLVCCQVVVFFLGFGSTNQCSNPVSSHPCVSPQNSDNSNSCNSNSLSNNLNVVLVVCVVVLDADDLCCLVVVLVVLLVVLVVLSSVSSVVSPPPDDRDSNVRSVSSSSNSCSSSSSVSSVSNNCSRHRNPPVSVSSRDSVSSSLSLLSSLLSRCLNVLLSSVSSNDSDHDYDDPVVSVVSSVVSNVVSSVRSVVSCSSISSSSSSVSLCVSPNDPPDDPDDDDPNNPSVVVVSSRD/DPPPLVPPPCLVAFPDDPQVLQLVLPVQPAFQCPDDDPVQNVVSVVLSVVVVVVPPLSVLQVQQWDRGDDQLLLAQAERQRHFCSQQVRDPPFGKKKFKKKKAKDFQPPDQLQPPDDPDDDPSDDSVSSQHRCCPPLLAHHSRMHIIMHIGGPSGAQVSRQVRSLVSSCVRCVVRRMHIHMDTDRLLMDHPPDADDQDPLQVVLCCVLVVLVVLQVVLQVVVVVQVVVVVVPDDDDDDPQSNLSHLVVLVCLLLDADLPDLLLLLLLVLLVLLLLVLLLLLVLQVVVFRARSRNVSSCCLPPNDLCSQLVLLSCLSVLLSLQQCLLVQCLVLLLDPPRDPVVLVLQLVLVLLLLCFLLVSLLSCLQRPLSRPADASQSSVQRNQLNVLSVVPVVCLSVLNLLQDQCSNHNQNLSLVVSLSSVVSSVSSVLSSCCNVPVVVSLVVLVVLLVQLLVVLLVCCLVVVFFLGFGSTNQCSNPVSSHPCVSPQNSDNSNSCNSNSLSNNLNVVLVVCVVVLDADDLCCLVVVLVVLLVVLVVLSSVSSVVSPPPDDRDSNVRSVSSNSNSCSSSSSVSSVSNNCSRHRNPPVSCSSRDSVSSSLSLLSSLLSRCLNVLLSSVSSNDSDHDYDDPVVSVVSSVVSNVVSSVVSVVSCSSISSSVSSVSLCVSPNDPPDDPDDDDPNNPSVVVVSSRD